Protein AF-A0A7S1ALY0-F1 (afdb_monomer_lite)

Organism: Noctiluca scintillans (NCBI:txid2966)

Sequence (1224 aa):
MQLFEEHFSACSTHVRTVNWDSRFADVSTVLRSSIPRLVEERCRGARHRTSCGLAEQVAWASVDETLFVWDYRGEDQEVLVVPADSTIICVGFCPPRHGLFDVHMLLVVCTRMTVSLVGLANSTGHGQPASLDTAVQRPSPSGMLRAWGGDQRSGGVPIRRLLLVPLEGYATRTDGAVLHAVRHTSDGRIFLCGTHLYELAYARQQRSWLQGNSRCRLVQHAGWQARLRDFIVPSASRIRLMECAPREFIFTVDEVNTIRLLRVRDTQEEGVSEVKELASLTLDALAKQAGERARVITHLFPELGPAGPCLCLATSVGERLFFVCSAGEKFGFWLQGSGDAVGSLMEESPCIYDDGVWISGGVDVSFFARVEAEGGMELHQTLKLDSPVLDIVEESELSQPGQARWFAVLVANAIHVLRLSFKTPQWPPTNDLECCAHLMIASNPSLAAWSLDDARLPTFEEQHRCLEEGRAQPQMHLGMWCQGFLRFLSIVMRQVWGAVLVERRRGLSAVLSEKCVQRVLAKLRPAVRSMQGTPAGRTPCEVAKRSAVYVRRPLDGEAQAQARHVLHTVVTMTERAQEVLSLVSILHVHKNAYRVLQTVTETALGALLTEPLRTLVSTPQSMAPVIQLCTALIVESGLTTPAAELAFEAQGRSIPPCATPVRRVLGGDICKELEVQCPGIFAQVDLDFVRGQISRREPSNGEFIHRYMRCVSSNSLEDHWNALARSIAKMAQTDPRGAADIVIEKLQHVCEVGPADEATMRHVTLLLQGLVGSIQPEPMCRPVFEHLFVKTAAMVVPGHAGRPAAHRIILEHLLSSSRHHPIFDWLLDTSTTDIVSFLEESSSPVAGEFLWKYHWRHNQPERASGILLSIAEKPSTCSLEERIRYLDLSREAAGRSSKKELVEKLTLQLDLAMRVQTPLCLELQLIASDSRLSTRWHETAESRLKEFSQLQDLHTLFQTAVHFGLFHIILVAAHLSPAHNKELASSIWVSVFFPSLCPYSSTEMVSKPAVERGLFPLLLVRRCASFLTSDSEISQEVRIEDFQCRTTKLVEELEAALPSSMWDPRWVVTLLEYCNCVWLHTFETVDTEQDRAWVALHILPRRPYRYTFLTIVKLYADMIAGLGVWAADLKSSISDTHPISEDELCNHIGTVLLFIIDRWMRTELIDADPSAWSEVARVLDHLKLLRFDDATRLLDVGGQLAQSRSQCPTVTRPVVEATVDTCY

InterPro domains:
  IPR004870 Nucleoporin, Nup155-like [PTHR10350] (30-276)
  IPR007187 Nucleoporin, Nup133/Nup155-like, C-terminal [PF03177] (825-994)
  IPR014908 Nucleoporin, Nup133/Nup155-like, N-terminal [PF08801] (25-327)
  IPR042537 Nucleoporin, Nup155-like, C-terminal, subdomain 2 [G3DSA:1.25.40.440] (824-891)

Secondary structure (DSSP, 8-state):
-HHHHHHHH---S-PEEEE--TTTEEEEEEEEEEPPHHHHHHHHT-SS-EEEEEETTEEEEEETTEEEEEESSSTT--EEEEE-SS-EEEEEEEPPPTTT-S-SEEEEEEESSEEEEEEEEEE-S-SPPPP------------------------PPP--EEEEEEEEEEEEE-TT----EEEE-TT--EEEESSSEEEEEE-SS---SSS-S-SEEEEEE--HHHHHHTTT----PPEEEEEEPSSSEEEEEETT--EEEEEEEEPSSTT-EEEEEEEEE-HHHHHHHH-S----EEEEEEEEETTEEEEEEEETTS-EEEEEEEETTEEEEEEEEEE---SPPPTT--EEEETTEEEEESSEEEEEEEE-STT-EEEEEEEE-SS-EEEEEE-TTT-BTTTEEEEEEEETTEEEEEEEEEPPPSS--SSHHHHHHHHHH---GGG-----TT-BPPPHHHHHHHHHTTPPPPS-B--HHHHHHHHHHHHHTHHHHT-BSEEESSSEEESS-HHHHHHHHHHHHHHHHHHHSPP--S---HHHHHHTTT--S---HHHHHHHHHHHHHHHHHHHHHHHHHHHHHHHHHTT-HHHHHHHS-HHHHHHHHH-BHHHHTTSSGGGHHHHHHHHHHHHHTTS---TTTTTSS--S----S------------HHHHHHHH-HHHHHT--HHHHHHHHTTT-S-HHHHHHHHHHH--TTS-HHHHHHHHHHHHHHHTT-HHHHHHHHHHHHHHHHHSSS--HHHHHHHHHHHHHHHTTS---GGGHHHHHHHHHHHTT---TTSSSS-HHHHHHHHHHHH-GGGHHHHHHHTT-SSS-HHHHHHHH--HHHHHHHHHHHHHTT-HHHHHHHHHHHHHS--S--HHHHHHHHHHHHHHHHHTT-HHHHHHHHHHHHHIIIIIHHHHHHHHHHHH-TTB-HHHHHHHHHHHHHTTS---HHHHHHHHHHTT-HHHHHHHHHH-TT-TTTTHHHHHHHHHS-SS-TTSTTTBSSPPPHHHHSSIIIII--BS-SSS--PBPPS---THHHHHHHHHHHHHHHHHS-GGG--HHHHHHHHHHHHHHHHHHS-----GGG---HHHHHTTSTTT---HHHHHHHHHHHHHTHHHHHHHHHHHS--SS---HHHHHHHHHHHHHHHHHHHHHHHTTS--HHHHHHHHHHHHHHHHTT---HHHHHHHHHHHHHHTTTS-TTTHHHHHHHHHHH-

Foldseek 3Di:
DVLLVVLLPPQFQFADEDAFDVQFKDKDFDDWFWDDPVLVVLQVVADDDKAWEDDQQKTWIFGWQKIWIFRRPFPVGDIDIDGHPGGWQDWDWWAAQPPQDPARIWIFTDDQWKTAIKGKHKDQPDDDPDDDDDDDDDDDDDDDDDDDDDDDDDPDDRRIDIDIHHDPQRMDTPVRFRWHDWEAEPNGWIWTFGLFIKTWFADRDDDDPVDPSHRIDIGTDDPPVRVVVCVPDVDSFGFPDWYYEHDFWIWTQGPQRKIWIWGWDDDPPDGHTNIHTQEIDGPVNVCVQPNDDDWDWQDWDWYAFLQGIKIWTATQQQKIWIWDQGDPPGGHTDTSHIYDRDHGADSQWEWDDDPQWIWTWAQWIWIWHFQPDPNIYTHIDTGHDPATWRYKDWNLVPDQQQAWTWMWTDGPTIITIMIMGTDQNPDDDDALSVLLSNLSNPPDLVVLLDDQQQKFADDPVQQVVCVVVVHDRDGIDLDSNLSSVSSNCSSLCRVQQQDQQWDDDVAIDGPADLSSLSSSLSSLVSSLVSLPDDNDPPDDDVVNVVVVVVPPDDGPVVRSVVSVVVSVLVSQLSLLLQLLSLVSNLCVVVVCRRQLLVQQDPVLNVCSHPPGSNQCSNDPVSVVSVLSSVLSCLLPVPDDDDVVNVCVVVPPDDDDPDDDPDDDDDDDLSLLSSCVRNVPSSLPHDVVVSLVSVVVVDVDLLPSLLSLLVNQDLPRDVSSLLVNLQSLLVVCLVPLQSSLVSLLVSLVVLLVPDADDPSNVVSNLSNLLSSLVSHQQDPVCLVSVLVNLVSQQVQDHPDDPNGRPSVLSNVVSLLVDPRNVVSVLVVLVDPSDPLQVSLVVVPDLSSLVSNLVSCVVVVNLVVSLVSLQVSLQDPDPDALVVSLVSLVSSLVSCVVVPPPVSNVVSVLLSLCSQQQLQLLLVVLVLQLPDPFFDPVSNVVSVVVNVVSSHRDDLVVSLVSCLQALLLLSNQLSQQSDPPRQAPCLLLSLLSQQFPPHHRQAQVGTPDRDDPLQRRGSNQRRRQAQARRDDDDGDDPDDDLCSSLSRVLRSVVVSLVRHDPNSCDVLRNQLSQLVSLLVNCVVVVDDPDPVSRRNNSVVPCCDPPNVDDLLRVLVSLLVCLVCLVPVVVVSVVSHDDDDDDDSLSSLQSSVVVNLVSVVVCCVPPQQPDDLVSLLSLLVSLVSSVVRPHPPLVSLLVSLVVLVVCLVRHDPVNNVSSVSSSVSSD

pLDDT: mean 71.9, std 16.44, range [21.52, 94.38]

Radius of gyration: 55.19 Å; chains: 1; bounding box: 122×69×159 Å

Structure (mmCIF, N/CA/C/O backbone):
data_AF-A0A7S1ALY0-F1
#
_entry.id   AF-A0A7S1ALY0-F1
#
loop_
_atom_site.group_PDB
_atom_site.id
_atom_site.type_symbol
_atom_site.label_atom_id
_atom_site.label_alt_id
_atom_site.label_comp_id
_atom_site.label_asym_id
_atom_site.label_entity_id
_atom_site.label_seq_id
_atom_site.pdbx_PDB_ins_code
_atom_site.Cartn_x
_atom_site.Cartn_y
_atom_site.Cartn_z
_atom_site.occupancy
_atom_site.B_iso_or_equiv
_atom_site.auth_seq_id
_atom_site.auth_comp_id
_atom_site.auth_asym_id
_atom_site.auth_atom_id
_atom_site.pdbx_PDB_model_num
ATOM 1 N N . MET A 1 1 ? 29.368 10.708 -5.602 1.00 51.59 1 MET A N 1
ATOM 2 C CA . MET A 1 1 ? 29.330 11.652 -6.741 1.00 51.59 1 MET A CA 1
ATOM 3 C C . MET A 1 1 ? 30.732 12.013 -7.214 1.00 51.59 1 MET A C 1
ATOM 5 O O . MET A 1 1 ? 31.098 11.513 -8.263 1.00 51.59 1 MET A O 1
ATOM 9 N N . GLN A 1 2 ? 31.555 12.731 -6.438 1.00 50.91 2 GLN A N 1
ATOM 10 C CA . GLN A 1 2 ? 32.949 13.045 -6.827 1.00 50.91 2 GLN A CA 1
ATOM 11 C C . GLN A 1 2 ? 33.793 11.805 -7.175 1.00 50.91 2 GLN A C 1
ATOM 13 O O . GLN A 1 2 ? 34.354 11.735 -8.259 1.00 50.91 2 GLN A O 1
ATOM 18 N N . LEU A 1 3 ? 33.769 10.763 -6.333 1.00 54.34 3 LEU A N 1
ATOM 19 C CA . LEU A 1 3 ? 34.454 9.489 -6.619 1.00 54.34 3 LEU A CA 1
ATOM 20 C C . LEU A 1 3 ? 33.968 8.800 -7.907 1.00 54.34 3 LEU A C 1
ATOM 22 O O . LEU A 1 3 ? 34.742 8.111 -8.564 1.00 54.34 3 LEU A O 1
ATOM 26 N N . PHE A 1 4 ? 32.693 8.975 -8.272 1.00 54.78 4 PHE A N 1
ATOM 27 C CA . PHE A 1 4 ? 32.173 8.485 -9.551 1.00 54.78 4 PHE A CA 1
ATOM 28 C C . PHE A 1 4 ? 32.793 9.295 -10.697 1.00 54.78 4 PHE A C 1
ATOM 30 O O . PHE A 1 4 ? 33.339 8.711 -11.622 1.00 54.78 4 PHE A O 1
ATOM 37 N N . GLU A 1 5 ? 32.783 10.625 -10.615 1.00 52.41 5 GLU A N 1
ATOM 38 C CA . GLU A 1 5 ? 33.305 11.523 -11.656 1.00 52.41 5 GLU A CA 1
ATOM 39 C C . GLU A 1 5 ? 34.819 11.377 -11.899 1.00 52.41 5 GLU A C 1
ATOM 41 O O . GLU A 1 5 ? 35.253 11.394 -13.051 1.00 52.41 5 GLU A O 1
ATOM 46 N N . GLU A 1 6 ? 35.615 11.142 -10.854 1.00 54.31 6 GLU A N 1
ATOM 47 C CA . GLU A 1 6 ? 37.055 10.858 -10.968 1.00 54.31 6 GLU A CA 1
ATOM 48 C C . GLU A 1 6 ? 37.339 9.562 -11.749 1.00 54.31 6 GLU A C 1
ATOM 50 O O . GLU A 1 6 ? 38.245 9.508 -12.578 1.00 54.31 6 GLU A O 1
ATOM 55 N N . HIS A 1 7 ? 36.524 8.520 -11.563 1.00 51.09 7 HIS A N 1
ATOM 56 C CA . HIS A 1 7 ? 36.661 7.270 -12.319 1.00 51.09 7 HIS A CA 1
ATOM 57 C C . HIS A 1 7 ? 36.133 7.382 -13.757 1.00 51.09 7 HIS A C 1
ATOM 59 O O . HIS A 1 7 ? 36.590 6.661 -14.645 1.00 51.09 7 HIS A O 1
ATOM 65 N N . PHE A 1 8 ? 35.191 8.296 -14.015 1.00 49.66 8 PHE A N 1
ATOM 66 C CA . PHE A 1 8 ? 34.727 8.605 -15.369 1.00 49.66 8 PHE A CA 1
ATOM 67 C C . PHE A 1 8 ? 35.805 9.301 -16.211 1.00 49.66 8 PHE A C 1
ATOM 69 O O . PHE A 1 8 ? 35.860 9.062 -17.417 1.00 49.66 8 PHE A O 1
ATOM 76 N N . SER A 1 9 ? 36.651 10.135 -15.599 1.00 42.72 9 SER A N 1
ATOM 77 C CA . SER A 1 9 ? 37.707 10.887 -16.289 1.00 42.72 9 SER A CA 1
ATOM 78 C C . SER A 1 9 ? 39.032 10.120 -16.422 1.00 42.72 9 SER A C 1
ATOM 80 O O . SER A 1 9 ? 39.775 10.366 -17.369 1.00 42.72 9 SER A O 1
ATOM 82 N N . ALA A 1 10 ? 39.311 9.157 -15.534 1.00 39.75 10 ALA A N 1
ATOM 83 C CA . ALA A 1 10 ? 40.593 8.444 -15.448 1.00 39.75 10 ALA A CA 1
ATOM 84 C C . ALA A 1 10 ? 40.755 7.200 -16.359 1.00 39.75 10 ALA A C 1
ATOM 86 O O . ALA A 1 10 ? 41.772 6.508 -16.277 1.00 39.75 10 ALA A O 1
ATOM 87 N N . CYS A 1 11 ? 39.796 6.878 -17.234 1.00 42.72 11 CYS A N 1
ATOM 88 C CA . CYS A 1 11 ? 39.945 5.757 -18.174 1.00 42.72 11 CYS A CA 1
ATOM 89 C C . CYS A 1 11 ? 41.017 6.072 -19.241 1.00 42.72 11 CYS A C 1
ATOM 91 O O . CYS A 1 11 ? 40.751 6.782 -20.206 1.00 42.72 11 CYS A O 1
ATOM 93 N N . SER A 1 12 ? 42.222 5.533 -19.026 1.00 40.50 12 SER A N 1
ATOM 94 C CA . SER A 1 12 ? 43.432 5.593 -19.866 1.00 40.50 12 SER A CA 1
ATOM 95 C C . SER A 1 12 ? 43.196 5.626 -21.387 1.00 40.50 12 SER A C 1
ATOM 97 O O . SER A 1 12 ? 42.410 4.855 -21.942 1.00 40.50 12 SER A O 1
ATOM 99 N N . THR A 1 13 ? 43.972 6.488 -22.050 1.00 43.97 13 THR A N 1
ATOM 100 C CA . THR A 1 13 ? 43.983 6.809 -23.486 1.00 43.97 13 THR A CA 1
ATOM 101 C C . THR A 1 13 ? 44.871 5.891 -24.342 1.00 43.97 13 THR A C 1
ATOM 103 O O . THR A 1 13 ? 44.861 6.015 -25.567 1.00 43.97 13 THR A O 1
ATOM 106 N N . HIS A 1 14 ? 45.597 4.944 -23.734 1.00 44.28 14 HIS A N 1
ATOM 107 C CA . HIS A 1 14 ? 46.457 3.984 -24.438 1.00 44.28 14 HIS A CA 1
ATOM 108 C C . HIS A 1 14 ? 46.111 2.540 -24.091 1.00 44.28 14 HIS A C 1
ATOM 110 O O . HIS A 1 14 ? 46.494 2.047 -23.034 1.00 44.28 14 HIS A O 1
ATOM 116 N N . VAL A 1 15 ? 45.430 1.872 -25.022 1.00 54.41 15 VAL A N 1
ATOM 117 C CA . VAL A 1 15 ? 45.062 0.457 -24.928 1.00 54.41 15 VAL A CA 1
ATOM 118 C C . VAL A 1 15 ? 46.266 -0.399 -25.320 1.00 54.41 15 VAL A C 1
ATOM 120 O O . VAL A 1 15 ? 46.823 -0.205 -26.397 1.00 54.41 15 VAL A O 1
ATOM 123 N N . ARG A 1 16 ? 46.679 -1.337 -24.460 1.00 53.84 16 ARG A N 1
ATOM 124 C CA . ARG A 1 16 ? 47.723 -2.317 -24.793 1.00 53.84 16 ARG A CA 1
ATOM 125 C C . ARG A 1 16 ? 47.083 -3.570 -25.377 1.00 53.84 16 ARG A C 1
ATOM 127 O O . ARG A 1 16 ? 46.242 -4.202 -24.736 1.00 53.84 16 ARG A O 1
ATOM 134 N N . THR A 1 17 ? 47.525 -3.947 -26.569 1.00 56.22 17 THR A N 1
ATOM 135 C CA . THR A 1 17 ? 47.098 -5.184 -27.229 1.00 56.22 17 THR A CA 1
ATOM 136 C C . THR A 1 17 ? 47.779 -6.392 -26.580 1.00 56.22 17 THR A C 1
ATOM 138 O O . THR A 1 17 ? 49.000 -6.407 -26.411 1.00 56.22 17 THR A O 1
ATOM 141 N N . VAL A 1 18 ? 47.004 -7.409 -26.202 1.00 63.25 18 VAL A N 1
ATOM 142 C CA . VAL A 1 18 ? 47.490 -8.644 -25.567 1.00 63.25 18 VAL A CA 1
ATOM 143 C C . VAL A 1 18 ? 46.997 -9.849 -26.371 1.00 63.25 18 VAL A C 1
ATOM 145 O O . VAL A 1 18 ? 45.895 -9.840 -26.921 1.00 63.25 18 VAL A O 1
ATOM 148 N N . ASN A 1 19 ? 47.816 -10.900 -26.451 1.00 64.19 19 ASN A N 1
ATOM 149 C CA . ASN A 1 19 ? 47.429 -12.150 -27.110 1.00 64.19 19 ASN A CA 1
ATOM 150 C C . ASN A 1 19 ? 46.155 -12.736 -26.488 1.00 64.19 19 ASN A C 1
ATOM 152 O O . ASN A 1 19 ? 45.968 -12.658 -25.272 1.00 64.19 19 ASN A O 1
ATOM 156 N N . TRP A 1 20 ? 45.314 -13.357 -27.322 1.00 70.50 20 TRP A N 1
ATOM 157 C CA . TRP A 1 20 ? 44.089 -14.009 -26.870 1.00 70.50 20 TRP A CA 1
ATOM 158 C C . TRP A 1 20 ? 44.341 -14.973 -25.720 1.00 70.50 20 TRP A C 1
ATOM 160 O O . TRP A 1 20 ? 45.192 -15.862 -25.803 1.00 70.50 20 TRP A O 1
ATOM 170 N N . ASP A 1 21 ? 43.519 -14.853 -24.688 1.00 63.09 21 ASP A N 1
ATOM 171 C CA . ASP A 1 21 ? 43.507 -15.790 -23.587 1.00 63.09 21 ASP A CA 1
ATOM 172 C C . ASP A 1 21 ? 42.103 -16.375 -23.434 1.00 63.09 21 ASP A C 1
ATOM 174 O O . ASP A 1 21 ? 41.148 -15.705 -23.029 1.00 63.09 21 ASP A O 1
ATOM 178 N N . SER A 1 22 ? 42.010 -17.671 -23.749 1.00 64.69 22 SER A N 1
ATOM 179 C CA . SER A 1 22 ? 40.783 -18.478 -23.697 1.00 64.69 22 SER A CA 1
ATOM 180 C C . SER A 1 22 ? 40.119 -18.531 -22.316 1.00 64.69 22 SER A C 1
ATOM 182 O O . SER A 1 22 ? 39.016 -19.068 -22.193 1.00 64.69 22 SER A O 1
ATOM 184 N N . ARG A 1 23 ? 40.795 -18.001 -21.288 1.00 59.84 23 ARG A N 1
ATOM 185 C CA . ARG A 1 23 ? 40.306 -17.792 -19.926 1.00 59.84 23 ARG A CA 1
ATOM 186 C C . ARG A 1 23 ? 39.310 -16.635 -19.791 1.00 59.84 23 ARG A C 1
ATOM 188 O O . ARG A 1 23 ? 38.438 -16.725 -18.934 1.00 59.84 23 ARG A O 1
ATOM 195 N N . PHE A 1 24 ? 39.419 -15.586 -20.609 1.00 62.03 24 PHE A N 1
ATOM 196 C CA . PHE A 1 24 ? 38.592 -14.372 -20.499 1.00 62.03 24 PHE A CA 1
ATOM 197 C C . PHE A 1 24 ? 37.497 -14.300 -21.564 1.00 62.03 24 PHE A C 1
ATOM 199 O O . PHE A 1 24 ? 36.382 -13.862 -21.282 1.00 62.03 24 PHE A O 1
ATOM 206 N N . ALA A 1 25 ? 37.792 -14.761 -22.778 1.00 69.94 25 ALA A N 1
ATOM 207 C CA . ALA A 1 25 ? 36.848 -14.765 -23.884 1.00 69.94 25 ALA A CA 1
ATOM 208 C C . ALA A 1 25 ? 37.020 -16.013 -24.755 1.00 69.94 25 ALA A C 1
ATOM 210 O O . ALA A 1 25 ? 38.088 -16.624 -24.815 1.00 69.94 25 ALA A O 1
ATOM 211 N N . ASP A 1 26 ? 35.941 -16.401 -25.421 1.00 78.31 26 ASP A N 1
ATOM 212 C CA . ASP A 1 26 ? 35.892 -17.517 -26.354 1.00 78.31 26 ASP A CA 1
ATOM 213 C C . ASP A 1 26 ? 35.142 -17.098 -27.617 1.00 78.31 26 ASP A C 1
ATOM 215 O O . ASP A 1 26 ? 34.077 -16.479 -27.526 1.00 78.31 26 ASP A O 1
ATOM 219 N N . VAL A 1 27 ? 35.700 -17.434 -28.778 1.00 81.75 27 VAL A N 1
ATOM 220 C CA . VAL A 1 27 ? 35.088 -17.204 -30.089 1.00 81.75 27 VAL A CA 1
ATOM 221 C C . VAL A 1 27 ? 34.848 -18.560 -30.728 1.00 81.75 27 VAL A C 1
ATOM 223 O O . VAL A 1 27 ? 35.781 -19.325 -30.964 1.00 81.75 27 VAL A O 1
ATOM 226 N N . SER A 1 28 ? 33.587 -18.854 -31.030 1.00 82.06 28 SER A N 1
ATOM 227 C CA . SER A 1 28 ? 33.182 -20.123 -31.641 1.00 82.06 28 SER A CA 1
ATOM 228 C C . SER A 1 28 ? 32.290 -19.893 -32.857 1.00 82.06 28 SER A C 1
ATOM 230 O O . SER A 1 28 ? 31.484 -18.966 -32.881 1.00 82.06 28 SER A O 1
ATOM 232 N N . THR A 1 29 ? 32.425 -20.735 -33.884 1.00 83.50 29 THR A N 1
ATOM 233 C CA . THR A 1 29 ? 31.465 -20.770 -34.999 1.00 83.50 29 THR A CA 1
ATOM 234 C C . THR A 1 29 ? 30.272 -21.617 -34.580 1.00 83.50 29 THR A C 1
ATOM 236 O O . THR A 1 29 ? 30.440 -22.797 -34.287 1.00 83.50 29 THR A O 1
ATOM 239 N N . VAL A 1 30 ? 29.079 -21.026 -34.544 1.00 84.69 30 VAL A N 1
ATOM 240 C CA . VAL A 1 30 ? 27.853 -21.708 -34.102 1.00 84.69 30 VAL A CA 1
ATOM 241 C C . VAL A 1 30 ? 27.041 -22.230 -35.280 1.00 84.69 30 VAL A C 1
ATOM 243 O O . VAL A 1 30 ? 26.501 -23.329 -35.211 1.00 84.69 30 VAL A O 1
ATOM 246 N N . LEU A 1 31 ? 26.974 -21.463 -36.369 1.00 84.94 31 LEU A N 1
ATOM 247 C CA . LEU A 1 31 ? 26.280 -21.857 -37.592 1.00 84.94 31 LEU A CA 1
ATOM 248 C C . LEU A 1 31 ? 27.190 -21.618 -38.794 1.00 84.94 31 LEU A C 1
ATOM 250 O O . LEU A 1 31 ? 27.821 -20.567 -38.903 1.00 84.94 31 LEU A O 1
ATOM 254 N N . ARG A 1 32 ? 27.218 -22.584 -39.712 1.00 88.00 32 ARG A N 1
ATOM 255 C CA . ARG A 1 32 ? 27.748 -22.410 -41.065 1.00 88.00 32 ARG A CA 1
ATOM 256 C C . ARG A 1 32 ? 26.614 -22.686 -42.040 1.00 88.00 32 ARG A C 1
ATOM 258 O O . ARG A 1 32 ? 26.130 -23.810 -42.107 1.00 88.00 32 ARG A O 1
ATOM 265 N N . SER A 1 33 ? 26.205 -21.661 -42.773 1.00 87.56 33 SER A N 1
ATOM 266 C CA . SER A 1 33 ? 25.118 -21.720 -43.748 1.00 87.56 33 SER A CA 1
ATOM 267 C C . SER A 1 33 ? 25.708 -21.610 -45.153 1.00 87.56 33 SER A C 1
ATOM 269 O O . SER A 1 33 ? 26.498 -20.705 -45.418 1.00 87.56 33 SER A O 1
ATOM 271 N N . SER A 1 34 ? 25.400 -22.550 -46.048 1.00 88.12 34 SER A N 1
ATOM 272 C CA . SER A 1 34 ? 25.853 -22.476 -47.444 1.00 88.12 34 SER A CA 1
ATOM 273 C C . SER A 1 34 ? 25.056 -21.431 -48.218 1.00 88.12 34 SER A C 1
ATOM 275 O O . SER A 1 34 ? 23.881 -21.218 -47.926 1.00 88.12 34 SER A O 1
ATOM 277 N N . ILE A 1 35 ? 25.661 -20.821 -49.237 1.00 89.38 35 ILE A N 1
ATOM 278 C CA . ILE A 1 35 ? 24.932 -19.931 -50.149 1.00 89.38 35 ILE A CA 1
ATOM 279 C C . ILE A 1 35 ? 23.932 -20.769 -50.976 1.00 89.38 35 ILE A C 1
ATOM 281 O O . ILE A 1 35 ? 24.317 -21.828 -51.483 1.00 89.38 35 ILE A O 1
ATOM 285 N N . PRO A 1 36 ? 22.667 -20.331 -51.145 1.00 90.88 36 PRO A N 1
ATOM 286 C CA . PRO A 1 36 ? 21.690 -21.055 -51.952 1.00 90.88 36 PRO A CA 1
ATOM 287 C C . PRO A 1 36 ? 22.173 -21.257 -53.394 1.00 90.88 36 PRO A C 1
ATOM 289 O O . PRO A 1 36 ? 22.611 -20.310 -54.051 1.00 90.88 36 PRO A O 1
ATOM 292 N N . ARG A 1 37 ? 22.025 -22.479 -53.926 1.00 86.88 37 ARG A N 1
ATOM 293 C CA . ARG A 1 37 ? 22.513 -22.846 -55.275 1.00 86.88 37 ARG A CA 1
ATOM 294 C C . ARG A 1 37 ? 22.005 -21.920 -56.379 1.00 86.88 37 ARG A C 1
ATOM 296 O O . ARG A 1 37 ? 22.759 -21.584 -57.284 1.00 86.88 37 ARG A O 1
ATOM 303 N N . LEU A 1 38 ? 20.751 -21.469 -56.278 1.00 88.38 38 LEU A N 1
ATOM 304 C CA . LEU A 1 38 ? 20.162 -20.523 -57.229 1.00 88.38 38 LEU A CA 1
ATOM 305 C C . LEU A 1 38 ? 20.966 -19.217 -57.308 1.00 88.38 38 LEU A C 1
ATOM 307 O O . LEU A 1 38 ? 21.204 -18.710 -58.400 1.00 88.38 38 LEU A O 1
ATOM 311 N N . VAL A 1 39 ? 21.385 -18.677 -56.163 1.00 89.50 39 VAL A N 1
ATOM 312 C CA . VAL A 1 39 ? 22.169 -17.437 -56.097 1.00 89.50 39 VAL A CA 1
ATOM 313 C C . VAL A 1 39 ? 23.571 -17.682 -56.647 1.00 89.50 39 VAL A C 1
ATOM 315 O O . VAL A 1 39 ? 24.055 -16.896 -57.456 1.00 89.50 39 VAL A O 1
ATOM 318 N N . GLU A 1 40 ? 24.194 -18.805 -56.287 1.00 88.50 40 GLU A N 1
ATOM 319 C CA . GLU A 1 40 ? 25.528 -19.174 -56.767 1.00 88.50 40 GLU A CA 1
ATOM 320 C C . GLU A 1 40 ? 25.580 -19.317 -58.301 1.00 88.50 40 GLU A C 1
ATOM 322 O O . GLU A 1 40 ? 26.459 -18.751 -58.956 1.00 88.50 40 GLU A O 1
ATOM 327 N N . GLU A 1 41 ? 24.612 -20.021 -58.895 1.00 87.88 41 GLU A N 1
ATOM 328 C CA . GLU A 1 41 ? 24.493 -20.177 -60.349 1.00 87.88 41 GLU A CA 1
ATOM 329 C C . GLU A 1 41 ? 24.282 -18.833 -61.055 1.00 87.88 41 GLU A C 1
ATOM 331 O O . GLU A 1 41 ? 24.883 -18.578 -62.102 1.00 87.88 41 GLU A O 1
ATOM 336 N N . ARG A 1 42 ? 23.469 -17.944 -60.471 1.00 88.88 42 ARG A N 1
ATOM 337 C CA . ARG A 1 42 ? 23.214 -16.608 -61.025 1.00 88.88 42 ARG A CA 1
ATOM 338 C C . ARG A 1 42 ? 24.439 -15.707 -60.937 1.00 88.88 42 ARG A C 1
ATOM 340 O O . ARG A 1 42 ? 24.760 -15.063 -61.930 1.00 88.88 42 ARG A O 1
ATOM 347 N N . CYS A 1 43 ? 25.162 -15.717 -59.820 1.00 86.94 43 CYS A N 1
ATOM 348 C CA . CYS A 1 43 ? 26.412 -14.971 -59.667 1.00 86.94 43 CYS A CA 1
ATOM 349 C C . CYS A 1 43 ? 27.469 -15.404 -60.694 1.00 86.94 43 CYS A C 1
ATOM 351 O O . CYS A 1 43 ? 28.139 -14.552 -61.272 1.00 86.94 43 CYS A O 1
ATOM 353 N N . ARG A 1 44 ? 27.586 -16.709 -60.991 1.00 86.56 44 ARG A N 1
ATOM 354 C CA . ARG A 1 44 ? 28.501 -17.211 -62.037 1.00 86.56 44 ARG A CA 1
ATOM 355 C C . ARG A 1 44 ? 28.123 -16.742 -63.447 1.00 86.56 44 ARG A C 1
ATOM 357 O O . ARG A 1 44 ? 28.996 -16.645 -64.303 1.00 86.56 44 ARG A O 1
ATOM 364 N N . GLY A 1 45 ? 26.839 -16.481 -63.695 1.00 84.62 45 GLY A N 1
ATOM 365 C CA . GLY A 1 45 ? 26.308 -16.029 -64.984 1.00 84.62 45 GLY A CA 1
ATOM 366 C C . GLY A 1 45 ? 26.190 -14.509 -65.150 1.00 84.62 45 GLY A C 1
ATOM 367 O O . GLY A 1 45 ? 25.601 -14.071 -66.140 1.00 84.62 45 GLY A O 1
ATOM 368 N N . ALA A 1 46 ? 26.694 -13.716 -64.198 1.00 85.25 46 ALA A N 1
ATOM 369 C CA . ALA A 1 46 ? 26.567 -12.260 -64.197 1.00 85.25 46 ALA A CA 1
ATOM 370 C C . ALA A 1 46 ? 27.290 -11.599 -65.382 1.00 85.25 46 ALA A C 1
ATOM 372 O O . ALA A 1 46 ? 28.386 -12.015 -65.761 1.00 85.25 46 ALA A O 1
ATOM 373 N N . ARG A 1 47 ? 26.696 -10.547 -65.959 1.00 84.31 47 ARG A N 1
ATOM 374 C CA . ARG A 1 47 ? 27.238 -9.869 -67.151 1.00 84.31 47 ARG A CA 1
ATOM 375 C C . ARG A 1 47 ? 27.880 -8.519 -66.862 1.00 84.31 47 ARG A C 1
ATOM 377 O O . ARG A 1 47 ? 28.815 -8.139 -67.564 1.00 84.31 47 ARG A O 1
ATOM 384 N N . HIS A 1 48 ? 27.365 -7.780 -65.884 1.00 83.44 48 HIS A N 1
ATOM 385 C CA . HIS A 1 48 ? 27.746 -6.390 -65.643 1.00 83.44 48 HIS A CA 1
ATOM 386 C C . HIS A 1 48 ? 28.248 -6.153 -64.226 1.00 83.44 48 HIS A C 1
ATOM 388 O O . HIS A 1 48 ? 29.338 -5.608 -64.057 1.00 83.44 48 HIS A O 1
ATOM 394 N N . ARG A 1 49 ? 27.459 -6.505 -63.208 1.00 86.69 49 ARG A N 1
ATOM 395 C CA . ARG A 1 49 ? 27.805 -6.210 -61.817 1.00 86.69 49 ARG A CA 1
ATOM 396 C C . ARG A 1 49 ? 27.208 -7.224 -60.859 1.00 86.69 49 ARG A C 1
ATOM 398 O O . ARG A 1 49 ? 26.023 -7.531 -60.921 1.00 86.69 49 ARG A O 1
ATOM 405 N N . THR A 1 50 ? 28.025 -7.652 -59.908 1.00 89.88 50 THR A N 1
ATOM 406 C CA . THR A 1 50 ? 27.589 -8.409 -58.738 1.00 89.88 50 THR A CA 1
ATOM 407 C C . THR A 1 50 ? 27.972 -7.660 -57.476 1.00 89.88 50 THR A C 1
ATOM 409 O O . THR A 1 50 ? 29.052 -7.077 -57.401 1.00 89.88 50 THR A O 1
ATOM 412 N N . SER A 1 51 ? 27.096 -7.678 -56.483 1.00 89.44 51 SER A N 1
ATOM 413 C CA . SER A 1 51 ? 27.391 -7.203 -55.131 1.00 89.44 51 SER A CA 1
ATOM 414 C C . SER A 1 51 ? 26.602 -8.039 -54.139 1.00 89.44 51 SER A C 1
ATOM 416 O O . SER A 1 51 ? 25.520 -8.515 -54.476 1.00 89.44 51 SER A O 1
ATOM 418 N N . CYS A 1 52 ? 27.123 -8.226 -52.939 1.00 91.06 52 CYS A N 1
ATOM 419 C CA . CYS A 1 52 ? 26.481 -8.989 -51.880 1.00 91.06 52 CYS A CA 1
ATOM 420 C C . CYS A 1 52 ? 26.771 -8.351 -50.530 1.00 91.06 52 CYS A C 1
ATOM 422 O O . CYS A 1 52 ? 27.708 -7.565 -50.398 1.00 91.06 52 CYS A O 1
ATOM 424 N N . GLY A 1 53 ? 25.991 -8.732 -49.531 1.00 91.31 53 GLY A N 1
ATOM 425 C CA . GLY A 1 53 ? 26.217 -8.302 -48.165 1.00 91.31 53 GLY A CA 1
ATOM 426 C C . GLY A 1 53 ? 25.253 -8.962 -47.198 1.00 91.31 53 GLY A C 1
ATOM 427 O O . GLY A 1 53 ? 24.469 -9.850 -47.554 1.00 91.31 53 GLY A O 1
ATOM 428 N N . LEU A 1 54 ? 25.324 -8.499 -45.962 1.00 91.44 54 LEU A N 1
ATOM 429 C CA . LEU A 1 54 ? 24.513 -8.958 -44.854 1.00 91.44 54 LEU A CA 1
ATOM 430 C C . LEU A 1 54 ? 23.651 -7.815 -44.313 1.00 91.44 54 LEU A C 1
ATOM 432 O O . LEU A 1 54 ? 23.981 -6.634 -44.394 1.00 91.44 54 LEU A O 1
ATOM 436 N N . ALA A 1 55 ? 22.518 -8.200 -43.755 1.00 87.12 55 ALA A N 1
ATOM 437 C CA . ALA A 1 55 ? 21.696 -7.415 -42.856 1.00 87.12 55 ALA A CA 1
ATOM 438 C C . ALA A 1 55 ? 21.296 -8.329 -41.688 1.00 87.12 55 ALA A C 1
ATOM 440 O O . ALA A 1 55 ? 21.504 -9.544 -41.744 1.00 87.12 55 ALA A O 1
ATOM 441 N N . GLU A 1 56 ? 20.727 -7.763 -40.625 1.00 79.31 56 GLU A N 1
ATOM 442 C CA . GLU A 1 56 ? 20.306 -8.550 -39.464 1.00 79.31 56 GLU A CA 1
ATOM 443 C C . GLU A 1 56 ? 19.376 -9.698 -39.907 1.00 79.31 56 GLU A C 1
ATOM 445 O O . GLU A 1 56 ? 18.321 -9.462 -40.495 1.00 79.31 56 GLU A O 1
ATOM 450 N N . GLN A 1 57 ? 19.811 -10.944 -39.678 1.00 79.06 57 GLN A N 1
ATOM 451 C CA . GLN A 1 57 ? 19.126 -12.199 -40.054 1.00 79.06 57 GLN A CA 1
ATOM 452 C C . GLN A 1 57 ? 18.922 -12.454 -41.561 1.00 79.06 57 GLN A C 1
ATOM 454 O O . GLN A 1 57 ? 18.386 -13.497 -41.935 1.00 79.06 57 GLN A O 1
ATOM 459 N N . VAL A 1 58 ? 19.363 -11.553 -42.441 1.00 88.94 58 VAL A N 1
ATOM 460 C CA . VAL A 1 58 ? 19.091 -11.612 -43.883 1.00 88.94 58 VAL A CA 1
ATOM 461 C C . VAL A 1 58 ? 20.380 -11.461 -44.684 1.00 88.94 58 VAL A C 1
ATOM 463 O O . VAL A 1 58 ? 21.185 -10.571 -44.434 1.00 88.94 58 VAL A O 1
ATOM 466 N N . ALA A 1 59 ? 20.569 -12.305 -45.693 1.00 91.62 59 ALA A N 1
ATOM 467 C CA . ALA A 1 59 ? 21.655 -12.171 -46.656 1.00 91.62 59 ALA A CA 1
ATOM 468 C C . ALA A 1 59 ? 21.102 -11.749 -48.014 1.00 91.62 59 ALA A C 1
ATOM 470 O O . ALA A 1 59 ? 19.962 -12.070 -48.368 1.00 91.62 59 ALA A O 1
ATOM 471 N N . TRP A 1 60 ? 21.907 -11.009 -48.774 1.00 93.50 60 TRP A N 1
ATOM 472 C CA . TRP A 1 60 ? 21.494 -10.518 -50.077 1.00 93.50 60 TRP A CA 1
ATOM 473 C C . TRP A 1 60 ? 22.611 -10.572 -51.112 1.00 93.50 60 TRP A C 1
ATOM 475 O O . TRP A 1 60 ? 23.797 -10.441 -50.807 1.00 93.50 60 TRP A O 1
ATOM 485 N N . ALA A 1 61 ? 22.208 -10.739 -52.369 1.00 93.75 61 ALA A N 1
ATOM 486 C CA . ALA A 1 61 ? 23.082 -10.677 -53.528 1.00 93.75 61 ALA A CA 1
ATOM 487 C C . ALA A 1 61 ? 22.353 -9.990 -54.685 1.00 93.75 61 ALA A C 1
ATOM 489 O O . ALA A 1 61 ? 21.292 -10.427 -55.118 1.00 93.75 61 ALA A O 1
ATOM 490 N N . SER A 1 62 ? 22.920 -8.908 -55.199 1.00 93.69 62 SER A N 1
ATOM 491 C CA . SER A 1 62 ? 22.508 -8.288 -56.456 1.00 93.69 62 SER A CA 1
ATOM 492 C C . SER A 1 62 ? 23.331 -8.854 -57.609 1.00 93.69 62 SER A C 1
ATOM 494 O O . SER A 1 62 ? 24.562 -8.863 -57.545 1.00 93.69 62 SER A O 1
ATOM 496 N N . VAL A 1 63 ? 22.650 -9.309 -58.656 1.00 93.56 63 VAL A N 1
ATOM 497 C CA . VAL A 1 63 ? 23.239 -9.756 -59.918 1.00 93.56 63 VAL A CA 1
ATOM 498 C C . VAL A 1 63 ? 22.567 -8.971 -61.033 1.00 93.56 63 VAL A C 1
ATOM 500 O O . VAL A 1 63 ? 21.387 -9.171 -61.322 1.00 93.56 63 VAL A O 1
ATOM 503 N N . ASP A 1 64 ? 23.320 -8.061 -61.640 1.00 92.44 64 ASP A N 1
ATOM 504 C CA . ASP A 1 64 ? 22.863 -7.149 -62.682 1.00 92.44 64 ASP A CA 1
ATOM 505 C C . ASP A 1 64 ? 21.604 -6.364 -62.258 1.00 92.44 64 ASP A C 1
ATOM 507 O O . ASP A 1 64 ? 21.699 -5.426 -61.469 1.00 92.44 64 ASP A O 1
ATOM 511 N N . GLU A 1 65 ? 20.432 -6.725 -62.774 1.00 92.81 65 GLU A N 1
ATOM 512 C CA . GLU A 1 65 ? 19.131 -6.072 -62.539 1.00 92.81 65 GLU A CA 1
ATOM 513 C C . GLU A 1 65 ? 18.230 -6.816 -61.540 1.00 92.81 65 GLU A C 1
ATOM 515 O O . GLU A 1 65 ? 17.061 -6.480 -61.377 1.00 92.81 65 GLU A O 1
ATOM 520 N N . THR A 1 66 ? 18.745 -7.853 -60.875 1.00 93.44 66 THR A N 1
ATOM 521 C CA . THR A 1 66 ? 17.969 -8.679 -59.941 1.00 93.44 66 THR A CA 1
ATOM 522 C C . THR A 1 66 ? 18.629 -8.724 -58.570 1.00 93.44 66 THR A C 1
ATOM 524 O O . THR A 1 66 ? 19.825 -8.986 -58.455 1.00 93.44 66 THR A O 1
ATOM 527 N N . LEU A 1 67 ? 17.841 -8.503 -57.518 1.00 94.19 67 LEU A N 1
ATOM 528 C CA . LEU A 1 67 ? 18.256 -8.652 -56.127 1.00 94.19 67 LEU A CA 1
ATOM 529 C C . LEU A 1 67 ? 17.670 -9.940 -55.538 1.00 94.19 67 LEU A C 1
ATOM 531 O O . LEU A 1 67 ? 16.461 -10.149 -55.557 1.00 94.19 67 LEU A O 1
ATOM 535 N N . PHE A 1 68 ? 18.536 -10.785 -54.996 1.00 93.94 68 PHE A N 1
ATOM 536 C CA . PHE A 1 68 ? 18.196 -12.000 -54.267 1.00 93.94 68 PHE A CA 1
ATOM 537 C C . PHE A 1 68 ? 18.346 -11.748 -52.770 1.00 93.94 68 PHE A C 1
ATOM 539 O O . PHE A 1 68 ? 19.347 -11.172 -52.346 1.00 93.94 68 PHE A O 1
ATOM 546 N N . VAL A 1 69 ? 17.369 -12.180 -51.976 1.00 92.50 69 VAL A N 1
ATOM 547 C CA . VAL A 1 69 ? 17.321 -11.972 -50.523 1.00 92.50 69 VAL A CA 1
ATOM 548 C C . VAL A 1 69 ? 16.871 -13.266 -49.860 1.00 92.50 69 VAL A C 1
ATOM 550 O O . VAL A 1 69 ? 15.871 -13.838 -50.281 1.00 92.50 69 VAL A O 1
ATOM 553 N N . TRP A 1 70 ? 17.577 -13.748 -48.843 1.00 91.44 70 TRP A N 1
ATOM 554 C CA . TRP A 1 70 ? 17.198 -14.979 -48.144 1.00 91.44 70 TRP A CA 1
ATOM 555 C C . TRP A 1 70 ? 17.521 -14.916 -46.653 1.00 91.44 70 TRP A C 1
ATOM 557 O O . TRP A 1 70 ? 18.408 -14.178 -46.219 1.00 91.44 70 TRP A O 1
ATOM 567 N N . ASP A 1 71 ? 16.795 -15.714 -45.874 1.00 88.81 71 ASP A N 1
ATOM 568 C CA . ASP A 1 71 ? 17.113 -15.965 -44.471 1.00 88.81 71 ASP A CA 1
ATOM 569 C C . ASP A 1 71 ? 18.240 -17.002 -44.412 1.00 88.81 71 ASP A C 1
ATOM 571 O O . ASP A 1 71 ? 18.072 -18.149 -44.833 1.00 88.81 71 ASP A O 1
ATOM 575 N N . TYR A 1 72 ? 19.410 -16.601 -43.916 1.00 87.44 72 TYR A N 1
ATOM 576 C CA . TYR A 1 72 ? 20.561 -17.497 -43.821 1.00 87.44 72 TYR A CA 1
ATOM 577 C C . TYR A 1 72 ? 20.521 -18.407 -42.577 1.00 87.44 72 TYR A C 1
ATOM 579 O O . TYR A 1 72 ? 21.388 -19.276 -42.444 1.00 87.44 72 TYR A O 1
ATOM 587 N N . ARG A 1 73 ? 19.546 -18.231 -41.673 1.00 81.25 73 ARG A N 1
ATOM 588 C CA . ARG A 1 73 ? 19.292 -19.094 -40.504 1.00 81.25 73 ARG A CA 1
ATOM 589 C C . ARG A 1 73 ? 18.182 -20.113 -40.727 1.00 81.25 73 ARG A C 1
ATOM 591 O O . ARG A 1 73 ? 18.154 -21.114 -40.015 1.00 81.25 73 ARG A O 1
ATOM 598 N N . GLY A 1 74 ? 17.266 -19.849 -41.655 1.00 75.50 74 GLY A N 1
ATOM 599 C CA . GLY A 1 74 ? 16.166 -20.754 -41.975 1.00 75.50 74 GLY A CA 1
ATOM 600 C C . GLY A 1 74 ? 16.655 -22.084 -42.557 1.00 75.50 74 GLY A C 1
ATOM 601 O O . GLY A 1 74 ? 17.582 -22.107 -43.366 1.00 75.50 74 GLY A O 1
ATOM 602 N N . GLU A 1 75 ? 16.008 -23.189 -42.175 1.00 67.19 75 GLU A N 1
ATOM 603 C CA . GLU A 1 75 ? 16.346 -24.531 -42.679 1.00 67.19 75 GLU A CA 1
ATOM 604 C C . GLU A 1 75 ? 16.073 -24.671 -44.190 1.00 67.19 75 GLU A C 1
ATOM 606 O O . GLU A 1 75 ? 16.855 -25.302 -44.898 1.00 67.19 75 GLU A O 1
ATOM 611 N N . ASP A 1 76 ? 15.019 -24.018 -44.695 1.00 66.19 76 ASP A N 1
ATOM 612 C CA . ASP A 1 76 ? 14.576 -24.124 -46.095 1.00 66.19 76 ASP A CA 1
ATOM 613 C C . ASP A 1 76 ? 15.258 -23.127 -47.059 1.00 66.19 76 ASP A C 1
ATOM 615 O O . ASP A 1 76 ? 15.056 -23.226 -48.269 1.00 66.19 76 ASP A O 1
ATOM 619 N N . GLN A 1 77 ? 16.047 -22.164 -46.548 1.00 68.56 77 GLN A N 1
ATOM 620 C CA . GLN A 1 77 ? 16.743 -21.107 -47.313 1.00 68.56 77 GLN A CA 1
ATOM 621 C C . GLN A 1 77 ? 15.947 -20.552 -48.521 1.00 68.56 77 GLN A C 1
ATOM 623 O O . GLN A 1 77 ? 16.463 -20.453 -49.639 1.00 68.56 77 GLN A O 1
ATOM 628 N N . GLU A 1 78 ? 14.672 -20.201 -48.326 1.00 81.12 78 GLU A N 1
ATOM 629 C CA . GLU A 1 78 ? 13.832 -19.666 -49.404 1.00 81.12 78 GLU A CA 1
ATOM 630 C C . GLU A 1 78 ? 14.399 -18.328 -49.915 1.00 81.12 78 GLU A C 1
ATOM 632 O O . GLU A 1 78 ? 14.603 -17.384 -49.147 1.00 81.12 78 GLU A O 1
ATOM 637 N N . VAL A 1 79 ? 14.662 -18.250 -51.225 1.00 87.44 79 VAL A N 1
ATOM 638 C CA . VAL A 1 79 ? 15.245 -17.065 -51.869 1.00 87.44 79 VAL A CA 1
ATOM 639 C C . VAL A 1 79 ? 14.142 -16.197 -52.466 1.00 87.44 79 VAL A C 1
ATOM 641 O O . VAL A 1 79 ? 13.472 -16.581 -53.425 1.00 87.44 79 VAL A O 1
ATOM 644 N N . LEU A 1 80 ? 13.997 -14.991 -51.932 1.00 90.31 80 LEU A N 1
ATOM 645 C CA . LEU A 1 80 ? 13.141 -13.936 -52.455 1.00 90.31 80 LEU A CA 1
ATOM 646 C C . LEU A 1 80 ? 13.853 -13.199 -53.592 1.00 90.31 80 LEU A C 1
ATOM 648 O O . LEU A 1 80 ? 15.037 -12.879 -53.496 1.00 90.31 80 LEU A O 1
ATOM 652 N N . VAL A 1 81 ? 13.119 -12.907 -54.666 1.00 91.62 81 VAL A N 1
ATOM 653 C CA . VAL A 1 81 ? 13.651 -12.257 -55.870 1.00 91.62 81 VAL A CA 1
ATOM 654 C C . VAL A 1 81 ? 12.961 -10.913 -56.071 1.00 91.62 81 VAL A C 1
ATOM 656 O O . VAL A 1 81 ? 11.741 -10.852 -56.213 1.00 91.62 81 VAL A O 1
ATOM 659 N N . VAL A 1 82 ? 13.745 -9.838 -56.108 1.00 90.50 82 VAL A N 1
ATOM 660 C CA . VAL A 1 82 ? 13.289 -8.463 -56.334 1.00 90.50 82 VAL A CA 1
ATOM 661 C C . VAL A 1 82 ? 13.853 -7.971 -57.674 1.00 90.50 82 VAL A C 1
ATOM 663 O O . VAL A 1 82 ? 15.063 -7.749 -57.778 1.00 90.50 82 VAL A O 1
ATOM 666 N N . PRO A 1 83 ? 13.018 -7.811 -58.714 1.00 89.75 83 PRO A N 1
ATOM 667 C CA . PRO A 1 83 ? 13.458 -7.257 -59.989 1.00 89.75 83 PRO A CA 1
ATOM 668 C C . PRO A 1 83 ? 13.627 -5.733 -59.902 1.00 89.75 83 PRO A C 1
ATOM 670 O O . PRO A 1 83 ? 12.824 -5.049 -59.266 1.00 89.75 83 PRO A O 1
ATOM 673 N N . ALA A 1 84 ? 14.646 -5.201 -60.576 1.00 89.12 84 ALA A N 1
ATOM 674 C CA . ALA A 1 84 ? 14.884 -3.771 -60.736 1.00 89.12 84 ALA A CA 1
ATOM 675 C C . ALA A 1 84 ? 14.729 -3.339 -62.205 1.00 89.12 84 ALA A C 1
ATOM 677 O O . ALA A 1 84 ? 14.693 -4.159 -63.119 1.00 89.12 84 ALA A O 1
ATOM 678 N N . ASP A 1 85 ? 14.621 -2.030 -62.438 1.00 87.88 85 ASP A N 1
ATOM 679 C CA . ASP A 1 85 ? 14.430 -1.455 -63.776 1.00 87.88 85 ASP A CA 1
ATOM 680 C C . ASP A 1 85 ? 15.705 -1.448 -64.640 1.00 87.88 85 ASP A C 1
ATOM 682 O O . ASP A 1 85 ? 15.635 -1.330 -65.862 1.00 87.88 85 ASP A O 1
ATOM 686 N N . SER A 1 86 ? 16.872 -1.526 -64.005 1.00 90.44 86 SER A N 1
ATOM 687 C CA . SER A 1 86 ? 18.197 -1.523 -64.621 1.00 90.44 86 SER A CA 1
ATOM 688 C C . SER A 1 86 ? 19.237 -2.041 -63.622 1.00 90.44 86 SER A C 1
ATOM 690 O O . SER A 1 86 ? 18.899 -2.395 -62.491 1.00 90.44 86 SER A O 1
ATOM 692 N N . THR A 1 87 ? 20.513 -2.086 -64.020 1.00 91.94 87 THR A N 1
ATOM 693 C CA . THR A 1 87 ? 21.597 -2.587 -63.164 1.00 91.94 87 THR A CA 1
ATOM 694 C C . THR A 1 87 ? 21.621 -1.896 -61.797 1.00 91.94 87 THR A C 1
ATOM 696 O O . THR A 1 87 ? 21.724 -0.666 -61.704 1.00 91.94 87 THR A O 1
ATOM 699 N N . ILE A 1 88 ? 21.569 -2.702 -60.739 1.00 94.00 88 ILE A N 1
ATOM 700 C CA . ILE A 1 88 ? 21.566 -2.260 -59.348 1.00 94.00 88 ILE A CA 1
ATOM 701 C C . ILE A 1 88 ? 22.950 -1.709 -58.994 1.00 94.00 88 ILE A C 1
ATOM 703 O O . ILE A 1 88 ? 23.984 -2.343 -59.215 1.00 94.00 88 ILE A O 1
ATOM 707 N N . ILE A 1 89 ? 22.978 -0.487 -58.461 1.00 91.94 89 ILE A N 1
ATOM 708 C CA . ILE A 1 89 ? 24.211 0.206 -58.080 1.00 91.94 89 ILE A CA 1
ATOM 709 C C . ILE A 1 89 ? 24.526 -0.007 -56.606 1.00 91.94 89 ILE A C 1
ATOM 711 O O . ILE A 1 89 ? 25.681 -0.270 -56.264 1.00 91.94 89 ILE A O 1
ATOM 715 N N . CYS A 1 90 ? 23.519 0.141 -55.751 1.00 90.81 90 CYS A N 1
ATOM 716 C CA . CYS A 1 90 ? 23.622 -0.095 -54.322 1.00 90.81 90 CYS A CA 1
ATOM 717 C C . CYS A 1 90 ? 22.265 -0.516 -53.753 1.00 90.81 90 CYS A C 1
ATOM 719 O O . CYS A 1 90 ? 21.204 -0.185 -54.291 1.00 90.81 90 CYS A O 1
ATOM 721 N N . VAL A 1 91 ? 22.330 -1.263 -52.655 1.00 93.69 91 VAL A N 1
ATOM 722 C CA . VAL A 1 91 ? 21.177 -1.727 -51.889 1.00 93.69 91 VAL A CA 1
ATOM 723 C C . VAL A 1 91 ? 21.354 -1.251 -50.454 1.00 93.69 91 VAL A C 1
ATOM 725 O O . VAL A 1 91 ? 22.468 -1.257 -49.934 1.00 93.69 91 VAL A O 1
ATOM 728 N N . GLY A 1 92 ? 20.269 -0.813 -49.825 1.00 91.50 92 GLY A N 1
ATOM 729 C CA . GLY A 1 92 ? 20.239 -0.469 -48.408 1.00 91.50 92 GLY A CA 1
ATOM 730 C C . GLY A 1 92 ? 19.127 -1.215 -47.690 1.00 91.50 92 GLY A C 1
ATOM 731 O O . GLY A 1 92 ? 18.025 -1.328 -48.218 1.00 91.50 92 GLY A O 1
ATOM 732 N N . PHE A 1 93 ? 19.402 -1.687 -46.480 1.00 92.25 93 PHE A N 1
ATOM 733 C CA . PHE A 1 93 ? 18.395 -2.222 -45.568 1.00 92.25 93 PHE A CA 1
ATOM 734 C C . PHE A 1 93 ? 18.160 -1.171 -44.494 1.00 92.25 93 PHE A C 1
ATOM 736 O O . PHE A 1 93 ? 19.111 -0.676 -43.893 1.00 92.25 93 PHE A O 1
ATOM 743 N N . CYS A 1 94 ? 16.915 -0.738 -44.323 1.00 89.56 94 CYS A N 1
ATOM 744 C CA . CYS A 1 94 ? 16.584 0.383 -43.449 1.00 89.56 94 CYS A CA 1
ATOM 745 C C . CYS A 1 94 ? 15.354 0.059 -42.595 1.00 89.56 94 CYS A C 1
ATOM 747 O O . CYS A 1 94 ? 14.385 -0.494 -43.117 1.00 89.56 94 CYS A O 1
ATOM 749 N N . PRO A 1 95 ? 15.321 0.445 -41.310 1.00 86.06 95 PRO A N 1
ATOM 750 C CA . PRO A 1 95 ? 14.088 0.407 -40.541 1.00 86.06 95 PRO A CA 1
ATOM 751 C C . PRO A 1 95 ? 13.082 1.412 -41.133 1.00 86.06 95 PRO A C 1
ATOM 753 O O . PRO A 1 95 ? 13.475 2.523 -41.518 1.00 86.06 95 PRO A O 1
ATOM 756 N N . PRO A 1 96 ? 11.785 1.070 -41.219 1.00 82.62 96 PRO A N 1
ATOM 757 C CA . PRO A 1 96 ? 10.776 2.029 -41.642 1.00 82.62 96 PRO A CA 1
ATOM 758 C C . PRO A 1 96 ? 10.627 3.146 -40.604 1.00 82.62 96 PRO A C 1
ATOM 760 O O . PRO A 1 96 ? 10.702 2.911 -39.397 1.00 82.62 96 PRO A O 1
ATOM 763 N N . ARG A 1 97 ? 10.341 4.370 -41.061 1.00 79.81 97 ARG A N 1
ATOM 764 C CA . ARG A 1 97 ? 9.872 5.443 -40.172 1.00 79.81 97 ARG A CA 1
ATOM 765 C C . ARG A 1 97 ? 8.641 4.964 -39.396 1.00 79.81 97 ARG A C 1
ATOM 767 O O . ARG A 1 97 ? 7.718 4.381 -39.975 1.00 79.81 97 ARG A O 1
ATOM 774 N N . HIS A 1 98 ? 8.616 5.251 -38.097 1.00 68.25 98 HIS A N 1
ATOM 775 C CA . HIS A 1 98 ? 7.522 4.850 -37.213 1.00 68.25 98 HIS A CA 1
ATOM 776 C C . HIS A 1 98 ? 6.150 5.274 -37.774 1.00 68.25 98 HIS A C 1
ATOM 778 O O . HIS A 1 98 ? 5.959 6.421 -38.175 1.00 68.25 98 HIS A O 1
ATOM 784 N N . GLY A 1 99 ? 5.202 4.330 -37.828 1.00 62.59 99 GLY A N 1
ATOM 785 C CA . GLY A 1 99 ? 3.809 4.571 -38.240 1.00 62.59 99 GLY A CA 1
ATOM 786 C C . GLY A 1 99 ? 3.542 4.647 -39.754 1.00 62.59 99 GLY A C 1
ATOM 787 O O . GLY A 1 99 ? 2.382 4.779 -40.159 1.00 62.59 99 GLY A O 1
ATOM 788 N N . LEU A 1 100 ? 4.570 4.547 -40.610 1.00 73.00 100 LEU A N 1
ATOM 789 C CA . LEU A 1 100 ? 4.407 4.630 -42.071 1.00 73.00 100 LEU A CA 1
ATOM 790 C C . LEU A 1 100 ? 4.058 3.289 -42.730 1.00 73.00 100 LEU A C 1
ATOM 792 O O . LEU A 1 100 ? 3.140 3.250 -43.551 1.00 73.00 100 LEU A O 1
ATOM 796 N N . PHE A 1 101 ? 4.748 2.211 -42.355 1.00 77.62 101 PHE A N 1
ATOM 797 C CA . PHE A 1 101 ? 4.596 0.877 -42.941 1.00 77.62 101 PHE A CA 1
ATOM 798 C C . PHE A 1 101 ? 4.505 -0.194 -41.848 1.00 77.62 101 PHE A C 1
ATOM 800 O O . PHE A 1 101 ? 5.132 -0.049 -40.801 1.00 77.62 101 PHE A O 1
ATOM 807 N N . ASP A 1 102 ? 3.763 -1.270 -42.112 1.00 75.19 102 ASP A N 1
ATOM 808 C CA . ASP A 1 102 ? 3.692 -2.465 -41.256 1.00 75.19 102 ASP A CA 1
ATOM 809 C C . ASP A 1 102 ? 4.628 -3.554 -41.808 1.00 75.19 102 ASP A C 1
ATOM 811 O O . ASP A 1 102 ? 4.209 -4.599 -42.300 1.00 75.19 102 ASP A O 1
ATOM 815 N N . VAL A 1 103 ? 5.920 -3.223 -41.868 1.00 82.50 103 VAL A N 1
ATOM 816 C CA . VAL A 1 103 ? 6.987 -4.080 -42.408 1.00 82.50 103 VAL A CA 1
ATOM 817 C C . VAL A 1 103 ? 8.159 -4.089 -41.433 1.00 82.50 103 VAL A C 1
ATOM 819 O O . VAL A 1 103 ? 8.376 -3.120 -40.710 1.00 82.50 103 VAL A O 1
ATOM 822 N N . HIS A 1 104 ? 8.916 -5.182 -41.403 1.00 81.12 104 HIS A N 1
ATOM 823 C CA . HIS A 1 104 ? 10.084 -5.329 -40.538 1.00 81.12 104 HIS A CA 1
ATOM 824 C C . HIS A 1 104 ? 11.245 -4.444 -41.012 1.00 81.12 104 HIS A C 1
ATOM 826 O O . HIS A 1 104 ? 11.842 -3.725 -40.213 1.00 81.12 104 HIS A O 1
ATOM 832 N N . MET A 1 105 ? 11.517 -4.440 -42.322 1.00 87.12 105 MET A N 1
ATOM 833 C CA . MET A 1 105 ? 12.547 -3.609 -42.951 1.00 87.12 105 MET A CA 1
ATOM 834 C C . MET A 1 105 ? 12.091 -3.068 -44.308 1.00 87.12 105 MET A C 1
ATOM 836 O O . MET A 1 105 ? 11.201 -3.617 -44.956 1.00 87.12 105 MET A O 1
ATOM 840 N N . LEU A 1 106 ? 12.730 -1.987 -44.748 1.00 91.31 106 LEU A N 1
ATOM 841 C CA . LEU A 1 106 ? 12.654 -1.445 -46.097 1.00 91.31 106 LEU A CA 1
ATOM 842 C C . LEU A 1 106 ? 13.940 -1.781 -46.848 1.00 91.31 106 LEU A C 1
ATOM 844 O O . LEU A 1 106 ? 15.033 -1.443 -46.392 1.00 91.31 106 LEU A O 1
ATOM 848 N N . LEU A 1 107 ? 13.800 -2.396 -48.017 1.00 93.44 107 LEU A N 1
ATOM 849 C CA . LEU A 1 107 ? 14.867 -2.519 -48.996 1.00 93.44 107 LEU A CA 1
ATOM 850 C C . LEU A 1 107 ? 14.851 -1.284 -49.895 1.00 93.44 107 LEU A C 1
ATOM 852 O O . LEU A 1 107 ? 13.854 -0.998 -50.560 1.00 93.44 107 LEU A O 1
ATOM 856 N N . VAL A 1 108 ? 15.964 -0.565 -49.923 1.00 94.25 108 VAL A N 1
ATOM 857 C CA . VAL A 1 108 ? 16.210 0.568 -50.812 1.00 94.25 108 VAL A CA 1
ATOM 858 C C . VAL A 1 108 ? 17.031 0.060 -51.986 1.00 94.25 108 VAL A C 1
ATOM 860 O O . VAL A 1 108 ? 18.207 -0.260 -51.818 1.00 94.25 108 VAL A O 1
ATOM 863 N N . VAL A 1 109 ? 16.431 -0.020 -53.170 1.00 94.38 109 VAL A N 1
ATOM 864 C CA . VAL A 1 109 ? 17.112 -0.474 -54.389 1.00 94.38 109 VAL A CA 1
ATOM 865 C C . VAL A 1 109 ? 17.407 0.737 -55.262 1.00 94.38 109 VAL A C 1
ATOM 867 O O . VAL A 1 109 ? 16.486 1.412 -55.727 1.00 94.38 109 VAL A O 1
ATOM 870 N N . CYS A 1 110 ? 18.695 1.019 -55.466 1.00 93.81 110 CYS A N 1
ATOM 871 C CA . CYS A 1 110 ? 19.152 2.149 -56.269 1.00 93.81 110 CYS A CA 1
ATOM 872 C C . CYS A 1 110 ? 19.756 1.660 -57.580 1.00 93.81 110 CYS A C 1
ATOM 874 O O . CYS A 1 110 ? 20.712 0.881 -57.583 1.00 93.81 110 CYS A O 1
ATOM 876 N N . THR A 1 111 ? 19.243 2.169 -58.691 1.00 93.00 111 THR A N 1
ATOM 877 C CA . THR A 1 111 ? 19.762 1.921 -60.036 1.00 93.00 111 THR A CA 1
ATOM 878 C C . THR A 1 111 ? 20.269 3.223 -60.655 1.00 93.00 111 THR A C 1
ATOM 880 O O . THR A 1 111 ? 20.291 4.272 -60.008 1.00 93.00 111 THR A O 1
ATOM 883 N N . ARG A 1 112 ? 20.704 3.195 -61.922 1.00 86.94 112 ARG A N 1
ATOM 884 C CA . ARG A 1 112 ? 21.068 4.439 -62.631 1.00 86.94 112 ARG A CA 1
ATOM 885 C C . ARG A 1 112 ? 19.866 5.345 -62.870 1.00 86.94 112 ARG A C 1
ATOM 887 O O . ARG A 1 112 ? 20.063 6.540 -63.066 1.00 86.94 112 ARG A O 1
ATOM 894 N N . MET A 1 113 ? 18.662 4.782 -62.871 1.00 89.88 113 MET A N 1
ATOM 895 C CA . MET A 1 113 ? 17.445 5.459 -63.307 1.00 89.88 113 MET A CA 1
ATOM 896 C C . MET A 1 113 ? 16.537 5.822 -62.133 1.00 89.88 113 MET A C 1
ATOM 898 O O . MET A 1 113 ? 15.939 6.904 -62.133 1.00 89.88 113 MET A O 1
ATOM 902 N N . THR A 1 114 ? 16.419 4.937 -61.139 1.00 92.12 114 THR A N 1
ATOM 903 C CA . THR A 1 114 ? 15.465 5.098 -60.039 1.00 92.12 114 THR A CA 1
ATOM 904 C C . THR A 1 114 ? 16.022 4.670 -58.682 1.00 92.12 114 THR A C 1
ATOM 906 O O . THR A 1 114 ? 16.959 3.882 -58.569 1.00 92.12 114 THR A O 1
ATOM 909 N N . VAL A 1 115 ? 15.423 5.225 -57.629 1.00 92.81 115 VAL A N 1
ATOM 910 C CA . VAL A 1 115 ? 15.511 4.737 -56.250 1.00 92.81 115 VAL A CA 1
ATOM 911 C C . VAL A 1 115 ? 14.123 4.247 -55.863 1.00 92.81 115 VAL A C 1
ATOM 913 O O . VAL A 1 115 ? 13.166 5.021 -55.942 1.00 92.81 115 VAL A O 1
ATOM 916 N N . SER A 1 116 ? 14.009 2.986 -55.452 1.00 92.19 116 SER A N 1
ATOM 917 C CA . SER A 1 116 ? 12.737 2.350 -55.088 1.00 92.19 116 SER A CA 1
ATOM 918 C C . SER A 1 116 ? 12.780 1.725 -53.693 1.00 92.19 116 SER A C 1
ATOM 920 O O . SER A 1 116 ? 13.838 1.288 -53.236 1.00 92.19 116 SER A O 1
ATOM 922 N N . LEU A 1 117 ? 11.630 1.713 -53.012 1.00 93.00 117 LEU A N 1
ATOM 923 C CA . LEU A 1 117 ? 11.439 1.059 -51.717 1.00 93.00 117 LEU A CA 1
ATOM 924 C C . LEU A 1 117 ? 10.614 -0.219 -51.875 1.00 93.00 117 LEU A C 1
ATOM 926 O O . LEU A 1 117 ? 9.548 -0.205 -52.489 1.00 93.00 117 LEU A O 1
ATOM 930 N N . VAL A 1 118 ? 11.067 -1.301 -51.250 1.00 92.06 118 VAL A N 1
ATOM 931 C CA . VAL A 1 118 ? 10.335 -2.569 -51.132 1.00 92.06 118 VAL A CA 1
ATOM 932 C C . VAL A 1 118 ? 10.249 -2.939 -49.655 1.00 92.06 118 VAL A C 1
ATOM 934 O O . VAL A 1 118 ? 11.219 -2.781 -48.923 1.00 92.06 118 VAL A O 1
ATOM 937 N N . GLY A 1 119 ? 9.092 -3.392 -49.185 1.00 89.75 119 GLY A N 1
ATOM 938 C CA . GLY A 1 119 ? 8.924 -3.832 -47.803 1.00 89.75 119 GLY A CA 1
ATOM 939 C C . GLY A 1 119 ? 9.326 -5.293 -47.615 1.00 89.75 119 GLY A C 1
ATOM 940 O O . GLY A 1 119 ? 9.061 -6.125 -48.479 1.00 89.75 119 GLY A O 1
ATOM 941 N N . LEU A 1 120 ? 9.919 -5.614 -46.469 1.00 88.50 120 LEU A N 1
ATOM 942 C CA . LEU A 1 120 ? 10.174 -6.979 -46.012 1.00 88.50 120 LEU A CA 1
ATOM 943 C C . LEU A 1 120 ? 9.390 -7.221 -44.723 1.00 88.50 120 LEU A C 1
ATOM 945 O O . LEU A 1 120 ? 9.568 -6.480 -43.757 1.00 88.50 120 LEU A O 1
ATOM 949 N N . ALA A 1 121 ? 8.529 -8.234 -44.690 1.00 84.38 121 ALA A N 1
ATOM 950 C CA . ALA A 1 121 ? 7.719 -8.590 -43.526 1.00 84.38 121 ALA A CA 1
ATOM 951 C C . ALA A 1 121 ? 7.989 -10.030 -43.066 1.00 84.38 121 ALA A C 1
ATOM 953 O O . ALA A 1 121 ? 8.323 -10.896 -43.873 1.00 84.38 121 ALA A O 1
ATOM 954 N N . ASN A 1 122 ? 7.794 -10.284 -41.769 1.00 77.25 122 ASN A N 1
ATOM 955 C CA . ASN A 1 122 ? 7.940 -11.610 -41.169 1.00 77.25 122 ASN A CA 1
ATOM 956 C C . ASN A 1 122 ? 6.545 -12.202 -40.938 1.00 77.25 122 ASN A C 1
ATOM 958 O O . ASN A 1 122 ? 5.763 -11.622 -40.185 1.00 77.25 122 ASN A O 1
ATOM 962 N N . SER A 1 123 ? 6.218 -13.358 -41.525 1.00 61.25 123 SER A N 1
ATOM 963 C CA . SER A 1 123 ? 4.981 -14.058 -41.161 1.00 61.25 123 SER A CA 1
ATOM 964 C C . SER A 1 123 ? 5.219 -14.907 -39.913 1.00 61.25 123 SER A C 1
ATOM 966 O O . SER A 1 123 ? 5.898 -15.935 -39.974 1.00 61.25 123 SER A O 1
ATOM 968 N N . THR A 1 124 ? 4.660 -14.504 -38.773 1.00 46.75 124 THR A N 1
ATOM 969 C CA . THR A 1 124 ? 4.488 -15.407 -37.632 1.00 46.75 124 THR A CA 1
ATOM 970 C C . THR A 1 124 ? 3.275 -16.281 -37.931 1.00 46.75 124 THR A C 1
ATOM 972 O O . THR A 1 124 ? 2.186 -15.778 -38.196 1.00 46.75 124 THR A O 1
ATOM 975 N N . GLY A 1 125 ? 3.459 -17.599 -37.985 1.00 36.09 125 GLY A N 1
ATOM 976 C CA . GLY A 1 125 ? 2.413 -18.528 -38.406 1.00 36.09 125 GLY A CA 1
ATOM 977 C C . GLY A 1 125 ? 1.272 -18.661 -37.400 1.00 36.09 125 GLY A C 1
ATOM 978 O O . GLY A 1 125 ? 1.150 -19.720 -36.807 1.00 36.09 125 GLY A O 1
ATOM 979 N N . HIS A 1 126 ? 0.436 -17.635 -37.219 1.00 30.52 126 HIS A N 1
ATOM 980 C CA . HIS A 1 126 ? -0.890 -17.678 -36.591 1.00 30.52 126 HIS A CA 1
ATOM 981 C C . HIS A 1 126 ? -1.792 -16.624 -37.252 1.00 30.52 126 HIS A C 1
ATOM 983 O O . HIS A 1 126 ? -1.781 -15.453 -36.885 1.00 30.52 126 HIS A O 1
ATOM 989 N N . GLY A 1 127 ? -2.598 -17.060 -38.222 1.00 25.73 127 GLY A N 1
ATOM 990 C CA . GLY A 1 127 ? -3.630 -16.237 -38.853 1.00 25.73 127 GLY A CA 1
ATOM 991 C C . GLY A 1 127 ? -3.640 -16.398 -40.366 1.00 25.73 127 GLY A C 1
ATOM 992 O O . GLY A 1 127 ? -2.711 -15.985 -41.050 1.00 25.73 127 GLY A O 1
ATOM 993 N N . GLN A 1 128 ? -4.698 -17.020 -40.883 1.00 24.31 128 GLN A N 1
ATOM 994 C CA . GLN A 1 128 ? -4.993 -17.065 -42.314 1.00 24.31 128 GLN A CA 1
ATOM 995 C C . GLN A 1 128 ? -5.009 -15.641 -42.907 1.00 24.31 128 GLN A C 1
ATOM 997 O O . GLN A 1 128 ? -5.555 -14.739 -42.265 1.00 24.31 128 GLN A O 1
ATOM 1002 N N . PRO A 1 129 ? -4.486 -15.422 -44.126 1.00 29.23 129 PRO A N 1
ATOM 1003 C CA . PRO A 1 129 ? -4.705 -14.169 -44.832 1.00 29.23 129 PRO A CA 1
ATOM 1004 C C . PRO A 1 129 ? -6.188 -14.066 -45.207 1.00 29.23 129 PRO A C 1
ATOM 1006 O O . PRO A 1 129 ? -6.741 -14.955 -45.858 1.00 29.23 129 PRO A O 1
ATOM 1009 N N . ALA A 1 130 ? -6.838 -12.988 -44.770 1.00 26.56 130 ALA A N 1
ATOM 1010 C CA . ALA A 1 130 ? -8.175 -12.639 -45.221 1.00 26.56 130 ALA A CA 1
ATOM 1011 C C . ALA A 1 130 ? -8.155 -12.389 -46.739 1.00 26.56 130 ALA A C 1
ATOM 1013 O O . ALA A 1 130 ? -7.310 -11.667 -47.267 1.00 26.56 130 ALA A O 1
ATOM 1014 N N . SER A 1 131 ? -9.090 -13.048 -47.409 1.00 26.00 131 SER A N 1
ATOM 1015 C CA . SER A 1 131 ? -9.319 -13.137 -48.847 1.00 26.00 131 SER A CA 1
ATOM 1016 C C . SER A 1 131 ? -9.540 -11.792 -49.549 1.00 26.00 131 SER A C 1
ATOM 1018 O O . SER A 1 131 ? -10.342 -10.977 -49.094 1.00 26.00 131 SER A O 1
ATOM 1020 N N . LEU A 1 132 ? -8.951 -11.644 -50.740 1.00 27.14 132 LEU A N 1
ATOM 1021 C CA . LEU A 1 132 ? -9.578 -10.929 -51.854 1.00 27.14 132 LEU A CA 1
ATOM 1022 C C . LEU A 1 132 ? -10.051 -11.982 -52.868 1.00 27.14 132 LEU A C 1
ATOM 1024 O O . LEU A 1 132 ? -9.255 -12.785 -53.352 1.00 27.14 132 LEU A O 1
ATOM 1028 N N . ASP A 1 133 ? -11.353 -12.000 -53.137 1.00 25.42 133 ASP A N 1
ATOM 1029 C CA . ASP A 1 133 ? -12.028 -12.961 -54.009 1.00 25.42 133 ASP A CA 1
ATOM 1030 C C . ASP A 1 133 ? -11.592 -12.869 -55.479 1.00 25.42 133 ASP A C 1
ATOM 1032 O O . ASP A 1 133 ? -11.544 -11.784 -56.059 1.00 25.42 133 ASP A O 1
ATOM 1036 N N . THR A 1 134 ? -11.455 -14.018 -56.149 1.00 26.11 134 THR A N 1
ATOM 1037 C CA . THR A 1 134 ? -12.288 -14.311 -57.332 1.00 26.11 134 THR A CA 1
ATOM 1038 C C . THR A 1 134 ? -12.375 -15.817 -57.620 1.00 26.11 134 THR A C 1
ATOM 1040 O O . THR A 1 134 ? -11.397 -16.553 -57.569 1.00 26.11 134 THR A O 1
ATOM 1043 N N . ALA A 1 135 ? -13.612 -16.240 -57.881 1.00 26.97 135 ALA A N 1
ATOM 1044 C CA . ALA A 1 135 ? -14.157 -17.576 -58.124 1.00 26.97 135 ALA A CA 1
ATOM 1045 C C . ALA A 1 135 ? -13.305 -18.592 -58.922 1.00 26.97 135 ALA A C 1
ATOM 1047 O O . ALA A 1 135 ? -12.697 -18.240 -59.924 1.00 26.97 135 ALA A O 1
ATOM 1048 N N . VAL A 1 136 ? -13.428 -19.888 -58.577 1.00 29.28 136 VAL A N 1
ATOM 1049 C CA . VAL A 1 136 ? -14.161 -20.916 -59.362 1.00 29.28 136 VAL A CA 1
ATOM 1050 C C . VAL A 1 136 ? -14.286 -22.242 -58.567 1.00 29.28 136 VAL A C 1
ATOM 1052 O O . VAL A 1 136 ? -13.315 -22.838 -58.125 1.00 29.28 136 VAL A O 1
ATOM 1055 N N . GLN A 1 137 ? -15.547 -22.652 -58.398 1.00 23.73 137 GLN A N 1
ATOM 1056 C CA . GLN A 1 137 ? -16.170 -23.967 -58.143 1.00 23.73 137 GLN A CA 1
ATOM 1057 C C . GLN A 1 137 ? -15.300 -25.248 -57.967 1.00 23.73 137 GLN A C 1
ATOM 1059 O O . GLN A 1 137 ? -14.629 -25.665 -58.905 1.00 23.73 137 GLN A O 1
ATOM 1064 N N . ARG A 1 138 ? -15.521 -26.021 -56.881 1.00 24.50 138 ARG A N 1
ATOM 1065 C CA . ARG A 1 138 ? -16.323 -27.288 -56.789 1.00 24.50 138 ARG A CA 1
ATOM 1066 C C . ARG A 1 138 ? -16.006 -28.104 -55.499 1.00 24.50 138 ARG A C 1
ATOM 1068 O O . ARG A 1 138 ? -14.967 -27.863 -54.897 1.00 24.50 138 ARG A O 1
ATOM 1075 N N . PRO A 1 139 ? -16.901 -29.014 -55.036 1.00 27.67 139 PRO A N 1
ATOM 1076 C CA . PRO A 1 139 ? -17.030 -29.368 -53.611 1.00 27.67 139 PRO A CA 1
ATOM 1077 C C . PRO A 1 139 ? -16.584 -30.793 -53.181 1.00 27.67 139 PRO A C 1
ATOM 1079 O O . PRO A 1 139 ? -16.726 -31.738 -53.951 1.00 27.67 139 PRO A O 1
ATOM 1082 N N . SER A 1 140 ? -16.226 -30.904 -51.881 1.00 22.58 140 SER A N 1
ATOM 1083 C CA . SER A 1 140 ? -16.444 -32.025 -50.915 1.00 22.58 140 SER A CA 1
ATOM 1084 C C . SER A 1 140 ? -15.677 -33.366 -51.060 1.00 22.58 140 SER A C 1
ATOM 1086 O O . SER A 1 140 ? -15.233 -33.695 -52.152 1.00 22.58 140 SER A O 1
ATOM 1088 N N . PRO A 1 141 ? -15.686 -34.269 -50.040 1.00 36.81 141 PRO A N 1
ATOM 1089 C CA . PRO A 1 141 ? -15.564 -34.117 -48.569 1.00 36.81 141 PRO A CA 1
ATOM 1090 C C . PRO A 1 141 ? -14.623 -35.191 -47.920 1.00 36.81 141 PRO A C 1
ATOM 1092 O O . PRO A 1 141 ? -14.104 -36.059 -48.615 1.00 36.81 141 PRO A O 1
ATOM 1095 N N . SER A 1 142 ? -14.529 -35.208 -46.574 1.00 26.31 142 SER A N 1
ATOM 1096 C CA . SER A 1 142 ? -13.924 -36.225 -45.654 1.00 26.31 142 SER A CA 1
ATOM 1097 C C . SER A 1 142 ? -12.559 -35.812 -45.075 1.00 26.31 142 SER A C 1
ATOM 1099 O O . SER A 1 142 ? -11.660 -35.469 -45.821 1.00 26.31 142 SER A O 1
ATOM 1101 N N . GLY A 1 143 ? -12.287 -35.824 -43.771 1.00 25.20 143 GLY A N 1
ATOM 1102 C CA . GLY A 1 143 ? -13.072 -36.221 -42.613 1.00 25.20 143 GLY A CA 1
ATOM 1103 C C . GLY A 1 143 ? -12.425 -35.680 -41.331 1.00 25.20 143 GLY A C 1
ATOM 1104 O O . GLY A 1 143 ? -11.209 -35.593 -41.196 1.00 25.20 143 GLY A O 1
ATOM 1105 N N . MET A 1 144 ? -13.291 -35.293 -40.407 1.00 24.45 144 MET A N 1
ATOM 1106 C CA . MET A 1 144 ? -13.037 -35.049 -38.992 1.00 24.45 144 MET A CA 1
ATOM 1107 C C . MET A 1 144 ? -12.350 -36.263 -38.344 1.00 24.45 144 MET A C 1
ATOM 1109 O O . MET A 1 144 ? -12.849 -37.367 -38.530 1.00 24.45 144 MET A O 1
ATOM 1113 N N . LEU A 1 145 ? -11.281 -36.073 -37.555 1.00 24.41 145 LEU A N 1
ATOM 1114 C CA . LEU A 1 145 ? -11.120 -36.693 -36.226 1.00 24.41 145 LEU A CA 1
ATOM 1115 C C . LEU A 1 145 ? -9.840 -36.225 -35.493 1.00 24.41 145 LEU A C 1
ATOM 1117 O O . LEU A 1 145 ? -8.745 -36.250 -36.040 1.00 24.41 145 LEU A O 1
ATOM 1121 N N . ARG A 1 146 ? -10.034 -35.992 -34.189 1.00 25.61 146 ARG A N 1
ATOM 1122 C CA . ARG A 1 146 ? -9.087 -36.028 -33.054 1.00 25.61 146 ARG A CA 1
ATOM 1123 C C . ARG A 1 146 ? -8.326 -34.766 -32.669 1.00 25.61 146 ARG A C 1
ATOM 1125 O O . ARG A 1 146 ? -7.235 -34.446 -33.115 1.00 25.61 146 ARG A O 1
ATOM 1132 N N . ALA A 1 147 ? -8.935 -34.178 -31.654 1.00 25.62 147 ALA A N 1
ATOM 1133 C CA . ALA A 1 147 ? -8.335 -33.477 -30.552 1.00 25.62 147 ALA A CA 1
ATOM 1134 C C . ALA A 1 147 ? -7.519 -34.445 -29.630 1.00 25.62 147 ALA A C 1
ATOM 1136 O O . ALA A 1 147 ? -7.962 -35.566 -29.383 1.00 25.62 147 ALA A O 1
ATOM 1137 N N . TRP A 1 148 ? -6.406 -33.918 -29.087 1.00 26.39 148 TRP A N 1
ATOM 1138 C CA . TRP A 1 148 ? -5.731 -34.190 -27.792 1.00 26.39 148 TRP A CA 1
ATOM 1139 C C . TRP A 1 148 ? -4.625 -35.260 -27.711 1.00 26.39 148 TRP A C 1
ATOM 1141 O O . TRP A 1 148 ? -4.874 -36.454 -27.846 1.00 26.39 148 TRP A O 1
ATOM 1151 N N . GLY A 1 149 ? -3.427 -34.797 -27.313 1.00 21.52 149 GLY A N 1
ATOM 1152 C CA . GLY A 1 149 ? -2.436 -35.579 -26.563 1.00 21.52 149 GLY A CA 1
ATOM 1153 C C . GLY A 1 149 ? -0.964 -35.237 -26.852 1.00 21.52 149 GLY A C 1
ATOM 1154 O O . GLY A 1 149 ? -0.490 -35.535 -27.939 1.00 21.52 149 GLY A O 1
ATOM 1155 N N . GLY A 1 150 ? -0.236 -34.727 -25.845 1.00 22.38 150 GLY A N 1
ATOM 1156 C CA . GLY A 1 150 ? 1.177 -35.093 -25.620 1.00 22.38 150 GLY A CA 1
ATOM 1157 C C . GLY A 1 150 ? 2.277 -34.030 -25.803 1.00 22.38 150 GLY A C 1
ATOM 1158 O O . GLY A 1 150 ? 2.506 -33.553 -26.903 1.00 22.38 150 GLY A O 1
ATOM 1159 N N . ASP A 1 151 ? 3.004 -33.788 -24.704 1.00 24.44 151 ASP A N 1
ATOM 1160 C CA . ASP A 1 151 ? 4.402 -33.334 -24.554 1.00 24.44 151 ASP A CA 1
ATOM 1161 C C . ASP A 1 151 ? 4.865 -31.925 -24.986 1.00 24.44 151 ASP A C 1
ATOM 1163 O O . ASP A 1 151 ? 5.382 -31.681 -26.074 1.00 24.44 151 ASP A O 1
ATOM 1167 N N . GLN A 1 152 ? 4.877 -31.017 -24.000 1.00 28.41 152 GLN A N 1
ATOM 1168 C CA . GLN A 1 152 ? 5.807 -29.886 -23.934 1.00 28.41 152 GLN A CA 1
ATOM 1169 C C . GLN A 1 152 ? 7.184 -30.370 -23.456 1.00 28.41 152 GLN A C 1
ATOM 1171 O O . GLN A 1 152 ? 7.433 -30.429 -22.254 1.00 28.41 152 GLN A O 1
ATOM 1176 N N . ARG A 1 153 ? 8.088 -30.686 -24.391 1.00 27.05 153 ARG A N 1
ATOM 1177 C CA . ARG A 1 153 ? 9.552 -30.716 -24.179 1.00 27.05 153 ARG A CA 1
ATOM 1178 C C . ARG A 1 153 ? 10.283 -30.763 -25.526 1.00 27.05 153 ARG A C 1
ATOM 1180 O O . ARG A 1 153 ? 10.785 -31.792 -25.956 1.00 27.05 153 ARG A O 1
ATOM 1187 N N . SER A 1 154 ? 10.316 -29.626 -26.213 1.00 26.98 154 SER A N 1
ATOM 1188 C CA . SER A 1 154 ? 11.322 -29.260 -27.226 1.00 26.98 154 SER A CA 1
ATOM 1189 C C . SER A 1 154 ? 11.039 -27.823 -27.664 1.00 26.98 154 SER A C 1
ATOM 1191 O O . SER A 1 154 ? 10.033 -27.541 -28.307 1.00 26.98 154 SER A O 1
ATOM 1193 N N . GLY A 1 155 ? 11.896 -26.885 -27.258 1.00 28.06 155 GLY A N 1
ATOM 1194 C CA . GLY A 1 155 ? 11.843 -25.501 -27.722 1.00 28.06 155 GLY A CA 1
ATOM 1195 C C . GLY A 1 155 ? 12.335 -25.411 -29.162 1.00 28.06 155 GLY A C 1
ATOM 1196 O O . GLY A 1 155 ? 13.487 -25.062 -29.390 1.00 28.06 155 GLY A O 1
ATOM 1197 N N . GLY A 1 156 ? 11.482 -25.765 -30.123 1.00 25.64 156 GLY A N 1
ATOM 1198 C CA . GLY A 1 156 ? 11.689 -25.414 -31.524 1.00 25.64 156 GLY A CA 1
ATOM 1199 C C . GLY A 1 156 ? 11.402 -23.927 -31.712 1.00 25.64 156 GLY A C 1
ATOM 1200 O O . GLY A 1 156 ? 10.311 -23.461 -31.379 1.00 25.64 156 GLY A O 1
ATOM 1201 N N . VAL A 1 157 ? 12.385 -23.172 -32.206 1.00 33.34 157 VAL A N 1
ATOM 1202 C CA . VAL A 1 157 ? 12.193 -21.780 -32.637 1.00 33.34 157 VAL A CA 1
ATOM 1203 C C . VAL A 1 157 ? 11.087 -21.775 -33.705 1.00 33.34 157 VAL A C 1
ATOM 1205 O O . VAL A 1 157 ? 11.164 -22.579 -34.634 1.00 33.34 157 VAL A O 1
ATOM 1208 N N . PRO A 1 158 ? 10.039 -20.937 -33.597 1.00 35.22 158 PRO A N 1
ATOM 1209 C CA . PRO A 1 158 ? 8.997 -20.888 -34.616 1.00 35.22 158 PRO A CA 1
ATOM 1210 C C . PRO A 1 158 ? 9.619 -20.512 -35.965 1.00 35.22 158 PRO A C 1
ATOM 1212 O O . PRO A 1 158 ? 10.314 -19.502 -36.066 1.00 35.22 158 PRO A O 1
ATOM 1215 N N . ILE A 1 159 ? 9.361 -21.328 -36.989 1.00 43.97 159 ILE A N 1
ATOM 1216 C CA . ILE A 1 159 ? 9.849 -21.121 -38.356 1.00 43.97 159 ILE A CA 1
ATOM 1217 C C . ILE A 1 159 ? 9.291 -19.781 -38.859 1.00 43.97 159 ILE A C 1
ATOM 1219 O O . ILE A 1 159 ? 8.086 -19.635 -39.080 1.00 43.97 159 ILE A O 1
ATOM 1223 N N . ARG A 1 160 ? 10.165 -18.775 -38.976 1.00 56.25 160 ARG A N 1
ATOM 1224 C CA . ARG A 1 160 ? 9.856 -17.471 -39.574 1.00 56.25 160 ARG A CA 1
ATOM 1225 C C . ARG A 1 160 ? 9.953 -17.605 -41.092 1.00 56.25 160 ARG A C 1
ATOM 1227 O O . ARG A 1 160 ? 10.902 -18.193 -41.595 1.00 56.25 160 ARG A O 1
ATOM 1234 N N . ARG A 1 161 ? 8.990 -17.037 -41.821 1.00 68.38 161 ARG A N 1
ATOM 1235 C CA . ARG A 1 161 ? 9.035 -16.947 -43.289 1.00 68.38 161 ARG A CA 1
ATOM 1236 C C . ARG A 1 161 ? 9.083 -15.479 -43.706 1.00 68.38 161 ARG A C 1
ATOM 1238 O O . ARG A 1 161 ? 8.272 -14.681 -43.227 1.00 68.38 161 ARG A O 1
ATOM 1245 N N . LEU A 1 162 ? 10.054 -15.130 -44.551 1.00 80.94 162 LEU A N 1
ATOM 1246 C CA . LEU A 1 162 ? 10.214 -13.784 -45.105 1.00 80.94 162 LEU A CA 1
ATOM 1247 C C . LEU A 1 162 ? 9.219 -13.569 -46.254 1.00 80.94 162 LEU A C 1
ATOM 1249 O O . LEU A 1 162 ? 9.057 -14.437 -47.110 1.00 80.94 162 LEU A O 1
ATOM 1253 N N . LEU A 1 163 ? 8.575 -12.402 -46.297 1.00 85.69 163 LEU A N 1
ATOM 1254 C CA . LEU A 1 163 ? 7.639 -12.011 -47.353 1.00 85.69 163 LEU A CA 1
ATOM 1255 C C . LEU A 1 163 ? 7.995 -10.631 -47.915 1.00 85.69 163 LEU A C 1
ATOM 1257 O O . LEU A 1 163 ? 8.218 -9.682 -47.162 1.00 85.69 163 LEU A O 1
ATOM 1261 N N . LEU A 1 164 ? 7.995 -10.509 -49.246 1.00 87.56 164 LEU A N 1
ATOM 1262 C CA . LEU A 1 164 ? 8.106 -9.220 -49.930 1.00 87.56 164 LEU A CA 1
ATOM 1263 C C . LEU A 1 164 ? 6.748 -8.516 -49.956 1.00 87.56 164 LEU A C 1
ATOM 1265 O O . LEU A 1 164 ? 5.746 -9.086 -50.386 1.00 87.56 164 LEU A O 1
ATOM 1269 N N . VAL A 1 165 ? 6.736 -7.250 -49.549 1.00 87.31 165 VAL A N 1
ATOM 1270 C CA . VAL A 1 165 ? 5.570 -6.366 -49.588 1.00 87.31 165 VAL A CA 1
ATOM 1271 C C . VAL A 1 165 ? 5.832 -5.268 -50.626 1.00 87.31 165 VAL A C 1
ATOM 1273 O O . VAL A 1 165 ? 6.686 -4.404 -50.398 1.00 87.31 165 VAL A O 1
ATOM 1276 N N . PRO A 1 166 ? 5.136 -5.270 -51.777 1.00 82.75 166 PRO A N 1
ATOM 1277 C CA . PRO A 1 166 ? 5.312 -4.231 -52.784 1.00 82.75 166 PRO A CA 1
ATOM 1278 C C . PRO A 1 166 ? 4.781 -2.885 -52.269 1.00 82.75 166 PRO A C 1
ATOM 1280 O O . PRO A 1 166 ? 3.655 -2.791 -51.780 1.00 82.75 166 PRO A O 1
ATOM 1283 N N . LEU A 1 167 ? 5.587 -1.826 -52.393 1.00 85.62 167 LEU A N 1
ATOM 1284 C CA . LEU A 1 167 ? 5.229 -0.470 -51.966 1.00 85.62 167 LEU A CA 1
ATOM 1285 C C . LEU A 1 167 ? 4.950 0.419 -53.183 1.00 85.62 167 LEU A C 1
ATOM 1287 O O . LEU A 1 167 ? 5.799 1.181 -53.649 1.00 85.62 167 LEU A O 1
ATOM 1291 N N . GLU A 1 168 ? 3.728 0.339 -53.706 1.00 80.38 168 GLU A N 1
ATOM 1292 C CA . GLU A 1 168 ? 3.330 1.114 -54.883 1.00 80.38 168 GLU A CA 1
ATOM 1293 C C . GLU A 1 168 ? 3.413 2.632 -54.649 1.00 80.38 168 GLU A C 1
ATOM 1295 O O . GLU A 1 168 ? 2.931 3.178 -53.646 1.00 80.38 168 GLU A O 1
ATOM 1300 N N . GLY A 1 169 ? 4.017 3.327 -55.615 1.00 78.19 169 GLY A N 1
ATOM 1301 C CA . GLY A 1 169 ? 4.242 4.771 -55.569 1.00 78.19 169 GLY A CA 1
ATOM 1302 C C . GLY A 1 169 ? 5.482 5.194 -54.778 1.00 78.19 169 GLY A C 1
ATOM 1303 O O . GLY A 1 169 ? 5.749 6.387 -54.711 1.00 78.19 169 GLY A O 1
ATOM 1304 N N . TYR A 1 170 ? 6.268 4.276 -54.210 1.00 88.25 170 TYR A N 1
ATOM 1305 C CA . TYR A 1 170 ? 7.511 4.598 -53.495 1.00 88.25 170 TYR A CA 1
ATOM 1306 C C . TYR A 1 170 ? 8.758 4.388 -54.367 1.00 88.25 170 TYR A C 1
ATOM 1308 O O . TYR A 1 170 ? 9.707 3.712 -53.972 1.00 88.25 170 TYR A O 1
ATOM 1316 N N . ALA A 1 171 ? 8.750 4.983 -55.564 1.00 87.69 171 ALA A N 1
ATOM 1317 C CA . ALA A 1 171 ? 9.913 5.062 -56.442 1.00 87.69 171 ALA A CA 1
ATOM 1318 C C . ALA A 1 171 ? 10.082 6.478 -57.014 1.00 87.69 171 ALA A C 1
ATOM 1320 O O . ALA A 1 171 ? 9.114 7.104 -57.442 1.00 87.69 171 ALA A O 1
ATOM 1321 N N . THR A 1 172 ? 11.317 6.979 -57.044 1.00 90.31 172 THR A N 1
ATOM 1322 C CA . THR A 1 172 ? 11.675 8.298 -57.592 1.00 90.31 172 THR A CA 1
ATOM 1323 C C . THR A 1 172 ? 12.837 8.176 -58.568 1.00 90.31 172 THR A C 1
ATOM 1325 O O . THR A 1 172 ? 13.636 7.248 -58.477 1.00 90.31 172 THR A O 1
ATOM 1328 N N . ARG A 1 173 ? 12.955 9.123 -59.502 1.00 89.19 173 ARG A N 1
ATOM 1329 C CA . ARG A 1 173 ? 14.107 9.199 -60.408 1.00 89.19 173 ARG A CA 1
ATOM 1330 C C . ARG A 1 173 ? 15.353 9.688 -59.669 1.00 89.19 173 ARG A C 1
ATOM 1332 O O . ARG A 1 173 ? 15.244 10.453 -58.711 1.00 89.19 173 ARG A O 1
ATOM 1339 N N . THR A 1 174 ? 16.518 9.229 -60.118 1.00 85.62 174 THR A N 1
ATOM 1340 C CA . THR A 1 174 ? 17.843 9.669 -59.639 1.00 85.62 174 THR A CA 1
ATOM 1341 C C . THR A 1 174 ? 18.343 10.934 -60.341 1.00 85.62 174 THR A C 1
ATOM 1343 O O . THR A 1 174 ? 19.357 11.489 -59.930 1.00 85.62 174 THR A O 1
ATOM 1346 N N . ASP A 1 175 ? 17.672 11.376 -61.411 1.00 82.50 175 ASP A N 1
ATOM 1347 C CA . ASP A 1 175 ? 18.025 12.546 -62.231 1.00 82.50 175 ASP A CA 1
ATOM 1348 C C . ASP A 1 175 ? 19.502 12.571 -62.678 1.00 82.50 175 ASP A C 1
ATOM 1350 O O . ASP A 1 175 ? 20.143 13.615 -62.760 1.00 82.50 175 ASP A O 1
ATOM 1354 N N . GLY A 1 176 ? 20.056 11.389 -62.971 1.00 78.75 176 GLY A N 1
ATOM 1355 C CA . GLY A 1 176 ? 21.444 11.219 -63.411 1.00 78.75 176 GLY A CA 1
ATOM 1356 C C . GLY A 1 176 ? 22.476 11.172 -62.279 1.00 78.75 176 GLY A C 1
ATOM 1357 O O . GLY A 1 176 ? 23.656 10.950 -62.553 1.00 78.75 176 GLY A O 1
ATOM 1358 N N . ALA A 1 177 ? 22.065 11.322 -61.016 1.00 84.12 177 ALA A N 1
ATOM 1359 C CA . ALA A 1 177 ? 22.950 11.140 -59.872 1.00 84.12 177 ALA A CA 1
ATOM 1360 C C . ALA A 1 177 ? 23.333 9.660 -59.705 1.00 84.12 177 ALA A C 1
ATOM 1362 O O . ALA A 1 177 ? 22.478 8.777 -59.617 1.00 84.12 177 ALA A O 1
ATOM 1363 N N . VAL A 1 178 ? 24.636 9.386 -59.614 1.00 87.38 178 VAL A N 1
ATOM 1364 C CA . VAL A 1 178 ? 25.156 8.043 -59.322 1.00 87.38 178 VAL A CA 1
ATOM 1365 C C . VAL A 1 178 ? 25.273 7.880 -57.808 1.00 87.38 178 VAL A C 1
ATOM 1367 O O . VAL A 1 178 ? 26.242 8.320 -57.186 1.00 87.38 178 VAL A O 1
ATOM 1370 N N . LEU A 1 179 ? 24.251 7.268 -57.217 1.00 90.44 179 LEU A N 1
ATOM 1371 C CA . LEU A 1 179 ? 24.166 7.003 -55.782 1.00 90.44 179 LEU A CA 1
ATOM 1372 C C . LEU A 1 179 ? 24.832 5.661 -55.476 1.00 90.44 179 LEU A C 1
ATOM 1374 O O . LEU A 1 179 ? 24.513 4.661 -56.110 1.00 90.44 179 LEU A O 1
ATOM 1378 N N . HIS A 1 180 ? 25.775 5.640 -54.537 1.00 88.81 180 HIS A N 1
ATOM 1379 C CA . HIS A 1 180 ? 26.631 4.468 -54.306 1.00 88.81 180 HIS A CA 1
ATOM 1380 C C . HIS A 1 180 ? 26.605 3.937 -52.877 1.00 88.81 180 HIS A C 1
ATOM 1382 O O . HIS A 1 180 ? 26.980 2.786 -52.678 1.00 88.81 180 HIS A O 1
ATOM 1388 N N . ALA A 1 181 ? 26.116 4.711 -51.907 1.00 89.25 181 ALA A N 1
ATOM 1389 C CA . ALA A 1 181 ? 25.834 4.198 -50.573 1.00 89.25 181 ALA A CA 1
ATOM 1390 C C . ALA A 1 181 ? 24.482 4.699 -50.064 1.00 89.25 181 ALA A C 1
ATOM 1392 O O . ALA A 1 181 ? 24.054 5.814 -50.376 1.00 89.25 181 ALA A O 1
ATOM 1393 N N . VAL A 1 182 ? 23.839 3.849 -49.268 1.00 92.50 182 VAL A N 1
ATOM 1394 C CA . VAL A 1 182 ? 22.599 4.125 -48.543 1.00 92.50 182 VAL A CA 1
ATOM 1395 C C . VAL A 1 182 ? 22.898 3.985 -47.055 1.00 92.50 182 VAL A C 1
ATOM 1397 O O . VAL A 1 182 ? 23.489 2.986 -46.638 1.00 92.50 182 VAL A O 1
ATOM 1400 N N . ARG A 1 183 ? 22.494 4.970 -46.254 1.00 91.81 183 ARG A N 1
ATOM 1401 C CA . ARG A 1 183 ? 22.515 4.912 -44.787 1.00 91.81 183 ARG A CA 1
ATOM 1402 C C . ARG A 1 183 ? 21.210 5.407 -44.217 1.00 91.81 183 ARG A C 1
ATOM 1404 O O . ARG A 1 183 ? 20.458 6.117 -44.882 1.00 91.81 183 ARG A O 1
ATOM 1411 N N . HIS A 1 184 ? 20.951 5.039 -42.975 1.00 88.81 184 HIS A N 1
ATOM 1412 C CA . HIS A 1 184 ? 19.739 5.442 -42.297 1.00 88.81 184 HIS A CA 1
ATOM 1413 C C . HIS A 1 184 ? 20.015 5.902 -40.875 1.00 88.81 184 HIS A C 1
ATOM 1415 O O . HIS A 1 184 ? 20.979 5.496 -40.232 1.00 88.81 184 HIS A O 1
ATOM 1421 N N . THR A 1 185 ? 19.119 6.733 -40.368 1.00 83.56 185 THR A N 1
ATOM 1422 C CA . THR A 1 185 ? 19.073 7.110 -38.957 1.00 83.56 185 THR A CA 1
ATOM 1423 C C . THR A 1 185 ? 18.184 6.141 -38.174 1.00 83.56 185 THR A C 1
ATOM 1425 O O . THR A 1 185 ? 17.429 5.350 -38.747 1.00 83.56 185 THR A O 1
ATOM 1428 N N . SER A 1 186 ? 18.255 6.188 -36.841 1.00 76.75 186 SER A N 1
ATOM 1429 C CA . SER A 1 186 ? 17.459 5.317 -35.961 1.00 76.75 186 SER A CA 1
ATOM 1430 C C . SER A 1 186 ? 15.948 5.575 -36.028 1.00 76.75 186 SER A C 1
ATOM 1432 O O . SER A 1 186 ? 15.169 4.715 -35.643 1.00 76.75 186 SER A O 1
ATOM 1434 N N . ASP A 1 187 ? 15.527 6.750 -36.501 1.00 72.81 187 ASP A N 1
ATOM 1435 C CA . ASP A 1 187 ? 14.123 7.121 -36.733 1.00 72.81 187 ASP A CA 1
ATOM 1436 C C . ASP A 1 187 ? 13.629 6.768 -38.152 1.00 72.81 187 ASP A C 1
ATOM 1438 O O . ASP A 1 187 ? 12.501 7.105 -38.515 1.00 72.81 187 ASP A O 1
ATOM 1442 N N . GLY A 1 188 ? 14.457 6.099 -38.964 1.00 79.38 188 GLY A N 1
ATOM 1443 C CA . GLY A 1 188 ? 14.093 5.595 -40.290 1.00 79.38 188 GLY A CA 1
ATOM 1444 C C . GLY A 1 188 ? 14.251 6.592 -41.445 1.00 79.38 188 GLY A C 1
ATOM 1445 O O . GLY A 1 188 ? 13.717 6.356 -42.531 1.00 79.38 188 GLY A O 1
ATOM 1446 N N . ARG A 1 189 ? 14.946 7.729 -41.278 1.00 85.50 189 ARG A N 1
ATOM 1447 C CA . ARG A 1 189 ? 15.307 8.574 -42.441 1.00 85.50 189 ARG A CA 1
ATOM 1448 C C . ARG A 1 189 ? 16.370 7.869 -43.265 1.00 85.50 189 ARG A C 1
ATOM 1450 O O . ARG A 1 189 ? 17.224 7.191 -42.709 1.00 85.50 189 ARG A O 1
ATOM 1457 N N . ILE A 1 190 ? 16.318 8.067 -44.576 1.00 90.94 190 ILE A N 1
ATOM 1458 C CA . ILE A 1 190 ? 17.203 7.405 -45.530 1.00 90.94 190 ILE A CA 1
ATOM 1459 C C . ILE A 1 190 ? 18.031 8.480 -46.229 1.00 90.94 190 ILE A C 1
ATOM 1461 O O . ILE A 1 190 ? 17.482 9.380 -46.868 1.00 90.94 190 ILE A O 1
ATOM 1465 N N . PHE A 1 191 ? 19.347 8.366 -46.110 1.00 91.69 191 PHE A N 1
ATOM 1466 C CA . PHE A 1 191 ? 20.328 9.220 -46.760 1.00 91.69 191 PHE A CA 1
ATOM 1467 C C . PHE A 1 191 ? 21.092 8.424 -47.813 1.00 91.69 191 PHE A C 1
ATOM 1469 O O . PHE A 1 191 ? 21.472 7.274 -47.598 1.00 91.69 191 PHE A O 1
ATOM 1476 N N . LEU A 1 192 ? 21.320 9.047 -48.962 1.00 91.75 192 LEU A N 1
ATOM 1477 C CA . LEU A 1 192 ? 22.066 8.490 -50.080 1.00 91.75 192 LEU A CA 1
ATOM 1478 C C . LEU A 1 192 ? 23.236 9.410 -50.406 1.00 91.75 192 LEU A C 1
ATOM 1480 O O . LEU A 1 192 ? 23.092 10.630 -50.357 1.00 91.75 192 LEU A O 1
ATOM 1484 N N . CYS A 1 193 ? 24.387 8.847 -50.763 1.00 89.12 193 CYS A N 1
ATOM 1485 C CA . CYS A 1 193 ? 25.531 9.647 -51.190 1.00 89.12 193 CYS A CA 1
ATOM 1486 C C . CYS A 1 193 ? 25.927 9.371 -52.644 1.00 89.12 193 CYS A C 1
ATOM 1488 O O . CYS A 1 193 ? 25.891 8.243 -53.149 1.00 89.12 193 CYS A O 1
ATOM 1490 N N . GLY A 1 194 ? 26.319 10.449 -53.315 1.00 85.94 194 GLY A N 1
ATOM 1491 C CA . GLY A 1 194 ? 26.929 10.478 -54.638 1.00 85.94 194 GLY A CA 1
ATOM 1492 C C . GLY A 1 194 ? 28.039 11.523 -54.630 1.00 85.94 194 GLY A C 1
ATOM 1493 O O . GLY A 1 194 ? 28.898 11.520 -53.752 1.00 85.94 194 GLY A O 1
ATOM 1494 N N . THR A 1 195 ? 27.982 12.466 -55.565 1.00 84.31 195 THR A N 1
ATOM 1495 C CA . THR A 1 195 ? 28.777 13.704 -55.494 1.00 84.31 195 THR A CA 1
ATOM 1496 C C . THR A 1 195 ? 28.352 14.590 -54.320 1.00 84.31 195 THR A C 1
ATOM 1498 O O . THR A 1 195 ? 29.181 15.253 -53.708 1.00 84.31 195 THR A O 1
ATOM 1501 N N . HIS A 1 196 ? 27.067 14.550 -53.964 1.00 84.38 196 HIS A N 1
ATOM 1502 C CA . HIS A 1 196 ? 26.489 15.267 -52.831 1.00 84.38 196 HIS A CA 1
ATOM 1503 C C . HIS A 1 196 ? 25.728 14.317 -51.899 1.00 84.38 196 HIS A C 1
ATOM 1505 O O . HIS A 1 196 ? 25.545 13.132 -52.196 1.00 84.38 196 HIS A O 1
ATOM 1511 N N . LEU A 1 197 ? 25.280 14.859 -50.766 1.00 88.25 197 LEU A N 1
ATOM 1512 C CA . LEU A 1 197 ? 24.372 14.189 -49.844 1.00 88.25 197 LEU A CA 1
ATOM 1513 C C . LEU A 1 197 ? 22.927 14.350 -50.334 1.00 88.25 197 LEU A C 1
ATOM 1515 O O . LEU A 1 197 ? 22.481 15.461 -50.623 1.00 88.25 197 LEU A O 1
ATOM 1519 N N . TYR A 1 198 ? 22.188 13.250 -50.384 1.00 89.50 198 TYR A N 1
ATOM 1520 C CA . TYR A 1 198 ? 20.776 13.209 -50.740 1.00 89.50 198 TYR A CA 1
ATOM 1521 C C . TYR A 1 198 ? 19.963 12.591 -49.597 1.00 89.50 198 TYR A C 1
ATOM 1523 O O . TYR A 1 198 ? 20.434 11.698 -48.901 1.00 89.50 198 TYR A O 1
ATOM 1531 N N . GLU A 1 199 ? 18.729 13.040 -49.404 1.00 90.00 199 GLU A N 1
ATOM 1532 C CA . GLU A 1 199 ? 17.741 12.441 -48.506 1.00 90.00 199 GLU A CA 1
ATOM 1533 C C . GLU A 1 199 ? 16.583 11.893 -49.342 1.00 90.00 199 GLU A C 1
ATOM 1535 O O . GLU A 1 199 ? 15.987 12.614 -50.146 1.00 90.00 199 GLU A O 1
ATOM 1540 N N . LEU A 1 200 ? 16.238 10.622 -49.145 1.00 90.56 200 LEU A N 1
ATOM 1541 C CA . LEU A 1 200 ? 15.019 10.047 -49.700 1.00 90.56 200 LEU A CA 1
ATOM 1542 C C . LEU A 1 200 ? 13.870 10.327 -48.731 1.00 90.56 200 LEU A C 1
ATOM 1544 O O . LEU A 1 200 ? 13.673 9.624 -47.739 1.00 90.56 200 LEU A O 1
ATOM 1548 N N . ALA A 1 201 ? 13.101 11.373 -49.018 1.00 86.62 201 ALA A N 1
ATOM 1549 C CA . ALA A 1 201 ? 11.940 11.744 -48.224 1.00 86.62 201 ALA A CA 1
ATOM 1550 C C . ALA A 1 201 ? 10.704 10.978 -48.717 1.00 86.62 201 ALA A C 1
ATOM 1552 O O . ALA A 1 201 ? 10.281 11.143 -49.861 1.00 86.62 201 ALA A O 1
ATOM 1553 N N . TYR A 1 202 ? 10.105 10.164 -47.845 1.00 86.88 202 TYR A N 1
ATOM 1554 C CA . TYR A 1 202 ? 8.913 9.362 -48.137 1.00 86.88 202 TYR A CA 1
ATOM 1555 C C . TYR A 1 202 ? 7.787 9.633 -47.124 1.00 86.88 202 TYR A C 1
ATOM 1557 O O . TYR A 1 202 ? 8.050 9.894 -45.946 1.00 86.88 202 TYR A O 1
ATOM 1565 N N . ALA A 1 203 ? 6.530 9.612 -47.592 1.00 78.75 203 ALA A N 1
ATOM 1566 C CA . ALA A 1 203 ? 5.338 9.927 -46.794 1.00 78.75 203 ALA A CA 1
ATOM 1567 C C . ALA A 1 203 ? 4.118 9.062 -47.177 1.00 78.75 203 ALA A C 1
ATOM 1569 O O . ALA A 1 203 ? 4.089 8.438 -48.235 1.00 78.75 203 ALA A O 1
ATOM 1570 N N . ARG A 1 204 ? 3.091 9.015 -46.313 1.00 69.81 204 ARG A N 1
ATOM 1571 C CA . ARG A 1 204 ? 1.883 8.182 -46.505 1.00 69.81 204 ARG A CA 1
ATOM 1572 C C . ARG A 1 204 ? 0.869 8.793 -47.477 1.00 69.81 204 ARG A C 1
ATOM 1574 O O . ARG A 1 204 ? 0.164 8.068 -48.173 1.00 69.81 204 ARG A O 1
ATOM 1581 N N . GLN A 1 205 ? 0.767 10.121 -47.497 1.00 61.38 205 GLN A N 1
ATOM 1582 C CA . GLN A 1 205 ? -0.213 10.858 -48.295 1.00 61.38 205 GLN A CA 1
ATOM 1583 C C . GLN A 1 205 ? 0.441 11.551 -49.491 1.00 61.38 205 GLN A C 1
ATOM 1585 O O . GLN A 1 205 ? 1.553 12.068 -49.402 1.00 61.38 205 GLN A O 1
ATOM 1590 N N . GLN A 1 206 ? -0.284 11.568 -50.608 1.00 56.12 206 GLN A N 1
ATOM 1591 C CA . GLN A 1 206 ? 0.087 12.286 -51.823 1.00 56.12 206 GLN A CA 1
ATOM 1592 C C . GLN A 1 206 ? -0.157 13.786 -51.609 1.00 56.12 206 GLN A C 1
ATOM 1594 O O . GLN A 1 206 ? -1.248 14.175 -51.198 1.00 56.12 206 GLN A O 1
ATOM 1599 N N . ARG A 1 207 ? 0.861 14.622 -51.843 1.00 51.53 207 ARG A N 1
ATOM 1600 C CA . ARG A 1 207 ? 0.842 16.044 -51.450 1.00 51.53 207 ARG A CA 1
ATOM 1601 C C . ARG A 1 207 ? 0.229 16.995 -52.476 1.00 51.53 207 ARG A C 1
ATOM 1603 O O . ARG A 1 207 ? -0.170 18.093 -52.114 1.00 51.53 207 ARG A O 1
ATOM 1610 N N . SER A 1 208 ? 0.157 16.613 -53.749 1.00 47.88 208 SER A N 1
ATOM 1611 C CA . SER A 1 208 ? -0.375 17.476 -54.808 1.00 47.88 208 SER A CA 1
ATOM 1612 C C . SER A 1 208 ? -0.707 16.661 -56.054 1.00 47.88 208 SER A C 1
ATOM 1614 O O . SER A 1 208 ? -0.031 15.680 -56.342 1.00 47.88 208 SER A O 1
ATOM 1616 N N . TRP A 1 209 ? -1.724 17.081 -56.807 1.00 53.91 209 TRP A N 1
ATOM 1617 C CA . TRP A 1 209 ? -2.060 16.505 -58.113 1.00 53.91 209 TRP A CA 1
ATOM 1618 C C . TRP A 1 209 ? -1.075 16.927 -59.225 1.00 53.91 209 TRP A C 1
ATOM 1620 O O . TRP A 1 209 ? -1.033 16.287 -60.272 1.00 53.91 209 TRP A O 1
ATOM 1630 N N . LEU A 1 210 ? -0.282 17.989 -58.997 1.00 48.03 210 LEU A N 1
ATOM 1631 C CA . LEU A 1 210 ? 0.669 18.562 -59.966 1.00 48.03 210 LEU A CA 1
ATOM 1632 C C . LEU A 1 210 ? 2.043 17.872 -59.971 1.00 48.03 210 LEU A C 1
ATOM 1634 O O . LEU A 1 210 ? 2.777 17.968 -60.951 1.00 48.03 210 LEU A O 1
ATOM 1638 N N . GLN A 1 211 ? 2.404 17.180 -58.891 1.00 50.31 211 GLN A N 1
ATOM 1639 C CA . GLN A 1 211 ? 3.548 16.270 -58.858 1.00 50.31 211 GLN A CA 1
ATOM 1640 C C . GLN A 1 211 ? 2.977 14.863 -59.032 1.00 50.31 211 GLN A C 1
ATOM 1642 O O . GLN A 1 211 ? 2.090 14.479 -58.276 1.00 50.31 211 GLN A O 1
ATOM 1647 N N . GLY A 1 212 ? 3.411 14.139 -60.071 1.00 54.28 212 GLY A N 1
ATOM 1648 C CA . GLY A 1 212 ? 2.858 12.829 -60.450 1.00 54.28 212 GLY A CA 1
ATOM 1649 C C . GLY A 1 212 ? 2.824 11.799 -59.308 1.00 54.28 212 GLY A C 1
ATOM 1650 O O . GLY A 1 212 ? 3.310 12.063 -58.217 1.00 54.28 212 GLY A O 1
ATOM 1651 N N . ASN A 1 213 ? 2.271 10.608 -59.567 1.00 56.88 213 ASN A N 1
ATOM 1652 C CA . ASN A 1 213 ? 1.911 9.544 -58.600 1.00 56.88 213 ASN A CA 1
ATOM 1653 C C . ASN A 1 213 ? 2.994 9.028 -57.602 1.00 56.88 213 ASN A C 1
ATOM 1655 O O . ASN A 1 213 ? 2.765 8.015 -56.941 1.00 56.88 213 ASN A O 1
ATOM 1659 N N . SER A 1 214 ? 4.153 9.675 -57.452 1.00 68.81 214 SER A N 1
ATOM 1660 C CA . SER A 1 214 ? 5.195 9.312 -56.489 1.00 68.81 214 SER A CA 1
ATOM 1661 C C . SER A 1 214 ? 4.916 9.840 -55.072 1.00 68.81 214 SER A C 1
ATOM 1663 O O . SER A 1 214 ? 4.650 11.021 -54.853 1.00 68.81 214 SER A O 1
ATOM 1665 N N . ARG A 1 215 ? 5.040 8.950 -54.086 1.00 79.75 215 ARG A N 1
ATOM 1666 C CA . ARG A 1 215 ? 4.940 9.170 -52.631 1.00 79.75 215 ARG A CA 1
ATOM 1667 C C . ARG A 1 215 ? 6.311 9.327 -51.958 1.00 79.75 215 ARG A C 1
ATOM 1669 O O . ARG A 1 215 ? 6.391 9.474 -50.735 1.00 79.75 215 ARG A O 1
ATOM 1676 N N . CYS A 1 216 ? 7.388 9.310 -52.743 1.00 85.12 216 CYS A N 1
ATOM 1677 C CA . CYS A 1 216 ? 8.746 9.613 -52.299 1.00 85.12 216 CYS A CA 1
ATOM 1678 C C . CYS A 1 216 ? 9.442 10.611 -53.234 1.00 85.12 216 CYS A C 1
ATOM 1680 O O . CYS A 1 216 ? 9.154 10.669 -54.430 1.00 85.12 216 CYS A O 1
ATOM 1682 N N . ARG A 1 217 ? 10.386 11.381 -52.695 1.00 85.62 217 ARG A N 1
ATOM 1683 C CA . ARG A 1 217 ? 11.232 12.305 -53.458 1.00 85.62 217 ARG A CA 1
ATOM 1684 C C . ARG A 1 217 ? 12.683 12.210 -53.017 1.00 85.62 217 ARG A C 1
ATOM 1686 O O . ARG A 1 217 ? 12.959 12.009 -51.835 1.00 85.62 217 ARG A O 1
ATOM 1693 N N . LEU A 1 218 ? 13.591 12.420 -53.961 1.00 87.69 218 LEU A N 1
ATOM 1694 C CA . LEU A 1 218 ? 15.014 12.555 -53.690 1.00 87.69 218 LEU A CA 1
ATOM 1695 C C . LEU A 1 218 ? 15.349 14.039 -53.490 1.00 87.69 218 LEU A C 1
ATOM 1697 O O . LEU A 1 218 ? 15.081 14.863 -54.360 1.00 87.69 218 LEU A O 1
ATOM 1701 N N . VAL A 1 219 ? 15.893 14.393 -52.328 1.00 86.81 219 VAL A N 1
ATOM 1702 C CA . VAL A 1 219 ? 16.196 15.779 -51.940 1.00 86.81 219 VAL A CA 1
ATOM 1703 C C . VAL A 1 219 ? 17.701 15.942 -51.816 1.00 86.81 219 VAL A C 1
ATOM 1705 O O . VAL A 1 219 ? 18.324 15.255 -51.020 1.00 86.81 219 VAL A O 1
ATOM 1708 N N . GLN A 1 220 ? 18.296 16.853 -52.583 1.00 86.12 220 GLN A N 1
ATOM 1709 C CA . GLN A 1 220 ? 19.730 17.130 -52.504 1.00 86.12 220 GLN A CA 1
ATOM 1710 C C . GLN A 1 220 ? 20.034 18.169 -51.418 1.00 86.12 220 GLN A C 1
ATOM 1712 O O . GLN A 1 220 ? 19.601 19.322 -51.510 1.00 86.12 220 GLN A O 1
ATOM 1717 N N . HIS A 1 221 ? 20.854 17.782 -50.444 1.00 80.31 221 HIS A N 1
ATOM 1718 C CA . HIS A 1 221 ? 21.350 18.647 -49.377 1.00 80.31 221 HIS A CA 1
ATOM 1719 C C . HIS A 1 221 ? 22.707 19.228 -49.772 1.00 80.31 221 HIS A C 1
ATOM 1721 O O . HIS A 1 221 ? 23.748 18.590 -49.635 1.00 80.31 221 HIS A O 1
ATOM 1727 N N . ALA A 1 222 ? 22.692 20.457 -50.289 1.00 64.88 222 ALA A N 1
ATOM 1728 C CA . ALA A 1 222 ? 23.895 21.233 -50.576 1.00 64.88 222 ALA A CA 1
ATOM 1729 C C . ALA A 1 222 ? 23.810 22.572 -49.837 1.00 64.88 222 ALA A C 1
ATOM 1731 O O . ALA A 1 222 ? 22.843 23.316 -50.009 1.00 64.88 222 ALA A O 1
ATOM 1732 N N . GLY A 1 223 ? 24.818 22.890 -49.020 1.00 59.66 223 GLY A N 1
ATOM 1733 C CA . GLY A 1 223 ? 24.906 24.198 -48.373 1.00 59.66 223 GLY A CA 1
ATOM 1734 C C . GLY A 1 223 ? 24.955 25.315 -49.419 1.00 59.66 223 GLY A C 1
ATOM 1735 O O . GLY A 1 223 ? 25.562 25.154 -50.478 1.00 59.66 223 GLY A O 1
ATOM 1736 N N . TRP A 1 224 ? 24.351 26.468 -49.128 1.00 50.09 224 TRP A N 1
ATOM 1737 C CA . TRP A 1 224 ? 24.352 27.634 -50.027 1.00 50.09 224 TRP A CA 1
ATOM 1738 C C . TRP A 1 224 ? 25.766 28.013 -50.515 1.00 50.09 224 TRP A C 1
ATOM 1740 O O . TRP A 1 224 ? 25.966 28.339 -51.682 1.00 50.09 224 TRP A O 1
ATOM 1750 N N . GLN A 1 225 ? 26.772 27.875 -49.644 1.00 51.59 225 GLN A N 1
ATOM 1751 C CA . GLN A 1 225 ? 28.183 28.108 -49.972 1.00 51.59 225 GLN A CA 1
ATOM 1752 C C . GLN A 1 225 ? 28.772 27.066 -50.942 1.00 51.59 225 GLN A C 1
ATOM 1754 O O . GLN A 1 225 ? 29.630 27.418 -51.747 1.00 51.59 225 GLN A O 1
ATOM 1759 N N . ALA A 1 226 ? 28.313 25.810 -50.897 1.00 52.78 226 ALA A N 1
ATOM 1760 C CA . ALA A 1 226 ? 28.724 24.758 -51.831 1.00 52.78 226 ALA A CA 1
ATOM 1761 C C . ALA A 1 226 ? 28.099 24.983 -53.215 1.00 52.78 226 ALA A C 1
ATOM 1763 O O . ALA A 1 226 ? 28.817 24.981 -54.207 1.00 52.78 226 ALA A O 1
ATOM 1764 N N . ARG A 1 227 ? 26.805 25.343 -53.267 1.00 56.53 227 ARG A N 1
ATOM 1765 C CA . ARG A 1 227 ? 26.132 25.729 -54.521 1.00 56.53 227 ARG A CA 1
ATOM 1766 C C . ARG A 1 227 ? 26.795 26.930 -55.202 1.00 56.53 227 ARG A C 1
ATOM 1768 O O . ARG A 1 227 ? 26.861 26.956 -56.419 1.00 56.53 227 ARG A O 1
ATOM 1775 N N . LEU A 1 228 ? 27.306 27.904 -54.444 1.00 54.03 228 LEU A N 1
ATOM 1776 C CA . LEU A 1 228 ? 28.070 29.038 -54.989 1.00 54.03 228 LEU A CA 1
ATOM 1777 C C . LEU A 1 228 ? 29.498 28.663 -55.428 1.00 54.03 228 LEU A C 1
ATOM 1779 O O . LEU A 1 228 ? 29.981 29.212 -56.415 1.00 54.03 228 LEU A O 1
ATOM 1783 N N . ARG A 1 229 ? 30.181 27.744 -54.725 1.00 51.38 229 ARG A N 1
ATOM 1784 C CA . ARG A 1 229 ? 31.524 27.264 -55.111 1.00 51.38 229 ARG A CA 1
ATOM 1785 C C . ARG A 1 229 ? 31.502 26.412 -56.374 1.00 51.38 229 ARG A C 1
ATOM 1787 O O . ARG A 1 229 ? 32.373 26.611 -57.215 1.00 51.38 229 ARG A O 1
ATOM 1794 N N . ASP A 1 230 ? 30.497 25.554 -56.536 1.00 54.59 230 ASP A N 1
ATOM 1795 C CA . ASP A 1 230 ? 30.335 24.695 -57.719 1.00 54.59 230 ASP A CA 1
ATOM 1796 C C . ASP A 1 230 ? 30.158 25.511 -59.020 1.00 54.59 230 ASP A C 1
ATOM 1798 O O . ASP A 1 230 ? 30.447 25.014 -60.106 1.00 54.59 230 ASP A O 1
ATOM 1802 N N . PHE A 1 231 ? 29.762 26.788 -58.915 1.00 54.81 231 PHE A N 1
ATOM 1803 C CA . PHE A 1 231 ? 29.704 27.741 -60.032 1.00 54.81 231 PHE A CA 1
ATOM 1804 C C . PHE A 1 231 ? 31.056 28.386 -60.396 1.00 54.81 231 PHE A C 1
ATOM 1806 O O . PHE A 1 231 ? 31.190 28.895 -61.507 1.00 54.81 231 PHE A O 1
ATOM 1813 N N . ILE A 1 232 ? 32.041 28.413 -59.487 1.00 53.31 232 ILE A N 1
ATOM 1814 C CA . ILE A 1 232 ? 33.306 29.161 -59.656 1.00 53.31 232 ILE A CA 1
ATOM 1815 C C . ILE A 1 232 ? 34.509 28.216 -59.818 1.00 53.31 232 ILE A C 1
ATOM 1817 O O . ILE A 1 232 ? 35.419 28.522 -60.584 1.00 53.31 232 ILE A O 1
ATOM 1821 N N . VAL A 1 233 ? 34.519 27.063 -59.139 1.00 47.25 233 VAL A N 1
ATOM 1822 C CA . VAL A 1 233 ? 35.559 26.030 -59.270 1.00 47.25 233 VAL A CA 1
ATOM 1823 C C . VAL A 1 233 ? 34.907 24.640 -59.142 1.00 47.25 233 VAL A C 1
ATOM 1825 O O . VAL A 1 233 ? 34.448 24.298 -58.050 1.00 47.25 233 VAL A O 1
ATOM 1828 N N . PRO A 1 234 ? 34.871 23.805 -60.201 1.00 45.50 234 PRO A N 1
ATOM 1829 C CA . PRO A 1 234 ? 34.323 22.455 -60.127 1.00 45.50 234 PRO A CA 1
ATOM 1830 C C . PRO A 1 234 ? 35.354 21.551 -59.443 1.00 45.50 234 PRO A C 1
ATOM 1832 O O . PRO A 1 234 ? 36.215 20.947 -60.075 1.00 45.50 234 PRO A O 1
ATOM 1835 N N . SER A 1 235 ? 35.343 21.524 -58.115 1.00 47.28 235 SER A N 1
ATOM 1836 C CA . SER A 1 235 ? 36.237 20.680 -57.306 1.00 47.28 235 SER A CA 1
ATOM 1837 C C . SER A 1 235 ? 35.493 20.054 -56.131 1.00 47.28 235 SER A C 1
ATOM 1839 O O . SER A 1 235 ? 36.055 19.882 -55.051 1.00 47.28 235 SER A O 1
ATOM 1841 N N . ALA A 1 236 ? 34.210 19.738 -56.322 1.00 56.06 236 ALA A N 1
ATOM 1842 C CA . ALA A 1 236 ? 33.457 18.931 -55.378 1.00 56.06 236 ALA A CA 1
ATOM 1843 C C . ALA A 1 236 ? 33.992 17.493 -55.436 1.00 56.06 236 ALA A C 1
ATOM 1845 O O . ALA A 1 236 ? 33.609 16.706 -56.301 1.00 56.06 236 ALA A O 1
ATOM 1846 N N . SER A 1 237 ? 34.919 17.175 -54.535 1.00 69.75 237 SER A N 1
ATOM 1847 C CA . SER A 1 237 ? 35.323 15.802 -54.254 1.00 69.75 237 SER A CA 1
ATOM 1848 C C . SER A 1 237 ? 34.089 14.991 -53.865 1.00 69.75 237 SER A C 1
ATOM 1850 O O . SER A 1 237 ? 33.255 15.432 -53.068 1.00 69.75 237 SER A O 1
ATOM 1852 N N . ARG A 1 238 ? 33.945 13.807 -54.459 1.00 83.50 238 ARG A N 1
ATOM 1853 C CA . ARG A 1 238 ? 32.818 12.918 -54.175 1.00 83.50 238 ARG A CA 1
ATOM 1854 C C . ARG A 1 238 ? 32.854 12.503 -52.702 1.00 83.50 238 ARG A C 1
ATOM 1856 O O . ARG A 1 238 ? 33.927 12.296 -52.134 1.00 83.50 238 ARG A O 1
ATOM 1863 N N . ILE A 1 239 ? 31.684 12.349 -52.081 1.00 87.00 239 ILE A N 1
ATOM 1864 C CA . ILE A 1 239 ? 31.592 11.750 -50.744 1.00 87.00 239 ILE A CA 1
ATOM 1865 C C . ILE A 1 239 ? 31.912 10.266 -50.899 1.00 87.00 239 ILE A C 1
ATOM 1867 O O . ILE A 1 239 ? 31.172 9.564 -51.579 1.00 87.00 239 ILE A O 1
ATOM 1871 N N . ARG A 1 240 ? 33.003 9.800 -50.290 1.00 88.00 240 ARG A N 1
ATOM 1872 C CA . ARG A 1 240 ? 33.450 8.405 -50.349 1.00 88.00 240 ARG A CA 1
ATOM 1873 C C . ARG A 1 240 ? 32.833 7.558 -49.240 1.00 88.00 240 ARG A C 1
ATOM 1875 O O . ARG A 1 240 ? 32.422 6.435 -49.500 1.00 88.00 240 ARG A O 1
ATOM 1882 N N . LEU A 1 241 ? 32.751 8.097 -48.021 1.00 88.94 241 LEU A N 1
ATOM 1883 C CA . LEU A 1 241 ? 32.158 7.416 -46.865 1.00 88.94 241 LEU A CA 1
ATOM 1884 C C . LEU A 1 241 ? 31.070 8.286 -46.241 1.00 88.94 241 LEU A C 1
ATOM 1886 O O . LEU A 1 241 ? 31.205 9.508 -46.152 1.00 88.94 241 LEU A O 1
ATOM 1890 N N . MET A 1 242 ? 30.003 7.646 -45.777 1.00 91.00 242 MET A N 1
ATOM 1891 C CA . MET A 1 242 ? 28.905 8.285 -45.065 1.00 91.00 242 MET A CA 1
ATOM 1892 C C . MET A 1 242 ? 28.414 7.331 -43.989 1.00 91.00 242 MET A C 1
ATOM 1894 O O . MET A 1 242 ? 28.128 6.182 -44.304 1.00 91.00 242 MET A O 1
ATOM 1898 N N . GLU A 1 243 ? 28.277 7.817 -42.758 1.00 89.88 243 GLU A N 1
ATOM 1899 C CA . GLU A 1 243 ? 27.688 7.057 -41.656 1.00 89.88 243 GLU A CA 1
ATOM 1900 C C . GLU A 1 243 ? 26.774 7.936 -40.801 1.00 89.88 243 GLU A C 1
ATOM 1902 O O . GLU A 1 243 ? 27.058 9.110 -40.543 1.00 89.88 243 GLU A O 1
ATOM 1907 N N . CYS A 1 244 ? 25.652 7.367 -40.363 1.00 85.94 244 CYS A N 1
ATOM 1908 C CA . CYS A 1 244 ? 24.677 8.046 -39.514 1.00 85.94 244 CYS A CA 1
ATOM 1909 C C . CYS A 1 244 ? 24.907 7.650 -38.052 1.00 85.94 244 CYS A C 1
ATOM 1911 O O . CYS A 1 244 ? 24.902 6.470 -37.719 1.00 85.94 244 CYS A O 1
ATOM 1913 N N . ALA A 1 245 ? 25.075 8.633 -37.168 1.00 78.81 245 ALA A N 1
ATOM 1914 C CA . ALA A 1 245 ? 25.152 8.384 -35.733 1.00 78.81 245 ALA A CA 1
ATOM 1915 C C . ALA A 1 245 ? 23.741 8.232 -35.131 1.00 78.81 245 ALA A C 1
ATOM 1917 O O . ALA A 1 245 ? 22.765 8.732 -35.706 1.00 78.81 245 ALA A O 1
ATOM 1918 N N . PRO A 1 246 ? 23.605 7.642 -33.930 1.00 66.00 246 PRO A N 1
ATOM 1919 C CA . PRO A 1 246 ? 22.351 7.683 -33.185 1.00 66.00 246 PRO A CA 1
ATOM 1920 C C . PRO A 1 246 ? 21.870 9.134 -33.004 1.00 66.00 246 PRO A C 1
ATOM 1922 O O . PRO A 1 246 ? 22.650 10.008 -32.620 1.00 66.00 246 PRO A O 1
ATOM 1925 N N . ARG A 1 247 ? 20.567 9.380 -33.212 1.00 68.19 247 ARG A N 1
ATOM 1926 C CA . ARG A 1 247 ? 19.903 10.705 -33.201 1.00 68.19 247 ARG A CA 1
ATOM 1927 C C . ARG A 1 247 ? 20.080 11.513 -34.497 1.00 68.19 247 ARG A C 1
ATOM 1929 O O . ARG A 1 247 ? 19.584 11.096 -35.534 1.00 68.19 247 ARG A O 1
ATOM 1936 N N . GLU A 1 248 ? 20.655 12.715 -34.419 1.00 77.69 248 GLU A N 1
ATOM 1937 C CA . GLU A 1 248 ? 20.564 13.764 -35.449 1.00 77.69 248 GLU A CA 1
ATOM 1938 C C . GLU A 1 248 ? 21.913 14.105 -36.102 1.00 77.69 248 GLU A C 1
ATOM 1940 O O . GLU A 1 248 ? 22.085 15.221 -36.582 1.00 77.69 248 GLU A O 1
ATOM 1945 N N . PHE A 1 249 ? 22.890 13.193 -36.103 1.00 85.75 249 PHE A N 1
ATOM 1946 C CA . PHE A 1 249 ? 24.230 13.471 -36.634 1.00 85.75 249 PHE A CA 1
ATOM 1947 C C . PHE A 1 249 ? 24.605 12.547 -37.793 1.00 85.75 249 PHE A C 1
ATOM 1949 O O . PHE A 1 249 ? 24.315 11.353 -37.771 1.00 85.75 249 PHE A O 1
ATOM 1956 N N . ILE A 1 250 ? 25.285 13.104 -38.795 1.00 88.88 250 ILE A N 1
ATOM 1957 C CA . ILE A 1 250 ? 25.835 12.374 -39.940 1.00 88.88 250 ILE A CA 1
ATOM 1958 C C . ILE A 1 250 ? 27.308 12.736 -40.077 1.00 88.88 250 ILE A C 1
ATOM 1960 O O . ILE A 1 250 ? 27.673 13.911 -40.020 1.00 88.88 250 ILE A O 1
ATOM 1964 N N . PHE A 1 251 ? 28.139 11.727 -40.299 1.00 90.19 251 PHE A N 1
ATOM 1965 C CA . PHE A 1 251 ? 29.542 11.888 -40.635 1.00 90.19 251 PHE A CA 1
ATOM 1966 C C . PHE A 1 251 ? 29.751 11.575 -42.110 1.00 90.19 251 PHE A C 1
ATOM 1968 O O . PHE A 1 251 ? 29.227 10.591 -42.628 1.00 90.19 251 PHE A O 1
ATOM 1975 N N . THR A 1 252 ? 30.518 12.421 -42.789 1.00 90.75 252 THR A N 1
ATOM 1976 C CA . THR A 1 252 ? 30.889 12.215 -44.194 1.00 90.75 252 THR A CA 1
ATOM 1977 C C . THR A 1 252 ? 32.389 12.372 -44.364 1.00 90.75 252 THR A C 1
ATOM 1979 O O . THR A 1 252 ? 32.999 13.193 -43.677 1.00 90.75 252 THR A O 1
ATOM 1982 N N . VAL A 1 253 ? 32.971 11.590 -45.271 1.00 89.62 253 VAL A N 1
ATOM 1983 C CA . VAL A 1 253 ? 34.361 11.731 -45.708 1.00 89.62 253 VAL A CA 1
ATOM 1984 C C . VAL A 1 253 ? 34.398 11.822 -47.220 1.00 89.62 253 VAL A C 1
ATOM 1986 O O . VAL A 1 253 ? 33.821 10.982 -47.909 1.00 89.62 253 VAL A O 1
ATOM 1989 N N . ASP A 1 254 ? 35.067 12.849 -47.729 1.00 87.12 254 ASP A N 1
ATOM 1990 C CA . ASP A 1 254 ? 35.271 13.042 -49.162 1.00 87.12 254 ASP A CA 1
ATOM 1991 C C . ASP A 1 254 ? 36.527 12.318 -49.688 1.00 87.12 254 ASP A C 1
ATOM 1993 O O . ASP A 1 254 ? 37.318 11.755 -48.929 1.00 87.12 254 ASP A O 1
ATOM 1997 N N . GLU A 1 255 ? 36.716 12.304 -51.009 1.00 84.31 255 GLU A N 1
ATOM 1998 C CA . GLU A 1 255 ? 37.901 11.715 -51.665 1.00 84.31 255 GLU A CA 1
ATOM 1999 C C . GLU A 1 255 ? 39.236 12.347 -51.221 1.00 84.31 255 GLU A C 1
ATOM 2001 O O . GLU A 1 255 ? 40.289 11.744 -51.410 1.00 84.31 255 GLU A O 1
ATOM 2006 N N . VAL A 1 256 ? 39.209 13.524 -50.583 1.00 83.06 256 VAL A N 1
ATOM 2007 C CA . VAL A 1 256 ? 40.395 14.225 -50.052 1.00 83.06 256 VAL A CA 1
ATOM 2008 C C . VAL A 1 256 ? 40.608 13.911 -48.557 1.00 83.06 256 VAL A C 1
ATOM 2010 O O . VAL A 1 256 ? 41.446 14.519 -47.897 1.00 83.06 256 VAL A O 1
ATOM 2013 N N . ASN A 1 257 ? 39.873 12.937 -48.002 1.00 81.94 257 ASN A N 1
ATOM 2014 C CA . ASN A 1 257 ? 39.896 12.538 -46.589 1.00 81.94 257 ASN A CA 1
ATOM 2015 C C . ASN A 1 257 ? 39.496 13.655 -45.607 1.00 81.94 257 ASN A C 1
ATOM 2017 O O . ASN A 1 257 ? 39.931 13.655 -44.454 1.00 81.94 257 ASN A O 1
ATOM 2021 N N . THR A 1 258 ? 38.650 14.599 -46.027 1.00 86.44 258 THR A N 1
ATOM 2022 C CA . THR A 1 258 ? 38.078 15.600 -45.117 1.00 86.44 258 THR A CA 1
ATOM 2023 C C . THR A 1 258 ? 36.842 15.035 -44.436 1.00 86.44 258 THR A C 1
ATOM 2025 O O . THR A 1 258 ? 35.865 14.690 -45.099 1.00 86.44 258 THR A O 1
ATOM 2028 N N . ILE A 1 259 ? 36.862 14.991 -43.106 1.00 88.94 259 ILE A N 1
ATOM 2029 C CA . ILE A 1 259 ? 35.744 14.533 -42.280 1.00 88.94 259 ILE A CA 1
ATOM 2030 C C . ILE A 1 259 ? 34.827 15.714 -41.990 1.00 88.94 259 ILE A C 1
ATOM 2032 O O . ILE A 1 259 ? 35.301 16.772 -41.578 1.00 88.94 259 ILE A O 1
ATOM 2036 N N . ARG A 1 260 ? 33.514 15.546 -42.154 1.00 88.50 260 ARG A N 1
ATOM 2037 C CA . ARG A 1 260 ? 32.518 16.566 -41.796 1.00 88.50 260 ARG A CA 1
ATOM 2038 C C . ARG A 1 260 ? 31.457 15.988 -40.877 1.00 88.50 260 ARG A C 1
ATOM 2040 O O . ARG A 1 260 ? 30.894 14.935 -41.173 1.00 88.50 260 ARG A O 1
ATOM 2047 N N . LEU A 1 261 ? 31.178 16.708 -39.793 1.00 89.19 261 LEU A N 1
ATOM 2048 C CA . LEU A 1 261 ? 30.072 16.460 -38.875 1.00 89.19 261 LEU A CA 1
ATOM 2049 C C . LEU A 1 261 ? 28.886 17.333 -39.282 1.00 89.19 261 LEU A C 1
ATOM 2051 O O . LEU A 1 261 ? 28.947 18.563 -39.212 1.00 89.19 261 LEU A O 1
ATOM 2055 N N . LEU A 1 262 ? 27.793 16.690 -39.666 1.00 87.75 262 LEU A N 1
ATOM 2056 C CA . LEU A 1 262 ? 26.540 17.321 -40.052 1.00 87.75 262 LEU A CA 1
ATOM 2057 C C . LEU A 1 262 ? 25.481 17.047 -38.982 1.00 87.75 262 LEU A C 1
ATOM 2059 O O . LEU A 1 262 ? 25.415 15.947 -38.436 1.00 87.75 262 LEU A O 1
ATOM 2063 N N . ARG A 1 263 ? 24.631 18.033 -38.701 1.00 85.56 263 ARG A N 1
ATOM 2064 C CA . ARG A 1 263 ? 23.444 17.900 -37.854 1.00 85.56 263 ARG A CA 1
ATOM 2065 C C . ARG A 1 263 ? 22.189 18.002 -38.698 1.00 85.56 263 ARG A C 1
ATOM 2067 O O . ARG A 1 263 ? 22.053 18.931 -39.488 1.00 85.56 263 ARG A O 1
ATOM 2074 N N . VAL A 1 264 ? 21.277 17.069 -38.488 1.00 82.44 264 VAL A N 1
ATOM 2075 C CA . VAL A 1 264 ? 20.031 16.905 -39.227 1.00 82.44 264 VAL A CA 1
ATOM 2076 C C . VAL A 1 264 ? 18.877 17.325 -38.329 1.00 82.44 264 VAL A C 1
ATOM 2078 O O . VAL A 1 264 ? 18.478 16.589 -37.433 1.00 82.44 264 VAL A O 1
ATOM 2081 N N . ARG A 1 265 ? 18.327 18.513 -38.557 1.00 76.81 265 ARG A N 1
ATOM 2082 C CA . ARG A 1 265 ? 17.166 19.005 -37.816 1.00 76.81 265 ARG A CA 1
ATOM 2083 C C . ARG A 1 265 ? 15.896 18.850 -38.618 1.00 76.81 265 ARG A C 1
ATOM 2085 O O . ARG A 1 265 ? 15.877 18.900 -39.841 1.00 76.81 265 ARG A O 1
ATOM 2092 N N . ASP A 1 266 ? 14.810 18.706 -37.889 1.00 65.94 266 ASP A N 1
ATOM 2093 C CA . ASP A 1 266 ? 13.479 18.746 -38.451 1.00 65.94 266 ASP A CA 1
ATOM 2094 C C . ASP A 1 266 ? 13.042 20.190 -38.678 1.00 65.94 266 ASP A C 1
ATOM 2096 O O . ASP A 1 266 ? 12.920 20.960 -37.725 1.00 65.94 266 ASP A O 1
ATOM 2100 N N . THR A 1 267 ? 12.755 20.548 -39.926 1.00 58.19 267 THR A N 1
ATOM 2101 C CA . THR A 1 267 ? 12.038 21.793 -40.209 1.00 58.19 267 THR A CA 1
ATOM 2102 C C . THR A 1 267 ? 10.554 21.622 -39.859 1.00 58.19 267 THR A C 1
ATOM 2104 O O . THR A 1 267 ? 10.023 20.503 -39.826 1.00 58.19 267 THR A O 1
ATOM 2107 N N . GLN A 1 268 ? 9.871 22.727 -39.538 1.00 47.69 268 GLN A N 1
ATOM 2108 C CA . GLN A 1 268 ? 8.411 22.721 -39.360 1.00 47.69 268 GLN A CA 1
ATOM 2109 C C . GLN A 1 268 ? 7.676 22.479 -40.691 1.00 47.69 268 GLN A C 1
ATOM 2111 O O . GLN A 1 268 ? 6.520 22.063 -40.689 1.00 47.69 268 GLN A O 1
ATOM 2116 N N . GLU A 1 269 ? 8.362 22.654 -41.823 1.00 42.88 269 GLU A N 1
ATOM 2117 C CA . GLU A 1 269 ? 7.835 22.404 -43.159 1.00 42.88 269 GLU A CA 1
ATOM 2118 C C . GLU A 1 269 ? 8.067 20.947 -43.595 1.00 42.88 269 GLU A C 1
ATOM 2120 O O . GLU A 1 269 ? 9.132 20.537 -44.048 1.00 42.88 269 GLU A O 1
ATOM 2125 N N . GLU A 1 270 ? 7.015 20.139 -43.477 1.00 53.75 270 GLU A N 1
ATOM 2126 C CA . GLU A 1 270 ? 6.729 19.027 -44.386 1.00 53.75 270 GLU A CA 1
ATOM 2127 C C . GLU A 1 270 ? 7.906 18.094 -44.786 1.00 53.75 270 GLU A C 1
ATOM 2129 O O . GLU A 1 270 ? 8.103 17.741 -45.956 1.00 53.75 270 GLU A O 1
ATOM 2134 N N . GLY A 1 271 ? 8.612 17.539 -43.799 1.00 54.16 271 GLY A N 1
ATOM 2135 C CA . GLY A 1 271 ? 9.374 16.286 -43.942 1.00 54.16 271 GLY A CA 1
ATOM 2136 C C . GLY A 1 271 ? 10.683 16.358 -44.736 1.00 54.16 271 GLY A C 1
ATOM 2137 O O . GLY A 1 271 ? 11.153 15.309 -45.177 1.00 54.16 271 GLY A O 1
ATOM 2138 N N . VAL A 1 272 ? 11.254 17.553 -44.923 1.00 62.75 272 VAL A N 1
ATOM 2139 C CA . VAL A 1 272 ? 12.650 17.734 -45.361 1.00 62.75 272 VAL A CA 1
ATOM 2140 C C . VAL A 1 272 ? 13.490 18.179 -44.185 1.00 62.75 272 VAL A C 1
ATOM 2142 O O . VAL A 1 272 ? 13.130 19.109 -43.460 1.00 62.75 272 VAL A O 1
ATOM 2145 N N . SER A 1 273 ? 14.611 17.498 -43.997 1.00 74.94 273 SER A N 1
ATOM 2146 C CA . SER A 1 273 ? 15.517 17.813 -42.909 1.00 74.94 273 SER A CA 1
ATOM 2147 C C . SER A 1 273 ? 16.360 19.045 -43.252 1.00 74.94 273 SER A C 1
ATOM 2149 O O . SER A 1 273 ? 16.838 19.184 -44.372 1.00 74.94 273 SER A O 1
ATOM 2151 N N . GLU A 1 274 ? 16.583 19.940 -42.297 1.00 77.62 274 GLU A N 1
ATOM 2152 C CA . GLU A 1 274 ? 17.640 20.943 -42.406 1.00 77.62 274 GLU A CA 1
ATOM 2153 C C . GLU A 1 274 ? 18.967 20.279 -42.031 1.00 77.62 274 GLU A C 1
ATOM 2155 O O . GLU A 1 274 ? 19.139 19.819 -40.901 1.00 77.62 274 GLU A O 1
ATOM 2160 N N . VAL A 1 275 ? 19.911 20.225 -42.971 1.00 80.62 275 VAL A N 1
ATOM 2161 C CA . VAL A 1 275 ? 21.250 19.678 -42.723 1.00 80.62 275 VAL A CA 1
ATOM 2162 C C . VAL A 1 275 ? 22.244 20.822 -42.552 1.00 80.62 275 VAL A C 1
ATOM 2164 O O . VAL A 1 275 ? 22.510 21.575 -43.489 1.00 80.62 275 VAL A O 1
ATOM 2167 N N . LYS A 1 276 ? 22.813 20.945 -41.351 1.00 82.00 276 LYS A N 1
ATOM 2168 C CA . LYS A 1 276 ? 23.797 21.974 -40.997 1.00 82.00 276 LYS A CA 1
ATOM 2169 C C . LYS A 1 276 ? 25.153 21.352 -40.678 1.00 82.00 276 LYS A C 1
ATOM 2171 O O . LYS A 1 276 ? 25.248 20.504 -39.797 1.00 82.00 276 LYS A O 1
ATOM 2176 N N . GLU A 1 277 ? 26.212 21.821 -41.332 1.00 84.00 277 GLU A N 1
ATOM 2177 C CA . GLU A 1 277 ? 27.587 21.464 -40.966 1.00 84.00 277 GLU A CA 1
ATOM 2178 C C . GLU A 1 277 ? 27.968 22.109 -39.624 1.00 84.00 277 GLU A C 1
ATOM 2180 O O . GLU A 1 277 ? 27.788 23.313 -39.428 1.00 84.00 277 GLU A O 1
ATOM 2185 N N . LEU A 1 278 ? 28.446 21.291 -38.684 1.00 83.88 278 LEU A N 1
ATOM 2186 C CA . LEU A 1 278 ? 28.858 21.720 -37.347 1.00 83.88 278 LEU A CA 1
ATOM 2187 C C . LEU A 1 278 ? 30.375 21.863 -37.218 1.00 83.88 278 LEU A C 1
ATOM 2189 O O . LEU A 1 278 ? 30.837 22.787 -36.555 1.00 83.88 278 LEU A O 1
ATOM 2193 N N . ALA A 1 279 ? 31.131 20.938 -37.810 1.00 85.00 279 ALA A N 1
ATOM 2194 C CA . ALA A 1 279 ? 32.588 20.913 -37.753 1.00 85.00 279 ALA A CA 1
ATOM 2195 C C . ALA A 1 279 ? 33.165 20.130 -38.940 1.00 85.00 279 ALA A C 1
ATOM 2197 O O . ALA A 1 279 ? 32.527 19.203 -39.446 1.00 85.00 279 ALA A O 1
ATOM 2198 N N . SER A 1 280 ? 34.400 20.452 -39.324 1.00 86.56 280 SER A N 1
ATOM 2199 C CA . SER A 1 280 ? 35.181 19.697 -40.305 1.00 86.56 280 SER A CA 1
ATOM 2200 C C . SER A 1 280 ? 36.626 19.490 -39.843 1.00 86.56 280 SER A C 1
ATOM 2202 O O . SER A 1 280 ? 37.178 20.305 -39.103 1.00 86.56 280 SER A O 1
ATOM 2204 N N . LEU A 1 281 ? 37.225 18.372 -40.256 1.00 86.12 281 LEU A N 1
ATOM 2205 C CA . LEU A 1 281 ? 38.612 17.999 -39.982 1.00 86.12 281 LEU A CA 1
ATOM 2206 C C . LEU A 1 281 ? 39.293 17.601 -41.295 1.00 86.12 281 LEU A C 1
ATOM 2208 O O . LEU A 1 281 ? 38.888 16.632 -41.932 1.00 86.12 281 LEU A O 1
ATOM 2212 N N . THR A 1 282 ? 40.318 18.350 -41.703 1.00 84.88 282 THR A N 1
ATOM 2213 C CA . THR A 1 282 ? 41.109 18.050 -42.907 1.00 84.88 282 THR A CA 1
ATOM 2214 C C . THR A 1 282 ? 42.239 17.067 -42.604 1.00 84.88 282 THR A C 1
ATOM 2216 O O . THR A 1 282 ? 42.651 16.918 -41.451 1.00 84.88 282 THR A O 1
ATOM 2219 N N . LEU A 1 283 ? 42.786 16.443 -43.652 1.00 77.94 283 LEU A N 1
ATOM 2220 C CA . LEU A 1 283 ? 43.955 15.562 -43.559 1.00 77.94 283 LEU A CA 1
ATOM 2221 C C . LEU A 1 283 ? 45.138 16.241 -42.838 1.00 77.94 283 LEU A C 1
ATOM 2223 O O . LEU A 1 283 ? 45.743 15.638 -41.956 1.00 77.94 283 LEU A O 1
ATOM 2227 N N . ASP A 1 284 ? 45.422 17.513 -43.138 1.00 76.75 284 ASP A N 1
ATOM 2228 C CA . ASP A 1 284 ? 46.513 18.269 -42.501 1.00 76.75 284 ASP A CA 1
ATOM 2229 C C . ASP A 1 284 ? 46.277 18.492 -40.999 1.00 76.75 284 ASP A C 1
ATOM 2231 O O . ASP A 1 284 ? 47.205 18.433 -40.190 1.00 76.75 284 ASP A O 1
ATOM 2235 N N . ALA A 1 285 ? 45.028 18.757 -40.602 1.00 79.12 285 ALA A N 1
ATOM 2236 C CA . ALA A 1 285 ? 44.663 18.908 -39.196 1.00 79.12 285 ALA A CA 1
ATOM 2237 C C . ALA A 1 285 ? 44.728 17.565 -38.448 1.00 79.12 285 ALA A C 1
ATOM 2239 O O . ALA A 1 285 ? 45.182 17.519 -37.304 1.00 79.12 285 ALA A O 1
ATOM 2240 N N . LEU A 1 286 ? 44.346 16.472 -39.114 1.00 78.69 286 LEU A N 1
ATOM 2241 C CA . LEU A 1 286 ? 44.482 15.111 -38.603 1.00 78.69 286 LEU A CA 1
ATOM 2242 C C . LEU A 1 286 ? 45.959 14.721 -38.419 1.00 78.69 286 LEU A C 1
ATOM 2244 O O . LEU A 1 286 ? 46.320 14.176 -37.377 1.00 78.69 286 LEU A O 1
ATOM 2248 N N . ALA A 1 287 ? 46.824 15.054 -39.382 1.00 75.12 287 ALA A N 1
ATOM 2249 C CA . ALA A 1 287 ? 48.265 14.807 -39.307 1.00 75.12 287 ALA A CA 1
ATOM 2250 C C . ALA A 1 287 ? 48.922 15.555 -38.134 1.00 75.12 287 ALA A C 1
ATOM 2252 O O . ALA A 1 287 ? 49.770 15.000 -37.439 1.00 75.12 287 ALA A O 1
ATOM 2253 N N . LYS A 1 288 ? 48.476 16.785 -37.838 1.00 77.44 288 LYS A N 1
ATOM 2254 C CA . LYS A 1 288 ? 48.946 17.549 -36.668 1.00 77.44 288 LYS A CA 1
ATOM 2255 C C . LYS A 1 288 ? 48.539 16.925 -35.332 1.00 77.44 288 LYS A C 1
ATOM 2257 O O . LYS A 1 288 ? 49.313 16.999 -34.384 1.00 77.44 288 LYS A O 1
ATOM 2262 N N . GLN A 1 289 ? 47.340 16.344 -35.238 1.00 74.00 289 GLN A N 1
ATOM 2263 C CA . GLN A 1 289 ? 46.852 15.737 -33.992 1.00 74.00 289 GLN A CA 1
ATOM 2264 C C . GLN A 1 289 ? 47.384 14.315 -33.765 1.00 74.00 289 GLN A C 1
ATOM 2266 O O . GLN A 1 289 ? 47.609 13.929 -32.624 1.00 74.00 289 GLN A O 1
ATOM 2271 N N . ALA A 1 290 ? 47.575 13.535 -34.832 1.00 66.56 290 ALA A N 1
ATOM 2272 C CA . ALA A 1 290 ? 47.845 12.100 -34.743 1.00 66.56 290 ALA A CA 1
ATOM 2273 C C . ALA A 1 290 ? 49.189 11.666 -35.377 1.00 66.56 290 ALA A C 1
ATOM 2275 O O . ALA A 1 290 ? 49.422 10.463 -35.523 1.00 66.56 290 ALA A O 1
ATOM 2276 N N . GLY A 1 291 ? 50.054 12.611 -35.770 1.00 67.62 291 GLY A N 1
ATOM 2277 C CA . GLY A 1 291 ? 51.380 12.383 -36.367 1.00 67.62 291 GLY A CA 1
ATOM 2278 C C . GLY A 1 291 ? 51.397 12.314 -37.905 1.00 67.62 291 GLY A C 1
ATOM 2279 O O . GLY A 1 291 ? 50.404 11.940 -38.532 1.00 67.62 291 GLY A O 1
ATOM 2280 N N . GLU A 1 292 ? 52.543 12.649 -38.518 1.00 56.62 292 GLU A N 1
ATOM 2281 C CA . GLU A 1 292 ? 52.768 12.603 -39.975 1.00 56.62 292 GLU A CA 1
ATOM 2282 C C . GLU A 1 292 ? 52.874 11.151 -40.480 1.00 56.62 292 GLU A C 1
ATOM 2284 O O . GLU A 1 292 ? 53.954 10.576 -40.609 1.00 56.62 292 GLU A O 1
ATOM 2289 N N . ARG A 1 293 ? 51.727 10.530 -40.761 1.00 61.91 293 ARG A N 1
ATOM 2290 C CA . ARG A 1 293 ? 51.627 9.278 -41.525 1.00 61.91 293 ARG A CA 1
ATOM 2291 C C . ARG A 1 293 ? 50.598 9.464 -42.634 1.00 61.91 293 ARG A C 1
ATOM 2293 O O . ARG A 1 293 ? 49.512 9.980 -42.380 1.00 61.91 293 ARG A O 1
ATOM 2300 N N . ALA A 1 294 ? 50.924 9.040 -43.857 1.00 54.56 294 ALA A N 1
ATOM 2301 C CA . ALA A 1 294 ? 49.957 9.007 -44.952 1.00 54.56 294 ALA A CA 1
ATOM 2302 C C . ALA A 1 294 ? 48.859 7.988 -44.608 1.00 54.56 294 ALA A C 1
ATOM 2304 O O . ALA A 1 294 ? 49.106 6.784 -44.578 1.00 54.56 294 ALA A O 1
ATOM 2305 N N . ARG A 1 295 ? 47.663 8.485 -44.285 1.00 71.69 295 ARG A N 1
ATOM 2306 C CA . ARG A 1 295 ? 46.514 7.687 -43.846 1.00 71.69 295 ARG A CA 1
ATOM 2307 C C . ARG A 1 295 ? 45.363 7.914 -44.811 1.00 71.69 295 ARG A C 1
ATOM 2309 O O . ARG A 1 295 ? 44.936 9.053 -44.989 1.00 71.69 295 ARG A O 1
ATOM 2316 N N . VAL A 1 296 ? 44.835 6.841 -45.394 1.00 80.12 296 VAL A N 1
ATOM 2317 C CA . VAL A 1 296 ? 43.516 6.875 -46.036 1.00 80.12 296 VAL A CA 1
ATOM 2318 C C . VAL A 1 296 ? 42.506 6.376 -45.016 1.00 80.12 296 VAL A C 1
ATOM 2320 O O . VAL A 1 296 ? 42.706 5.324 -44.415 1.00 80.12 296 VAL A O 1
ATOM 2323 N N . ILE A 1 297 ? 41.445 7.145 -44.775 1.00 86.12 297 ILE A N 1
ATOM 2324 C CA . ILE A 1 297 ? 40.374 6.740 -43.854 1.00 86.12 297 ILE A CA 1
ATOM 2325 C C . ILE A 1 297 ? 39.570 5.637 -44.541 1.00 86.12 297 ILE A C 1
ATOM 2327 O O . ILE A 1 297 ? 39.066 5.862 -45.629 1.00 86.12 297 ILE A O 1
ATOM 2331 N N . THR A 1 298 ? 39.441 4.450 -43.975 1.00 85.56 298 THR A N 1
ATOM 2332 C CA . THR A 1 298 ? 38.717 3.349 -44.633 1.00 85.56 298 THR A CA 1
ATOM 2333 C C . THR A 1 298 ? 37.291 3.220 -44.112 1.00 85.56 298 THR A C 1
ATOM 2335 O O . THR A 1 298 ? 36.371 3.067 -44.909 1.00 85.56 298 THR A O 1
ATOM 2338 N N . HIS A 1 299 ? 37.082 3.391 -42.801 1.00 86.81 299 HIS A N 1
ATOM 2339 C CA . HIS A 1 299 ? 35.769 3.228 -42.166 1.00 86.81 299 HIS A CA 1
ATOM 2340 C C . HIS A 1 299 ? 35.518 4.263 -41.066 1.00 86.81 299 HIS A C 1
ATOM 2342 O O . HIS A 1 299 ? 36.454 4.790 -40.454 1.00 86.81 299 HIS A O 1
ATOM 2348 N N . LEU A 1 300 ? 34.235 4.537 -40.820 1.00 88.88 300 LEU A N 1
ATOM 2349 C CA . LEU A 1 300 ? 33.731 5.444 -39.791 1.00 88.88 300 LEU A CA 1
ATOM 2350 C C . LEU A 1 300 ? 32.813 4.660 -38.854 1.00 88.88 300 LEU A C 1
ATOM 2352 O O . LEU A 1 300 ? 31.930 3.952 -39.321 1.00 88.88 300 LEU A O 1
ATOM 2356 N N . PHE A 1 301 ? 32.968 4.841 -37.548 1.00 86.56 301 PHE A N 1
ATOM 2357 C CA . PHE A 1 301 ? 32.092 4.240 -36.544 1.00 86.56 301 PHE A CA 1
ATOM 2358 C C . PHE A 1 301 ? 31.630 5.333 -35.585 1.00 86.56 301 PHE A C 1
ATOM 2360 O O . PHE A 1 301 ? 32.326 5.656 -34.614 1.00 86.56 301 PHE A O 1
ATOM 2367 N N . PRO A 1 302 ? 30.519 6.010 -35.912 1.00 83.81 302 PRO A N 1
ATOM 2368 C CA . PRO A 1 302 ? 30.003 7.077 -35.079 1.00 83.81 302 PRO A CA 1
ATOM 2369 C C . PRO A 1 302 ? 29.250 6.518 -33.869 1.00 83.81 302 PRO A C 1
ATOM 2371 O O . PRO A 1 302 ? 28.336 5.708 -34.000 1.00 83.81 302 PRO A O 1
ATOM 2374 N N . GLU A 1 303 ? 29.575 7.027 -32.687 1.00 73.06 303 GLU A N 1
ATOM 2375 C CA . GLU A 1 303 ? 28.944 6.658 -31.419 1.00 73.06 303 GLU A CA 1
ATOM 2376 C C . GLU A 1 303 ? 28.404 7.904 -30.706 1.00 73.06 303 GLU A C 1
ATOM 2378 O O . GLU A 1 303 ? 28.784 9.039 -31.002 1.00 73.06 303 GLU A O 1
ATOM 2383 N N . LEU A 1 304 ? 27.501 7.721 -29.742 1.00 68.81 304 LEU A N 1
ATOM 2384 C CA . LEU A 1 304 ? 27.016 8.821 -28.908 1.00 68.81 304 LEU A CA 1
ATOM 2385 C C . LEU A 1 304 ? 27.633 8.721 -27.509 1.00 68.81 304 LEU A C 1
ATOM 2387 O O . LEU A 1 304 ? 27.265 7.848 -26.725 1.00 68.81 304 LEU A O 1
ATOM 2391 N N . GLY A 1 305 ? 28.559 9.628 -27.199 1.00 58.84 305 GLY A N 1
ATOM 2392 C CA . GLY A 1 305 ? 29.190 9.737 -25.887 1.00 58.84 305 GLY A CA 1
ATOM 2393 C C . GLY A 1 305 ? 28.440 10.671 -24.922 1.00 58.84 305 GLY A C 1
ATOM 2394 O O . GLY A 1 305 ? 27.537 11.410 -25.322 1.00 58.84 305 GLY A O 1
ATOM 2395 N N . PRO A 1 306 ? 28.831 10.695 -23.634 1.00 51.38 306 PRO A N 1
ATOM 2396 C CA . PRO A 1 306 ? 28.178 11.505 -22.599 1.00 51.38 306 PRO A CA 1
ATOM 2397 C C . PRO A 1 306 ? 28.336 13.024 -22.802 1.00 51.38 306 PRO A C 1
ATOM 2399 O O . PRO A 1 306 ? 27.497 13.788 -22.334 1.00 51.38 306 PRO A O 1
ATOM 2402 N N . ALA A 1 307 ? 29.386 13.465 -23.506 1.00 52.78 307 ALA A N 1
ATOM 2403 C CA . ALA A 1 307 ? 29.660 14.876 -23.809 1.00 52.78 307 ALA A CA 1
ATOM 2404 C C . ALA A 1 307 ? 29.180 15.317 -25.212 1.00 52.78 307 ALA A C 1
ATOM 2406 O O . ALA A 1 307 ? 29.318 16.488 -25.574 1.00 52.78 307 ALA A O 1
ATOM 2407 N N . GLY A 1 308 ? 28.623 14.395 -26.009 1.00 68.00 308 GLY A N 1
ATOM 2408 C CA . GLY A 1 308 ? 28.188 14.630 -27.388 1.00 68.00 308 GLY A CA 1
ATOM 2409 C C . GLY A 1 308 ? 28.615 13.515 -28.354 1.00 68.00 308 GLY A C 1
ATOM 2410 O O . GLY A 1 308 ? 28.968 12.423 -27.911 1.00 68.00 308 GLY A O 1
ATOM 2411 N N . PRO A 1 309 ? 28.558 13.753 -29.678 1.00 75.94 309 PRO A N 1
ATOM 2412 C CA . PRO A 1 309 ? 28.927 12.747 -30.671 1.00 75.94 309 PRO A CA 1
ATOM 2413 C C . PRO A 1 309 ? 30.411 12.364 -30.566 1.00 75.94 309 PRO A C 1
ATOM 2415 O O . PRO A 1 309 ? 31.280 13.224 -30.416 1.00 75.94 309 PRO A O 1
ATOM 2418 N N . CYS A 1 310 ? 30.689 11.070 -30.668 1.00 80.69 310 CYS A N 1
ATOM 2419 C CA . CYS A 1 310 ? 32.016 10.467 -30.700 1.00 80.69 310 CYS A CA 1
ATOM 2420 C C . CYS A 1 310 ? 32.215 9.753 -32.042 1.00 80.69 310 CYS A C 1
ATOM 2422 O O . CYS A 1 310 ? 31.250 9.368 -32.701 1.00 80.69 310 CYS A O 1
ATOM 2424 N N . LEU A 1 311 ? 33.463 9.597 -32.469 1.00 83.44 311 LEU A N 1
ATOM 2425 C CA . LEU A 1 311 ? 33.791 8.965 -33.743 1.00 83.44 311 LEU A CA 1
ATOM 2426 C C . LEU A 1 311 ? 35.039 8.102 -33.595 1.00 83.44 311 LEU A C 1
ATOM 2428 O O . LEU A 1 311 ? 36.105 8.619 -33.265 1.00 83.44 311 LEU A O 1
ATOM 2432 N N . CYS A 1 312 ? 34.916 6.808 -33.876 1.00 83.12 312 CYS A N 1
ATOM 2433 C CA . CYS A 1 312 ? 36.063 5.944 -34.120 1.00 83.12 312 CYS A CA 1
ATOM 2434 C C . CYS A 1 312 ? 36.334 5.886 -35.632 1.00 83.12 312 CYS A C 1
ATOM 2436 O O . CYS A 1 312 ? 35.421 5.700 -36.437 1.00 83.12 312 CYS A O 1
ATOM 2438 N N . LEU A 1 313 ? 37.589 6.095 -36.021 1.00 84.75 313 LEU A N 1
ATOM 2439 C CA . LEU A 1 313 ? 38.051 6.063 -37.406 1.00 84.75 313 LEU A CA 1
ATOM 2440 C C . LEU A 1 313 ? 39.027 4.920 -37.608 1.00 84.75 313 LEU A C 1
ATOM 2442 O O . LEU A 1 313 ? 39.942 4.755 -36.802 1.00 84.75 313 LEU A O 1
ATOM 2446 N N . ALA A 1 314 ? 38.897 4.229 -38.734 1.00 84.62 314 ALA A N 1
ATOM 2447 C CA . ALA A 1 314 ? 39.869 3.247 -39.189 1.00 84.62 314 ALA A CA 1
ATOM 2448 C C . ALA A 1 314 ? 40.675 3.782 -40.370 1.00 84.62 314 ALA A C 1
ATOM 2450 O O . ALA A 1 314 ? 40.147 4.507 -41.218 1.00 84.62 314 ALA A O 1
ATOM 2451 N N . THR A 1 315 ? 41.953 3.421 -40.436 1.00 83.94 315 THR A N 1
ATOM 2452 C CA . THR A 1 315 ? 42.852 3.827 -41.525 1.00 83.94 315 THR A CA 1
ATOM 2453 C C . THR A 1 315 ? 43.335 2.633 -42.349 1.00 83.94 315 THR A C 1
ATOM 2455 O O . THR A 1 315 ? 43.331 1.502 -41.871 1.00 83.94 315 THR A O 1
ATOM 2458 N N . SER A 1 316 ? 43.845 2.887 -43.557 1.00 80.06 316 SER A N 1
ATOM 2459 C CA . SER A 1 316 ? 44.504 1.897 -44.430 1.00 80.06 316 SER A CA 1
ATOM 2460 C C . SER A 1 316 ? 45.652 1.130 -43.755 1.00 80.06 316 SER A C 1
ATOM 2462 O O . SER A 1 316 ? 46.014 0.031 -44.165 1.00 80.06 316 SER A O 1
ATOM 2464 N N . VAL A 1 317 ? 46.241 1.693 -42.699 1.00 73.88 317 VAL A N 1
ATOM 2465 C CA . VAL A 1 317 ? 47.347 1.084 -41.944 1.00 73.88 317 VAL A CA 1
ATOM 2466 C C . VAL A 1 317 ? 46.834 0.209 -40.787 1.00 73.88 317 VAL A C 1
ATOM 2468 O O . VAL A 1 317 ? 47.626 -0.417 -40.093 1.00 73.88 317 VAL A O 1
ATOM 2471 N N . GLY A 1 318 ? 45.516 0.150 -40.565 1.00 71.69 318 GLY A N 1
ATOM 2472 C CA . GLY A 1 318 ? 44.911 -0.582 -39.449 1.00 71.69 318 GLY A CA 1
ATOM 2473 C C . GLY A 1 318 ? 44.908 0.182 -38.123 1.00 71.69 318 GLY A C 1
ATOM 2474 O O . GLY A 1 318 ? 44.533 -0.379 -37.098 1.00 71.69 318 GLY A O 1
ATOM 2475 N N . GLU A 1 319 ? 45.315 1.457 -38.114 1.00 77.38 319 GLU A N 1
ATOM 2476 C CA . GLU A 1 319 ? 45.240 2.305 -36.917 1.00 77.38 319 GLU A CA 1
ATOM 2477 C C . GLU A 1 319 ? 43.802 2.751 -36.650 1.00 77.38 319 GLU A C 1
ATOM 2479 O O . GLU A 1 319 ? 43.066 3.087 -37.587 1.00 77.38 319 GLU A O 1
ATOM 2484 N N . ARG A 1 320 ? 43.447 2.813 -35.361 1.00 80.38 320 ARG A N 1
ATOM 2485 C CA . ARG A 1 320 ? 42.130 3.240 -34.875 1.00 80.38 320 ARG A CA 1
ATOM 2486 C C . ARG A 1 320 ? 42.260 4.526 -34.079 1.00 80.38 320 ARG A C 1
ATOM 2488 O O . ARG A 1 320 ? 42.991 4.565 -33.090 1.00 80.38 320 ARG A O 1
ATOM 2495 N N . LEU A 1 321 ? 41.564 5.574 -34.504 1.00 81.44 321 LEU A N 1
ATOM 2496 C CA . LEU A 1 321 ? 41.620 6.895 -33.877 1.00 81.44 321 LEU A CA 1
ATOM 2497 C C . LEU A 1 321 ? 40.262 7.241 -33.271 1.00 81.44 321 LEU A C 1
ATOM 2499 O O . LEU A 1 321 ? 39.245 7.158 -33.957 1.00 81.44 321 LEU A O 1
ATOM 2503 N N . PHE A 1 322 ? 40.249 7.645 -32.003 1.00 79.25 322 PHE A N 1
ATOM 2504 C CA . PHE A 1 322 ? 39.024 7.956 -31.268 1.00 79.25 322 PHE A CA 1
ATOM 2505 C C . PHE A 1 322 ? 38.889 9.461 -31.061 1.00 79.25 322 PHE A C 1
ATOM 2507 O O . PHE A 1 322 ? 39.759 10.087 -30.455 1.00 79.25 322 PHE A O 1
ATOM 2514 N N . PHE A 1 323 ? 37.786 10.038 -31.533 1.00 80.19 323 PHE A N 1
ATOM 2515 C CA . PHE A 1 323 ? 37.484 11.461 -31.429 1.00 80.19 323 PHE A CA 1
ATOM 2516 C C . PHE A 1 323 ? 36.258 11.718 -30.560 1.00 80.19 323 PHE A C 1
ATOM 2518 O O . PHE A 1 323 ? 35.216 11.081 -30.719 1.00 80.19 323 PHE A O 1
ATOM 2525 N N . VAL A 1 324 ? 36.350 12.740 -29.714 1.00 80.69 324 VAL A N 1
ATOM 2526 C CA . VAL A 1 324 ? 35.189 13.403 -29.118 1.00 80.69 324 VAL A CA 1
ATOM 2527 C C . VAL A 1 324 ? 34.894 14.636 -29.962 1.00 80.69 324 VAL A C 1
ATOM 2529 O O . VAL A 1 324 ? 35.779 15.457 -30.187 1.00 80.69 324 VAL A O 1
ATOM 2532 N N . CYS A 1 325 ? 33.663 14.766 -30.458 1.00 77.12 325 CYS A N 1
ATOM 2533 C CA . CYS A 1 325 ? 33.302 15.820 -31.413 1.00 77.12 325 CYS A CA 1
ATOM 2534 C C . CYS A 1 325 ? 32.659 17.059 -30.751 1.00 77.12 325 CYS A C 1
ATOM 2536 O O . CYS A 1 325 ? 32.249 18.002 -31.432 1.00 77.12 325 CYS A O 1
ATOM 2538 N N . SER A 1 326 ? 32.534 17.053 -29.422 1.00 70.50 326 SER A N 1
ATOM 2539 C CA . SER A 1 326 ? 31.896 18.102 -28.622 1.00 70.50 326 SER A CA 1
ATOM 2540 C C . SER A 1 326 ? 32.666 18.305 -27.318 1.00 70.50 326 SER A C 1
ATOM 2542 O O . SER A 1 326 ? 32.807 17.370 -26.531 1.00 70.50 326 SER A O 1
ATOM 2544 N N . ALA A 1 327 ? 33.165 19.522 -27.092 1.00 50.38 327 ALA A N 1
ATOM 2545 C CA . ALA A 1 327 ? 33.816 19.922 -25.846 1.00 50.38 327 ALA A CA 1
ATOM 2546 C C . ALA A 1 327 ? 33.208 21.252 -25.372 1.00 50.38 327 ALA A C 1
ATOM 2548 O O . ALA A 1 327 ? 33.504 22.316 -25.918 1.00 50.38 327 ALA A O 1
ATOM 2549 N N . GLY A 1 328 ? 32.320 21.196 -24.375 1.00 56.69 328 GLY A N 1
ATOM 2550 C CA . GLY A 1 328 ? 31.577 22.371 -23.902 1.00 56.69 328 GLY A CA 1
ATOM 2551 C C . GLY A 1 328 ? 30.534 22.860 -24.918 1.00 56.69 328 GLY A C 1
ATOM 2552 O O . GLY A 1 328 ? 29.774 22.062 -25.455 1.00 56.69 328 GLY A O 1
ATOM 2553 N N . GLU A 1 329 ? 30.483 24.169 -25.190 1.00 51.38 329 GLU A N 1
ATOM 2554 C CA . GLU A 1 329 ? 29.485 24.791 -26.087 1.00 51.38 329 GLU A CA 1
ATOM 2555 C C . GLU A 1 329 ? 29.862 24.778 -27.587 1.00 51.38 329 GLU A C 1
ATOM 2557 O O . GLU A 1 329 ? 29.104 25.281 -28.419 1.00 51.38 329 GLU A O 1
ATOM 2562 N N . LYS A 1 330 ? 31.027 24.229 -27.969 1.00 67.50 330 LYS A N 1
ATOM 2563 C CA . LYS A 1 330 ? 31.526 24.242 -29.359 1.00 67.50 330 LYS A CA 1
ATOM 2564 C C . LYS A 1 330 ? 31.772 22.832 -29.904 1.00 67.50 330 LYS A C 1
ATOM 2566 O O . LYS A 1 330 ? 32.367 21.986 -29.238 1.00 67.50 330 LYS A O 1
ATOM 2571 N N . PHE A 1 331 ? 31.359 22.615 -31.155 1.00 77.06 331 PHE A N 1
ATOM 2572 C CA . PHE A 1 331 ? 31.638 21.389 -31.906 1.00 77.06 331 PHE A CA 1
ATOM 2573 C C . PHE A 1 331 ? 33.017 21.465 -32.569 1.00 77.06 331 PHE A C 1
ATOM 2575 O O . PHE A 1 331 ? 33.371 22.477 -33.171 1.00 77.06 331 PHE A O 1
ATOM 2582 N N . GLY A 1 332 ? 33.789 20.389 -32.454 1.00 78.06 332 GLY A N 1
ATOM 2583 C CA . GLY A 1 332 ? 35.142 20.266 -32.992 1.00 78.06 332 GLY A CA 1
ATOM 2584 C C . GLY A 1 332 ? 35.684 18.861 -32.750 1.00 78.06 332 GLY A C 1
ATOM 2585 O O . GLY A 1 332 ? 35.237 18.195 -31.825 1.00 78.06 332 GLY A O 1
ATOM 2586 N N . PHE A 1 333 ? 36.614 18.399 -33.584 1.00 80.69 333 PHE A N 1
ATOM 2587 C CA . PHE A 1 333 ? 37.193 17.059 -33.467 1.00 80.69 333 PHE A CA 1
ATOM 2588 C C . PHE A 1 333 ? 38.413 17.074 -32.537 1.00 80.69 333 PHE A C 1
ATOM 2590 O O . PHE A 1 333 ? 39.436 17.687 -32.858 1.00 80.69 333 PHE A O 1
ATOM 2597 N N . TRP A 1 334 ? 38.305 16.381 -31.402 1.00 79.06 334 TRP A N 1
ATOM 2598 C CA . TRP A 1 334 ? 39.364 16.269 -30.397 1.00 79.06 334 TRP A CA 1
ATOM 2599 C C . TRP A 1 334 ? 39.800 14.810 -30.253 1.00 79.06 334 TRP A C 1
ATOM 2601 O O . TRP A 1 334 ? 39.002 13.967 -29.839 1.00 79.06 334 TRP A O 1
ATOM 2611 N N . LEU A 1 335 ? 41.051 14.508 -30.609 1.00 78.50 335 LEU A N 1
ATOM 2612 C CA . LEU A 1 335 ? 41.618 13.166 -30.469 1.00 78.50 335 LEU A CA 1
ATOM 2613 C C . LEU A 1 335 ? 41.746 12.790 -28.983 1.00 78.50 335 LEU A C 1
ATOM 2615 O O . LEU A 1 335 ? 42.440 13.466 -28.226 1.00 78.50 335 LEU A O 1
ATOM 2619 N N . GLN A 1 336 ? 41.086 11.705 -28.579 1.00 69.94 336 GLN A N 1
ATOM 2620 C CA . GLN A 1 336 ? 41.095 11.185 -27.209 1.00 69.94 336 GLN A CA 1
ATOM 2621 C C . GLN A 1 336 ? 42.134 10.071 -27.019 1.00 69.94 336 GLN A C 1
ATOM 2623 O O . GLN A 1 336 ? 42.689 9.932 -25.935 1.00 69.94 336 GLN A O 1
ATOM 2628 N N . GLY A 1 337 ? 42.413 9.281 -28.058 1.00 68.00 337 GLY A N 1
ATOM 2629 C CA . GLY A 1 337 ? 43.387 8.189 -28.005 1.00 68.00 337 GLY A CA 1
ATOM 2630 C C . GLY A 1 337 ? 43.540 7.463 -29.342 1.00 68.00 337 GLY A C 1
ATOM 2631 O O . GLY A 1 337 ? 42.749 7.670 -30.269 1.00 68.00 337 GLY A O 1
ATOM 2632 N N . SER A 1 338 ? 44.558 6.606 -29.433 1.00 68.81 338 SER A N 1
ATOM 2633 C CA . SER A 1 338 ? 44.854 5.777 -30.609 1.00 68.81 338 SER A CA 1
ATOM 2634 C C . SER A 1 338 ? 45.085 4.319 -30.209 1.00 68.81 338 SER A C 1
ATOM 2636 O O . SER A 1 338 ? 45.811 4.062 -29.248 1.00 68.81 338 SER A O 1
ATOM 2638 N N . GLY A 1 339 ? 44.504 3.376 -30.951 1.00 63.53 339 GLY A N 1
ATOM 2639 C CA . GLY A 1 339 ? 44.818 1.947 -30.846 1.00 63.53 339 GLY A CA 1
ATOM 2640 C C . GLY A 1 339 ? 45.988 1.547 -31.752 1.00 63.53 339 GLY A C 1
ATOM 2641 O O . GLY A 1 339 ? 46.192 2.170 -32.797 1.00 63.53 339 GLY A O 1
ATOM 2642 N N . ASP A 1 340 ? 46.730 0.505 -31.363 1.00 62.97 340 ASP A N 1
ATOM 2643 C CA . ASP A 1 340 ? 47.861 -0.026 -32.138 1.00 62.97 340 ASP A CA 1
ATOM 2644 C C . ASP A 1 340 ? 47.436 -0.473 -33.551 1.00 62.97 340 ASP A C 1
ATOM 2646 O O . ASP A 1 340 ? 46.313 -0.943 -33.762 1.00 62.97 340 ASP A O 1
ATOM 2650 N N . ALA A 1 341 ? 48.350 -0.334 -34.520 1.00 60.75 341 ALA A N 1
ATOM 2651 C CA . ALA A 1 341 ? 48.176 -0.816 -35.890 1.00 60.75 341 ALA A CA 1
ATOM 2652 C C . ALA A 1 341 ? 48.333 -2.338 -35.927 1.00 60.75 341 ALA A C 1
ATOM 2654 O O . ALA A 1 341 ? 49.425 -2.852 -35.674 1.00 60.75 341 ALA A O 1
ATOM 2655 N N . VAL A 1 342 ? 47.269 -3.065 -36.266 1.00 55.25 342 VAL A N 1
ATOM 2656 C CA . VAL A 1 342 ? 47.319 -4.530 -36.331 1.00 55.25 342 VAL A CA 1
ATOM 2657 C C . VAL A 1 342 ? 46.951 -4.995 -37.734 1.00 55.25 342 VAL A C 1
ATOM 2659 O O . VAL A 1 342 ? 45.813 -5.347 -38.030 1.00 55.25 342 VAL A O 1
ATOM 2662 N N . GLY A 1 343 ? 47.963 -4.964 -38.604 1.00 59.12 343 GLY A N 1
ATOM 2663 C CA . GLY A 1 343 ? 47.871 -5.370 -40.007 1.00 59.12 343 GLY A CA 1
ATOM 2664 C C . GLY A 1 343 ? 47.359 -4.269 -40.941 1.00 59.12 343 GLY A C 1
ATOM 2665 O O . GLY A 1 343 ? 46.623 -3.374 -40.540 1.00 59.12 343 GLY A O 1
ATOM 2666 N N . SER A 1 344 ? 47.761 -4.331 -42.213 1.00 58.44 344 SER A N 1
ATOM 2667 C CA . SER A 1 344 ? 47.235 -3.436 -43.248 1.00 58.44 344 SER A CA 1
ATOM 2668 C C . SER A 1 344 ? 45.784 -3.800 -43.561 1.00 58.44 344 SER A C 1
ATOM 2670 O O . SER A 1 344 ? 45.523 -4.911 -44.031 1.00 58.44 344 SER A O 1
ATOM 2672 N N . LEU A 1 345 ? 44.858 -2.867 -43.346 1.00 58.88 345 LEU A N 1
ATOM 2673 C CA . LEU A 1 345 ? 43.493 -2.991 -43.849 1.00 58.88 345 LEU A CA 1
ATOM 2674 C C . LEU A 1 345 ? 43.504 -2.656 -45.340 1.00 58.88 345 LEU A C 1
ATOM 2676 O O . LEU A 1 345 ? 43.980 -1.593 -45.743 1.00 58.88 345 LEU A O 1
ATOM 2680 N N . MET A 1 346 ? 42.993 -3.563 -46.169 1.00 61.56 346 MET A N 1
ATOM 2681 C CA . MET A 1 346 ? 42.709 -3.217 -47.562 1.00 61.56 346 MET A CA 1
ATOM 2682 C C . MET A 1 346 ? 41.568 -2.194 -47.582 1.00 61.56 346 MET A C 1
ATOM 2684 O O . MET A 1 346 ? 40.706 -2.219 -46.711 1.00 61.56 346 MET A O 1
ATOM 2688 N N . GLU A 1 347 ? 41.530 -1.291 -48.561 1.00 61.59 347 GLU A N 1
ATOM 2689 C CA . GLU A 1 347 ? 40.493 -0.242 -48.605 1.00 61.59 347 GLU A CA 1
ATOM 2690 C C . GLU A 1 347 ? 39.054 -0.788 -48.631 1.00 61.59 347 GLU A C 1
ATOM 2692 O O . GLU A 1 347 ? 38.134 -0.085 -48.225 1.00 61.59 347 GLU A O 1
ATOM 2697 N N . GLU A 1 348 ? 38.870 -2.037 -49.064 1.00 64.12 348 GLU A N 1
ATOM 2698 C CA . GLU A 1 348 ? 37.571 -2.713 -49.175 1.00 64.12 348 GLU A CA 1
ATOM 2699 C C . GLU A 1 348 ? 37.349 -3.792 -48.103 1.00 64.12 348 GLU A C 1
ATOM 2701 O O . GLU A 1 348 ? 36.369 -4.530 -48.156 1.00 64.12 348 GLU A O 1
ATOM 2706 N N . SER A 1 349 ? 38.257 -3.926 -47.132 1.00 79.81 349 SER A N 1
ATOM 2707 C CA . SER A 1 349 ? 38.146 -4.966 -46.112 1.00 79.81 349 SER A CA 1
ATOM 2708 C C . SER A 1 349 ? 37.005 -4.660 -45.134 1.00 79.81 349 SER A C 1
ATOM 2710 O O . SER A 1 349 ? 37.025 -3.586 -44.534 1.00 79.81 349 SER A O 1
ATOM 2712 N N . PRO A 1 350 ? 36.033 -5.559 -44.912 1.00 82.00 350 PRO A N 1
ATOM 2713 C CA . PRO A 1 350 ? 34.920 -5.268 -44.020 1.00 82.00 350 PRO A CA 1
ATOM 2714 C C . PRO A 1 350 ? 35.404 -5.195 -42.574 1.00 82.00 350 PRO A C 1
ATOM 2716 O O . PRO A 1 350 ? 36.163 -6.049 -42.108 1.00 82.00 350 PRO A O 1
ATOM 2719 N N . CYS A 1 351 ? 34.951 -4.189 -41.836 1.00 83.75 351 CYS A N 1
ATOM 2720 C CA . CYS A 1 351 ? 35.183 -4.114 -40.405 1.00 83.75 351 CYS A CA 1
ATOM 2721 C C . CYS A 1 351 ? 33.986 -3.514 -39.678 1.00 83.75 351 CYS A C 1
ATOM 2723 O O . CYS A 1 351 ? 33.204 -2.747 -40.240 1.00 83.75 351 CYS A O 1
ATOM 2725 N N . ILE A 1 352 ? 33.847 -3.902 -38.417 1.00 83.44 352 ILE A N 1
ATOM 2726 C CA . ILE A 1 352 ? 32.783 -3.448 -37.533 1.00 83.44 352 ILE A CA 1
ATOM 2727 C C . ILE A 1 352 ? 33.381 -3.069 -36.184 1.00 83.44 352 ILE A C 1
ATOM 2729 O O . ILE A 1 352 ? 34.288 -3.733 -35.675 1.00 83.44 352 ILE A O 1
ATOM 2733 N N . TYR A 1 353 ? 32.859 -1.989 -35.616 1.00 78.75 353 TYR A N 1
ATOM 2734 C CA . TYR A 1 353 ? 33.151 -1.552 -34.265 1.00 78.75 353 TYR A CA 1
ATOM 2735 C C . TYR A 1 353 ? 31.844 -1.225 -33.561 1.00 78.75 353 TYR A C 1
ATOM 2737 O O . TYR A 1 353 ? 31.091 -0.376 -34.036 1.00 78.75 353 TYR A O 1
ATOM 2745 N N . ASP A 1 354 ? 31.593 -1.890 -32.440 1.00 71.69 354 ASP A N 1
ATOM 2746 C CA . ASP A 1 354 ? 30.507 -1.530 -31.533 1.00 71.69 354 ASP A CA 1
ATOM 2747 C C . ASP A 1 354 ? 30.875 -1.925 -30.097 1.00 71.69 354 ASP A C 1
ATOM 2749 O O . ASP A 1 354 ? 31.412 -3.010 -29.859 1.00 71.69 354 ASP A O 1
ATOM 2753 N N . ASP A 1 355 ? 30.607 -1.045 -29.129 1.00 65.75 355 ASP A N 1
ATOM 2754 C CA . ASP A 1 355 ? 30.790 -1.255 -27.678 1.00 65.75 355 ASP A CA 1
ATOM 2755 C C . ASP A 1 355 ? 32.139 -1.912 -27.312 1.00 65.75 355 ASP A C 1
ATOM 2757 O O . ASP A 1 355 ? 32.205 -2.918 -26.601 1.00 65.75 355 ASP A O 1
ATOM 2761 N N . GLY A 1 356 ? 33.239 -1.383 -27.862 1.00 67.06 356 GLY A N 1
ATOM 2762 C CA . GLY A 1 356 ? 34.595 -1.847 -27.547 1.00 67.06 356 GLY A CA 1
ATOM 2763 C C . GLY A 1 356 ? 35.007 -3.183 -28.177 1.00 67.06 356 GLY A C 1
ATOM 2764 O O . GLY A 1 356 ? 36.096 -3.669 -27.873 1.00 67.06 356 GLY A O 1
ATOM 2765 N N . VAL A 1 357 ? 34.192 -3.767 -29.059 1.00 75.19 357 VAL A N 1
ATOM 2766 C CA . VAL A 1 357 ? 34.576 -4.924 -29.879 1.00 75.19 357 VAL A CA 1
ATOM 2767 C C . VAL A 1 357 ? 34.838 -4.450 -31.300 1.00 75.19 357 VAL A C 1
ATOM 2769 O O . VAL A 1 357 ? 33.958 -3.902 -31.955 1.00 75.19 357 VAL A O 1
ATOM 2772 N N . TRP A 1 358 ? 36.060 -4.666 -31.768 1.00 79.88 358 TRP A N 1
ATOM 2773 C CA . TRP A 1 358 ? 36.498 -4.410 -33.129 1.00 79.88 358 TRP A CA 1
ATOM 2774 C C . TRP A 1 358 ? 36.713 -5.739 -33.852 1.00 79.88 358 TRP A C 1
ATOM 2776 O O . TRP A 1 358 ? 37.412 -6.624 -33.355 1.00 79.88 358 TRP A O 1
ATOM 2786 N N . ILE A 1 359 ? 36.140 -5.879 -35.043 1.00 84.88 359 ILE A N 1
ATOM 2787 C CA . ILE A 1 359 ? 36.381 -7.029 -35.913 1.00 84.88 359 ILE A CA 1
ATOM 2788 C C . ILE A 1 359 ? 36.814 -6.504 -37.271 1.00 84.88 359 ILE A C 1
ATOM 2790 O O . ILE A 1 359 ? 36.108 -5.703 -37.878 1.00 84.88 359 ILE A O 1
ATOM 2794 N N . SER A 1 360 ? 37.957 -6.975 -37.757 1.00 84.31 360 SER A N 1
ATOM 2795 C CA . SER A 1 360 ? 38.412 -6.726 -39.123 1.00 84.31 360 SER A CA 1
ATOM 2796 C C . SER A 1 360 ? 38.464 -8.026 -39.913 1.00 84.31 360 SER A C 1
ATOM 2798 O O . SER A 1 360 ? 39.038 -9.022 -39.474 1.00 84.31 360 SER A O 1
ATOM 2800 N N . GLY A 1 361 ? 37.853 -8.015 -41.092 1.00 76.62 361 GLY A N 1
ATOM 2801 C CA . GLY A 1 361 ? 37.944 -9.084 -42.073 1.00 76.62 361 GLY A CA 1
ATOM 2802 C C . GLY A 1 361 ? 39.105 -8.848 -43.031 1.00 76.62 361 GLY A C 1
ATOM 2803 O O . GLY A 1 361 ? 39.370 -7.723 -43.422 1.00 76.62 361 GLY A O 1
ATOM 2804 N N . GLY A 1 362 ? 39.805 -9.905 -43.416 1.00 77.31 362 GLY A N 1
ATOM 2805 C CA . GLY A 1 362 ? 40.803 -9.904 -44.483 1.00 77.31 362 GLY A CA 1
ATOM 2806 C C . GLY A 1 362 ? 40.788 -11.263 -45.176 1.00 77.31 362 GLY A C 1
ATOM 2807 O O . GLY A 1 362 ? 39.727 -11.743 -45.570 1.00 77.31 362 GLY A O 1
ATOM 2808 N N . VAL A 1 363 ? 41.950 -11.916 -45.274 1.00 71.25 363 VAL A N 1
ATOM 2809 C CA . VAL A 1 363 ? 42.007 -13.369 -45.547 1.00 71.25 363 VAL A CA 1
ATOM 2810 C C . VAL A 1 363 ? 41.474 -14.151 -44.341 1.00 71.25 363 VAL A C 1
ATOM 2812 O O . VAL A 1 363 ? 40.713 -15.098 -44.501 1.00 71.25 363 VAL A O 1
ATOM 2815 N N . ASP A 1 364 ? 41.823 -13.684 -43.142 1.00 77.44 364 ASP A N 1
ATOM 2816 C CA . ASP A 1 364 ? 41.344 -14.192 -41.859 1.00 77.44 364 ASP A CA 1
ATOM 2817 C C . ASP A 1 364 ? 40.476 -13.125 -41.164 1.00 77.44 364 ASP A C 1
ATOM 2819 O O . ASP A 1 364 ? 40.577 -11.934 -41.473 1.00 77.44 364 ASP A O 1
ATOM 2823 N N . VAL A 1 365 ? 39.645 -13.528 -40.199 1.00 80.56 365 VAL A N 1
ATOM 2824 C CA . VAL A 1 365 ? 38.900 -12.591 -39.340 1.00 80.56 365 VAL A CA 1
ATOM 2825 C C . VAL A 1 365 ? 39.697 -12.337 -38.072 1.00 80.56 365 VAL A C 1
ATOM 2827 O O . VAL A 1 365 ? 40.008 -13.271 -37.338 1.00 80.56 365 VAL A O 1
ATOM 2830 N N . SER A 1 366 ? 40.001 -11.077 -37.779 1.00 79.69 366 SER A N 1
ATOM 2831 C CA . SER A 1 366 ? 40.668 -10.679 -36.542 1.00 79.69 366 SER A CA 1
ATOM 2832 C C . SER A 1 366 ? 39.687 -10.026 -35.578 1.00 79.69 366 SER A C 1
ATOM 2834 O O . SER A 1 366 ? 39.054 -9.024 -35.897 1.00 79.69 366 SER A O 1
ATOM 2836 N N . PHE A 1 367 ? 39.593 -10.596 -34.384 1.00 77.38 367 PHE A N 1
ATOM 2837 C CA . PHE A 1 367 ? 38.809 -10.123 -33.256 1.00 77.38 367 PHE A CA 1
ATOM 2838 C C . PHE A 1 367 ? 39.690 -9.342 -32.299 1.00 77.38 367 PHE A C 1
ATOM 2840 O O . PHE A 1 367 ? 40.765 -9.799 -31.910 1.00 77.38 367 PHE A O 1
ATOM 2847 N N . PHE A 1 368 ? 39.190 -8.190 -31.885 1.00 73.62 368 PHE A N 1
ATOM 2848 C CA . PHE A 1 368 ? 39.779 -7.343 -30.871 1.00 73.62 368 PHE A CA 1
ATOM 2849 C C . PHE A 1 368 ? 38.677 -6.982 -29.892 1.00 73.62 368 PHE A C 1
ATOM 2851 O O . PHE A 1 368 ? 37.783 -6.194 -30.191 1.00 73.62 368 PHE A O 1
ATOM 2858 N N . ALA A 1 369 ? 38.691 -7.625 -28.735 1.00 69.81 369 ALA A N 1
ATOM 2859 C CA . ALA A 1 369 ? 37.718 -7.362 -27.691 1.00 69.81 369 ALA A CA 1
ATOM 2860 C C . ALA A 1 369 ? 38.400 -6.562 -26.586 1.00 69.81 369 ALA A C 1
ATOM 2862 O O . ALA A 1 369 ? 39.325 -7.056 -25.933 1.00 69.81 369 ALA A O 1
ATOM 2863 N N . ARG A 1 370 ? 37.945 -5.327 -26.362 1.00 64.25 370 ARG A N 1
ATOM 2864 C CA . ARG A 1 370 ? 38.401 -4.534 -25.225 1.00 64.25 370 ARG A CA 1
ATOM 2865 C C . ARG A 1 370 ? 37.867 -5.158 -23.940 1.00 64.25 370 ARG A C 1
ATOM 2867 O O . ARG A 1 370 ? 36.661 -5.265 -23.738 1.00 64.25 370 ARG A O 1
ATOM 2874 N N . VAL A 1 371 ? 38.782 -5.544 -23.061 1.00 56.75 371 VAL A N 1
ATOM 2875 C CA . VAL A 1 371 ? 38.493 -5.929 -21.682 1.00 56.75 371 VAL A CA 1
ATOM 2876 C C . VAL A 1 371 ? 38.977 -4.780 -20.812 1.00 56.75 371 VAL A C 1
ATOM 2878 O O . VAL A 1 371 ? 40.161 -4.441 -20.800 1.00 56.75 371 VAL A O 1
ATOM 2881 N N . GLU A 1 372 ? 38.056 -4.121 -20.117 1.00 51.16 372 GLU A N 1
ATOM 2882 C CA . GLU A 1 372 ? 38.375 -2.963 -19.279 1.00 51.16 372 GLU A CA 1
ATOM 2883 C C . GLU A 1 372 ? 39.067 -3.397 -17.972 1.00 51.16 372 GLU A C 1
ATOM 2885 O O . GLU A 1 372 ? 38.497 -3.357 -16.887 1.00 51.16 372 GLU A O 1
ATOM 2890 N N . ALA A 1 373 ? 40.328 -3.817 -18.096 1.00 38.31 373 ALA A N 1
ATOM 2891 C CA . ALA A 1 373 ? 41.329 -3.860 -17.035 1.00 38.31 373 ALA A CA 1
ATOM 2892 C C . ALA A 1 373 ? 42.407 -2.782 -17.313 1.00 38.31 373 ALA A C 1
ATOM 2894 O O . ALA A 1 373 ? 42.549 -2.355 -18.458 1.00 38.31 373 ALA A O 1
ATOM 2895 N N . GLU A 1 374 ? 43.104 -2.291 -16.278 1.00 31.98 374 GLU A N 1
ATOM 2896 C CA . GLU A 1 374 ? 44.015 -1.122 -16.259 1.00 31.98 374 GLU A CA 1
ATOM 2897 C C . GLU A 1 374 ? 44.739 -0.834 -17.583 1.00 31.98 374 GLU A C 1
ATOM 2899 O O . GLU A 1 374 ? 45.370 -1.704 -18.178 1.00 31.98 374 GLU A O 1
ATOM 2904 N N . GLY A 1 375 ? 44.658 0.416 -18.046 1.00 46.19 375 GLY A N 1
ATOM 2905 C CA . GLY A 1 375 ? 45.202 0.825 -19.343 1.00 46.19 375 GLY A CA 1
ATOM 2906 C C . GLY A 1 375 ? 44.255 0.568 -20.520 1.00 46.19 375 GLY A C 1
ATOM 2907 O O . GLY A 1 375 ? 44.368 1.240 -21.534 1.00 46.19 375 GLY A O 1
ATOM 2908 N N . GLY A 1 376 ? 43.256 -0.305 -20.371 1.00 52.41 376 GLY A N 1
ATOM 2909 C CA . GLY A 1 376 ? 42.537 -0.898 -21.490 1.00 52.41 376 GLY A CA 1
ATOM 2910 C C . GLY A 1 376 ? 43.396 -2.023 -22.051 1.00 52.41 376 GLY A C 1
ATOM 2911 O O . GLY A 1 376 ? 44.373 -1.770 -22.751 1.00 52.41 376 GLY A O 1
ATOM 2912 N N . MET A 1 377 ? 43.061 -3.266 -21.719 1.00 56.97 377 MET A N 1
ATOM 2913 C CA . MET A 1 377 ? 43.636 -4.419 -22.400 1.00 56.97 377 MET A CA 1
ATOM 2914 C C . MET A 1 377 ? 42.720 -4.801 -23.550 1.00 56.97 377 MET A C 1
ATOM 2916 O O . MET A 1 377 ? 41.499 -4.826 -23.410 1.00 56.97 377 MET A O 1
ATOM 2920 N N . GLU A 1 378 ? 43.303 -5.097 -24.697 1.00 67.38 378 GLU A N 1
ATOM 2921 C CA . GLU A 1 378 ? 42.549 -5.576 -25.845 1.00 67.38 378 GLU A CA 1
ATOM 2922 C C . GLU A 1 378 ? 43.008 -6.976 -26.204 1.00 67.38 378 GLU A C 1
ATOM 2924 O O . GLU A 1 378 ? 44.168 -7.189 -26.557 1.00 67.38 378 GLU A O 1
ATOM 2929 N N . LEU A 1 379 ? 42.093 -7.934 -26.061 1.00 70.62 379 LEU A N 1
ATOM 2930 C CA . LEU A 1 379 ? 42.337 -9.322 -26.414 1.00 70.62 379 LEU A CA 1
ATOM 2931 C C . LEU A 1 379 ? 42.266 -9.458 -27.927 1.00 70.62 379 LEU A C 1
ATOM 2933 O O . LEU A 1 379 ? 41.226 -9.170 -28.521 1.00 70.62 379 LEU A O 1
ATOM 2937 N N . HIS A 1 380 ? 43.351 -9.935 -28.529 1.00 78.56 380 HIS A N 1
ATOM 2938 C CA . HIS A 1 380 ? 43.439 -10.143 -29.967 1.00 78.56 380 HIS A CA 1
ATOM 2939 C C . HIS A 1 380 ? 43.447 -11.630 -30.341 1.00 78.56 380 HIS A C 1
ATOM 2941 O O . HIS A 1 380 ? 44.345 -12.359 -29.917 1.00 78.56 380 HIS A O 1
ATOM 2947 N N . GLN A 1 381 ? 42.497 -12.060 -31.180 1.00 78.81 381 GLN A N 1
ATOM 2948 C CA . GLN A 1 381 ? 42.456 -13.398 -31.784 1.00 78.81 381 GLN A CA 1
ATOM 2949 C C . GLN A 1 381 ? 42.217 -13.324 -33.283 1.00 78.81 381 GLN A C 1
ATOM 2951 O O . GLN A 1 381 ? 41.323 -12.621 -33.736 1.00 78.81 381 GLN A O 1
ATOM 2956 N N . THR A 1 382 ? 42.935 -14.140 -34.047 1.00 79.62 382 THR A N 1
ATOM 2957 C CA . THR A 1 382 ? 42.676 -14.326 -35.477 1.00 79.62 382 THR A CA 1
ATOM 2958 C C . THR A 1 382 ? 42.054 -15.697 -35.718 1.00 79.62 382 THR A C 1
ATOM 2960 O O . THR A 1 382 ? 42.590 -16.719 -35.286 1.00 79.62 382 THR A O 1
ATOM 2963 N N . LEU A 1 383 ? 40.918 -15.720 -36.410 1.00 80.94 383 LEU A N 1
ATOM 2964 C CA . LEU A 1 383 ? 40.212 -16.919 -36.836 1.00 80.94 383 LEU A CA 1
ATOM 2965 C C . LEU A 1 383 ? 40.412 -17.106 -38.341 1.00 80.94 383 LEU A C 1
ATOM 2967 O O . LEU A 1 383 ? 40.030 -16.251 -39.141 1.00 80.94 383 LEU A O 1
ATOM 2971 N N . LYS A 1 384 ? 41.022 -18.233 -38.714 1.00 80.56 384 LYS A N 1
ATOM 2972 C CA . LYS A 1 384 ? 41.282 -18.563 -40.116 1.00 80.56 384 LYS A CA 1
ATOM 2973 C C . LYS A 1 384 ? 40.001 -18.977 -40.818 1.00 80.56 384 LYS A C 1
ATOM 2975 O O . LYS A 1 384 ? 39.273 -19.824 -40.298 1.00 80.56 384 LYS A O 1
ATOM 2980 N N . LEU A 1 385 ? 39.757 -18.409 -41.994 1.00 78.94 385 LEU A N 1
ATOM 2981 C CA . LEU A 1 385 ? 38.626 -18.765 -42.846 1.00 78.94 385 LEU A CA 1
ATOM 2982 C C . LEU A 1 385 ? 39.106 -19.321 -44.186 1.00 78.94 385 LEU A C 1
ATOM 2984 O O . LEU A 1 385 ? 40.216 -19.054 -44.636 1.00 78.94 385 LEU A O 1
ATOM 2988 N N . ASP A 1 386 ? 38.245 -20.111 -44.826 1.00 76.94 386 ASP A N 1
ATOM 2989 C CA . ASP A 1 386 ? 38.559 -20.791 -46.089 1.00 76.94 386 ASP A CA 1
ATOM 2990 C C . ASP A 1 386 ? 38.642 -19.818 -47.287 1.00 76.94 386 ASP A C 1
ATOM 2992 O O . ASP A 1 386 ? 39.128 -20.181 -48.357 1.00 76.94 386 ASP A O 1
ATOM 2996 N N . SER A 1 387 ? 38.115 -18.597 -47.147 1.00 82.19 387 SER A N 1
ATOM 2997 C CA . SER A 1 387 ? 38.039 -17.584 -48.207 1.00 82.19 387 SER A CA 1
ATOM 2998 C C . SER A 1 387 ? 37.944 -16.170 -47.611 1.00 82.19 387 SER A C 1
ATOM 3000 O O . SER A 1 387 ? 37.563 -16.047 -46.443 1.00 82.19 387 SER A O 1
ATOM 3002 N N . PRO A 1 388 ? 38.299 -15.114 -48.375 1.00 83.44 388 PRO A N 1
ATOM 3003 C CA . PRO A 1 388 ? 38.304 -13.749 -47.863 1.00 83.44 388 PRO A CA 1
ATOM 3004 C C . PRO A 1 388 ? 36.907 -13.286 -47.451 1.00 83.44 388 PRO A C 1
ATOM 3006 O O . PRO A 1 388 ? 35.894 -13.675 -48.040 1.00 83.44 388 PRO A O 1
ATOM 3009 N N . VAL A 1 389 ? 36.883 -12.428 -46.437 1.00 86.94 389 VAL A N 1
ATOM 3010 C CA . VAL A 1 389 ? 35.653 -11.889 -45.860 1.00 86.94 389 VAL A CA 1
ATOM 3011 C C . VAL A 1 389 ? 35.084 -10.806 -46.767 1.00 86.94 389 VAL A C 1
ATOM 3013 O O . VAL A 1 389 ? 35.783 -9.857 -47.112 1.00 86.94 389 VAL A O 1
ATOM 3016 N N . LEU A 1 390 ? 33.812 -10.951 -47.133 1.00 88.00 390 LEU A N 1
ATOM 3017 C CA . LEU A 1 390 ? 33.087 -10.020 -47.998 1.00 88.00 390 LEU A CA 1
ATOM 3018 C C . LEU A 1 390 ? 32.258 -9.013 -47.198 1.00 88.00 390 LEU A C 1
ATOM 3020 O O . LEU A 1 390 ? 32.150 -7.865 -47.613 1.00 88.00 390 LEU A O 1
ATOM 3024 N N . ASP A 1 391 ? 31.684 -9.426 -46.064 1.00 88.88 391 ASP A N 1
ATOM 3025 C CA . ASP A 1 391 ? 30.899 -8.540 -45.198 1.00 88.88 391 ASP A CA 1
ATOM 3026 C C . ASP A 1 391 ? 30.832 -9.060 -43.751 1.00 88.88 391 ASP A C 1
ATOM 3028 O O . ASP A 1 391 ? 30.963 -10.267 -43.513 1.00 88.88 391 ASP A O 1
ATOM 3032 N N . ILE A 1 392 ? 30.627 -8.158 -42.786 1.00 89.88 392 ILE A N 1
ATOM 3033 C CA . ILE A 1 392 ? 30.498 -8.471 -41.355 1.00 89.88 392 ILE A CA 1
ATOM 3034 C C . ILE A 1 392 ? 29.366 -7.637 -40.754 1.00 89.88 392 ILE A C 1
ATOM 3036 O O . ILE A 1 392 ? 29.387 -6.411 -40.824 1.00 89.88 392 ILE A O 1
ATOM 3040 N N . VAL A 1 393 ? 28.420 -8.298 -40.087 1.00 88.00 393 VAL A N 1
ATOM 3041 C CA . VAL A 1 393 ? 27.299 -7.647 -39.395 1.00 88.00 393 VAL A CA 1
ATOM 3042 C C . VAL A 1 393 ? 27.147 -8.207 -37.985 1.00 88.00 393 VAL A C 1
ATOM 3044 O O . VAL A 1 393 ? 27.294 -9.408 -37.759 1.00 88.00 393 VAL A O 1
ATOM 3047 N N . GLU A 1 394 ? 26.843 -7.341 -37.019 1.00 85.38 394 GLU A N 1
ATOM 3048 C CA . GLU A 1 394 ? 26.439 -7.772 -35.683 1.00 85.38 394 GLU A CA 1
ATOM 3049 C C . GLU A 1 394 ? 24.947 -8.114 -35.630 1.00 85.38 394 GLU A C 1
ATOM 3051 O O . GLU A 1 394 ? 24.083 -7.348 -36.052 1.00 85.38 394 GLU A O 1
ATOM 3056 N N . GLU A 1 395 ? 24.646 -9.253 -35.019 1.00 81.19 395 GLU A N 1
ATOM 3057 C CA . GLU A 1 395 ? 23.296 -9.753 -34.808 1.00 81.19 395 GLU A CA 1
ATOM 3058 C C . GLU A 1 395 ? 22.756 -9.255 -33.467 1.00 81.19 395 GLU A C 1
ATOM 3060 O O . GLU A 1 395 ? 22.888 -9.908 -32.424 1.00 81.19 395 GLU A O 1
ATOM 3065 N N . SER A 1 396 ? 22.160 -8.065 -33.498 1.00 68.38 396 SER A N 1
ATOM 3066 C CA . SER A 1 396 ? 21.684 -7.348 -32.312 1.00 68.38 396 SER A CA 1
ATOM 3067 C C . SER A 1 396 ? 20.559 -8.087 -31.567 1.00 68.38 396 SER A C 1
ATOM 3069 O O . SER A 1 396 ? 20.532 -8.051 -30.341 1.00 68.38 396 SER A O 1
ATOM 3071 N N . GLU A 1 397 ? 19.656 -8.788 -32.265 1.00 60.62 397 GLU A N 1
ATOM 3072 C CA . GLU A 1 397 ? 18.545 -9.561 -31.679 1.00 60.62 397 GLU A CA 1
ATOM 3073 C C . GLU A 1 397 ? 19.018 -10.789 -30.877 1.00 60.62 397 GLU A C 1
ATOM 3075 O O . GLU A 1 397 ? 18.377 -11.165 -29.895 1.00 60.62 397 GLU A O 1
ATOM 3080 N N . LEU A 1 398 ? 20.134 -11.423 -31.265 1.00 56.84 398 LEU A N 1
ATOM 3081 C CA . LEU A 1 398 ? 20.715 -12.555 -30.521 1.00 56.84 398 LEU A CA 1
ATOM 3082 C C . LEU A 1 398 ? 21.700 -12.116 -29.437 1.00 56.84 398 LEU A C 1
ATOM 3084 O O . LEU A 1 398 ? 21.957 -12.863 -28.487 1.00 56.84 398 LEU A O 1
ATOM 3088 N N . SER A 1 399 ? 22.290 -10.935 -29.602 1.00 54.09 399 SER A N 1
ATOM 3089 C CA . SER A 1 399 ? 23.306 -10.403 -28.702 1.00 54.09 399 SER A CA 1
ATOM 3090 C C . SER A 1 399 ? 22.657 -9.930 -27.405 1.00 54.09 399 SER A C 1
ATOM 3092 O O . SER A 1 399 ? 22.180 -8.803 -27.286 1.00 54.09 399 SER A O 1
ATOM 3094 N N . GLN A 1 400 ? 22.630 -10.815 -26.406 1.00 52.97 400 GLN A N 1
ATOM 3095 C CA . GLN A 1 400 ? 22.144 -10.465 -25.077 1.00 52.97 400 GLN A CA 1
ATOM 3096 C C . GLN A 1 400 ? 23.204 -9.640 -24.330 1.00 52.97 400 GLN A C 1
ATOM 3098 O O . GLN A 1 400 ? 24.359 -10.075 -24.212 1.00 52.97 400 GLN A O 1
ATOM 3103 N N . PRO A 1 401 ? 22.837 -8.469 -23.783 1.00 48.47 401 PRO A N 1
ATOM 3104 C CA . PRO A 1 401 ? 23.760 -7.632 -23.030 1.00 48.47 401 PRO A CA 1
ATOM 3105 C C . PRO A 1 401 ? 24.356 -8.384 -21.835 1.00 48.47 401 PRO A C 1
ATOM 3107 O O . PRO A 1 401 ? 23.646 -8.740 -20.900 1.00 48.47 401 PRO A O 1
ATOM 3110 N N . GLY A 1 402 ? 25.678 -8.582 -21.862 1.00 50.47 402 GLY A N 1
ATOM 3111 C CA . GLY A 1 402 ? 26.450 -9.154 -20.752 1.00 50.47 402 GLY A CA 1
ATOM 3112 C C . GLY A 1 402 ? 26.726 -10.661 -20.817 1.00 50.47 402 GLY A C 1
ATOM 3113 O O . GLY A 1 402 ? 27.354 -11.169 -19.897 1.00 50.47 402 GLY A O 1
ATOM 3114 N N . GLN A 1 403 ? 26.307 -11.378 -21.871 1.00 59.31 403 GLN A N 1
ATOM 3115 C CA . GLN A 1 403 ? 26.489 -12.839 -21.943 1.00 59.31 403 GLN A CA 1
ATOM 3116 C C . GLN A 1 403 ? 27.278 -13.307 -23.178 1.00 59.31 403 GLN A C 1
ATOM 3118 O O . GLN A 1 403 ? 28.319 -13.955 -23.047 1.00 59.31 403 GLN A O 1
ATOM 3123 N N . ALA A 1 404 ? 26.806 -12.989 -24.386 1.00 70.75 404 ALA A N 1
ATOM 3124 C CA . ALA A 1 404 ? 27.489 -13.313 -25.638 1.00 70.75 404 ALA A CA 1
ATOM 3125 C C . ALA A 1 404 ? 27.022 -12.392 -26.772 1.00 70.75 404 ALA A C 1
ATOM 3127 O O . ALA A 1 404 ? 25.839 -12.062 -26.853 1.00 70.75 404 ALA A O 1
ATOM 3128 N N . ARG A 1 405 ? 27.950 -12.018 -27.654 1.00 80.38 405 ARG A N 1
ATOM 3129 C CA . ARG A 1 405 ? 27.690 -11.251 -28.877 1.00 80.38 405 ARG A CA 1
ATOM 3130 C C . ARG A 1 405 ? 27.794 -12.155 -30.093 1.00 80.38 405 ARG A C 1
ATOM 3132 O O . ARG A 1 405 ? 28.607 -13.081 -30.112 1.00 80.38 405 ARG A O 1
ATOM 3139 N N . TRP A 1 406 ? 26.963 -11.889 -31.087 1.00 85.44 406 TRP A N 1
ATOM 3140 C CA . TRP A 1 406 ? 26.836 -12.715 -32.278 1.00 85.44 406 TRP A CA 1
ATOM 3141 C C . TRP A 1 406 ? 27.156 -11.892 -33.516 1.00 85.44 406 TRP A C 1
ATOM 3143 O O . TRP A 1 406 ? 26.630 -10.798 -33.688 1.00 85.44 406 TRP A O 1
ATOM 3153 N N . PHE A 1 407 ? 27.999 -12.435 -34.384 1.00 88.25 407 PHE A N 1
ATOM 3154 C CA . PHE A 1 407 ? 28.453 -11.772 -35.599 1.00 88.25 407 PHE A CA 1
ATOM 3155 C C . PHE A 1 407 ? 28.244 -12.697 -36.789 1.00 88.25 407 PHE A C 1
ATOM 3157 O O . PHE A 1 407 ? 28.673 -13.850 -36.762 1.00 88.25 407 PHE A O 1
ATOM 3164 N N . ALA A 1 408 ? 27.589 -12.205 -37.831 1.00 89.44 408 ALA A N 1
ATOM 3165 C CA . ALA A 1 408 ? 27.492 -12.884 -39.110 1.00 89.44 408 ALA A CA 1
ATOM 3166 C C . ALA A 1 408 ? 28.641 -12.416 -40.010 1.00 89.44 408 ALA A C 1
ATOM 3168 O O . ALA A 1 408 ? 28.853 -11.219 -40.193 1.00 89.44 408 ALA A O 1
ATOM 3169 N N . VAL A 1 409 ? 29.389 -13.371 -40.554 1.00 90.00 409 VAL A N 1
ATOM 3170 C CA . VAL A 1 409 ? 30.526 -13.148 -41.448 1.00 90.00 409 VAL A CA 1
ATOM 3171 C C . VAL A 1 409 ? 30.225 -13.817 -42.779 1.00 90.00 409 VAL A C 1
ATOM 3173 O O . VAL A 1 409 ? 30.066 -15.039 -42.845 1.00 90.00 409 VAL A O 1
ATOM 3176 N N . LEU A 1 410 ? 30.146 -13.021 -43.841 1.00 90.56 410 LEU A N 1
ATOM 3177 C CA . LEU A 1 410 ? 29.951 -13.504 -45.202 1.00 90.56 410 LEU A CA 1
ATOM 3178 C C . LEU A 1 410 ? 31.309 -13.767 -45.842 1.00 90.56 410 LEU A C 1
ATOM 3180 O O . LEU A 1 410 ? 32.158 -12.879 -45.909 1.00 90.56 410 LEU A O 1
ATOM 3184 N N . VAL A 1 411 ? 31.488 -14.977 -46.358 1.00 89.31 411 VAL A N 1
ATOM 3185 C CA . VAL A 1 411 ? 32.622 -15.347 -47.205 1.00 89.31 411 VAL A CA 1
ATOM 3186 C C . VAL A 1 411 ? 32.115 -15.855 -48.554 1.00 89.31 411 VAL A C 1
ATOM 3188 O O . VAL A 1 411 ? 30.920 -16.085 -48.735 1.00 89.31 411 VAL A O 1
ATOM 3191 N N . ALA A 1 412 ? 33.011 -16.041 -49.523 1.00 83.56 412 ALA A N 1
ATOM 3192 C CA . ALA A 1 412 ? 32.631 -16.305 -50.914 1.00 83.56 412 ALA A CA 1
ATOM 3193 C C . ALA A 1 412 ? 31.725 -17.537 -51.125 1.00 83.56 412 ALA A C 1
ATOM 3195 O O . ALA A 1 412 ? 30.983 -17.580 -52.103 1.00 83.56 412 ALA A O 1
ATOM 3196 N N . ASN A 1 413 ? 31.783 -18.539 -50.242 1.00 83.75 413 ASN A N 1
ATOM 3197 C CA . ASN A 1 413 ? 31.042 -19.799 -50.372 1.00 83.75 413 ASN A CA 1
ATOM 3198 C C . ASN A 1 413 ? 30.065 -20.101 -49.218 1.00 83.75 413 ASN A C 1
ATOM 3200 O O . ASN A 1 413 ? 29.313 -21.075 -49.299 1.00 83.75 413 ASN A O 1
ATOM 3204 N N . ALA A 1 414 ? 30.073 -19.316 -48.139 1.00 88.75 414 ALA A N 1
ATOM 3205 C CA . ALA A 1 414 ? 29.291 -19.595 -46.938 1.00 88.75 414 ALA A CA 1
ATOM 3206 C C . ALA A 1 414 ? 29.080 -18.344 -46.077 1.00 88.75 414 ALA A C 1
ATOM 3208 O O . ALA A 1 414 ? 29.770 -17.337 -46.211 1.00 88.75 414 ALA A O 1
ATOM 3209 N N . ILE A 1 415 ? 28.147 -18.446 -45.136 1.00 90.62 415 ILE A N 1
ATOM 3210 C CA . ILE A 1 415 ? 27.933 -17.479 -44.063 1.00 90.62 415 ILE A CA 1
ATOM 3211 C C . ILE A 1 415 ? 28.259 -18.171 -42.740 1.00 90.62 415 ILE A C 1
ATOM 3213 O O . ILE A 1 415 ? 27.711 -19.233 -42.432 1.00 90.62 415 ILE A O 1
ATOM 3217 N N . HIS A 1 416 ? 29.156 -17.574 -41.962 1.00 88.56 416 HIS A N 1
ATOM 3218 C CA . HIS A 1 416 ? 29.541 -18.036 -40.634 1.00 88.56 416 HIS A CA 1
ATOM 3219 C C . HIS A 1 416 ? 28.876 -17.162 -39.574 1.00 88.56 416 HIS A C 1
ATOM 3221 O O . HIS A 1 416 ? 29.082 -15.955 -39.552 1.00 88.56 416 HIS A O 1
ATOM 3227 N N . VAL A 1 417 ? 28.116 -17.765 -38.663 1.00 88.75 417 VAL A N 1
ATOM 3228 C CA . VAL A 1 417 ? 27.629 -17.076 -37.464 1.00 88.75 417 VAL A CA 1
ATOM 3229 C C . VAL A 1 417 ? 28.574 -17.401 -36.318 1.00 88.75 417 VAL A C 1
ATOM 3231 O O . VAL A 1 417 ? 28.647 -18.540 -35.846 1.00 88.75 417 VAL A O 1
ATOM 3234 N N . LEU A 1 418 ? 29.319 -16.390 -35.897 1.00 87.69 418 LEU A N 1
ATOM 3235 C CA . LEU A 1 418 ? 30.324 -16.442 -34.851 1.00 87.69 418 LEU A CA 1
ATOM 3236 C C . LEU A 1 418 ? 29.723 -15.936 -33.541 1.00 87.69 418 LEU A C 1
ATOM 3238 O O . LEU A 1 418 ? 28.979 -14.958 -33.517 1.00 87.69 418 LEU A O 1
ATOM 3242 N N . ARG A 1 419 ? 30.059 -16.600 -32.441 1.00 86.19 419 ARG A N 1
ATOM 3243 C CA . ARG A 1 419 ? 29.660 -16.226 -31.088 1.00 86.19 419 ARG A CA 1
ATOM 3244 C C . ARG A 1 419 ? 30.900 -15.863 -30.290 1.00 86.19 419 ARG A C 1
ATOM 3246 O O . ARG A 1 419 ? 31.746 -16.723 -30.052 1.00 86.19 419 ARG A O 1
ATOM 3253 N N . LEU A 1 420 ? 30.956 -14.613 -29.846 1.00 82.56 420 LEU A N 1
ATOM 3254 C CA . LEU A 1 420 ? 31.906 -14.111 -28.864 1.00 82.56 420 LEU A CA 1
ATOM 3255 C C . LEU A 1 420 ? 31.261 -14.202 -27.477 1.00 82.56 420 LEU A C 1
ATOM 3257 O O . LEU A 1 420 ? 30.297 -13.496 -27.189 1.00 82.56 420 LEU A O 1
ATOM 3261 N N . SER A 1 421 ? 31.778 -15.065 -26.611 1.00 75.88 421 SER A N 1
ATOM 3262 C CA . SER A 1 421 ? 31.330 -15.189 -25.220 1.00 75.88 421 SER A CA 1
ATOM 3263 C C . SER A 1 421 ? 32.454 -14.842 -24.259 1.00 75.88 421 SER A C 1
ATOM 3265 O O . SER A 1 421 ? 33.566 -15.339 -24.413 1.00 75.88 421 SER A O 1
ATOM 3267 N N . PHE A 1 422 ? 32.157 -14.043 -23.240 1.00 70.69 422 PHE A N 1
ATOM 3268 C CA . PHE A 1 422 ? 33.091 -13.785 -22.147 1.00 70.69 422 PHE A CA 1
ATOM 3269 C C . PHE A 1 422 ? 32.917 -14.874 -21.081 1.00 70.69 422 PHE A C 1
ATOM 3271 O O . PHE A 1 422 ? 31.790 -15.206 -20.710 1.00 70.69 422 PHE A O 1
ATOM 3278 N N . LYS A 1 423 ? 34.013 -15.486 -20.618 1.00 61.88 423 LYS A N 1
ATOM 3279 C CA . LYS A 1 423 ? 33.958 -16.561 -19.613 1.00 61.88 423 LYS A CA 1
ATOM 3280 C C . LYS A 1 423 ? 33.986 -15.972 -18.208 1.00 61.88 423 LYS A C 1
ATOM 3282 O O . LYS A 1 423 ? 34.798 -15.102 -17.912 1.00 61.88 423 LYS A O 1
ATOM 3287 N N . THR A 1 424 ? 33.124 -16.480 -17.325 1.00 56.84 424 THR A N 1
ATOM 3288 C CA . THR A 1 424 ? 33.177 -16.164 -15.891 1.00 56.84 424 THR A CA 1
ATOM 3289 C C . THR A 1 424 ? 34.488 -16.698 -15.307 1.00 56.84 424 THR A C 1
ATOM 3291 O O . THR A 1 424 ? 34.717 -17.912 -15.401 1.00 56.84 424 THR A O 1
ATOM 3294 N N . PRO A 1 425 ? 35.335 -15.858 -14.692 1.00 54.84 425 PRO A N 1
ATOM 3295 C CA . PRO A 1 425 ? 36.584 -16.334 -14.116 1.00 54.84 425 PRO A CA 1
ATOM 3296 C C . PRO A 1 425 ? 36.292 -17.246 -12.912 1.00 54.84 425 PRO A C 1
ATOM 3298 O O . PRO A 1 425 ? 35.455 -16.923 -12.070 1.00 54.84 425 PRO A O 1
ATOM 3301 N N . GLN A 1 426 ? 36.956 -18.407 -12.839 1.00 55.25 426 GLN A N 1
ATOM 3302 C CA . GLN A 1 426 ? 36.777 -19.398 -11.758 1.00 55.25 426 GLN A CA 1
ATOM 3303 C C . GLN A 1 426 ? 37.695 -19.153 -10.543 1.00 55.25 426 GLN A C 1
ATOM 3305 O O . GLN A 1 426 ? 37.690 -19.934 -9.594 1.00 55.25 426 GLN A O 1
ATOM 3310 N N . TRP A 1 427 ? 38.503 -18.093 -10.570 1.00 56.75 427 TRP A N 1
ATOM 3311 C CA . TRP A 1 427 ? 39.428 -17.701 -9.504 1.00 56.75 427 TRP A CA 1
ATOM 3312 C C . TRP A 1 427 ? 38.949 -16.417 -8.807 1.00 56.75 427 TRP A C 1
ATOM 3314 O O . TRP A 1 427 ? 38.178 -15.664 -9.395 1.00 56.75 427 TRP A O 1
ATOM 3324 N N . PRO A 1 428 ? 39.372 -16.154 -7.558 1.00 57.25 428 PRO A N 1
ATOM 3325 C CA . PRO A 1 428 ? 39.065 -14.900 -6.878 1.00 57.25 428 PRO A CA 1
ATOM 3326 C C . PRO A 1 428 ? 39.880 -13.732 -7.466 1.00 57.25 428 PRO A C 1
ATOM 3328 O O . PRO A 1 428 ? 41.039 -13.941 -7.836 1.00 57.25 428 PRO A O 1
ATOM 3331 N N . PRO A 1 429 ? 39.313 -12.514 -7.523 1.00 63.66 429 PRO A N 1
ATOM 3332 C CA . PRO A 1 429 ? 40.017 -11.339 -8.021 1.00 63.66 429 PRO A CA 1
ATOM 3333 C C . PRO A 1 429 ? 41.145 -10.915 -7.076 1.00 63.66 429 PRO A C 1
ATOM 3335 O O . PRO A 1 429 ? 41.036 -11.048 -5.857 1.00 63.66 429 PRO A O 1
ATOM 3338 N N . THR A 1 430 ? 42.218 -10.374 -7.649 1.00 60.56 430 THR A N 1
ATOM 3339 C CA . THR A 1 430 ? 43.434 -9.925 -6.949 1.00 60.56 430 THR A CA 1
ATOM 3340 C C . THR A 1 430 ? 43.612 -8.405 -6.951 1.00 60.56 430 THR A C 1
ATOM 3342 O O . THR A 1 430 ? 44.347 -7.866 -6.127 1.00 60.56 430 THR A O 1
ATOM 3345 N N . ASN A 1 431 ? 42.898 -7.703 -7.830 1.00 62.41 431 ASN A N 1
ATOM 3346 C CA . ASN A 1 431 ? 42.869 -6.248 -7.950 1.00 62.41 431 ASN A CA 1
ATOM 3347 C C . ASN A 1 431 ? 41.429 -5.756 -8.202 1.00 62.41 431 ASN A C 1
ATOM 3349 O O . ASN A 1 431 ? 40.520 -6.525 -8.519 1.00 62.41 431 ASN A O 1
ATOM 3353 N N . ASP A 1 432 ? 41.202 -4.457 -8.027 1.00 57.88 432 ASP A N 1
ATOM 3354 C CA . ASP A 1 432 ? 39.889 -3.819 -8.186 1.00 57.88 432 ASP A CA 1
ATOM 3355 C C . ASP A 1 432 ? 39.323 -3.926 -9.618 1.00 57.88 432 ASP A C 1
ATOM 3357 O O . ASP A 1 432 ? 38.111 -3.886 -9.833 1.00 57.88 432 ASP A O 1
ATOM 3361 N N . LEU A 1 433 ? 40.185 -4.129 -10.609 1.00 59.50 433 LEU A N 1
ATOM 3362 C CA . LEU A 1 433 ? 39.815 -4.333 -12.012 1.00 59.50 433 LEU A CA 1
ATOM 3363 C C . LEU A 1 433 ? 39.289 -5.728 -12.287 1.00 59.50 433 LEU A C 1
ATOM 3365 O O . LEU A 1 433 ? 38.284 -5.866 -12.980 1.00 59.50 433 LEU A O 1
ATOM 3369 N N . GLU A 1 434 ? 39.934 -6.758 -11.737 1.00 61.69 434 GLU A N 1
ATOM 3370 C CA . GLU A 1 434 ? 39.393 -8.109 -11.791 1.00 61.69 434 GLU A CA 1
ATOM 3371 C C . GLU A 1 434 ? 38.033 -8.124 -11.088 1.00 61.69 434 GLU A C 1
ATOM 3373 O O . GLU A 1 434 ? 37.085 -8.652 -11.658 1.00 61.69 434 GLU A O 1
ATOM 3378 N N . CYS A 1 435 ? 37.869 -7.438 -9.947 1.00 65.88 435 CYS A N 1
ATOM 3379 C CA . CYS A 1 435 ? 36.553 -7.264 -9.314 1.00 65.88 435 CYS A CA 1
ATOM 3380 C C . CYS A 1 435 ? 35.514 -6.648 -10.274 1.00 65.88 435 CYS A C 1
ATOM 3382 O O . CYS A 1 435 ? 34.392 -7.145 -10.365 1.00 65.88 435 CYS A O 1
ATOM 3384 N N . CYS A 1 436 ? 35.877 -5.598 -11.022 1.00 67.12 436 CYS A N 1
ATOM 3385 C CA . CYS A 1 436 ? 35.011 -4.986 -12.037 1.00 67.12 436 CYS A CA 1
ATOM 3386 C C . CYS A 1 436 ? 34.658 -5.968 -13.173 1.00 67.12 436 CYS A C 1
ATOM 3388 O O . CYS A 1 436 ? 33.487 -6.123 -13.519 1.00 67.12 436 CYS A O 1
ATOM 3390 N N . ALA A 1 437 ? 35.645 -6.688 -13.715 1.00 60.53 437 ALA A N 1
ATOM 3391 C CA . ALA A 1 437 ? 35.442 -7.680 -14.772 1.00 60.53 437 ALA A CA 1
ATOM 3392 C C . ALA A 1 437 ? 34.559 -8.849 -14.304 1.00 60.53 437 ALA A C 1
ATOM 3394 O O . ALA A 1 437 ? 33.663 -9.284 -15.027 1.00 60.53 437 ALA A O 1
ATOM 3395 N N . HIS A 1 438 ? 34.749 -9.309 -13.065 1.00 64.62 438 HIS A N 1
ATOM 3396 C CA . HIS A 1 438 ? 33.881 -10.293 -12.428 1.00 64.62 438 HIS A CA 1
ATOM 3397 C C . HIS A 1 438 ? 32.434 -9.794 -12.356 1.00 64.62 438 HIS A C 1
ATOM 3399 O O . HIS A 1 438 ? 31.534 -10.550 -12.703 1.00 64.62 438 HIS A O 1
ATOM 3405 N N . LEU A 1 439 ? 32.195 -8.531 -11.988 1.00 68.88 439 LEU A N 1
ATOM 3406 C CA . LEU A 1 439 ? 30.850 -7.940 -11.943 1.00 68.88 439 LEU A CA 1
ATOM 3407 C C . LEU A 1 439 ? 30.224 -7.739 -13.335 1.00 68.88 439 LEU A C 1
ATOM 3409 O O . LEU A 1 439 ? 29.014 -7.888 -13.482 1.00 68.88 439 LEU A O 1
ATOM 3413 N N . MET A 1 440 ? 31.029 -7.446 -14.362 1.00 63.91 440 MET A N 1
ATOM 3414 C CA . MET A 1 440 ? 30.565 -7.311 -15.752 1.00 63.91 440 MET A CA 1
ATOM 3415 C C . MET A 1 440 ? 30.122 -8.642 -16.370 1.00 63.91 440 MET A C 1
ATOM 3417 O O . MET A 1 440 ? 29.223 -8.653 -17.210 1.00 63.91 440 MET A O 1
ATOM 3421 N N . ILE A 1 441 ? 30.765 -9.747 -15.978 1.00 59.62 441 ILE A N 1
ATOM 3422 C CA . ILE A 1 441 ? 30.556 -11.081 -16.563 1.00 59.62 441 ILE A CA 1
ATOM 3423 C C . ILE A 1 441 ? 29.618 -11.942 -15.695 1.00 59.62 441 ILE A C 1
ATOM 3425 O O . ILE A 1 441 ? 28.928 -12.825 -16.207 1.00 59.62 441 ILE A O 1
ATOM 3429 N N . ALA A 1 442 ? 29.564 -11.718 -14.377 1.00 54.84 442 ALA A N 1
ATOM 3430 C CA . ALA A 1 442 ? 28.755 -12.513 -13.458 1.00 54.84 442 ALA A CA 1
ATOM 3431 C C . ALA A 1 442 ? 27.253 -12.227 -13.619 1.00 54.84 442 ALA A C 1
ATOM 3433 O O . ALA A 1 442 ? 26.647 -11.446 -12.894 1.00 54.84 442 ALA A O 1
ATOM 3434 N N . SER A 1 443 ? 26.613 -12.974 -14.517 1.00 48.81 443 SER A N 1
ATOM 3435 C CA . SER A 1 443 ? 25.160 -13.184 -14.498 1.00 48.81 443 SER A CA 1
ATOM 3436 C C . SER A 1 443 ? 24.717 -14.147 -13.376 1.00 48.81 443 SER A C 1
ATOM 3438 O O . SER A 1 443 ? 23.524 -14.406 -13.240 1.00 48.81 443 SER A O 1
ATOM 3440 N N . ASN A 1 444 ? 25.658 -14.703 -12.593 1.00 43.69 444 ASN A N 1
ATOM 3441 C CA . ASN A 1 444 ? 25.422 -15.745 -11.588 1.00 43.69 444 ASN A CA 1
ATOM 3442 C C . ASN A 1 444 ? 25.805 -15.286 -10.161 1.00 43.69 444 ASN A C 1
ATOM 3444 O O . ASN A 1 444 ? 26.956 -14.910 -9.940 1.00 43.69 444 ASN A O 1
ATOM 3448 N N . PRO A 1 445 ? 24.897 -15.391 -9.169 1.00 44.59 445 PRO A N 1
ATOM 3449 C CA . PRO A 1 445 ? 25.115 -14.943 -7.785 1.00 44.59 445 PRO A CA 1
ATOM 3450 C C . PRO A 1 445 ? 26.032 -15.859 -6.946 1.00 44.59 445 PRO A C 1
ATOM 3452 O O . PRO A 1 445 ? 26.304 -15.569 -5.784 1.00 44.59 445 PRO A O 1
ATOM 3455 N N . SER A 1 446 ? 26.516 -16.977 -7.496 1.00 45.34 446 SER A N 1
ATOM 3456 C CA . SER A 1 446 ? 27.199 -18.038 -6.738 1.00 45.34 446 SER A CA 1
ATOM 3457 C C . SER A 1 446 ? 28.676 -17.777 -6.407 1.00 45.34 446 SER A C 1
ATOM 3459 O O . SER A 1 446 ? 29.289 -18.603 -5.738 1.00 45.34 446 SER A O 1
ATOM 3461 N N . LEU A 1 447 ? 29.265 -16.665 -6.859 1.00 46.78 447 LEU A N 1
ATOM 3462 C CA . LEU A 1 447 ? 30.669 -16.306 -6.581 1.00 46.78 447 LEU A CA 1
ATOM 3463 C C . LEU A 1 447 ? 30.827 -15.185 -5.537 1.00 46.78 447 LEU A C 1
ATOM 3465 O O . LEU A 1 447 ? 31.928 -14.678 -5.334 1.00 46.78 447 LEU A O 1
ATOM 3469 N N . ALA A 1 448 ? 29.752 -14.807 -4.841 1.00 46.19 448 ALA A N 1
ATOM 3470 C CA . ALA A 1 448 ? 29.737 -13.691 -3.896 1.00 46.19 448 ALA A CA 1
ATOM 3471 C C . ALA A 1 448 ? 30.359 -14.037 -2.523 1.00 46.19 448 ALA A C 1
ATOM 3473 O O . ALA A 1 448 ? 29.700 -13.972 -1.489 1.00 46.19 448 ALA A O 1
ATOM 3474 N N . ALA A 1 449 ? 31.653 -14.358 -2.494 1.00 49.91 449 ALA A N 1
ATOM 3475 C CA . ALA A 1 449 ? 32.485 -14.231 -1.294 1.00 49.91 449 ALA A CA 1
ATOM 3476 C C . ALA A 1 449 ? 33.203 -12.869 -1.331 1.00 49.91 449 ALA A C 1
ATOM 3478 O O . ALA A 1 449 ? 34.424 -12.794 -1.460 1.00 49.91 449 ALA A O 1
ATOM 3479 N N . TRP A 1 450 ? 32.431 -11.780 -1.304 1.00 59.19 450 TRP A N 1
ATOM 3480 C CA . TRP A 1 450 ? 32.964 -10.419 -1.265 1.00 59.19 450 TRP A CA 1
ATOM 3481 C C . TRP A 1 450 ? 33.385 -10.058 0.169 1.00 59.19 450 TRP A C 1
ATOM 3483 O O . TRP A 1 450 ? 32.727 -10.453 1.133 1.00 59.19 450 TRP A O 1
ATOM 3493 N N . SER A 1 451 ? 34.502 -9.339 0.314 1.00 57.84 451 SER A N 1
ATOM 3494 C CA . SER A 1 451 ? 35.064 -8.930 1.609 1.00 57.84 451 SER A CA 1
ATOM 3495 C C . SER A 1 451 ? 35.377 -7.429 1.636 1.00 57.84 451 SER A C 1
ATOM 3497 O O . SER A 1 451 ? 35.737 -6.834 0.621 1.00 57.84 451 SER A O 1
ATOM 3499 N N . LEU A 1 452 ? 35.221 -6.832 2.822 1.00 61.41 452 LEU A N 1
ATOM 3500 C CA . LEU A 1 452 ? 35.577 -5.449 3.166 1.00 61.41 452 LEU A CA 1
ATOM 3501 C C . LEU A 1 452 ? 36.869 -5.380 4.003 1.00 61.41 452 LEU A C 1
ATOM 3503 O O . LEU A 1 452 ? 37.197 -4.323 4.542 1.00 61.41 452 LEU A O 1
ATOM 3507 N N . ASP A 1 453 ? 37.586 -6.499 4.144 1.00 58.22 453 ASP A N 1
ATOM 3508 C CA . ASP A 1 453 ? 38.748 -6.620 5.035 1.00 58.22 453 ASP A CA 1
ATOM 3509 C C . ASP A 1 453 ? 39.925 -5.719 4.611 1.00 58.22 453 ASP A C 1
ATOM 3511 O O . ASP A 1 453 ? 40.761 -5.377 5.442 1.00 58.22 453 ASP A O 1
ATOM 3515 N N . ASP A 1 454 ? 39.943 -5.263 3.354 1.00 61.69 454 ASP A N 1
ATOM 3516 C CA . ASP A 1 454 ? 40.999 -4.415 2.783 1.00 61.69 454 ASP A CA 1
ATOM 3517 C C . ASP A 1 454 ? 40.770 -2.897 2.976 1.00 61.69 454 ASP A C 1
ATOM 3519 O O . ASP A 1 454 ? 41.581 -2.085 2.520 1.00 61.69 454 ASP A O 1
ATOM 3523 N N . ALA A 1 455 ? 39.665 -2.480 3.610 1.00 64.94 455 ALA A N 1
ATOM 3524 C CA . ALA A 1 455 ? 39.377 -1.065 3.857 1.00 64.94 455 ALA A CA 1
ATOM 3525 C C . ALA A 1 455 ? 40.234 -0.504 5.010 1.00 64.94 455 ALA A C 1
ATOM 3527 O O . ALA A 1 455 ? 40.227 -1.047 6.115 1.00 64.94 455 ALA A O 1
ATOM 3528 N N . ARG A 1 456 ? 40.953 0.603 4.769 1.00 74.94 456 ARG A N 1
ATOM 3529 C CA . ARG A 1 456 ? 41.854 1.233 5.757 1.00 74.94 456 ARG A CA 1
ATOM 3530 C C . ARG A 1 456 ? 41.939 2.749 5.614 1.00 74.94 456 ARG A C 1
ATOM 3532 O O . ARG A 1 456 ? 41.717 3.297 4.533 1.00 74.94 456 ARG A O 1
ATOM 3539 N N . LEU A 1 457 ? 42.337 3.425 6.689 1.00 68.12 457 LEU A N 1
ATOM 3540 C CA . LEU A 1 457 ? 42.705 4.839 6.634 1.00 68.12 457 LEU A CA 1
ATOM 3541 C C . LEU A 1 457 ? 44.084 5.023 5.959 1.00 68.12 457 LEU A C 1
ATOM 3543 O O . LEU A 1 457 ? 44.916 4.105 5.981 1.00 68.12 457 LEU A O 1
ATOM 3547 N N . PRO A 1 458 ? 44.336 6.181 5.320 1.00 65.25 458 PRO A N 1
ATOM 3548 C CA . PRO A 1 458 ? 45.637 6.483 4.736 1.00 65.25 458 PRO A CA 1
ATOM 3549 C C . PRO A 1 458 ? 46.678 6.601 5.850 1.00 65.25 458 PRO A C 1
ATOM 3551 O O . PRO A 1 458 ? 46.424 7.199 6.895 1.00 65.25 458 PRO A O 1
ATOM 3554 N N . THR A 1 459 ? 47.859 6.035 5.634 1.00 69.44 459 THR A N 1
ATOM 3555 C CA . THR A 1 459 ? 48.958 6.134 6.600 1.00 69.44 459 THR A CA 1
ATOM 3556 C C . THR A 1 459 ? 49.532 7.550 6.629 1.00 69.44 459 THR A C 1
ATOM 3558 O O . THR A 1 459 ? 49.448 8.291 5.650 1.00 69.44 459 THR A O 1
ATOM 3561 N N . PHE A 1 460 ? 50.176 7.918 7.739 1.00 60.75 460 PHE A N 1
ATOM 3562 C CA . PHE A 1 460 ? 50.853 9.211 7.880 1.00 60.75 460 PHE A CA 1
ATOM 3563 C C . PHE A 1 460 ? 51.858 9.484 6.743 1.00 60.75 460 PHE A C 1
ATOM 3565 O O . PHE A 1 460 ? 51.930 10.597 6.234 1.00 60.75 460 PHE A O 1
ATOM 3572 N N . GLU A 1 461 ? 52.587 8.462 6.285 1.00 68.81 461 GLU A N 1
ATOM 3573 C CA . GLU A 1 461 ? 53.535 8.577 5.167 1.00 68.81 461 GLU A CA 1
ATOM 3574 C C . GLU A 1 461 ? 52.839 8.864 3.826 1.00 68.81 461 GLU A C 1
ATOM 3576 O O . GLU A 1 461 ? 53.331 9.659 3.029 1.00 68.81 461 GLU A O 1
ATOM 3581 N N . GLU A 1 462 ? 51.680 8.250 3.573 1.00 66.06 462 GLU A N 1
ATOM 3582 C CA . GLU A 1 462 ? 50.866 8.505 2.375 1.00 66.06 462 GLU A CA 1
ATOM 3583 C C . GLU A 1 462 ? 50.261 9.917 2.408 1.00 66.06 462 GLU A C 1
ATOM 3585 O O . GLU A 1 462 ? 50.252 10.617 1.394 1.00 66.06 462 GLU A O 1
ATOM 3590 N N . GLN A 1 463 ? 49.817 10.363 3.586 1.00 68.25 463 GLN A N 1
ATOM 3591 C CA . GLN A 1 463 ? 49.316 11.719 3.819 1.00 68.25 463 GLN A CA 1
ATOM 3592 C C . GLN A 1 463 ? 50.406 12.777 3.612 1.00 68.25 463 GLN A C 1
ATOM 3594 O O . GLN A 1 463 ? 50.134 13.811 2.998 1.00 68.25 463 GLN A O 1
ATOM 3599 N N . HIS A 1 464 ? 51.626 12.504 4.084 1.00 62.59 464 HIS A N 1
ATOM 3600 C CA . HIS A 1 464 ? 52.798 13.362 3.911 1.00 62.59 464 HIS A CA 1
ATOM 3601 C C . HIS A 1 464 ? 53.238 13.433 2.445 1.00 62.59 464 HIS A C 1
ATOM 3603 O O . HIS A 1 464 ? 53.463 14.519 1.920 1.00 62.59 464 HIS A O 1
ATOM 3609 N N . ARG A 1 465 ? 53.265 12.296 1.741 1.00 67.06 465 ARG A N 1
ATOM 3610 C CA . ARG A 1 465 ? 53.602 12.244 0.311 1.00 67.06 465 ARG A CA 1
ATOM 3611 C C . ARG A 1 465 ? 52.606 13.025 -0.551 1.00 67.06 465 ARG A C 1
ATOM 3613 O O . ARG A 1 465 ? 53.011 13.733 -1.464 1.00 67.06 465 ARG A O 1
ATOM 3620 N N . CYS A 1 466 ? 51.307 12.956 -0.243 1.00 64.44 466 CYS A N 1
ATOM 3621 C CA . CYS A 1 466 ? 50.294 13.753 -0.949 1.00 64.44 466 CYS A CA 1
ATOM 3622 C C . CYS A 1 466 ? 50.477 15.263 -0.719 1.00 64.44 466 CYS A C 1
ATOM 3624 O O . CYS A 1 466 ? 50.289 16.045 -1.651 1.00 64.44 466 CYS A O 1
ATOM 3626 N N . LEU A 1 467 ? 50.879 15.661 0.495 1.00 67.31 467 LEU A N 1
ATOM 3627 C CA . LEU A 1 467 ? 51.218 17.048 0.831 1.00 67.31 467 LEU A CA 1
ATOM 3628 C C . LEU A 1 467 ? 52.453 17.540 0.058 1.00 67.31 467 LEU A C 1
ATOM 3630 O O . LEU A 1 467 ? 52.445 18.668 -0.427 1.00 67.31 467 LEU A O 1
ATOM 3634 N N . GLU A 1 468 ? 53.477 16.698 -0.108 1.00 68.19 468 GLU A N 1
ATOM 3635 C CA . GLU A 1 468 ? 54.679 17.017 -0.895 1.00 68.19 468 GLU A CA 1
ATOM 3636 C C . GLU A 1 468 ? 54.405 17.084 -2.409 1.00 68.19 468 GLU A C 1
ATOM 3638 O O . GLU A 1 468 ? 54.962 17.934 -3.101 1.00 68.19 468 GLU A O 1
ATOM 3643 N N . GLU A 1 469 ? 53.519 16.228 -2.929 1.00 67.69 469 GLU A N 1
ATOM 3644 C CA . GLU A 1 469 ? 53.143 16.175 -4.352 1.00 67.69 469 GLU A CA 1
ATOM 3645 C C . GLU A 1 469 ? 52.064 17.207 -4.750 1.00 67.69 469 GLU A C 1
ATOM 3647 O O . GLU A 1 469 ? 51.687 17.279 -5.922 1.00 67.69 469 GLU A O 1
ATOM 3652 N N . GLY A 1 470 ? 51.532 17.989 -3.800 1.00 54.50 470 GLY A N 1
ATOM 3653 C CA . GLY A 1 470 ? 50.433 18.935 -4.040 1.00 54.50 470 GLY A CA 1
ATOM 3654 C C . GLY A 1 470 ? 49.113 18.263 -4.443 1.00 54.50 470 GLY A C 1
ATOM 3655 O O . GLY A 1 470 ? 48.276 18.881 -5.103 1.00 54.50 470 GLY A O 1
ATOM 3656 N N . ARG A 1 471 ? 48.928 16.985 -4.087 1.00 58.62 471 ARG A N 1
ATOM 3657 C CA . ARG A 1 471 ? 47.744 16.183 -4.426 1.00 58.62 471 ARG A CA 1
ATOM 3658 C C . ARG A 1 471 ? 46.724 16.215 -3.292 1.00 58.62 471 ARG A C 1
ATOM 3660 O O . ARG A 1 471 ? 47.082 16.246 -2.116 1.00 58.62 471 ARG A O 1
ATOM 3667 N N . ALA A 1 472 ? 45.438 16.180 -3.643 1.00 52.81 472 ALA A N 1
ATOM 3668 C CA . ALA A 1 472 ? 44.364 16.075 -2.658 1.00 52.81 472 ALA A CA 1
ATOM 3669 C C . ALA A 1 472 ? 44.536 14.789 -1.829 1.00 52.81 472 ALA A C 1
ATOM 3671 O O . ALA A 1 472 ? 44.695 13.705 -2.391 1.00 52.81 472 ALA A O 1
ATOM 3672 N N . GLN A 1 473 ? 44.527 14.907 -0.497 1.00 56.66 473 GLN A N 1
ATOM 3673 C CA . GLN A 1 473 ? 44.647 13.748 0.388 1.00 56.66 473 GLN A CA 1
ATOM 3674 C C . GLN A 1 473 ? 43.436 12.813 0.212 1.00 56.66 473 GLN A C 1
ATOM 3676 O O . GLN A 1 473 ? 42.297 13.274 0.350 1.00 56.66 473 GLN A O 1
ATOM 3681 N N . PRO A 1 474 ? 43.637 11.507 -0.050 1.00 57.09 474 PRO A N 1
ATOM 3682 C CA . PRO A 1 474 ? 42.537 10.552 -0.054 1.00 57.09 474 PRO A CA 1
ATOM 3683 C C . PRO A 1 474 ? 41.984 10.416 1.370 1.00 57.09 474 PRO A C 1
ATOM 3685 O O . PRO A 1 474 ? 42.745 10.225 2.311 1.00 57.09 474 PRO A O 1
ATOM 3688 N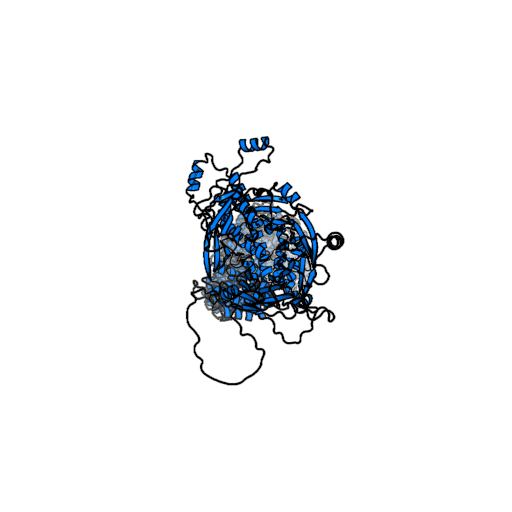 N . GLN A 1 475 ? 40.664 10.512 1.544 1.00 58.94 475 GLN A N 1
ATOM 3689 C CA . GLN A 1 475 ? 40.041 10.438 2.875 1.00 58.94 475 GLN A CA 1
ATOM 3690 C C . GLN A 1 475 ? 40.082 9.017 3.470 1.00 58.94 475 GLN A C 1
ATOM 3692 O O . GLN A 1 475 ? 40.154 8.867 4.686 1.00 58.94 475 GLN A O 1
ATOM 3697 N N . MET A 1 476 ? 40.048 7.973 2.628 1.00 69.62 476 MET A N 1
ATOM 3698 C CA . MET A 1 476 ? 40.051 6.559 3.031 1.00 69.62 476 MET A CA 1
ATOM 3699 C C . MET A 1 476 ? 40.319 5.637 1.827 1.00 69.62 476 MET A C 1
ATOM 3701 O O . MET A 1 476 ? 39.922 5.955 0.704 1.00 69.62 476 MET A O 1
ATOM 3705 N N . HIS A 1 477 ? 40.911 4.460 2.054 1.00 71.69 477 HIS A N 1
ATOM 3706 C CA . HIS A 1 477 ? 40.945 3.370 1.075 1.00 71.69 477 HIS A CA 1
ATOM 3707 C C . HIS A 1 477 ? 39.721 2.458 1.256 1.00 71.69 477 HIS A C 1
ATOM 3709 O O . HIS A 1 477 ? 39.571 1.810 2.287 1.00 71.69 477 HIS A O 1
ATOM 3715 N N . LEU A 1 478 ? 38.851 2.400 0.241 1.00 65.56 478 LEU A N 1
ATOM 3716 C CA . LEU A 1 478 ? 37.555 1.696 0.271 1.00 65.56 478 LEU A CA 1
ATOM 3717 C C . LEU A 1 478 ? 37.654 0.162 0.107 1.00 65.56 478 LEU A C 1
ATOM 3719 O O . LEU A 1 478 ? 36.638 -0.519 0.206 1.00 65.56 478 LEU A O 1
ATOM 3723 N N . GLY A 1 479 ? 38.850 -0.385 -0.136 1.00 70.88 479 GLY A N 1
ATOM 3724 C CA . GLY A 1 479 ? 39.063 -1.801 -0.457 1.00 70.88 479 GLY A CA 1
ATOM 3725 C C . GLY A 1 479 ? 38.781 -2.138 -1.930 1.00 70.88 479 GLY A C 1
ATOM 3726 O O . GLY A 1 479 ? 38.049 -1.431 -2.629 1.00 70.88 479 GLY A O 1
ATOM 3727 N N . MET A 1 480 ? 39.374 -3.231 -2.416 1.00 73.19 480 MET A N 1
ATOM 3728 C CA . MET A 1 480 ? 39.387 -3.593 -3.843 1.00 73.19 480 MET A CA 1
ATOM 3729 C C . MET A 1 480 ? 38.001 -3.908 -4.424 1.00 73.19 480 MET A C 1
ATOM 3731 O O . MET A 1 480 ? 37.704 -3.539 -5.558 1.00 73.19 480 MET A O 1
ATOM 3735 N N . TRP A 1 481 ? 37.118 -4.545 -3.650 1.00 74.25 481 TRP A N 1
ATOM 3736 C CA . TRP A 1 481 ? 35.760 -4.873 -4.096 1.00 74.25 481 TRP A CA 1
ATOM 3737 C C . TRP A 1 481 ? 34.871 -3.636 -4.225 1.00 74.25 481 TRP A C 1
ATOM 3739 O O . TRP A 1 481 ? 34.164 -3.495 -5.221 1.00 74.25 481 TRP A O 1
ATOM 3749 N N . CYS A 1 482 ? 34.930 -2.704 -3.268 1.00 72.62 482 CYS A N 1
ATOM 3750 C CA . CYS A 1 482 ? 34.166 -1.459 -3.356 1.00 72.62 482 CYS A CA 1
ATOM 3751 C C . CYS A 1 482 ? 34.669 -0.564 -4.492 1.00 72.62 482 CYS A C 1
ATOM 3753 O O . CYS A 1 482 ? 33.856 0.013 -5.210 1.00 72.62 482 CYS A O 1
ATOM 3755 N N . GLN A 1 483 ? 35.988 -0.474 -4.696 1.00 72.75 483 GLN A N 1
ATOM 3756 C CA . GLN A 1 483 ? 36.558 0.251 -5.837 1.00 72.75 483 GLN A CA 1
ATOM 3757 C C . GLN A 1 483 ? 36.191 -0.406 -7.174 1.00 72.75 483 GLN A C 1
ATOM 3759 O O . GLN A 1 483 ? 35.775 0.291 -8.101 1.00 72.75 483 GLN A O 1
ATOM 3764 N N . GLY A 1 484 ? 36.240 -1.738 -7.256 1.00 72.06 484 GLY A N 1
ATOM 3765 C CA . GLY A 1 484 ? 35.805 -2.485 -8.435 1.00 72.06 484 GLY A CA 1
ATOM 3766 C C . GLY A 1 484 ? 34.320 -2.305 -8.749 1.00 72.06 484 GLY A C 1
ATOM 3767 O O . GLY A 1 484 ? 33.960 -2.110 -9.907 1.00 72.06 484 GLY A O 1
ATOM 3768 N N . PHE A 1 485 ? 33.459 -2.274 -7.729 1.00 76.06 485 PHE A N 1
ATOM 3769 C CA . PHE A 1 485 ? 32.031 -1.991 -7.891 1.00 76.06 485 PHE A CA 1
ATOM 3770 C C . PHE A 1 485 ? 31.767 -0.552 -8.355 1.00 76.06 485 PHE A C 1
ATOM 3772 O O . PHE A 1 485 ? 30.965 -0.334 -9.259 1.00 76.06 485 PHE A O 1
ATOM 3779 N N . LEU A 1 486 ? 32.480 0.437 -7.807 1.00 74.31 486 LEU A N 1
ATOM 3780 C CA . LEU A 1 486 ? 32.388 1.827 -8.266 1.00 74.31 486 LEU A CA 1
ATOM 3781 C C . LEU A 1 486 ? 32.833 1.986 -9.728 1.00 74.31 486 LEU A C 1
ATOM 3783 O O . LEU A 1 486 ? 32.193 2.720 -10.481 1.00 74.31 486 LEU A O 1
ATOM 3787 N N . ARG A 1 487 ? 33.883 1.269 -10.145 1.00 71.44 487 ARG A N 1
ATOM 3788 C CA . ARG A 1 487 ? 34.327 1.203 -11.547 1.00 71.44 487 ARG A CA 1
ATOM 3789 C C . ARG A 1 487 ? 33.291 0.531 -12.444 1.00 71.44 487 ARG A C 1
ATOM 3791 O O . ARG A 1 487 ? 32.951 1.070 -13.489 1.00 71.44 487 ARG A O 1
ATOM 3798 N N . PHE A 1 488 ? 32.722 -0.588 -12.011 1.00 75.88 488 PHE A N 1
ATOM 3799 C CA . PHE A 1 488 ? 31.639 -1.258 -12.729 1.00 75.88 488 PHE A CA 1
ATOM 3800 C C . PHE A 1 488 ? 30.451 -0.312 -12.970 1.00 75.88 488 PHE A C 1
ATOM 3802 O O . PHE A 1 488 ? 29.986 -0.157 -14.102 1.00 75.88 488 PHE A O 1
ATOM 3809 N N . LEU A 1 489 ? 29.992 0.381 -11.924 1.00 75.44 489 LEU A N 1
ATOM 3810 C CA . LEU A 1 489 ? 28.880 1.322 -12.038 1.00 75.44 489 LEU A CA 1
ATOM 3811 C C . LEU A 1 489 ? 29.229 2.520 -12.924 1.00 75.44 489 LEU A C 1
ATOM 3813 O O . LEU A 1 489 ? 28.371 2.983 -13.676 1.00 75.44 489 LEU A O 1
ATOM 3817 N N . SER A 1 490 ? 30.473 3.006 -12.884 1.00 69.88 490 SER A N 1
ATOM 3818 C CA . SER A 1 490 ? 30.902 4.121 -13.731 1.00 69.88 490 SER A CA 1
ATOM 3819 C C . SER A 1 490 ? 30.923 3.772 -15.220 1.00 69.88 490 SER A C 1
ATOM 3821 O O . SER A 1 490 ? 30.668 4.643 -16.048 1.00 69.88 490 SER A O 1
ATOM 3823 N N . ILE A 1 491 ? 31.155 2.503 -15.561 1.00 65.69 491 ILE A N 1
ATOM 3824 C CA . ILE A 1 491 ? 31.097 1.981 -16.930 1.00 65.69 491 ILE A CA 1
ATOM 3825 C C . ILE A 1 491 ? 29.641 1.770 -17.355 1.00 65.69 491 ILE A C 1
ATOM 3827 O O . ILE A 1 491 ? 29.180 2.356 -18.336 1.00 65.69 491 ILE A O 1
ATOM 3831 N N . VAL A 1 492 ? 28.881 0.975 -16.592 1.00 72.44 492 VAL A N 1
ATOM 3832 C CA . VAL A 1 492 ? 27.519 0.556 -16.966 1.00 72.44 492 VAL A CA 1
ATOM 3833 C C . VAL A 1 492 ? 26.546 1.730 -16.989 1.00 72.44 492 VAL A C 1
ATOM 3835 O O . VAL A 1 492 ? 25.711 1.831 -17.887 1.00 72.44 492 VAL A O 1
ATOM 3838 N N . MET A 1 493 ? 26.659 2.650 -16.031 1.00 73.25 493 MET A N 1
ATOM 3839 C CA . MET A 1 493 ? 25.762 3.800 -15.952 1.00 73.25 493 MET A CA 1
ATOM 3840 C C . MET A 1 493 ? 26.218 4.979 -16.817 1.00 73.25 493 MET A C 1
ATOM 3842 O O . MET A 1 493 ? 25.490 5.967 -16.904 1.00 73.25 493 MET A O 1
ATOM 3846 N N . ARG A 1 494 ? 27.369 4.898 -17.505 1.00 71.94 494 ARG A N 1
ATOM 3847 C CA . ARG A 1 494 ? 27.970 6.025 -18.244 1.00 71.94 494 ARG A CA 1
ATOM 3848 C C . ARG A 1 494 ? 27.013 6.732 -19.196 1.00 71.94 494 ARG A C 1
ATOM 3850 O O . ARG A 1 494 ? 26.987 7.959 -19.237 1.00 71.94 494 ARG A O 1
ATOM 3857 N N . GLN A 1 495 ? 26.220 5.959 -19.932 1.00 65.94 495 GLN A N 1
ATOM 3858 C CA . GLN A 1 495 ? 25.297 6.475 -20.947 1.00 65.94 495 GLN A CA 1
ATOM 3859 C C . GLN A 1 495 ? 24.032 7.113 -20.354 1.00 65.94 495 GLN A C 1
ATOM 3861 O O . GLN A 1 495 ? 23.419 7.966 -20.991 1.00 65.94 495 GLN A O 1
ATOM 3866 N N . VAL A 1 496 ? 23.636 6.713 -19.142 1.00 78.25 496 VAL A N 1
ATOM 3867 C CA . VAL A 1 496 ? 22.360 7.111 -18.521 1.00 78.25 496 VAL A CA 1
ATOM 3868 C C . VAL A 1 496 ? 22.536 8.105 -17.373 1.00 78.25 496 VAL A C 1
ATOM 3870 O O . VAL A 1 496 ? 21.626 8.873 -17.089 1.00 78.25 496 VAL A O 1
ATOM 3873 N N . TRP A 1 497 ? 23.710 8.149 -16.738 1.00 80.50 497 TRP A N 1
ATOM 3874 C CA . TRP A 1 497 ? 23.956 8.923 -15.516 1.00 80.50 497 TRP A CA 1
ATOM 3875 C C . TRP A 1 497 ? 23.788 10.436 -15.702 1.00 80.50 497 TRP A C 1
ATOM 3877 O O . TRP A 1 497 ? 23.261 11.128 -14.830 1.00 80.50 497 TRP A O 1
ATOM 3887 N N . GLY A 1 498 ? 24.224 10.953 -16.853 1.00 75.50 498 GLY A N 1
ATOM 3888 C CA . GLY A 1 498 ? 24.076 12.360 -17.227 1.00 75.50 498 GLY A CA 1
ATOM 3889 C C . GLY A 1 498 ? 22.861 12.668 -18.098 1.00 75.50 498 GLY A C 1
ATOM 3890 O O . GLY A 1 498 ? 22.695 13.818 -18.491 1.00 75.50 498 GLY A O 1
ATOM 3891 N N . ALA A 1 499 ? 22.037 11.670 -18.422 1.00 76.25 499 ALA A N 1
ATOM 3892 C CA . ALA A 1 499 ? 20.899 11.848 -19.309 1.00 76.25 499 ALA A CA 1
ATOM 3893 C C . ALA A 1 499 ? 19.674 12.363 -18.543 1.00 76.25 499 ALA A C 1
ATOM 3895 O O . ALA A 1 499 ? 19.392 11.929 -17.426 1.00 76.25 499 ALA A O 1
ATOM 3896 N N . VAL A 1 500 ? 18.933 13.265 -19.179 1.00 83.56 500 VAL A N 1
ATOM 3897 C CA . VAL A 1 500 ? 17.578 13.655 -18.773 1.00 83.56 500 VAL A CA 1
ATOM 3898 C C . VAL A 1 500 ? 16.602 12.549 -19.198 1.00 83.56 500 VAL A C 1
ATOM 3900 O O . VAL A 1 500 ? 16.853 11.861 -20.188 1.00 83.56 500 VAL A O 1
ATOM 3903 N N . LEU A 1 501 ? 15.504 12.347 -18.461 1.00 81.38 501 LEU A N 1
ATOM 3904 C CA . LEU A 1 501 ? 14.533 11.284 -18.756 1.00 81.38 501 LEU A CA 1
ATOM 3905 C C . LEU A 1 501 ? 13.587 11.635 -19.915 1.00 81.38 501 LEU A C 1
ATOM 3907 O O . LEU A 1 501 ? 13.238 10.749 -20.699 1.00 81.38 501 LEU A O 1
ATOM 3911 N N . VAL A 1 502 ? 13.190 12.906 -20.045 1.00 79.81 502 VAL A N 1
ATOM 3912 C CA . VAL A 1 502 ? 12.174 13.381 -21.001 1.00 79.81 502 VAL A CA 1
ATOM 3913 C C . VAL A 1 502 ? 12.738 14.483 -21.902 1.00 79.81 502 VAL A C 1
ATOM 3915 O O . VAL A 1 502 ? 13.527 15.313 -21.464 1.00 79.81 502 VAL A O 1
ATOM 3918 N N . GLU A 1 503 ? 12.328 14.506 -23.171 1.00 77.31 503 GLU A N 1
ATOM 3919 C CA . GLU A 1 503 ? 12.636 15.572 -24.131 1.00 77.31 503 GLU A CA 1
ATOM 3920 C C . GLU A 1 503 ? 11.345 16.195 -24.669 1.00 77.31 503 GLU A C 1
ATOM 3922 O O . GLU A 1 503 ? 10.332 15.512 -24.844 1.00 77.31 503 GLU A O 1
ATOM 3927 N N . ARG A 1 504 ? 11.398 17.490 -24.996 1.00 67.25 504 ARG A N 1
ATOM 3928 C CA . ARG A 1 504 ? 10.306 18.223 -25.645 1.00 67.25 504 ARG A CA 1
ATOM 3929 C C . ARG A 1 504 ? 10.728 18.615 -27.064 1.00 67.25 504 ARG A C 1
ATOM 3931 O O . ARG A 1 504 ? 11.420 19.611 -27.245 1.00 67.25 504 ARG A O 1
ATOM 3938 N N . ARG A 1 505 ? 10.323 17.819 -28.065 1.00 60.09 505 ARG A N 1
ATOM 3939 C CA . ARG A 1 505 ? 10.578 18.089 -29.501 1.00 60.09 505 ARG A CA 1
ATOM 3940 C C . ARG A 1 505 ? 9.305 18.526 -30.235 1.00 60.09 505 ARG A C 1
ATOM 3942 O O . ARG A 1 505 ? 8.972 19.703 -30.241 1.00 60.09 505 ARG A O 1
ATOM 3949 N N . ARG A 1 506 ? 8.586 17.562 -30.829 1.00 44.94 506 ARG A N 1
ATOM 3950 C CA . ARG A 1 506 ? 7.253 17.709 -31.461 1.00 44.94 506 ARG A CA 1
ATOM 3951 C C . ARG A 1 506 ? 6.112 17.198 -30.558 1.00 44.94 506 ARG A C 1
ATOM 3953 O O . ARG A 1 506 ? 4.945 17.293 -30.907 1.00 44.94 506 ARG A O 1
ATOM 3960 N N . GLY A 1 507 ? 6.487 16.671 -29.393 1.00 56.16 507 GLY A N 1
ATOM 3961 C CA . GLY A 1 507 ? 5.676 16.081 -28.333 1.00 56.16 507 GLY A CA 1
ATOM 3962 C C . GLY A 1 507 ? 6.592 15.726 -27.151 1.00 56.16 507 GLY A C 1
ATOM 3963 O O . GLY A 1 507 ? 7.807 15.930 -27.245 1.00 56.16 507 GLY A O 1
ATOM 3964 N N . LEU A 1 508 ? 6.024 15.240 -26.044 1.00 64.94 508 LEU A N 1
ATOM 3965 C CA . LEU A 1 508 ? 6.784 14.745 -24.889 1.00 64.94 508 LEU A CA 1
ATOM 3966 C C . LEU A 1 508 ? 7.172 13.278 -25.125 1.00 64.94 508 LEU A C 1
ATOM 3968 O O . LEU A 1 508 ? 6.297 12.446 -25.362 1.00 64.94 508 LEU A O 1
ATOM 3972 N N . SER A 1 509 ? 8.466 12.957 -25.076 1.00 68.19 509 SER A N 1
ATOM 3973 C CA . SER A 1 509 ? 8.973 11.590 -25.282 1.00 68.19 509 SER A CA 1
ATOM 3974 C C . SER A 1 509 ? 10.144 11.269 -24.357 1.00 68.19 509 SER A C 1
ATOM 3976 O O . SER A 1 509 ? 10.898 12.166 -23.981 1.00 68.19 509 SER A O 1
ATOM 3978 N N . ALA A 1 510 ? 10.341 9.991 -24.028 1.00 74.38 510 ALA A N 1
ATOM 3979 C CA . ALA A 1 510 ? 11.513 9.548 -23.276 1.00 74.38 510 ALA A CA 1
ATOM 3980 C C . ALA A 1 510 ? 12.804 9.683 -24.116 1.00 74.38 510 ALA A C 1
ATOM 3982 O O . ALA A 1 510 ? 12.831 9.302 -25.285 1.00 74.38 510 ALA A O 1
ATOM 3983 N N . VAL A 1 511 ? 13.875 10.216 -23.519 1.00 74.06 511 VAL A N 1
ATOM 3984 C CA . VAL A 1 511 ? 15.184 10.476 -24.171 1.00 74.06 511 VAL A CA 1
ATOM 3985 C C . VAL A 1 511 ? 15.986 9.192 -24.401 1.00 74.06 511 VAL A C 1
ATOM 3987 O O . VAL A 1 511 ? 16.777 9.089 -25.347 1.00 74.06 511 VAL A O 1
ATOM 3990 N N . LEU A 1 512 ? 15.838 8.236 -23.482 1.00 76.94 512 LEU A N 1
ATOM 3991 C CA . LEU A 1 512 ? 16.562 6.970 -23.477 1.00 76.94 512 LEU A CA 1
ATOM 3992 C C . LEU A 1 512 ? 15.827 5.959 -24.357 1.00 76.94 512 LEU A C 1
ATOM 3994 O O . LEU A 1 512 ? 14.634 5.736 -24.163 1.00 76.94 512 LEU A O 1
ATOM 3998 N N . SER A 1 513 ? 16.530 5.335 -25.305 1.00 71.00 513 SER A N 1
ATOM 3999 C CA . SER A 1 513 ? 15.943 4.291 -26.150 1.00 71.00 513 SER A CA 1
ATOM 4000 C C . SER A 1 513 ? 15.716 3.000 -25.362 1.00 71.00 513 SER A C 1
ATOM 4002 O O . SER A 1 513 ? 16.490 2.673 -24.462 1.00 71.00 513 SER A O 1
ATOM 4004 N N . GLU A 1 514 ? 14.697 2.229 -25.741 1.00 72.44 514 GLU A N 1
ATOM 4005 C CA . GLU A 1 514 ? 14.391 0.929 -25.128 1.00 72.44 514 GLU A CA 1
ATOM 4006 C C . GLU A 1 514 ? 15.618 -0.001 -25.113 1.00 72.44 514 GLU A C 1
ATOM 4008 O O . GLU A 1 514 ? 15.993 -0.519 -24.062 1.00 72.44 514 GLU A O 1
ATOM 4013 N N . LYS A 1 515 ? 16.328 -0.109 -26.248 1.00 64.19 515 LYS A N 1
ATOM 4014 C CA . LYS A 1 515 ? 17.569 -0.896 -26.362 1.00 64.19 515 LYS A CA 1
ATOM 4015 C C . LYS A 1 515 ? 18.665 -0.406 -25.404 1.00 64.19 515 LYS A C 1
ATOM 4017 O O . LYS A 1 515 ? 19.409 -1.210 -24.855 1.00 64.19 515 LYS A O 1
ATOM 4022 N N . CYS A 1 516 ? 18.802 0.904 -25.186 1.00 74.19 516 CYS A N 1
ATOM 4023 C CA . CYS A 1 516 ? 19.774 1.443 -24.227 1.00 74.19 516 CYS A CA 1
ATOM 4024 C C . CYS A 1 516 ? 19.408 1.033 -22.792 1.00 74.19 516 CYS A C 1
ATOM 4026 O O . CYS A 1 516 ? 20.237 0.466 -22.082 1.00 74.19 516 CYS A O 1
ATOM 4028 N N . VAL A 1 517 ? 18.148 1.237 -22.401 1.00 78.25 517 VAL A N 1
ATOM 4029 C CA . VAL A 1 517 ? 17.639 0.931 -21.057 1.00 78.25 517 VAL A CA 1
ATOM 4030 C C . VAL A 1 517 ? 17.742 -0.563 -20.739 1.00 78.25 517 VAL A C 1
ATOM 4032 O O . VAL A 1 517 ? 18.265 -0.926 -19.685 1.00 78.25 517 VAL A O 1
ATOM 4035 N N . GLN A 1 518 ? 17.324 -1.438 -21.657 1.00 76.62 518 GLN A N 1
ATOM 4036 C CA . GLN A 1 518 ? 17.403 -2.890 -21.468 1.00 76.62 518 GLN A CA 1
ATOM 4037 C C . GLN A 1 518 ? 18.851 -3.380 -21.329 1.00 76.62 518 GLN A C 1
ATOM 4039 O O . GLN A 1 518 ? 19.130 -4.210 -20.463 1.00 76.62 518 GLN A O 1
ATOM 4044 N N . ARG A 1 519 ? 19.793 -2.826 -22.110 1.00 71.88 519 ARG A N 1
ATOM 4045 C CA . ARG A 1 519 ? 21.225 -3.159 -21.994 1.00 71.88 519 ARG A CA 1
ATOM 4046 C C . ARG A 1 519 ? 21.804 -2.793 -20.632 1.00 71.88 519 ARG A C 1
ATOM 4048 O O . ARG A 1 519 ? 22.525 -3.598 -20.045 1.00 71.88 519 ARG A O 1
ATOM 4055 N N . VAL A 1 520 ? 21.474 -1.608 -20.121 1.00 77.69 520 VAL A N 1
ATOM 4056 C CA . VAL A 1 520 ? 21.930 -1.164 -18.797 1.00 77.69 520 VAL A CA 1
ATOM 4057 C C . VAL A 1 520 ? 21.315 -2.035 -17.700 1.00 77.69 520 VAL A C 1
ATOM 4059 O O . VAL A 1 520 ? 22.042 -2.540 -16.848 1.00 77.69 520 VAL A O 1
ATOM 4062 N N . LEU A 1 521 ? 20.002 -2.282 -17.743 1.00 80.56 521 LEU A N 1
ATOM 4063 C CA . LEU A 1 521 ? 19.300 -3.092 -16.740 1.00 80.56 521 LEU A CA 1
ATOM 4064 C C . LEU A 1 521 ? 19.786 -4.545 -16.687 1.00 80.56 521 LEU A C 1
ATOM 4066 O O . LEU A 1 521 ? 19.866 -5.112 -15.598 1.00 80.56 521 LEU A O 1
ATOM 4070 N N . ALA A 1 522 ? 20.132 -5.143 -17.829 1.00 73.81 522 ALA A N 1
ATOM 4071 C CA . ALA A 1 522 ? 20.646 -6.510 -17.888 1.00 73.81 522 ALA A CA 1
ATOM 4072 C C . ALA A 1 522 ? 21.995 -6.673 -17.173 1.00 73.81 522 ALA A C 1
ATOM 4074 O O . ALA A 1 522 ? 22.206 -7.684 -16.508 1.00 73.81 522 ALA A O 1
ATOM 4075 N N . LYS A 1 523 ? 22.875 -5.666 -17.257 1.00 73.50 523 LYS A N 1
ATOM 4076 C CA . LYS A 1 523 ? 24.159 -5.644 -16.536 1.00 73.50 523 LYS A CA 1
ATOM 4077 C C . LYS A 1 523 ? 23.972 -5.245 -15.063 1.00 73.50 523 LYS A C 1
ATOM 4079 O O . LYS A 1 523 ? 24.608 -5.815 -14.184 1.00 73.50 523 LYS A O 1
ATOM 4084 N N . LEU A 1 524 ? 23.067 -4.305 -14.775 1.00 80.25 524 LEU A N 1
ATOM 4085 C CA . LEU A 1 524 ? 22.871 -3.741 -13.433 1.00 80.25 524 LEU A CA 1
ATOM 4086 C C . LEU A 1 524 ? 22.167 -4.704 -12.458 1.00 80.25 524 LEU A C 1
ATOM 4088 O O . LEU A 1 524 ? 22.612 -4.849 -11.321 1.00 80.25 524 LEU A O 1
ATOM 4092 N N . ARG A 1 525 ? 21.101 -5.393 -12.898 1.00 80.50 525 ARG A N 1
ATOM 4093 C CA . ARG A 1 525 ? 20.267 -6.257 -12.033 1.00 80.50 525 ARG A CA 1
ATOM 4094 C C . ARG A 1 525 ? 21.054 -7.399 -11.362 1.00 80.50 525 ARG A C 1
ATOM 4096 O O . ARG A 1 525 ? 20.882 -7.580 -10.155 1.00 80.50 525 ARG A O 1
ATOM 4103 N N . PRO A 1 526 ? 21.904 -8.176 -12.068 1.00 72.06 526 PRO A N 1
ATOM 4104 C CA . PRO A 1 526 ? 22.705 -9.232 -11.444 1.00 72.06 526 PRO A CA 1
ATOM 4105 C C . PRO A 1 526 ? 23.728 -8.682 -10.445 1.00 72.06 526 PRO A C 1
ATOM 4107 O O . PRO A 1 526 ? 23.862 -9.227 -9.350 1.00 72.06 526 PRO A O 1
ATOM 4110 N N . ALA A 1 527 ? 24.392 -7.572 -10.786 1.00 71.75 527 ALA A N 1
ATOM 4111 C CA . ALA A 1 527 ? 25.397 -6.947 -9.933 1.00 71.75 527 ALA A CA 1
ATOM 4112 C C . ALA A 1 527 ? 24.788 -6.420 -8.624 1.00 71.75 527 ALA A C 1
ATOM 4114 O O . ALA A 1 527 ? 25.304 -6.712 -7.550 1.00 71.75 527 ALA A O 1
ATOM 4115 N N . VAL A 1 528 ? 23.649 -5.720 -8.690 1.00 73.25 528 VAL A N 1
ATOM 4116 C CA . VAL A 1 528 ? 22.943 -5.220 -7.497 1.00 73.25 528 VAL A CA 1
ATOM 4117 C C . VAL A 1 528 ? 22.463 -6.378 -6.614 1.00 73.25 528 VAL A C 1
ATOM 4119 O O . VAL A 1 528 ? 22.710 -6.362 -5.411 1.00 73.25 528 VAL A O 1
ATOM 4122 N N . ARG A 1 529 ? 21.875 -7.436 -7.195 1.00 71.38 529 ARG A N 1
ATOM 4123 C CA . ARG A 1 529 ? 21.454 -8.637 -6.441 1.00 71.38 529 ARG A CA 1
ATOM 4124 C C . ARG A 1 529 ? 22.622 -9.348 -5.755 1.00 71.38 529 ARG A C 1
ATOM 4126 O O . ARG A 1 529 ? 22.471 -9.821 -4.633 1.00 71.38 529 ARG A O 1
ATOM 4133 N N . SER A 1 530 ? 23.787 -9.409 -6.401 1.00 64.94 530 SER A N 1
ATOM 4134 C CA . SER A 1 530 ? 24.997 -9.990 -5.806 1.00 64.94 530 SER A CA 1
ATOM 4135 C C . SER A 1 530 ? 25.485 -9.201 -4.586 1.00 64.94 530 SER A C 1
ATOM 4137 O O . SER A 1 530 ? 26.022 -9.799 -3.658 1.00 64.94 530 SER A O 1
ATOM 4139 N N . MET A 1 531 ? 25.296 -7.879 -4.574 1.00 65.25 531 MET A N 1
ATOM 4140 C CA . MET A 1 531 ? 25.689 -7.008 -3.458 1.00 65.25 531 MET A CA 1
ATOM 4141 C C . MET A 1 531 ? 24.699 -7.050 -2.282 1.00 65.25 531 MET A C 1
ATOM 4143 O O . MET A 1 531 ? 25.064 -6.692 -1.166 1.00 65.25 531 MET A O 1
ATOM 4147 N N . GLN A 1 532 ? 23.461 -7.496 -2.521 1.00 61.31 532 GLN A N 1
ATOM 4148 C CA . GLN A 1 532 ? 22.408 -7.649 -1.507 1.00 61.31 532 GLN A CA 1
ATOM 4149 C C . GLN A 1 532 ? 22.490 -8.977 -0.730 1.00 61.31 532 GLN A C 1
ATOM 4151 O O . GLN A 1 532 ? 21.910 -9.093 0.349 1.00 61.31 532 GLN A O 1
ATOM 4156 N N . GLY A 1 533 ? 23.191 -9.992 -1.256 1.00 51.16 533 GLY A N 1
ATOM 4157 C CA . GLY A 1 533 ? 23.388 -11.271 -0.569 1.00 51.16 533 GLY A CA 1
ATOM 4158 C C . GLY A 1 533 ? 24.181 -11.099 0.730 1.00 51.16 533 GLY A C 1
ATOM 4159 O O . GLY A 1 533 ? 25.169 -10.365 0.759 1.00 51.16 533 GLY A O 1
ATOM 4160 N N . THR A 1 534 ? 23.761 -11.778 1.808 1.00 41.06 534 THR A N 1
ATOM 4161 C CA . THR A 1 534 ? 24.450 -11.746 3.111 1.00 41.06 534 THR A CA 1
ATOM 4162 C C . THR A 1 534 ? 25.958 -11.951 2.930 1.00 41.06 534 THR A C 1
ATOM 4164 O O . THR A 1 534 ? 26.330 -12.946 2.298 1.00 41.06 534 THR A O 1
ATOM 4167 N N . PRO A 1 535 ? 26.829 -11.080 3.486 1.00 45.28 535 PRO A N 1
ATOM 4168 C CA . PRO A 1 535 ? 28.266 -11.329 3.482 1.00 45.28 535 PRO A CA 1
ATOM 4169 C C . PRO A 1 535 ? 28.493 -12.698 4.120 1.00 45.28 535 PRO A C 1
ATOM 4171 O O . PRO A 1 535 ? 27.918 -12.979 5.174 1.00 45.28 535 PRO A O 1
ATOM 4174 N N . ALA A 1 536 ? 29.250 -13.568 3.448 1.00 35.97 536 ALA A N 1
ATOM 4175 C CA . ALA A 1 536 ? 29.410 -14.963 3.838 1.00 35.97 536 ALA A CA 1
ATOM 4176 C C . ALA A 1 536 ? 29.631 -15.096 5.353 1.00 35.97 536 ALA A C 1
ATOM 4178 O O . ALA A 1 536 ? 30.634 -14.643 5.911 1.00 35.97 536 ALA A O 1
ATOM 4179 N N . GLY A 1 537 ? 28.673 -15.729 6.031 1.00 34.28 537 GLY A N 1
ATOM 4180 C CA . GLY A 1 537 ? 28.832 -16.118 7.419 1.00 34.28 537 GLY A CA 1
ATOM 4181 C C . GLY A 1 537 ? 30.037 -17.048 7.550 1.00 34.28 537 GLY A C 1
ATOM 4182 O O . GLY A 1 537 ? 30.019 -18.172 7.060 1.00 34.28 537 GLY A O 1
ATOM 4183 N N . ARG A 1 538 ? 31.087 -16.572 8.227 1.00 31.89 538 ARG A N 1
ATOM 4184 C CA . ARG A 1 538 ? 32.114 -17.368 8.929 1.00 31.89 538 ARG A CA 1
ATOM 4185 C C . ARG A 1 538 ? 32.827 -18.500 8.170 1.00 31.89 538 ARG A C 1
ATOM 4187 O O . ARG A 1 538 ? 33.429 -19.354 8.817 1.00 31.89 538 ARG A O 1
ATOM 4194 N N . THR A 1 539 ? 32.891 -18.492 6.844 1.00 29.83 539 THR A N 1
ATOM 4195 C CA . THR A 1 539 ? 33.886 -19.304 6.125 1.00 29.83 539 THR A CA 1
ATOM 4196 C C . THR A 1 539 ? 34.799 -18.381 5.330 1.00 29.83 539 THR A C 1
ATOM 4198 O O . THR A 1 539 ? 34.403 -17.856 4.293 1.00 29.83 539 THR A O 1
ATOM 4201 N N . PRO A 1 540 ? 36.020 -18.114 5.829 1.00 31.88 540 PRO A N 1
ATOM 4202 C CA . PRO A 1 540 ? 36.993 -17.357 5.066 1.00 31.88 540 PRO A CA 1
ATOM 4203 C C . PRO A 1 540 ? 37.301 -18.137 3.788 1.00 31.88 540 PRO A C 1
ATOM 4205 O O . PRO A 1 540 ? 37.706 -19.301 3.868 1.00 31.88 540 PRO A O 1
ATOM 4208 N N . CYS A 1 541 ? 37.166 -17.493 2.629 1.00 38.25 541 CYS A N 1
ATOM 4209 C CA . CYS A 1 541 ? 37.883 -17.924 1.434 1.00 38.25 541 CYS A CA 1
ATOM 4210 C C . CYS A 1 541 ? 39.360 -18.094 1.831 1.00 38.25 541 CYS A C 1
ATOM 4212 O O . CYS A 1 541 ? 39.901 -17.248 2.548 1.00 38.25 541 CYS A O 1
ATOM 4214 N N . GLU A 1 542 ? 40.031 -19.175 1.425 1.00 36.22 542 GLU A N 1
ATOM 4215 C CA . GLU A 1 542 ? 41.431 -19.419 1.817 1.00 36.22 542 GLU A CA 1
ATOM 4216 C C . GLU A 1 542 ? 42.375 -18.257 1.454 1.00 36.22 542 GLU A C 1
ATOM 4218 O O . GLU A 1 542 ? 43.436 -18.095 2.057 1.00 36.22 542 GLU A O 1
ATOM 4223 N N . VAL A 1 543 ? 41.958 -17.390 0.529 1.00 38.09 543 VAL A N 1
ATOM 4224 C CA . VAL A 1 543 ? 42.654 -16.153 0.160 1.00 38.09 543 VAL A CA 1
ATOM 4225 C C . VAL A 1 543 ? 42.556 -15.069 1.243 1.00 38.09 543 VAL A C 1
ATOM 4227 O O . VAL A 1 543 ? 43.569 -14.440 1.532 1.00 38.09 543 VAL A O 1
ATOM 4230 N N . ALA A 1 544 ? 41.419 -14.924 1.935 1.00 38.38 544 ALA A N 1
ATOM 4231 C CA . ALA A 1 544 ? 41.280 -14.022 3.089 1.00 38.38 544 ALA A CA 1
ATOM 4232 C C . ALA A 1 544 ? 42.144 -14.480 4.282 1.00 38.38 544 ALA A C 1
ATOM 4234 O O . ALA A 1 544 ? 42.671 -13.670 5.041 1.00 38.38 544 ALA A O 1
ATOM 4235 N N . LYS A 1 545 ? 42.383 -15.795 4.411 1.00 38.12 545 LYS A N 1
ATOM 4236 C CA . LYS A 1 545 ? 43.381 -16.330 5.356 1.00 38.12 545 LYS A CA 1
ATOM 4237 C C . LYS A 1 545 ? 44.815 -16.003 4.938 1.00 38.12 545 LYS A C 1
ATOM 4239 O O . LYS A 1 545 ? 45.663 -15.858 5.810 1.00 38.12 545 LYS A O 1
ATOM 4244 N N . ARG A 1 546 ? 45.106 -15.884 3.638 1.00 37.38 546 ARG A N 1
ATOM 4245 C CA . ARG A 1 546 ? 46.440 -15.514 3.138 1.00 37.38 546 ARG A CA 1
ATOM 4246 C C . ARG A 1 546 ? 46.704 -14.010 3.224 1.00 37.38 546 ARG A C 1
ATOM 4248 O O . ARG A 1 546 ? 47.825 -13.646 3.559 1.00 37.38 546 ARG A O 1
ATOM 4255 N N . SER A 1 547 ? 45.709 -13.145 3.014 1.00 38.47 547 SER A N 1
ATOM 4256 C CA . SER A 1 547 ? 45.860 -11.695 3.229 1.00 38.47 547 SER A CA 1
ATOM 4257 C C . SER A 1 547 ? 45.981 -11.341 4.717 1.00 38.47 547 SER A C 1
ATOM 4259 O O . SER A 1 547 ? 46.820 -10.516 5.080 1.00 38.47 547 SER A O 1
ATOM 4261 N N . ALA A 1 548 ? 45.271 -12.053 5.602 1.00 40.66 548 ALA A N 1
ATOM 4262 C CA . ALA A 1 548 ? 45.408 -11.912 7.057 1.00 40.66 548 ALA A CA 1
ATOM 4263 C C . ALA A 1 548 ? 46.824 -12.233 7.588 1.00 40.66 548 ALA A C 1
ATOM 4265 O O . ALA A 1 548 ? 47.200 -11.758 8.656 1.00 40.66 548 ALA A O 1
ATOM 4266 N N . VAL A 1 549 ? 47.637 -12.997 6.847 1.00 37.28 549 VAL A N 1
ATOM 4267 C CA . VAL A 1 549 ? 49.039 -13.293 7.209 1.00 37.28 549 VAL A CA 1
ATOM 4268 C C . VAL A 1 549 ? 49.979 -12.107 6.925 1.00 37.28 549 VAL A C 1
ATOM 4270 O O . VAL A 1 549 ? 51.033 -12.003 7.553 1.00 37.28 549 VAL A O 1
ATOM 4273 N N . TYR A 1 550 ? 49.598 -11.176 6.042 1.00 38.41 550 TYR A N 1
ATOM 4274 C CA . TYR A 1 550 ? 50.407 -9.995 5.701 1.00 38.41 550 TYR A CA 1
ATOM 4275 C C . TYR A 1 550 ? 49.937 -8.697 6.379 1.00 38.41 550 TYR A C 1
ATOM 4277 O O . TYR A 1 550 ? 50.721 -7.751 6.484 1.00 38.41 550 TYR A O 1
ATOM 4285 N N . VAL A 1 551 ? 48.710 -8.643 6.908 1.00 39.91 551 VAL A N 1
ATOM 4286 C CA . VAL A 1 551 ? 48.199 -7.478 7.650 1.00 39.91 551 VAL A CA 1
ATOM 4287 C C . VAL A 1 551 ? 48.598 -7.585 9.127 1.00 39.91 551 VAL A C 1
ATOM 4289 O O . VAL A 1 551 ? 47.942 -8.221 9.942 1.00 39.91 551 VAL A O 1
ATOM 4292 N N . ARG A 1 552 ? 49.720 -6.954 9.491 1.00 36.66 552 ARG A N 1
ATOM 4293 C CA . ARG A 1 552 ? 50.300 -6.980 10.851 1.00 36.66 552 ARG A CA 1
ATOM 4294 C C . ARG A 1 552 ? 49.605 -6.081 11.896 1.00 36.66 552 ARG A C 1
ATOM 4296 O O . ARG A 1 552 ? 50.187 -5.860 12.957 1.00 36.66 552 ARG A O 1
ATOM 4303 N N . ARG A 1 553 ? 48.401 -5.542 11.660 1.00 44.59 553 ARG A N 1
ATOM 4304 C CA . ARG A 1 553 ? 47.694 -4.695 12.647 1.00 44.59 553 ARG A CA 1
ATOM 4305 C C . ARG A 1 553 ? 46.186 -4.964 12.699 1.00 44.59 553 ARG A C 1
ATOM 4307 O O . ARG A 1 553 ? 45.616 -5.328 11.676 1.00 44.59 553 ARG A O 1
ATOM 4314 N N . PRO A 1 554 ? 45.560 -4.821 13.885 1.00 45.09 554 PRO A N 1
ATOM 4315 C CA . PRO A 1 554 ? 44.133 -5.062 14.066 1.00 45.09 554 PRO A CA 1
ATOM 4316 C C . PRO A 1 554 ? 43.313 -4.096 13.203 1.00 45.09 554 PRO A C 1
ATOM 4318 O O . PRO A 1 554 ? 43.696 -2.945 13.026 1.00 45.09 554 PRO A O 1
ATOM 4321 N N . LEU A 1 555 ? 42.209 -4.606 12.660 1.00 51.44 555 LEU A N 1
ATOM 4322 C CA . LEU A 1 555 ? 41.283 -3.911 11.766 1.00 51.44 555 LEU A CA 1
ATOM 4323 C C . LEU A 1 555 ? 40.730 -2.639 12.433 1.00 51.44 555 LEU A C 1
ATOM 4325 O O . LEU A 1 555 ? 40.111 -2.725 13.496 1.00 51.44 555 LEU A O 1
ATOM 4329 N N . ASP A 1 556 ? 40.909 -1.479 11.797 1.00 56.94 556 ASP A N 1
ATOM 4330 C CA . ASP A 1 556 ? 40.278 -0.227 12.223 1.00 56.94 556 ASP A CA 1
ATOM 4331 C C . ASP A 1 556 ? 38.762 -0.342 11.994 1.00 56.94 556 ASP A C 1
ATOM 4333 O O . ASP A 1 556 ? 38.256 -0.157 10.884 1.00 56.94 556 ASP A O 1
ATOM 4337 N N . GLY A 1 557 ? 38.014 -0.684 13.048 1.00 61.31 557 GLY A N 1
ATOM 4338 C CA . GLY A 1 557 ? 36.558 -0.864 12.979 1.00 61.31 557 GLY A CA 1
ATOM 4339 C C . GLY A 1 557 ? 35.813 0.370 12.452 1.00 61.31 557 GLY A C 1
ATOM 4340 O O . GLY A 1 557 ? 34.755 0.236 11.840 1.00 61.31 557 GLY A O 1
ATOM 4341 N N . GLU A 1 558 ? 36.396 1.557 12.624 1.00 66.31 558 GLU A N 1
ATOM 4342 C CA . GLU A 1 558 ? 35.879 2.829 12.115 1.00 66.31 558 GLU A CA 1
ATOM 4343 C C . GLU A 1 558 ? 35.976 2.930 10.582 1.00 66.31 558 GLU A C 1
ATOM 4345 O O . GLU A 1 558 ? 34.983 3.252 9.927 1.00 66.31 558 GLU A O 1
ATOM 4350 N N . ALA A 1 559 ? 37.110 2.535 9.986 1.00 64.75 559 ALA A N 1
ATOM 4351 C CA . ALA A 1 559 ? 37.290 2.509 8.530 1.00 64.75 559 ALA A CA 1
ATOM 4352 C C . ALA A 1 559 ? 36.328 1.512 7.863 1.00 64.75 559 ALA A C 1
ATOM 4354 O O . ALA A 1 559 ? 35.713 1.806 6.836 1.00 64.75 559 ALA A O 1
ATOM 4355 N N . GLN A 1 560 ? 36.127 0.346 8.484 1.00 67.19 560 GLN A N 1
ATOM 4356 C CA . GLN A 1 560 ? 35.163 -0.643 7.999 1.00 67.19 560 GLN A CA 1
ATOM 4357 C C . GLN A 1 560 ? 33.712 -0.169 8.129 1.00 67.19 560 GLN A C 1
ATOM 4359 O O . GLN A 1 560 ? 32.907 -0.404 7.227 1.00 67.19 560 GLN A O 1
ATOM 4364 N N . ALA A 1 561 ? 33.352 0.498 9.230 1.00 68.81 561 ALA A N 1
ATOM 4365 C CA . ALA A 1 561 ? 32.017 1.064 9.410 1.00 68.81 561 ALA A CA 1
ATOM 4366 C C . ALA A 1 561 ? 31.730 2.166 8.376 1.00 68.81 561 ALA A C 1
ATOM 4368 O O . ALA A 1 561 ? 30.661 2.175 7.760 1.00 68.81 561 ALA A O 1
ATOM 4369 N N . GLN A 1 562 ? 32.705 3.038 8.115 1.00 70.12 562 GLN A N 1
ATOM 4370 C CA . GLN A 1 562 ? 32.593 4.092 7.111 1.00 70.12 562 GLN A CA 1
ATOM 4371 C C . GLN A 1 562 ? 32.534 3.521 5.683 1.00 70.12 562 GLN A C 1
ATOM 4373 O O . GLN A 1 562 ? 31.707 3.961 4.883 1.00 70.12 562 GLN A O 1
ATOM 4378 N N . ALA A 1 563 ? 33.322 2.486 5.366 1.00 69.62 563 ALA A N 1
ATOM 4379 C CA . ALA A 1 563 ? 33.253 1.786 4.081 1.00 69.62 563 ALA A CA 1
ATOM 4380 C C . ALA A 1 563 ? 31.890 1.106 3.863 1.00 69.62 563 ALA A C 1
ATOM 4382 O O . ALA A 1 563 ? 31.312 1.231 2.782 1.00 69.62 563 ALA A O 1
ATOM 4383 N N . ARG A 1 564 ? 31.321 0.468 4.901 1.00 73.06 564 ARG A N 1
ATOM 4384 C CA . ARG A 1 564 ? 29.954 -0.089 4.864 1.00 73.06 564 ARG A CA 1
ATOM 4385 C C . ARG A 1 564 ? 28.909 0.989 4.597 1.00 73.06 564 ARG A C 1
ATOM 4387 O O . ARG A 1 564 ? 28.016 0.770 3.784 1.00 73.06 564 ARG A O 1
ATOM 4394 N N . HIS A 1 565 ? 29.033 2.155 5.229 1.00 77.69 565 HIS A N 1
ATOM 4395 C CA . HIS A 1 565 ? 28.117 3.275 5.013 1.00 77.69 565 HIS A CA 1
ATOM 4396 C C . HIS A 1 565 ? 28.185 3.809 3.571 1.00 77.69 565 HIS A C 1
ATOM 4398 O O . HIS A 1 565 ? 27.152 4.011 2.925 1.00 77.69 565 HIS A O 1
ATOM 4404 N N . VAL A 1 566 ? 29.395 4.017 3.037 1.00 76.12 566 VAL A N 1
ATOM 4405 C CA . VAL A 1 566 ? 29.591 4.455 1.644 1.00 76.12 566 VAL A CA 1
ATOM 4406 C C . VAL A 1 566 ? 29.017 3.424 0.676 1.00 76.12 566 VAL A C 1
ATOM 4408 O O . VAL A 1 566 ? 28.266 3.790 -0.226 1.00 76.12 566 VAL A O 1
ATOM 4411 N N . LEU A 1 567 ? 29.297 2.138 0.892 1.00 76.50 567 LEU A N 1
ATOM 4412 C CA . LEU A 1 567 ? 28.782 1.067 0.049 1.00 76.50 567 LEU A CA 1
ATOM 4413 C C . LEU A 1 567 ? 27.252 0.996 0.077 1.00 76.50 567 LEU A C 1
ATOM 4415 O O . LEU A 1 567 ? 26.630 0.949 -0.979 1.00 76.50 567 LEU A O 1
ATOM 4419 N N . HIS A 1 568 ? 26.644 1.061 1.262 1.00 80.19 568 HIS A N 1
ATOM 4420 C CA . HIS A 1 568 ? 25.190 1.093 1.422 1.00 80.19 568 HIS A CA 1
ATOM 4421 C C . HIS A 1 568 ? 24.565 2.280 0.670 1.00 80.19 568 HIS A C 1
ATOM 4423 O O . HIS A 1 568 ? 23.567 2.135 -0.034 1.00 80.19 568 HIS A O 1
ATOM 4429 N N . THR A 1 569 ? 25.191 3.457 0.740 1.00 80.94 569 THR A N 1
ATOM 4430 C CA . THR A 1 569 ? 24.740 4.647 -0.002 1.00 80.94 569 THR A CA 1
ATOM 4431 C C . THR A 1 569 ? 24.812 4.430 -1.519 1.00 80.94 569 THR A C 1
ATOM 4433 O O . THR A 1 569 ? 23.891 4.786 -2.249 1.00 80.94 569 THR A O 1
ATOM 4436 N N . VAL A 1 570 ? 25.887 3.814 -2.014 1.00 80.62 570 VAL A N 1
ATOM 4437 C CA . VAL A 1 570 ? 26.069 3.542 -3.449 1.00 80.62 570 VAL A CA 1
ATOM 4438 C C . VAL A 1 570 ? 25.081 2.487 -3.947 1.00 80.62 570 VAL A C 1
ATOM 4440 O O . VAL A 1 570 ? 24.476 2.678 -5.002 1.00 80.62 570 VAL A O 1
ATOM 4443 N N . VAL A 1 571 ? 24.872 1.405 -3.194 1.00 82.12 571 VAL A N 1
ATOM 4444 C CA . VAL A 1 571 ? 23.908 0.347 -3.537 1.00 82.12 571 VAL A CA 1
ATOM 4445 C C . VAL A 1 571 ? 22.488 0.914 -3.583 1.00 82.12 571 VAL A C 1
ATOM 4447 O O . VAL A 1 571 ? 21.824 0.776 -4.604 1.00 82.12 571 VAL A O 1
ATOM 4450 N N . THR A 1 572 ? 22.067 1.673 -2.568 1.00 82.38 572 THR A N 1
ATOM 4451 C CA . THR A 1 572 ? 20.728 2.302 -2.531 1.00 82.38 572 THR A CA 1
ATOM 4452 C C . THR A 1 572 ? 20.516 3.360 -3.620 1.00 82.38 572 THR A C 1
ATOM 4454 O O . THR A 1 572 ? 19.405 3.537 -4.122 1.00 82.38 572 THR A O 1
ATOM 4457 N N . MET A 1 573 ? 21.558 4.097 -4.027 1.00 85.75 573 MET A N 1
ATOM 4458 C CA . MET A 1 573 ? 21.493 4.955 -5.222 1.00 85.75 573 MET A CA 1
ATOM 4459 C C . MET A 1 573 ? 21.343 4.113 -6.495 1.00 85.75 573 MET A C 1
ATOM 4461 O O . MET A 1 573 ? 20.534 4.427 -7.362 1.00 85.75 573 MET A O 1
ATOM 4465 N N . THR A 1 574 ? 22.086 3.018 -6.609 1.00 83.44 574 THR A N 1
ATOM 4466 C CA . THR A 1 574 ? 22.040 2.144 -7.787 1.00 83.44 574 THR A CA 1
ATOM 4467 C C . THR A 1 574 ? 20.680 1.461 -7.941 1.00 83.44 574 THR A C 1
ATOM 4469 O O . THR A 1 574 ? 20.151 1.396 -9.048 1.00 83.44 574 THR A O 1
ATOM 4472 N N . GLU A 1 575 ? 20.076 1.019 -6.838 1.00 84.75 575 GLU A N 1
ATOM 4473 C CA . GLU A 1 575 ? 18.719 0.463 -6.791 1.00 84.75 575 GLU A CA 1
ATOM 4474 C C . GLU A 1 575 ? 17.686 1.470 -7.291 1.00 84.75 575 GLU A C 1
ATOM 4476 O O . GLU A 1 575 ? 16.925 1.172 -8.209 1.00 84.75 575 GLU A O 1
ATOM 4481 N N . ARG A 1 576 ? 17.723 2.703 -6.773 1.00 87.94 576 ARG A N 1
ATOM 4482 C CA . ARG A 1 576 ? 16.840 3.779 -7.237 1.00 87.94 576 ARG A CA 1
ATOM 4483 C C . ARG A 1 576 ? 17.006 4.039 -8.735 1.00 87.94 576 ARG A C 1
ATOM 4485 O O . ARG A 1 576 ? 16.009 4.131 -9.442 1.00 87.94 576 ARG A O 1
ATOM 4492 N N . ALA A 1 577 ? 18.234 4.085 -9.257 1.00 87.62 577 ALA A N 1
ATOM 4493 C CA . ALA A 1 577 ? 18.445 4.212 -10.702 1.00 87.62 577 ALA A CA 1
ATOM 4494 C C . ALA A 1 577 ? 17.907 3.013 -11.497 1.00 87.62 577 ALA A C 1
ATOM 4496 O O . ALA A 1 577 ? 17.328 3.201 -12.567 1.00 87.62 577 ALA A O 1
ATOM 4497 N N . GLN A 1 578 ? 18.076 1.792 -10.986 1.00 89.00 578 GLN A N 1
ATOM 4498 C CA . GLN A 1 578 ? 17.535 0.580 -11.598 1.00 89.00 578 GLN A CA 1
ATOM 4499 C C . GLN A 1 578 ? 16.003 0.627 -11.677 1.00 89.00 578 GLN A C 1
ATOM 4501 O O . GLN A 1 578 ? 15.437 0.247 -12.705 1.00 89.00 578 GLN A O 1
ATOM 4506 N N . GLU A 1 579 ? 15.329 1.102 -10.629 1.00 89.12 579 GLU A N 1
ATOM 4507 C CA . GLU A 1 579 ? 13.872 1.253 -10.613 1.00 89.12 579 GLU A CA 1
ATOM 4508 C C . GLU A 1 579 ? 13.400 2.327 -11.602 1.00 89.12 579 GLU A C 1
ATOM 4510 O O . GLU A 1 579 ? 12.468 2.074 -12.364 1.00 89.12 579 GLU A O 1
ATOM 4515 N N . VAL A 1 580 ? 14.077 3.483 -11.674 1.00 89.81 580 VAL A N 1
ATOM 4516 C CA . VAL A 1 580 ? 13.768 4.541 -12.660 1.00 89.81 580 VAL A CA 1
ATOM 4517 C C . VAL A 1 580 ? 13.898 4.007 -14.088 1.00 89.81 580 VAL A C 1
ATOM 4519 O O . VAL A 1 580 ? 13.007 4.195 -14.913 1.00 89.81 580 VAL A O 1
ATOM 4522 N N . LEU A 1 581 ? 15.001 3.318 -14.391 1.00 88.62 581 LEU A N 1
ATOM 4523 C CA . LEU A 1 581 ? 15.239 2.740 -15.714 1.00 88.62 581 LEU A CA 1
ATOM 4524 C C . LEU A 1 581 ? 14.214 1.648 -16.042 1.00 88.62 581 LEU A C 1
ATOM 4526 O O . LEU A 1 581 ? 13.743 1.570 -17.174 1.00 88.62 581 LEU A O 1
ATOM 4530 N N . SER A 1 582 ? 13.814 0.842 -15.058 1.00 85.75 582 SER A N 1
ATOM 4531 C CA . SER A 1 582 ? 12.773 -0.174 -15.245 1.00 85.75 582 SER A CA 1
ATOM 4532 C C . SER A 1 582 ? 11.404 0.462 -15.530 1.00 85.75 582 SER A C 1
ATOM 4534 O O . SER A 1 582 ? 10.706 0.006 -16.433 1.00 85.75 582 SER A O 1
ATOM 4536 N N . LEU A 1 583 ? 11.066 1.585 -14.885 1.00 86.75 583 LEU A N 1
ATOM 4537 C CA . LEU A 1 583 ? 9.844 2.345 -15.175 1.00 86.75 583 LEU A CA 1
ATOM 4538 C C . LEU A 1 583 ? 9.851 2.902 -16.607 1.00 86.75 583 LEU A C 1
ATOM 4540 O O . LEU A 1 583 ? 8.848 2.818 -17.314 1.00 86.75 583 LEU A O 1
ATOM 4544 N N . VAL A 1 584 ? 10.991 3.426 -17.068 1.00 84.50 584 VAL A N 1
ATOM 4545 C CA . VAL A 1 584 ? 11.155 3.882 -18.461 1.00 84.50 584 VAL A CA 1
ATOM 4546 C C . VAL A 1 584 ? 11.014 2.719 -19.446 1.00 84.50 584 VAL A C 1
ATOM 4548 O O . VAL A 1 584 ? 10.408 2.888 -20.502 1.00 84.50 584 VAL A O 1
ATOM 4551 N N . SER A 1 585 ? 11.511 1.526 -19.102 1.00 82.38 585 SER A N 1
ATOM 4552 C CA . SER A 1 585 ? 11.301 0.320 -19.913 1.00 82.38 585 SER A CA 1
ATOM 4553 C C . SER A 1 585 ? 9.813 -0.014 -20.048 1.00 82.38 585 SER A C 1
ATOM 4555 O O . SER A 1 585 ? 9.350 -0.268 -21.156 1.00 82.38 585 SER A O 1
ATOM 4557 N N . ILE A 1 586 ? 9.050 0.042 -18.952 1.00 79.56 586 ILE A N 1
ATOM 4558 C CA . ILE A 1 586 ? 7.596 -0.196 -18.958 1.00 79.56 586 ILE A CA 1
ATOM 4559 C C . ILE A 1 586 ? 6.882 0.860 -19.819 1.00 79.56 586 ILE A C 1
ATOM 4561 O O . ILE A 1 586 ? 6.019 0.522 -20.630 1.00 79.56 586 ILE A O 1
ATOM 4565 N N . LEU A 1 587 ? 7.276 2.134 -19.727 1.00 76.62 587 LEU A N 1
ATOM 4566 C CA . LEU A 1 587 ? 6.709 3.203 -20.562 1.00 76.62 587 LEU A CA 1
ATOM 4567 C C . LEU A 1 587 ? 6.895 2.955 -22.068 1.00 76.62 587 LEU A C 1
ATOM 4569 O O . LEU A 1 587 ? 5.990 3.273 -22.846 1.00 76.62 587 LEU A O 1
ATOM 4573 N N . HIS A 1 588 ? 8.035 2.381 -22.471 1.00 74.88 588 HIS A N 1
ATOM 4574 C CA . HIS A 1 588 ? 8.304 2.001 -23.863 1.00 74.88 588 HIS A CA 1
ATOM 4575 C C . HIS A 1 588 ? 7.468 0.801 -24.307 1.00 74.88 588 HIS A C 1
ATOM 4577 O O . HIS A 1 588 ? 6.815 0.877 -25.349 1.00 74.88 588 HIS A O 1
ATOM 4583 N N . VAL A 1 589 ? 7.414 -0.260 -23.493 1.00 69.06 589 VAL A N 1
ATOM 4584 C CA . VAL A 1 589 ? 6.649 -1.488 -23.787 1.00 69.06 589 VAL A CA 1
ATOM 4585 C C . VAL A 1 589 ? 5.167 -1.180 -24.014 1.00 69.06 589 VAL A C 1
ATOM 4587 O O . VAL A 1 589 ? 4.567 -1.661 -24.975 1.00 69.06 589 VAL A O 1
ATOM 4590 N N . HIS A 1 590 ? 4.585 -0.320 -23.175 1.00 67.31 590 HIS A N 1
ATOM 4591 C CA . HIS A 1 590 ? 3.161 0.022 -23.243 1.00 67.31 590 HIS A CA 1
ATOM 4592 C C . HIS A 1 590 ? 2.833 1.152 -24.230 1.00 67.31 590 HIS A C 1
ATOM 4594 O O . HIS A 1 590 ? 1.664 1.485 -24.392 1.00 67.31 590 HIS A O 1
ATOM 4600 N N . LYS A 1 591 ? 3.831 1.754 -24.898 1.00 64.94 591 LYS A N 1
ATOM 4601 C CA . LYS A 1 591 ? 3.672 2.873 -25.857 1.00 64.94 591 LYS A CA 1
ATOM 4602 C C . LYS A 1 591 ? 2.847 4.064 -25.328 1.00 64.94 591 LYS A C 1
ATOM 4604 O O . LYS A 1 591 ? 2.306 4.846 -26.104 1.00 64.94 591 LYS A O 1
ATOM 4609 N N . ASN A 1 592 ? 2.789 4.239 -24.007 1.00 63.62 592 ASN A N 1
ATOM 4610 C CA . ASN A 1 592 ? 1.922 5.218 -23.337 1.00 63.62 592 ASN A CA 1
ATOM 4611 C C . ASN A 1 592 ? 2.651 6.506 -22.919 1.00 63.62 592 ASN A C 1
ATOM 4613 O O . ASN A 1 592 ? 2.035 7.397 -22.334 1.00 63.62 592 ASN A O 1
ATOM 4617 N N . ALA A 1 593 ? 3.947 6.630 -23.227 1.00 61.12 593 ALA A N 1
ATOM 4618 C CA . ALA A 1 593 ? 4.807 7.708 -22.736 1.00 61.12 593 ALA A CA 1
ATOM 4619 C C . ALA A 1 593 ? 4.216 9.115 -22.946 1.00 61.12 593 ALA A C 1
ATOM 4621 O O . ALA A 1 593 ? 4.247 9.927 -22.030 1.00 61.12 593 ALA A O 1
ATOM 4622 N N . TYR A 1 594 ? 3.620 9.395 -24.106 1.00 63.44 594 TYR A N 1
ATOM 4623 C CA . TYR A 1 594 ? 3.089 10.726 -24.411 1.00 63.44 594 TYR A CA 1
ATOM 4624 C C . TYR A 1 594 ? 1.922 11.140 -23.497 1.00 63.44 594 TYR A C 1
ATOM 4626 O O . TYR A 1 594 ? 1.943 12.230 -22.928 1.00 63.44 594 TYR A O 1
ATOM 4634 N N . ARG A 1 595 ? 0.928 10.260 -23.315 1.00 62.88 595 ARG A N 1
ATOM 4635 C CA . ARG A 1 595 ? -0.262 10.523 -22.484 1.00 62.88 595 ARG A CA 1
ATOM 4636 C C . ARG A 1 595 ? 0.086 10.669 -21.020 1.00 62.88 595 ARG A C 1
ATOM 4638 O O . ARG A 1 595 ? -0.328 11.616 -20.360 1.00 62.88 595 ARG A O 1
ATOM 4645 N N . VAL A 1 596 ? 0.917 9.750 -20.544 1.00 69.25 596 VAL A N 1
ATOM 4646 C CA . VAL A 1 596 ? 1.407 9.753 -19.172 1.00 69.25 596 VAL A CA 1
ATOM 4647 C C . VAL A 1 596 ? 2.109 11.077 -18.881 1.00 69.25 596 VAL A C 1
ATOM 4649 O O . VAL A 1 596 ? 1.772 11.743 -17.908 1.00 69.25 596 VAL A O 1
ATOM 4652 N N . LEU A 1 597 ? 2.987 11.531 -19.779 1.00 71.50 597 LEU A N 1
ATOM 4653 C CA . LEU A 1 597 ? 3.721 12.787 -19.618 1.00 71.50 597 LEU A CA 1
ATOM 4654 C C . LEU A 1 597 ? 2.838 14.046 -19.664 1.00 71.50 597 LEU A C 1
ATOM 4656 O O . LEU A 1 597 ? 3.231 15.059 -19.092 1.00 71.50 597 LEU A O 1
ATOM 4660 N N . GLN A 1 598 ? 1.653 14.002 -20.282 1.00 71.38 598 GLN A N 1
ATOM 4661 C CA . GLN A 1 598 ? 0.687 15.110 -20.240 1.00 71.38 598 GLN A CA 1
ATOM 4662 C C . GLN A 1 598 ? -0.074 15.208 -18.913 1.00 71.38 598 GLN A C 1
ATOM 4664 O O . GLN A 1 598 ? -0.558 16.280 -18.562 1.00 71.38 598 GLN A O 1
ATOM 4669 N N . THR A 1 599 ? -0.197 14.100 -18.183 1.00 70.00 599 THR A N 1
ATOM 4670 C CA . THR A 1 599 ? -0.923 14.061 -16.903 1.00 70.00 599 THR A CA 1
ATOM 4671 C C . THR A 1 599 ? -0.066 14.395 -15.685 1.00 70.00 599 THR A C 1
ATO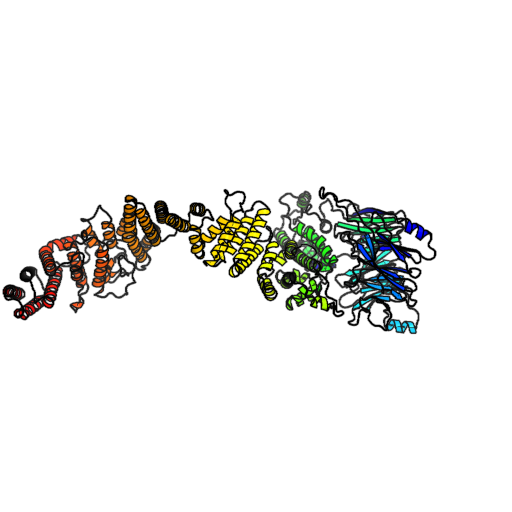M 4673 O O . THR A 1 599 ? -0.597 14.608 -14.594 1.00 70.00 599 THR A O 1
ATOM 4676 N N . VAL A 1 600 ? 1.253 14.472 -15.864 1.00 77.62 600 VAL A N 1
ATOM 4677 C CA . VAL A 1 600 ? 2.199 14.895 -14.826 1.00 77.62 600 VAL A CA 1
ATOM 4678 C C . VAL A 1 600 ? 2.068 16.405 -14.580 1.00 77.62 600 VAL A C 1
ATOM 4680 O O . VAL A 1 600 ? 1.820 17.181 -15.501 1.00 77.62 600 VAL A O 1
ATOM 4683 N N . THR A 1 601 ? 2.239 16.838 -13.328 1.00 75.56 601 THR A N 1
ATOM 4684 C CA . THR A 1 601 ? 2.190 18.265 -12.960 1.00 75.56 601 THR A CA 1
ATOM 4685 C C . THR A 1 601 ? 3.295 19.072 -13.657 1.00 75.56 601 THR A C 1
ATOM 4687 O O . THR A 1 601 ? 4.382 18.551 -13.900 1.00 75.56 601 THR A O 1
ATOM 4690 N N . GLU A 1 602 ? 3.066 20.360 -13.951 1.00 76.00 602 GLU A N 1
ATOM 4691 C CA . GLU A 1 602 ? 4.067 21.188 -14.655 1.00 76.00 602 GLU A CA 1
ATOM 4692 C C . GLU A 1 602 ? 5.404 21.292 -13.904 1.00 76.00 602 GLU A C 1
ATOM 4694 O O . GLU A 1 602 ? 6.462 21.354 -14.529 1.00 76.00 602 GLU A O 1
ATOM 4699 N N . THR A 1 603 ? 5.381 21.254 -12.570 1.00 78.81 603 THR A N 1
ATOM 4700 C CA . THR A 1 603 ? 6.589 21.296 -11.735 1.00 78.81 603 THR A CA 1
ATOM 4701 C C . THR A 1 603 ? 7.402 20.007 -11.842 1.00 78.81 603 THR A C 1
ATOM 4703 O O . THR A 1 603 ? 8.620 20.062 -12.015 1.00 78.81 603 THR A O 1
ATOM 4706 N N . ALA A 1 604 ? 6.745 18.844 -11.807 1.00 79.88 604 ALA A N 1
ATOM 4707 C CA . ALA A 1 604 ? 7.407 17.557 -12.003 1.00 79.88 604 ALA A CA 1
ATOM 4708 C C . ALA A 1 604 ? 7.872 17.364 -13.451 1.00 79.88 604 ALA A C 1
ATOM 4710 O O . ALA A 1 604 ? 8.968 16.855 -13.674 1.00 79.88 604 ALA A O 1
ATOM 4711 N N . LEU A 1 605 ? 7.095 17.826 -14.434 1.00 81.56 605 LEU A N 1
ATOM 4712 C CA . LEU A 1 605 ? 7.500 17.808 -15.837 1.00 81.56 605 LEU A CA 1
ATOM 4713 C C . LEU A 1 605 ? 8.721 18.708 -16.079 1.00 81.56 605 LEU A C 1
ATOM 4715 O O . LEU A 1 605 ? 9.634 18.307 -16.795 1.00 81.56 605 LEU A O 1
ATOM 4719 N N . GLY A 1 606 ? 8.768 19.885 -15.446 1.00 78.38 606 GLY A N 1
ATOM 4720 C CA . GLY A 1 606 ? 9.936 20.765 -15.453 1.00 78.38 606 GLY A CA 1
ATOM 4721 C C . GLY A 1 606 ? 11.186 20.055 -14.934 1.00 78.38 606 GLY A C 1
ATOM 4722 O O . GLY A 1 606 ? 12.192 20.015 -15.635 1.00 78.38 606 GLY A O 1
ATOM 4723 N N . ALA A 1 607 ? 11.090 19.397 -13.774 1.00 81.94 607 ALA A N 1
ATOM 4724 C CA . ALA A 1 607 ? 12.195 18.622 -13.209 1.00 81.94 607 ALA A CA 1
ATOM 4725 C C . ALA A 1 607 ? 12.628 17.452 -14.115 1.00 81.94 607 ALA A C 1
ATOM 4727 O O . ALA A 1 607 ? 13.820 17.238 -14.307 1.00 81.94 607 ALA A O 1
ATOM 4728 N N . LEU A 1 608 ? 11.686 16.727 -14.732 1.00 84.19 608 LEU A N 1
ATOM 4729 C CA . LEU A 1 608 ? 11.986 15.624 -15.658 1.00 84.19 608 LEU A CA 1
ATOM 4730 C C . LEU A 1 608 ? 12.630 16.076 -16.982 1.00 84.19 608 LEU A C 1
ATOM 4732 O O . LEU A 1 608 ? 13.205 15.232 -17.671 1.00 84.19 608 LEU A O 1
ATOM 4736 N N . LEU A 1 609 ? 12.514 17.361 -17.344 1.00 82.50 609 LEU A N 1
ATOM 4737 C CA . LEU A 1 609 ? 13.108 17.979 -18.538 1.00 82.50 609 LEU A CA 1
ATOM 4738 C C . LEU A 1 609 ? 14.480 18.619 -18.271 1.00 82.50 609 LEU A C 1
ATOM 4740 O O . LEU A 1 609 ? 15.253 18.799 -19.213 1.00 82.50 609 LEU A O 1
ATOM 4744 N N . THR A 1 610 ? 14.776 19.004 -17.028 1.00 80.94 610 THR A N 1
ATOM 4745 C CA . THR A 1 610 ? 16.015 19.723 -16.680 1.00 80.94 610 THR A CA 1
ATOM 4746 C C . THR A 1 610 ? 17.003 18.870 -15.899 1.00 80.94 610 THR A C 1
ATOM 4748 O O . THR A 1 610 ? 18.209 19.007 -16.100 1.00 80.94 610 THR A O 1
ATOM 4751 N N . GLU A 1 611 ? 16.520 17.989 -15.020 1.00 83.62 611 GLU A N 1
ATOM 4752 C CA . GLU A 1 611 ? 17.377 17.237 -14.109 1.00 83.62 611 GLU A CA 1
ATOM 4753 C C . GLU A 1 611 ? 17.881 15.928 -14.739 1.00 83.62 611 GLU A C 1
ATOM 4755 O O . GLU A 1 611 ? 17.088 15.120 -15.236 1.00 83.62 611 GLU A O 1
ATOM 4760 N N . PRO A 1 612 ? 19.201 15.665 -14.705 1.00 84.06 612 PRO A N 1
ATOM 4761 C CA . PRO A 1 612 ? 19.755 14.388 -15.128 1.00 84.06 612 PRO A CA 1
ATOM 4762 C C . PRO A 1 612 ? 19.449 13.283 -14.106 1.00 84.06 612 PRO A C 1
ATOM 4764 O O . PRO A 1 612 ? 19.234 13.545 -12.919 1.00 84.06 612 PRO A O 1
ATOM 4767 N N . LEU A 1 613 ? 19.528 12.021 -14.543 1.00 85.31 613 LEU A N 1
ATOM 4768 C CA . LEU A 1 613 ? 19.284 10.839 -13.704 1.00 85.31 613 LEU A CA 1
ATOM 4769 C C . LEU A 1 613 ? 20.047 10.884 -12.370 1.00 85.31 613 LEU A C 1
ATOM 4771 O O . LEU A 1 613 ? 19.488 10.553 -11.325 1.00 85.31 613 LEU A O 1
ATOM 4775 N N . ARG A 1 614 ? 21.304 11.349 -12.387 1.00 82.25 614 ARG A N 1
ATOM 4776 C CA . ARG A 1 614 ? 22.134 11.484 -11.182 1.00 82.25 614 ARG A CA 1
ATOM 4777 C C . ARG A 1 614 ? 21.528 12.376 -10.092 1.00 82.25 614 ARG A C 1
ATOM 4779 O O . ARG A 1 614 ? 21.748 12.101 -8.915 1.00 82.25 614 ARG A O 1
ATOM 4786 N N . THR A 1 615 ? 20.783 13.425 -10.455 1.00 84.75 615 THR A N 1
ATOM 4787 C CA . THR A 1 615 ? 20.154 14.322 -9.476 1.00 84.75 615 THR A CA 1
ATOM 4788 C C . THR A 1 615 ? 18.886 13.684 -8.921 1.00 84.75 615 THR A C 1
ATOM 4790 O O . THR A 1 615 ? 18.693 13.674 -7.708 1.00 84.75 615 THR A O 1
ATOM 4793 N N . LEU A 1 616 ? 18.074 13.065 -9.785 1.00 84.94 616 LEU A N 1
ATOM 4794 C CA . LEU A 1 616 ? 16.818 12.401 -9.408 1.00 84.94 616 LEU A CA 1
ATOM 4795 C C . LEU A 1 616 ? 17.044 11.250 -8.419 1.00 84.94 616 LEU A C 1
ATOM 4797 O O . LEU A 1 616 ? 16.295 11.088 -7.459 1.00 84.94 616 LEU A O 1
ATOM 4801 N N . VAL A 1 617 ? 18.126 10.499 -8.612 1.00 87.19 617 VAL A N 1
ATOM 4802 C CA . VAL A 1 617 ? 18.472 9.306 -7.829 1.00 87.19 617 VAL A CA 1
ATOM 4803 C C . VAL A 1 617 ? 19.281 9.628 -6.561 1.00 87.19 617 VAL A C 1
ATOM 4805 O O . VAL A 1 617 ? 19.495 8.758 -5.721 1.00 87.19 617 VAL A O 1
ATOM 4808 N N . SER A 1 618 ? 19.732 10.872 -6.375 1.00 83.12 618 SER A N 1
ATOM 4809 C CA . SER A 1 618 ? 20.620 11.247 -5.263 1.00 83.12 618 SER A CA 1
ATOM 4810 C C . SER A 1 618 ? 19.969 11.063 -3.886 1.00 83.12 618 SER A C 1
ATOM 4812 O O . SER A 1 618 ? 20.509 10.378 -3.013 1.00 83.12 618 SER A O 1
ATOM 4814 N N . THR A 1 619 ? 18.742 11.551 -3.709 1.00 83.44 619 THR A N 1
ATOM 4815 C CA . THR A 1 619 ? 17.992 11.546 -2.439 1.00 83.44 619 THR A CA 1
ATOM 4816 C C . THR A 1 619 ? 16.614 10.899 -2.609 1.00 83.44 619 THR A C 1
ATOM 4818 O O . THR A 1 619 ? 16.126 10.787 -3.733 1.00 83.44 619 THR A O 1
ATOM 4821 N N . PRO A 1 620 ? 15.985 10.373 -1.546 1.00 79.69 620 PRO A N 1
ATOM 4822 C CA . PRO A 1 620 ? 14.629 9.846 -1.665 1.00 79.69 620 PRO A CA 1
ATOM 4823 C C . PRO A 1 620 ? 13.634 10.960 -2.026 1.00 79.69 620 PRO A C 1
ATOM 4825 O O . PRO A 1 620 ? 12.721 10.726 -2.809 1.00 79.69 620 PRO A O 1
ATOM 4828 N N . GLN A 1 621 ? 13.849 12.199 -1.559 1.00 79.62 621 GLN A N 1
ATOM 4829 C CA . GLN A 1 621 ? 12.982 13.331 -1.902 1.00 79.62 621 GLN A CA 1
ATOM 4830 C C . GLN A 1 621 ? 13.061 13.720 -3.389 1.00 79.62 621 GLN A C 1
ATOM 4832 O O . GLN A 1 621 ? 12.048 14.097 -3.977 1.00 79.62 621 GLN A O 1
ATOM 4837 N N . SER A 1 622 ? 14.231 13.590 -4.031 1.00 83.81 622 SER A N 1
ATOM 4838 C CA . SER A 1 622 ? 14.403 13.905 -5.460 1.00 83.81 622 SER A CA 1
ATOM 4839 C C . SER A 1 622 ? 13.689 12.931 -6.410 1.00 83.81 622 SER A C 1
ATOM 4841 O O . SER A 1 622 ? 13.593 13.211 -7.603 1.00 83.81 622 SER A O 1
ATOM 4843 N N . MET A 1 623 ? 13.134 11.826 -5.895 1.00 84.62 623 MET A N 1
ATOM 4844 C CA . MET A 1 623 ? 12.350 10.852 -6.666 1.00 84.62 623 MET A CA 1
ATOM 4845 C C . MET A 1 623 ? 10.886 11.268 -6.880 1.00 84.62 623 MET A C 1
ATOM 4847 O O . MET A 1 623 ? 10.193 10.641 -7.683 1.00 84.62 623 MET A O 1
ATOM 4851 N N . ALA A 1 624 ? 10.406 12.331 -6.223 1.00 82.06 624 ALA A N 1
ATOM 4852 C CA . ALA A 1 624 ? 9.012 12.779 -6.310 1.00 82.06 624 ALA A CA 1
ATOM 4853 C C . ALA A 1 624 ? 8.477 12.960 -7.755 1.00 82.06 624 ALA A C 1
ATOM 4855 O O . ALA A 1 624 ? 7.369 12.489 -8.026 1.00 82.06 624 ALA A O 1
ATOM 4856 N N . PRO A 1 625 ? 9.227 13.541 -8.719 1.00 84.50 625 PRO A N 1
ATOM 4857 C CA . PRO A 1 625 ? 8.773 13.644 -10.111 1.00 84.50 625 PRO A CA 1
ATOM 4858 C C . PRO A 1 625 ? 8.590 12.284 -10.801 1.00 84.50 625 PRO A C 1
ATOM 4860 O O . PRO A 1 625 ? 7.695 12.118 -11.628 1.00 84.50 625 PRO A O 1
ATOM 4863 N N . VAL A 1 626 ? 9.415 11.294 -10.448 1.00 85.94 626 VAL A N 1
ATOM 4864 C CA . VAL A 1 626 ? 9.354 9.932 -11.004 1.00 85.94 626 VAL A CA 1
ATOM 4865 C C . VAL A 1 626 ? 8.193 9.148 -10.383 1.00 85.94 626 VAL A C 1
ATOM 4867 O O . VAL A 1 626 ? 7.507 8.403 -11.078 1.00 85.94 626 VAL A O 1
ATOM 4870 N N . ILE A 1 627 ? 7.920 9.356 -9.093 1.00 82.44 627 ILE A N 1
ATOM 4871 C CA . ILE A 1 627 ? 6.746 8.784 -8.421 1.00 82.44 627 ILE A CA 1
ATOM 4872 C C . ILE A 1 627 ? 5.469 9.331 -9.067 1.00 82.44 627 ILE A C 1
ATOM 4874 O O . ILE A 1 627 ? 4.593 8.550 -9.424 1.00 82.44 627 ILE A O 1
ATOM 4878 N N . GLN A 1 628 ? 5.392 10.641 -9.334 1.00 78.88 628 GLN A N 1
ATOM 4879 C CA . GLN A 1 628 ? 4.266 11.225 -10.075 1.00 78.88 628 GLN A CA 1
ATOM 4880 C C . GLN A 1 628 ? 4.130 10.666 -11.497 1.00 78.88 628 GLN A C 1
ATOM 4882 O O . GLN A 1 628 ? 3.010 10.467 -11.961 1.00 78.88 628 GLN A O 1
ATOM 4887 N N . LEU A 1 629 ? 5.243 10.374 -12.177 1.00 82.88 629 LEU A N 1
ATOM 4888 C CA . LEU A 1 629 ? 5.237 9.709 -13.482 1.00 82.88 629 LEU A CA 1
ATOM 4889 C C . LEU A 1 629 ? 4.655 8.284 -13.401 1.00 82.88 629 LEU A C 1
ATOM 4891 O O . LEU A 1 629 ? 3.879 7.888 -14.269 1.00 82.88 629 LEU A O 1
ATOM 4895 N N . CYS A 1 630 ? 4.980 7.530 -12.348 1.00 81.25 630 CYS A N 1
ATOM 4896 C CA . CYS A 1 630 ? 4.396 6.213 -12.074 1.00 81.25 630 CYS A CA 1
ATOM 4897 C C . CYS A 1 630 ? 2.889 6.313 -11.765 1.00 81.25 630 CYS A C 1
ATOM 4899 O O . CYS A 1 630 ? 2.083 5.580 -12.337 1.00 81.25 630 CYS A O 1
ATOM 4901 N N . THR A 1 631 ? 2.486 7.285 -10.941 1.00 75.00 631 THR A N 1
ATOM 4902 C CA . THR A 1 631 ? 1.078 7.593 -10.642 1.00 75.00 631 THR A CA 1
ATOM 4903 C C . THR A 1 631 ? 0.291 7.914 -11.917 1.00 75.00 631 THR A C 1
ATOM 4905 O O . THR A 1 631 ? -0.790 7.371 -12.138 1.00 75.00 631 THR A O 1
ATOM 4908 N N . ALA A 1 632 ? 0.854 8.754 -12.787 1.00 73.75 632 ALA A N 1
ATOM 4909 C CA . ALA A 1 632 ? 0.298 9.102 -14.090 1.00 73.75 632 ALA A CA 1
ATOM 4910 C C . ALA A 1 632 ? 0.148 7.877 -15.011 1.00 73.75 632 ALA A C 1
ATOM 4912 O O . ALA A 1 632 ? -0.883 7.714 -15.664 1.00 73.75 632 ALA A O 1
ATOM 4913 N N . LEU A 1 633 ? 1.136 6.974 -15.023 1.00 77.00 633 LEU A N 1
ATOM 4914 C CA . LEU A 1 633 ? 1.077 5.726 -15.789 1.00 77.00 633 LEU A CA 1
ATOM 4915 C C . LEU A 1 633 ? -0.093 4.843 -15.346 1.00 77.00 633 LEU A C 1
ATOM 4917 O O . LEU A 1 633 ? -0.813 4.314 -16.190 1.00 77.00 633 LEU A O 1
ATOM 4921 N N . ILE A 1 634 ? -0.316 4.723 -14.037 1.00 70.81 634 ILE A N 1
ATOM 4922 C CA . ILE A 1 634 ? -1.420 3.933 -13.484 1.00 70.81 634 ILE A CA 1
ATOM 4923 C C . ILE A 1 634 ? -2.771 4.557 -13.857 1.00 70.81 634 ILE A C 1
ATOM 4925 O O . ILE A 1 634 ? -3.661 3.837 -14.308 1.00 70.81 634 ILE A O 1
ATOM 4929 N N . VAL A 1 635 ? -2.913 5.883 -13.745 1.00 66.19 635 VAL A N 1
ATOM 4930 C CA . VAL A 1 635 ? -4.148 6.602 -14.114 1.00 66.19 635 VAL A CA 1
ATOM 4931 C C . VAL A 1 635 ? -4.493 6.420 -15.597 1.00 66.19 635 VAL A C 1
ATOM 4933 O O . VAL A 1 635 ? -5.647 6.161 -15.932 1.00 66.19 635 VAL A O 1
ATOM 4936 N N . GLU A 1 636 ? -3.505 6.513 -16.489 1.00 66.69 636 GLU A N 1
ATOM 4937 C CA . GLU A 1 636 ? -3.722 6.443 -17.941 1.00 66.69 636 GLU A CA 1
ATOM 4938 C C . GLU A 1 636 ? -3.828 5.009 -18.486 1.00 66.69 636 GLU A C 1
ATOM 4940 O O . GLU A 1 636 ? -4.426 4.791 -19.538 1.00 66.69 636 GLU A O 1
ATOM 4945 N N . SER A 1 637 ? -3.312 4.010 -17.762 1.00 59.94 637 SER A N 1
ATOM 4946 C CA . SER A 1 637 ? -3.323 2.597 -18.178 1.00 59.94 637 SER A CA 1
ATOM 4947 C C . SER A 1 637 ? -4.717 1.960 -18.327 1.00 59.94 637 SER A C 1
ATOM 4949 O O . SER A 1 637 ? -4.840 0.866 -18.880 1.00 59.94 637 SER A O 1
ATOM 4951 N N . GLY A 1 638 ? -5.772 2.634 -17.851 1.00 49.81 638 GLY A N 1
ATOM 4952 C CA . GLY A 1 638 ? -7.158 2.158 -17.876 1.00 49.81 638 GLY A CA 1
ATOM 4953 C C . GLY A 1 638 ? -8.089 2.856 -18.872 1.00 49.81 638 GLY A C 1
ATOM 4954 O O . GLY A 1 638 ? -9.206 2.379 -19.054 1.00 49.81 638 GLY A O 1
ATOM 4955 N N . LEU A 1 639 ? -7.662 3.945 -19.523 1.00 39.59 639 LEU A N 1
ATOM 4956 C CA . LEU A 1 639 ? -8.519 4.749 -20.400 1.00 39.59 639 LEU A CA 1
ATOM 4957 C C . LEU A 1 639 ? -8.358 4.316 -21.861 1.00 39.59 639 LEU A C 1
ATOM 4959 O O . LEU A 1 639 ? -7.254 4.320 -22.409 1.00 39.59 639 LEU A O 1
ATOM 4963 N N . THR A 1 640 ? -9.465 3.982 -22.535 1.00 34.84 640 THR A N 1
ATOM 4964 C CA . THR A 1 640 ? -9.448 3.822 -23.996 1.00 34.84 640 THR A CA 1
ATOM 4965 C C . THR A 1 640 ? -8.959 5.116 -24.622 1.00 34.84 640 THR A C 1
ATOM 4967 O O . THR A 1 640 ? -9.444 6.188 -24.270 1.00 34.84 640 THR A O 1
ATOM 4970 N N . THR A 1 641 ? -8.035 5.028 -25.570 1.00 32.28 641 THR A N 1
ATOM 4971 C CA . THR A 1 641 ? -7.682 6.127 -26.464 1.00 32.28 641 THR A CA 1
ATOM 4972 C C . THR A 1 641 ? -8.952 6.683 -27.115 1.00 32.28 641 THR A C 1
ATOM 4974 O O . THR A 1 641 ? -9.498 5.986 -27.972 1.00 32.28 641 THR A O 1
ATOM 4977 N N . PRO A 1 642 ? -9.489 7.880 -26.761 1.00 30.53 642 PRO A N 1
ATOM 4978 C CA . PRO A 1 642 ? -10.501 8.502 -27.600 1.00 30.53 642 PRO A CA 1
ATOM 4979 C C . PRO A 1 642 ? -9.963 8.559 -29.026 1.00 30.53 642 PRO A C 1
ATOM 4981 O O . PRO A 1 642 ? -8.828 8.978 -29.256 1.00 30.53 642 PRO A O 1
ATOM 4984 N N . ALA A 1 643 ? -10.778 8.139 -29.993 1.00 30.81 643 ALA A N 1
ATOM 4985 C CA . ALA A 1 643 ? -10.417 8.158 -31.410 1.00 30.81 643 ALA A CA 1
ATOM 4986 C C . ALA A 1 643 ? -9.973 9.559 -31.891 1.00 30.81 643 ALA A C 1
ATOM 4988 O O . ALA A 1 643 ? -9.262 9.669 -32.882 1.00 30.81 643 ALA A O 1
ATOM 4989 N N . ALA A 1 644 ? -10.329 10.618 -31.152 1.00 32.09 644 ALA A N 1
ATOM 4990 C CA . ALA A 1 644 ? -9.869 11.990 -31.355 1.00 32.09 644 ALA A CA 1
ATOM 4991 C C . ALA A 1 644 ? -8.372 12.219 -31.040 1.00 32.09 644 ALA A C 1
ATOM 4993 O O . ALA A 1 644 ? -7.765 13.120 -31.608 1.00 32.09 644 ALA A O 1
ATOM 4994 N N . GLU A 1 645 ? -7.741 11.401 -30.194 1.00 34.84 645 GLU A N 1
ATOM 4995 C CA . GLU A 1 645 ? -6.300 11.486 -29.899 1.00 34.84 645 GLU A CA 1
ATOM 4996 C C . GLU A 1 645 ? -5.454 10.589 -30.807 1.00 34.84 645 GLU A C 1
ATOM 4998 O O . GLU A 1 645 ? -4.322 10.943 -31.120 1.00 34.84 645 GLU A O 1
ATOM 5003 N N . LEU A 1 646 ? -6.046 9.525 -31.365 1.00 36.50 646 LEU A N 1
ATOM 5004 C CA . LEU A 1 646 ? -5.557 8.939 -32.621 1.00 36.50 646 LEU A CA 1
ATOM 5005 C C . LEU A 1 646 ? -5.688 9.944 -33.787 1.00 36.50 646 LEU A C 1
ATOM 5007 O O . LEU A 1 646 ? -5.038 9.776 -34.814 1.00 36.50 646 LEU A O 1
ATOM 5011 N N . ALA A 1 647 ? -6.491 11.009 -33.626 1.00 30.12 647 ALA A N 1
ATOM 5012 C CA . ALA A 1 647 ? -6.718 12.047 -34.628 1.00 30.12 647 ALA A CA 1
ATOM 5013 C C . ALA A 1 647 ? -5.790 13.270 -34.558 1.00 30.12 647 ALA A C 1
ATOM 5015 O O . ALA A 1 647 ? -5.744 14.009 -35.538 1.00 30.12 647 ALA A O 1
ATOM 5016 N N . PHE A 1 648 ? -4.960 13.441 -33.521 1.00 30.53 648 PHE A N 1
ATOM 5017 C CA . PHE A 1 648 ? -3.824 14.380 -33.613 1.00 30.53 648 PHE A CA 1
ATOM 5018 C C . PHE A 1 648 ? -2.677 13.822 -34.477 1.00 30.53 648 PHE A C 1
ATOM 5020 O O . PHE A 1 648 ? -1.895 14.593 -35.027 1.00 30.53 648 PHE A O 1
ATOM 5027 N N . GLU A 1 649 ? -2.654 12.502 -34.697 1.00 33.28 649 GLU A N 1
ATOM 5028 C CA . GLU A 1 649 ? -1.935 11.850 -35.803 1.00 33.28 649 GLU A CA 1
ATOM 5029 C C . GLU A 1 649 ? -2.804 11.668 -37.069 1.00 33.28 649 GLU A C 1
ATOM 5031 O O . GLU A 1 649 ? -2.279 11.363 -38.140 1.00 33.28 649 GLU A O 1
ATOM 5036 N N . ALA A 1 650 ? -4.125 11.884 -36.984 1.00 33.88 650 ALA A N 1
ATOM 5037 C CA . ALA A 1 650 ? -5.087 11.627 -38.063 1.00 33.88 650 ALA A CA 1
ATOM 5038 C C . ALA A 1 650 ? -5.966 12.828 -38.459 1.00 33.88 650 ALA A C 1
ATOM 5040 O O . ALA A 1 650 ? -7.144 12.663 -38.785 1.00 33.88 650 ALA A O 1
ATOM 5041 N N . GLN A 1 651 ? -5.400 14.033 -38.567 1.00 29.52 651 GLN A N 1
ATOM 5042 C CA . GLN A 1 651 ? -6.005 15.044 -39.439 1.00 29.52 651 GLN A CA 1
ATOM 5043 C C . GLN A 1 651 ? -5.621 14.763 -40.890 1.00 29.52 651 GLN A C 1
ATOM 5045 O O . GLN A 1 651 ? -4.664 15.295 -41.442 1.00 29.52 651 GLN A O 1
ATOM 5050 N N . GLY A 1 652 ? -6.406 13.876 -41.500 1.00 30.45 652 GLY A N 1
ATOM 5051 C CA . GLY A 1 652 ? -6.377 13.644 -42.934 1.00 30.45 652 GLY A CA 1
ATOM 5052 C C . GLY A 1 652 ? -7.028 12.341 -43.377 1.00 30.45 652 GLY A C 1
ATOM 5053 O O . GLY A 1 652 ? -6.392 11.615 -44.132 1.00 30.45 652 GLY A O 1
ATOM 5054 N N . ARG A 1 653 ? -8.246 12.013 -42.917 1.00 28.06 653 ARG A N 1
ATOM 5055 C CA . ARG A 1 653 ? -9.304 11.335 -43.710 1.00 28.06 653 ARG A CA 1
ATOM 5056 C C . ARG A 1 653 ? -10.507 10.930 -42.852 1.00 28.06 653 ARG A C 1
ATOM 5058 O O . ARG A 1 653 ? -10.358 10.376 -41.772 1.00 28.06 653 ARG A O 1
ATOM 5065 N N . SER A 1 654 ? -11.696 11.118 -43.421 1.00 28.17 654 SER A N 1
ATOM 5066 C CA . SER A 1 654 ? -12.915 10.374 -43.092 1.00 28.17 654 SER A CA 1
ATOM 5067 C C . SER A 1 654 ? -12.742 8.885 -43.430 1.00 28.17 654 SER A C 1
ATOM 5069 O O . SER A 1 654 ? -12.286 8.569 -44.532 1.00 28.17 654 SER A O 1
ATOM 5071 N N . ILE A 1 655 ? -13.147 7.977 -42.538 1.00 28.64 655 ILE A N 1
ATOM 5072 C CA . ILE A 1 655 ? -13.189 6.521 -42.769 1.00 28.64 655 ILE A CA 1
ATOM 5073 C C . ILE A 1 655 ? -14.643 6.039 -42.559 1.00 28.64 655 ILE A C 1
ATOM 5075 O O . ILE A 1 655 ? -15.295 6.521 -41.631 1.00 28.64 655 ILE A O 1
ATOM 5079 N N . PRO A 1 656 ? -15.177 5.132 -43.406 1.00 27.45 656 PRO A N 1
ATOM 5080 C CA . PRO A 1 656 ? -16.511 4.542 -43.253 1.00 27.45 656 PRO A CA 1
ATOM 5081 C C . PRO A 1 656 ? -16.600 3.598 -42.034 1.00 27.45 656 PRO A C 1
ATOM 5083 O O . PRO A 1 656 ? -15.577 3.112 -41.546 1.00 27.45 656 PRO A O 1
ATOM 5086 N N . PRO A 1 657 ? -17.811 3.307 -41.525 1.00 29.08 657 PRO A N 1
ATOM 5087 C CA . PRO A 1 657 ? -17.994 2.656 -40.237 1.00 29.08 657 PRO A CA 1
ATOM 5088 C C . PRO A 1 657 ? -17.887 1.135 -40.380 1.00 29.08 657 PRO A C 1
ATOM 5090 O O . PRO A 1 657 ? -18.898 0.463 -40.529 1.00 29.08 657 PRO A O 1
ATOM 5093 N N . CYS A 1 658 ? -16.675 0.577 -40.352 1.00 28.27 658 CYS A N 1
ATOM 5094 C CA . CYS A 1 658 ? -16.473 -0.840 -40.026 1.00 28.27 658 CYS A CA 1
ATOM 5095 C C . CYS A 1 658 ? -14.998 -1.135 -39.700 1.00 28.27 658 CYS A C 1
ATOM 5097 O O . CYS A 1 658 ? -14.272 -1.700 -40.512 1.00 28.27 658 CYS A O 1
ATOM 5099 N N . ALA A 1 659 ? -14.539 -0.755 -38.508 1.00 24.22 659 ALA A N 1
ATOM 5100 C CA . ALA A 1 659 ? -13.313 -1.298 -37.927 1.00 24.22 659 ALA A CA 1
ATOM 5101 C C . ALA A 1 659 ? -13.609 -1.669 -36.473 1.00 24.22 659 ALA A C 1
ATOM 5103 O O . ALA A 1 659 ? -13.752 -0.814 -35.602 1.00 24.22 659 ALA A O 1
ATOM 5104 N N . THR A 1 660 ? -13.781 -2.965 -36.241 1.00 24.59 660 THR A N 1
ATOM 5105 C CA . THR A 1 660 ? -13.877 -3.571 -34.913 1.00 24.59 660 THR A CA 1
ATOM 5106 C C . THR A 1 660 ? -12.651 -3.211 -34.066 1.00 24.59 660 THR A C 1
ATOM 5108 O O . THR A 1 660 ? -11.541 -3.184 -34.603 1.00 24.59 660 THR A O 1
ATOM 5111 N N . PRO A 1 661 ? -12.823 -2.960 -32.756 1.00 25.08 661 PRO A N 1
ATOM 5112 C CA . PRO A 1 661 ? -11.733 -2.569 -31.872 1.00 25.08 661 PRO A CA 1
ATOM 5113 C C . PRO A 1 661 ? -10.656 -3.654 -31.860 1.00 25.08 661 PRO A C 1
ATOM 5115 O O . PRO A 1 661 ? -10.953 -4.843 -31.720 1.00 25.08 661 PRO A O 1
ATOM 5118 N N . VAL A 1 662 ? -9.403 -3.228 -32.024 1.00 25.47 662 VAL A N 1
ATOM 5119 C CA . VAL A 1 662 ? -8.215 -4.079 -31.949 1.00 25.47 662 VAL A CA 1
ATOM 5120 C C . VAL A 1 662 ? -8.273 -4.888 -30.653 1.00 25.47 662 VAL A C 1
ATOM 5122 O O . VAL A 1 662 ? -8.276 -4.351 -29.545 1.00 25.47 662 VAL A O 1
ATOM 5125 N N . ARG A 1 663 ? -8.376 -6.206 -30.811 1.00 22.72 663 ARG A N 1
ATOM 5126 C CA . ARG A 1 663 ? -8.404 -7.179 -29.724 1.00 22.72 663 ARG A CA 1
ATOM 5127 C C . ARG A 1 663 ? -7.061 -7.114 -28.986 1.00 22.72 663 ARG A C 1
ATOM 5129 O O . ARG A 1 663 ? -6.018 -7.329 -29.594 1.00 22.72 663 ARG A O 1
ATOM 5136 N N . ARG A 1 664 ? -7.120 -6.797 -27.685 1.00 29.09 664 ARG A N 1
ATOM 5137 C CA . ARG A 1 664 ? -6.011 -6.782 -26.712 1.00 29.09 664 ARG A CA 1
ATOM 5138 C C . ARG A 1 664 ? -5.046 -7.953 -26.935 1.00 29.09 664 ARG A C 1
ATOM 5140 O O . ARG A 1 664 ? -5.463 -9.109 -26.850 1.00 29.09 664 ARG A O 1
ATOM 5147 N N . VAL A 1 665 ? -3.759 -7.662 -27.114 1.00 27.58 665 VAL A N 1
ATOM 5148 C CA . VAL A 1 665 ? -2.700 -8.647 -26.865 1.00 27.58 665 VAL A CA 1
ATOM 5149 C C . VAL A 1 665 ? -2.604 -8.826 -25.346 1.00 27.58 665 VAL A C 1
ATOM 5151 O O . VAL A 1 665 ? -2.115 -7.964 -24.633 1.00 27.58 665 VAL A O 1
ATOM 5154 N N . LEU A 1 666 ? -3.230 -9.904 -24.873 1.00 27.62 666 LEU A N 1
ATOM 5155 C CA . LEU A 1 666 ? -2.872 -10.746 -23.725 1.00 27.62 666 LEU A CA 1
ATOM 5156 C C . LEU A 1 666 ? -2.092 -10.096 -22.551 1.00 27.62 666 LEU A C 1
ATOM 5158 O O . LEU A 1 666 ? -0.870 -10.058 -22.547 1.00 27.62 666 LEU A O 1
ATOM 5162 N N . GLY A 1 667 ? -2.815 -9.766 -21.475 1.00 30.83 667 GLY A N 1
ATOM 5163 C CA . GLY A 1 667 ? -2.613 -10.460 -20.192 1.00 30.83 667 GLY A CA 1
ATOM 5164 C C . GLY A 1 667 ? -1.387 -10.146 -19.323 1.00 30.83 667 GLY A C 1
ATOM 5165 O O . GLY A 1 667 ? -0.867 -11.073 -18.710 1.00 30.83 667 GLY A O 1
ATOM 5166 N N . GLY A 1 668 ? -0.967 -8.888 -19.191 1.00 42.75 668 GLY A N 1
ATOM 5167 C CA . GLY A 1 668 ? -0.104 -8.453 -18.084 1.00 42.75 668 GLY A CA 1
ATOM 5168 C C . GLY A 1 668 ? -0.733 -7.266 -17.363 1.00 42.75 668 GLY A C 1
ATOM 5169 O O . GLY A 1 668 ? -0.892 -6.208 -17.964 1.00 42.75 668 GLY A O 1
ATOM 5170 N N . ASP A 1 669 ? -1.134 -7.425 -16.099 1.00 60.09 669 ASP A N 1
ATOM 5171 C CA . ASP A 1 669 ? -1.561 -6.283 -15.282 1.00 60.09 669 ASP A CA 1
ATOM 5172 C C . ASP A 1 669 ? -0.354 -5.341 -15.118 1.00 60.09 669 ASP A C 1
ATOM 5174 O O . ASP A 1 669 ? 0.632 -5.718 -14.485 1.00 60.09 669 ASP A O 1
ATOM 5178 N N . ILE A 1 670 ? -0.412 -4.119 -15.662 1.00 68.50 670 ILE A N 1
ATOM 5179 C CA . ILE A 1 670 ? 0.677 -3.120 -15.575 1.00 68.50 670 ILE A CA 1
ATOM 5180 C C . ILE A 1 670 ? 1.134 -2.916 -14.126 1.00 68.50 670 ILE A C 1
ATOM 5182 O O . ILE A 1 670 ? 2.321 -2.772 -13.863 1.00 68.50 670 ILE A O 1
ATOM 5186 N N . CYS A 1 671 ? 0.214 -2.974 -13.162 1.00 63.38 671 CYS A N 1
ATOM 5187 C CA . CYS A 1 671 ? 0.556 -2.881 -11.746 1.00 63.38 671 CYS A CA 1
ATOM 5188 C C . CYS A 1 671 ? 1.359 -4.090 -11.231 1.00 63.38 671 CYS A C 1
ATOM 5190 O O . CYS A 1 671 ? 2.238 -3.886 -10.406 1.00 63.38 671 CYS A O 1
ATOM 5192 N N . LYS A 1 672 ? 1.131 -5.318 -11.729 1.00 64.69 672 LYS A N 1
ATOM 5193 C CA . LYS A 1 672 ? 1.998 -6.473 -11.412 1.00 64.69 672 LYS A CA 1
ATOM 5194 C C . LYS A 1 672 ? 3.389 -6.293 -12.003 1.00 64.69 672 LYS A C 1
ATOM 5196 O O . LYS A 1 672 ? 4.385 -6.638 -11.378 1.00 64.69 672 LYS A O 1
ATOM 5201 N N . GLU A 1 673 ? 3.464 -5.750 -13.215 1.00 71.06 673 GLU A N 1
ATOM 5202 C CA . GLU A 1 673 ? 4.744 -5.464 -13.857 1.00 71.06 673 GLU A CA 1
ATOM 5203 C C . GLU A 1 673 ? 5.518 -4.370 -13.100 1.00 71.06 673 GLU A C 1
ATOM 5205 O O . GLU A 1 673 ? 6.716 -4.519 -12.866 1.00 71.06 673 GLU A O 1
ATOM 5210 N N . LEU A 1 674 ? 4.827 -3.324 -12.635 1.00 75.50 674 LEU A N 1
ATOM 5211 C CA . LEU A 1 674 ? 5.390 -2.273 -11.784 1.00 75.50 674 LEU A CA 1
ATOM 5212 C C . LEU A 1 674 ? 5.820 -2.799 -10.410 1.00 75.50 674 LEU A C 1
ATOM 5214 O O . LEU A 1 674 ? 6.895 -2.434 -9.946 1.00 75.50 674 LEU A O 1
ATOM 5218 N N . GLU A 1 675 ? 5.037 -3.678 -9.784 1.00 70.62 675 GLU A N 1
ATOM 5219 C CA . GLU A 1 675 ? 5.388 -4.298 -8.502 1.00 70.62 675 GLU A CA 1
ATOM 5220 C C . GLU A 1 675 ? 6.665 -5.144 -8.612 1.00 70.62 675 GLU A C 1
ATOM 5222 O O . GLU A 1 675 ? 7.551 -5.055 -7.765 1.00 70.62 675 GLU A O 1
ATOM 5227 N N . VAL A 1 676 ? 6.797 -5.933 -9.682 1.00 72.56 676 VAL A N 1
ATOM 5228 C CA . VAL A 1 676 ? 7.964 -6.802 -9.890 1.00 72.56 676 VAL A CA 1
ATOM 5229 C C . VAL A 1 676 ? 9.209 -6.007 -10.293 1.00 72.56 676 VAL A C 1
ATOM 5231 O O . VAL A 1 676 ? 10.320 -6.362 -9.894 1.00 72.56 676 VAL A O 1
ATOM 5234 N N . GLN A 1 677 ? 9.060 -4.965 -11.116 1.00 76.19 677 GLN A N 1
ATOM 5235 C CA . GLN A 1 677 ? 10.205 -4.267 -11.710 1.00 76.19 677 GLN A CA 1
ATOM 5236 C C . GLN A 1 677 ? 10.611 -2.971 -10.987 1.00 76.19 677 GLN A C 1
ATOM 5238 O O . GLN A 1 677 ? 11.774 -2.574 -11.094 1.00 76.19 677 GLN A O 1
ATOM 5243 N N . CYS A 1 678 ? 9.695 -2.320 -10.264 1.00 82.00 678 CYS A N 1
ATOM 5244 C CA . CYS A 1 678 ? 9.887 -1.013 -9.620 1.00 82.00 678 CYS A CA 1
ATOM 5245 C C . CYS A 1 678 ? 9.228 -0.937 -8.218 1.00 82.00 678 CYS A C 1
ATOM 5247 O O . CYS A 1 678 ? 8.428 -0.026 -7.9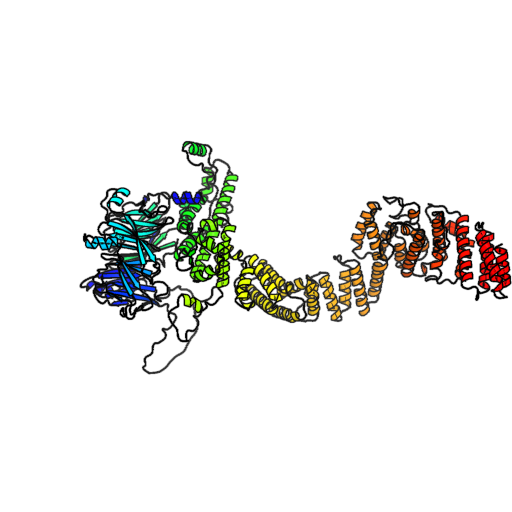79 1.00 82.00 678 CYS A O 1
ATOM 5249 N N . PRO A 1 679 ? 9.530 -1.857 -7.281 1.00 74.81 679 PRO A N 1
ATOM 5250 C CA . PRO A 1 679 ? 8.802 -1.965 -6.014 1.00 74.81 679 PRO A CA 1
ATOM 5251 C C . PRO A 1 679 ? 8.919 -0.716 -5.125 1.00 74.81 679 PRO A C 1
ATOM 5253 O O . PRO A 1 679 ? 7.917 -0.299 -4.545 1.00 74.81 679 PRO A O 1
ATOM 5256 N N . GLY A 1 680 ? 10.094 -0.079 -5.036 1.00 72.88 680 GLY A N 1
ATOM 5257 C CA . GLY A 1 680 ? 10.306 1.110 -4.203 1.00 72.88 680 GLY A CA 1
ATOM 5258 C C . GLY A 1 680 ? 9.576 2.359 -4.707 1.00 72.88 680 GLY A C 1
ATOM 5259 O O . GLY A 1 680 ? 9.027 3.118 -3.905 1.00 72.88 680 GLY A O 1
ATOM 5260 N N . ILE A 1 681 ? 9.522 2.564 -6.027 1.00 78.38 681 ILE A N 1
ATOM 5261 C CA . ILE A 1 681 ? 8.713 3.623 -6.656 1.00 78.38 681 ILE A CA 1
ATOM 5262 C C . ILE A 1 681 ? 7.217 3.323 -6.498 1.00 78.38 681 ILE A C 1
ATOM 5264 O O . ILE A 1 681 ? 6.452 4.227 -6.162 1.00 78.38 681 ILE A O 1
ATOM 5268 N N . PHE A 1 682 ? 6.790 2.077 -6.733 1.00 74.88 682 PHE A N 1
ATOM 5269 C CA . PHE A 1 682 ? 5.378 1.687 -6.673 1.00 74.88 682 PHE A CA 1
ATOM 5270 C C . PHE A 1 682 ? 4.798 1.801 -5.253 1.00 74.88 682 PHE A C 1
ATOM 5272 O O . PHE A 1 682 ? 3.693 2.312 -5.091 1.00 74.88 682 PHE A O 1
ATOM 5279 N N . ALA A 1 683 ? 5.574 1.449 -4.220 1.00 66.56 683 ALA A N 1
ATOM 5280 C CA . ALA A 1 683 ? 5.168 1.578 -2.816 1.00 66.56 683 ALA A CA 1
ATOM 5281 C C . ALA A 1 683 ? 4.877 3.029 -2.379 1.00 66.56 683 ALA A C 1
ATOM 5283 O O . ALA A 1 683 ? 4.137 3.252 -1.425 1.00 66.56 683 ALA A O 1
ATOM 5284 N N . GLN A 1 684 ? 5.447 4.022 -3.070 1.00 71.88 684 GLN A N 1
ATOM 5285 C CA . GLN A 1 684 ? 5.286 5.446 -2.753 1.00 71.88 684 GLN A CA 1
ATOM 5286 C C . GLN A 1 684 ? 4.162 6.129 -3.552 1.00 71.88 684 GLN A C 1
ATOM 5288 O O . GLN A 1 684 ? 3.970 7.341 -3.432 1.00 71.88 684 GLN A O 1
ATOM 5293 N N . VAL A 1 685 ? 3.419 5.387 -4.380 1.00 70.88 685 VAL A N 1
ATOM 5294 C CA . VAL A 1 685 ? 2.306 5.931 -5.169 1.00 70.88 685 VAL A CA 1
ATOM 5295 C C . VAL A 1 685 ? 1.120 6.276 -4.262 1.00 70.88 685 VAL A C 1
ATOM 5297 O O . VAL A 1 685 ? 0.587 5.426 -3.550 1.00 70.88 685 VAL A O 1
ATOM 5300 N N . ASP A 1 686 ? 0.650 7.524 -4.337 1.00 63.41 686 ASP A N 1
ATOM 5301 C CA . ASP A 1 686 ? -0.555 7.976 -3.634 1.00 63.41 686 ASP A CA 1
ATOM 5302 C C . ASP A 1 686 ? -1.828 7.458 -4.329 1.00 63.41 686 ASP A C 1
ATOM 5304 O O . ASP A 1 686 ? -2.345 8.035 -5.292 1.00 63.41 686 ASP A O 1
ATOM 5308 N N . LEU A 1 687 ? -2.343 6.343 -3.815 1.00 57.06 687 LEU A N 1
ATOM 5309 C CA . LEU A 1 687 ? -3.545 5.681 -4.320 1.00 57.06 687 LEU A CA 1
ATOM 5310 C C . LEU A 1 687 ? -4.830 6.494 -4.084 1.00 57.06 687 LEU A C 1
ATOM 5312 O O . LEU A 1 687 ? -5.793 6.345 -4.843 1.00 57.06 687 LEU A O 1
ATOM 5316 N N . ASP A 1 688 ? -4.866 7.374 -3.079 1.00 52.12 688 ASP A N 1
ATOM 5317 C CA . ASP A 1 688 ? -6.023 8.236 -2.830 1.00 52.12 688 ASP A CA 1
ATOM 5318 C C . ASP A 1 688 ? -6.135 9.327 -3.905 1.00 52.12 688 ASP A C 1
ATOM 5320 O O . ASP A 1 688 ? -7.247 9.623 -4.366 1.00 52.12 688 ASP A O 1
ATOM 5324 N N . PHE A 1 689 ? -4.997 9.855 -4.371 1.00 59.94 689 PHE A N 1
ATOM 5325 C CA . PHE A 1 689 ? -4.928 10.764 -5.516 1.00 59.94 689 PHE A CA 1
ATOM 5326 C C . PHE A 1 689 ? -5.337 10.079 -6.830 1.00 59.94 689 PHE A C 1
ATOM 5328 O O . PHE A 1 689 ? -6.175 10.617 -7.563 1.00 59.94 689 PHE A O 1
ATOM 5335 N N . VAL A 1 690 ? -4.819 8.871 -7.105 1.00 56.78 690 VAL A N 1
ATOM 5336 C CA . VAL A 1 690 ? -5.201 8.061 -8.285 1.00 56.78 690 VAL A CA 1
ATOM 5337 C C . VAL A 1 690 ? -6.715 7.847 -8.321 1.00 56.78 690 VAL A C 1
ATOM 5339 O O . VAL A 1 690 ? -7.362 8.112 -9.337 1.00 56.78 690 VAL A O 1
ATOM 5342 N N . ARG A 1 691 ? -7.312 7.458 -7.186 1.00 52.00 691 ARG A N 1
ATOM 5343 C CA . ARG A 1 691 ? -8.764 7.270 -7.057 1.00 52.00 691 ARG A CA 1
ATOM 5344 C C . ARG A 1 691 ? -9.537 8.558 -7.342 1.00 52.00 691 ARG A C 1
ATOM 5346 O O . ARG A 1 691 ? -10.562 8.508 -8.019 1.00 52.00 691 ARG A O 1
ATOM 5353 N N . GLY A 1 692 ? -9.067 9.705 -6.847 1.00 54.94 692 GLY A N 1
ATOM 5354 C CA . GLY A 1 692 ? -9.700 11.007 -7.080 1.00 54.94 692 GLY A CA 1
ATOM 5355 C C . GLY A 1 692 ? -9.714 11.431 -8.554 1.00 54.94 692 GLY A C 1
ATOM 5356 O O . GLY A 1 692 ? -10.694 12.018 -9.011 1.00 54.94 692 GLY A O 1
ATOM 5357 N N . GLN A 1 693 ? -8.662 11.103 -9.308 1.00 57.16 693 GLN A N 1
ATOM 5358 C CA . GLN A 1 693 ? -8.569 11.396 -10.744 1.00 57.16 693 GLN A CA 1
ATOM 5359 C C . GLN A 1 693 ? -9.420 10.443 -11.595 1.00 57.16 693 GLN A C 1
ATOM 5361 O O . GLN A 1 693 ? -10.096 10.891 -12.520 1.00 57.16 693 GLN A O 1
ATOM 5366 N N . ILE A 1 694 ? -9.452 9.150 -11.253 1.00 50.72 694 ILE A N 1
ATOM 5367 C CA . ILE A 1 694 ? -10.242 8.141 -11.979 1.00 50.72 694 ILE A CA 1
ATOM 5368 C C . ILE A 1 694 ? -11.743 8.298 -11.696 1.00 50.72 694 ILE A C 1
ATOM 5370 O O . ILE A 1 694 ? -12.531 8.248 -12.632 1.00 50.72 694 ILE A O 1
ATOM 5374 N N . SER A 1 695 ? -12.149 8.613 -10.458 1.00 48.50 695 SER A N 1
ATOM 5375 C CA . SER A 1 695 ? -13.569 8.851 -10.107 1.00 48.50 695 SER A CA 1
ATOM 5376 C C . SER A 1 695 ? -14.188 10.039 -10.858 1.00 48.50 695 SER A C 1
ATOM 5378 O O . SER A 1 695 ? -15.404 10.132 -10.990 1.00 48.50 695 SER A O 1
ATOM 5380 N N . ARG A 1 696 ? -13.362 10.977 -11.347 1.00 52.12 696 ARG A N 1
ATOM 5381 C CA . ARG A 1 696 ? -13.807 12.083 -12.212 1.00 52.12 696 ARG A CA 1
ATOM 5382 C C . ARG A 1 696 ? -13.994 11.660 -13.674 1.00 52.12 696 ARG A C 1
ATOM 5384 O O . ARG A 1 696 ? -14.616 12.406 -14.424 1.00 52.12 696 ARG A O 1
ATOM 5391 N N . ARG A 1 697 ? -13.432 10.517 -14.086 1.00 50.38 697 ARG A N 1
ATOM 5392 C CA . ARG A 1 697 ? -13.382 10.037 -15.478 1.00 50.38 697 ARG A CA 1
ATOM 5393 C C . ARG A 1 697 ? -14.221 8.772 -15.728 1.00 50.38 697 ARG A C 1
ATOM 5395 O O . ARG A 1 697 ? -14.746 8.641 -16.827 1.00 50.38 697 ARG A O 1
ATOM 5402 N N . GLU A 1 698 ? -14.414 7.898 -14.735 1.00 43.22 698 GLU A N 1
ATOM 5403 C CA . GLU A 1 698 ? -15.286 6.710 -14.793 1.00 43.22 698 GLU A CA 1
ATOM 5404 C C . GLU A 1 698 ? -16.211 6.623 -13.555 1.00 43.22 698 GLU A C 1
ATOM 5406 O O . GLU A 1 698 ? -15.745 6.833 -12.434 1.00 43.22 698 GLU A O 1
ATOM 5411 N N . PRO A 1 699 ? -17.512 6.298 -13.711 1.00 43.28 699 PRO A N 1
ATOM 5412 C CA . PRO A 1 699 ? -18.481 6.325 -12.610 1.00 43.28 699 PRO A CA 1
ATOM 5413 C C . PRO A 1 699 ? -18.565 5.041 -11.755 1.00 43.28 699 PRO A C 1
ATOM 5415 O O . PRO A 1 699 ? -19.272 5.045 -10.748 1.00 43.28 699 PRO A O 1
ATOM 5418 N N . SER A 1 700 ? -17.888 3.936 -12.102 1.00 54.00 700 SER A N 1
ATOM 5419 C CA . SER A 1 700 ? -18.013 2.657 -11.373 1.00 54.00 700 SER A CA 1
ATOM 5420 C C . SER A 1 700 ? -16.801 2.345 -10.487 1.00 54.00 700 SER A C 1
ATOM 5422 O O . SER A 1 700 ? -15.846 1.701 -10.922 1.00 54.00 700 SER A O 1
ATOM 5424 N N . ASN A 1 701 ? -16.880 2.722 -9.205 1.00 55.09 701 ASN A N 1
ATOM 5425 C CA . ASN A 1 701 ? -15.859 2.456 -8.174 1.00 55.09 701 ASN A CA 1
ATOM 5426 C C . ASN A 1 701 ? -15.423 0.971 -8.064 1.00 55.09 701 ASN A C 1
ATOM 5428 O O . ASN A 1 701 ? -14.315 0.697 -7.603 1.00 55.09 701 ASN A O 1
ATOM 5432 N N . GLY A 1 702 ? -16.264 0.016 -8.486 1.00 55.69 702 GLY A N 1
ATOM 5433 C CA . GLY A 1 702 ? -16.024 -1.433 -8.396 1.00 55.69 702 GLY A CA 1
ATOM 5434 C C . GLY A 1 702 ? -14.918 -1.979 -9.305 1.00 55.69 702 GLY A C 1
ATOM 5435 O O . GLY A 1 702 ? -14.119 -2.810 -8.876 1.00 55.69 702 GLY A O 1
ATOM 5436 N N . GLU A 1 703 ? -14.824 -1.503 -10.549 1.00 58.62 703 GLU A N 1
ATOM 5437 C CA . GLU A 1 703 ? -13.944 -2.123 -11.551 1.00 58.62 703 GLU A CA 1
ATOM 5438 C C . GLU A 1 703 ? -12.458 -1.825 -11.291 1.00 58.62 703 GLU A C 1
ATOM 5440 O O . GLU A 1 703 ? -11.597 -2.681 -11.502 1.00 58.62 703 GLU A O 1
ATOM 5445 N N . PHE A 1 704 ? -12.153 -0.643 -10.747 1.00 58.53 704 PHE A N 1
ATOM 5446 C CA . PHE A 1 704 ? -10.799 -0.260 -10.350 1.00 58.53 704 PHE A CA 1
ATOM 5447 C C . PHE A 1 704 ? -10.284 -1.082 -9.161 1.00 58.53 704 PHE A C 1
ATOM 5449 O O . PHE A 1 704 ? -9.182 -1.624 -9.237 1.00 58.53 704 PHE A O 1
ATOM 5456 N N . ILE A 1 705 ? -11.075 -1.223 -8.084 1.00 60.88 705 ILE A N 1
ATOM 5457 C CA . ILE A 1 705 ? -10.666 -2.028 -6.918 1.00 60.88 705 ILE A CA 1
ATOM 5458 C C . ILE A 1 705 ? -10.502 -3.491 -7.320 1.00 60.88 705 ILE A C 1
ATOM 5460 O O . ILE A 1 705 ? -9.540 -4.124 -6.905 1.00 60.88 705 ILE A O 1
ATOM 5464 N N . HIS A 1 706 ? -11.368 -4.010 -8.188 1.00 60.59 706 HIS A N 1
ATOM 5465 C CA . HIS A 1 706 ? -11.240 -5.365 -8.713 1.00 60.59 706 HIS A CA 1
ATOM 5466 C C . HIS A 1 706 ? -9.966 -5.554 -9.572 1.00 60.59 706 HIS A C 1
ATOM 5468 O O . HIS A 1 706 ? -9.287 -6.575 -9.446 1.00 60.59 706 HIS A O 1
ATOM 5474 N N . ARG A 1 707 ? -9.559 -4.560 -10.383 1.00 59.19 707 ARG A N 1
ATOM 5475 C CA . ARG A 1 707 ? -8.259 -4.580 -11.093 1.00 59.19 707 ARG A CA 1
ATOM 5476 C C . ARG A 1 707 ? -7.077 -4.503 -10.117 1.00 59.19 707 ARG A C 1
ATOM 5478 O O . ARG A 1 707 ? -6.166 -5.313 -10.220 1.00 59.19 707 ARG A O 1
ATOM 5485 N N . TYR A 1 708 ? -7.109 -3.600 -9.136 1.00 60.47 708 TYR A N 1
ATOM 5486 C CA . TYR A 1 708 ? -6.053 -3.453 -8.124 1.00 60.47 708 TYR A CA 1
ATOM 5487 C C . TYR A 1 708 ? -5.930 -4.690 -7.207 1.00 60.47 708 TYR A C 1
ATOM 5489 O O . TYR A 1 708 ? -4.825 -5.137 -6.904 1.00 60.47 708 TYR A O 1
ATOM 5497 N N . MET A 1 709 ? -7.051 -5.320 -6.839 1.00 60.56 709 MET A N 1
ATOM 5498 C CA . MET A 1 709 ? -7.111 -6.573 -6.076 1.00 60.56 709 MET A CA 1
ATOM 5499 C C . MET A 1 709 ? -6.376 -7.714 -6.787 1.00 60.56 709 MET A C 1
ATOM 5501 O O . MET A 1 709 ? -5.714 -8.524 -6.131 1.00 60.56 709 MET A O 1
ATOM 5505 N N . ARG A 1 710 ? -6.469 -7.800 -8.120 1.00 57.59 710 ARG A N 1
ATOM 5506 C CA . ARG A 1 710 ? -5.737 -8.813 -8.896 1.00 57.59 710 ARG A CA 1
ATOM 5507 C C . ARG A 1 710 ? -4.229 -8.607 -8.852 1.00 57.59 710 ARG A C 1
ATOM 5509 O O . ARG A 1 710 ? -3.512 -9.581 -9.061 1.00 57.59 710 ARG A O 1
ATOM 5516 N N . CYS A 1 711 ? -3.769 -7.393 -8.555 1.00 54.56 711 CYS A N 1
ATOM 5517 C CA . CYS A 1 711 ? -2.360 -7.016 -8.535 1.00 54.56 711 CYS A CA 1
ATOM 5518 C C . CYS A 1 711 ? -1.678 -7.327 -7.204 1.00 54.56 711 CYS A C 1
ATOM 5520 O O . CYS A 1 711 ? -0.565 -7.823 -7.238 1.00 54.56 711 CYS A O 1
ATOM 5522 N N . VAL A 1 712 ? -2.351 -7.129 -6.063 1.00 57.16 712 VAL A N 1
ATOM 5523 C CA . VAL A 1 712 ? -1.782 -7.434 -4.734 1.00 57.16 712 VAL A CA 1
ATOM 5524 C C . VAL A 1 712 ? -1.587 -8.947 -4.587 1.00 57.16 712 VAL A C 1
ATOM 5526 O O . VAL A 1 712 ? -2.534 -9.669 -4.298 1.00 57.16 712 VAL A O 1
ATOM 5529 N N . SER A 1 713 ? -0.395 -9.474 -4.837 1.00 57.56 713 SER A N 1
ATOM 5530 C CA . SER A 1 713 ? -0.084 -10.898 -4.665 1.00 57.56 713 SER A CA 1
ATOM 5531 C C . SER A 1 713 ? 0.036 -11.284 -3.181 1.00 57.56 713 SER A C 1
ATOM 5533 O O . SER A 1 713 ? 0.157 -10.420 -2.316 1.00 57.56 713 SER A O 1
ATOM 5535 N N . SER A 1 714 ? 0.048 -12.587 -2.862 1.00 56.97 714 SER A N 1
ATOM 5536 C CA . SER A 1 714 ? 0.320 -13.083 -1.495 1.00 56.97 714 SER A CA 1
ATOM 5537 C C . SER A 1 714 ? 1.629 -12.542 -0.903 1.00 56.97 714 SER A C 1
ATOM 5539 O O . SER A 1 714 ? 1.750 -12.464 0.316 1.00 56.97 714 SER A O 1
ATOM 5541 N N . ASN A 1 715 ? 2.571 -12.145 -1.767 1.00 54.78 715 ASN A N 1
ATOM 5542 C CA . ASN A 1 715 ? 3.926 -11.726 -1.417 1.00 54.78 715 ASN A CA 1
ATOM 5543 C C . ASN A 1 715 ? 4.119 -10.198 -1.472 1.00 54.78 715 ASN A C 1
ATOM 5545 O O . ASN A 1 715 ? 5.239 -9.726 -1.288 1.00 54.78 715 ASN A O 1
ATOM 5549 N N . SER A 1 716 ? 3.062 -9.426 -1.750 1.00 57.69 716 SER A N 1
ATOM 5550 C CA . SER A 1 716 ? 3.120 -7.961 -1.734 1.00 57.69 716 SER A CA 1
ATOM 5551 C C . SER A 1 716 ? 3.449 -7.437 -0.333 1.00 57.69 716 SER A C 1
ATOM 5553 O O . SER A 1 716 ? 3.019 -8.018 0.664 1.00 57.69 716 SER A O 1
ATOM 5555 N N . LEU A 1 717 ? 4.180 -6.317 -0.255 1.00 57.53 717 LEU A N 1
ATOM 5556 C CA . LEU A 1 717 ? 4.530 -5.663 1.017 1.00 57.53 717 LEU A CA 1
ATOM 5557 C C . LEU A 1 717 ? 3.274 -5.337 1.847 1.00 57.53 717 LEU A C 1
ATOM 5559 O O . LEU A 1 717 ? 2.228 -5.009 1.280 1.00 57.53 717 LEU A O 1
ATOM 5563 N N . GLU A 1 718 ? 3.394 -5.353 3.180 1.00 64.44 718 GLU A N 1
ATOM 5564 C CA . GLU A 1 718 ? 2.282 -5.108 4.120 1.00 64.44 718 GLU A CA 1
ATOM 5565 C C . GLU A 1 718 ? 1.534 -3.791 3.833 1.00 64.44 718 GLU A C 1
ATOM 5567 O O . GLU A 1 718 ? 0.308 -3.729 3.939 1.00 64.44 718 GLU A O 1
ATOM 5572 N N . ASP A 1 719 ? 2.235 -2.754 3.367 1.00 59.00 719 ASP A N 1
ATOM 5573 C CA . ASP A 1 719 ? 1.639 -1.464 2.994 1.00 59.00 719 ASP A CA 1
ATOM 5574 C C . ASP A 1 719 ? 0.594 -1.568 1.873 1.00 59.00 719 ASP A C 1
ATOM 5576 O O . ASP A 1 719 ? -0.414 -0.854 1.897 1.00 59.00 719 ASP A O 1
ATOM 5580 N N . HIS A 1 720 ? 0.774 -2.495 0.927 1.00 59.84 720 HIS A N 1
ATOM 5581 C CA . HIS A 1 720 ? -0.177 -2.723 -0.164 1.00 59.84 720 HIS A CA 1
ATOM 5582 C C . HIS A 1 720 ? -1.442 -3.424 0.334 1.00 59.84 720 HIS A C 1
ATOM 5584 O O . HIS A 1 720 ? -2.545 -3.065 -0.089 1.00 59.84 720 HIS A O 1
ATOM 5590 N N . TRP A 1 721 ? -1.305 -4.367 1.272 1.00 70.31 721 TRP A N 1
ATOM 5591 C CA . TRP A 1 721 ? -2.436 -5.004 1.953 1.00 70.31 721 TRP A CA 1
ATOM 5592 C C . TRP A 1 721 ? -3.205 -4.003 2.813 1.00 70.31 721 TRP A C 1
ATOM 5594 O O . TRP A 1 721 ? -4.434 -3.964 2.761 1.00 70.31 721 TRP A O 1
ATOM 5604 N N . ASN A 1 722 ? -2.493 -3.120 3.515 1.00 71.19 722 ASN A N 1
ATOM 5605 C CA . ASN A 1 722 ? -3.088 -2.034 4.290 1.00 71.19 722 ASN A CA 1
ATOM 5606 C C . ASN A 1 722 ? -3.843 -1.039 3.392 1.00 71.19 722 ASN A C 1
ATOM 5608 O O . ASN A 1 722 ? -4.954 -0.619 3.717 1.00 71.19 722 ASN A O 1
ATOM 5612 N N . ALA A 1 723 ? -3.279 -0.675 2.238 1.00 63.50 723 ALA A N 1
ATOM 5613 C CA . ALA A 1 723 ? -3.940 0.200 1.272 1.00 63.50 723 ALA A CA 1
ATOM 5614 C C . ALA A 1 723 ? -5.171 -0.454 0.620 1.00 63.50 723 ALA A C 1
ATOM 5616 O O . ALA A 1 723 ? -6.200 0.208 0.443 1.00 63.50 723 ALA A O 1
ATOM 5617 N N . LEU A 1 724 ? -5.095 -1.752 0.307 1.00 71.75 724 LEU A N 1
ATOM 5618 C CA . LEU A 1 724 ? -6.226 -2.535 -0.191 1.00 71.75 724 LEU A CA 1
ATOM 5619 C C . LEU A 1 724 ? -7.348 -2.595 0.856 1.00 71.75 724 LEU A C 1
ATOM 5621 O O . LEU A 1 724 ? -8.493 -2.280 0.532 1.00 71.75 724 LEU A O 1
ATOM 5625 N N . ALA A 1 725 ? -7.018 -2.897 2.116 1.00 74.38 725 ALA A N 1
ATOM 5626 C CA . ALA A 1 725 ? -7.970 -2.932 3.225 1.00 74.38 725 ALA A CA 1
ATOM 5627 C C . ALA A 1 725 ? -8.664 -1.575 3.432 1.00 74.38 725 ALA A C 1
ATOM 5629 O O . ALA A 1 725 ? -9.889 -1.523 3.519 1.00 74.38 725 ALA A O 1
ATOM 5630 N N . ARG A 1 726 ? -7.915 -0.459 3.417 1.00 74.88 726 ARG A N 1
ATOM 5631 C CA . ARG A 1 726 ? -8.483 0.905 3.488 1.00 74.88 726 ARG A CA 1
ATOM 5632 C C . ARG A 1 726 ? -9.412 1.224 2.313 1.00 74.88 726 ARG A C 1
ATOM 5634 O O . ARG A 1 726 ? -10.425 1.901 2.482 1.00 74.88 726 ARG A O 1
ATOM 5641 N N . SER A 1 727 ? -9.079 0.742 1.119 1.00 67.00 727 SER A N 1
ATOM 5642 C CA . SER A 1 727 ? -9.884 0.973 -0.085 1.00 67.00 727 SER A CA 1
ATOM 5643 C C . SER A 1 727 ? -11.193 0.182 -0.054 1.00 67.00 727 SER A C 1
ATOM 5645 O O . SER A 1 727 ? -12.247 0.732 -0.372 1.00 67.00 727 SER A O 1
ATOM 5647 N N . ILE A 1 728 ? -11.141 -1.074 0.397 1.00 74.56 728 ILE A N 1
ATOM 5648 C CA . ILE A 1 728 ? -12.318 -1.928 0.609 1.00 74.56 728 ILE A CA 1
ATOM 5649 C C . ILE A 1 728 ? -13.202 -1.355 1.720 1.00 74.56 728 ILE A C 1
ATOM 5651 O O . ILE A 1 728 ? -14.408 -1.239 1.531 1.00 74.56 728 ILE A O 1
ATOM 5655 N N . ALA A 1 729 ? -12.606 -0.912 2.828 1.00 78.69 729 ALA A N 1
ATOM 5656 C CA . ALA A 1 729 ? -13.294 -0.223 3.917 1.00 78.69 729 ALA A CA 1
ATOM 5657 C C . ALA A 1 729 ? -14.108 0.983 3.416 1.00 78.69 729 ALA A C 1
ATOM 5659 O O . ALA A 1 729 ? -15.286 1.137 3.733 1.00 78.69 729 ALA A O 1
ATOM 5660 N N . LYS A 1 730 ? -13.508 1.819 2.562 1.00 73.81 730 LYS A N 1
ATOM 5661 C CA . LYS A 1 730 ? -14.199 2.974 1.977 1.00 73.81 730 LYS A CA 1
ATOM 5662 C C . LYS A 1 730 ? -15.290 2.575 0.981 1.00 73.81 730 LYS A C 1
ATOM 5664 O O . LYS A 1 730 ? -16.338 3.212 0.951 1.00 73.81 730 LYS A O 1
ATOM 5669 N N . MET A 1 731 ? -15.068 1.528 0.184 1.00 75.38 731 MET A N 1
ATOM 5670 C CA . MET A 1 731 ? -16.084 0.997 -0.730 1.00 75.38 731 MET A CA 1
ATOM 5671 C C . MET A 1 731 ? -17.287 0.435 0.025 1.00 75.38 731 MET A C 1
ATOM 5673 O O . MET A 1 731 ? -18.418 0.694 -0.381 1.00 75.38 731 MET A O 1
ATOM 5677 N N . ALA A 1 732 ? -17.057 -0.261 1.140 1.00 77.88 732 ALA A N 1
ATOM 5678 C CA . ALA A 1 732 ? -18.101 -0.873 1.955 1.00 77.88 732 ALA A CA 1
ATOM 5679 C C . ALA A 1 732 ? -19.117 0.144 2.506 1.00 77.88 732 ALA A C 1
ATOM 5681 O O . ALA A 1 732 ? -20.266 -0.213 2.745 1.00 77.88 732 ALA A O 1
ATOM 5682 N N . GLN A 1 733 ? -18.725 1.417 2.641 1.00 78.81 733 GLN A N 1
ATOM 5683 C CA . GLN A 1 733 ? -19.630 2.508 3.024 1.00 78.81 733 GLN A CA 1
ATOM 5684 C C . GLN A 1 733 ? -20.638 2.869 1.920 1.00 78.81 733 GLN A C 1
ATOM 5686 O O . GLN A 1 733 ? -21.691 3.423 2.215 1.00 78.81 733 GLN A O 1
ATOM 5691 N N . THR A 1 734 ? -20.316 2.586 0.654 1.00 76.62 734 THR A N 1
ATOM 5692 C CA . THR A 1 734 ? -21.148 2.924 -0.516 1.00 76.62 734 THR A CA 1
ATOM 5693 C C . THR A 1 734 ? -21.808 1.709 -1.169 1.00 76.62 734 THR A C 1
ATOM 5695 O O . THR A 1 734 ? -22.949 1.802 -1.607 1.00 76.62 734 THR A O 1
ATOM 5698 N N . ASP A 1 735 ? -21.105 0.576 -1.227 1.00 76.88 735 ASP A N 1
ATOM 5699 C CA . ASP A 1 735 ? -21.569 -0.697 -1.781 1.00 76.88 735 ASP A CA 1
ATOM 5700 C C . ASP A 1 735 ? -20.989 -1.860 -0.946 1.00 76.88 735 ASP A C 1
ATOM 5702 O O . ASP A 1 735 ? -19.923 -2.402 -1.264 1.00 76.88 735 ASP A O 1
ATOM 5706 N N . PRO A 1 736 ? -21.655 -2.239 0.162 1.00 78.62 736 PRO A N 1
ATOM 5707 C CA . PRO A 1 736 ? -21.167 -3.287 1.056 1.00 78.62 736 PRO A CA 1
ATOM 5708 C C . PRO A 1 736 ? -21.188 -4.675 0.405 1.00 78.62 736 PRO A C 1
ATOM 5710 O O . PRO A 1 736 ? -20.379 -5.531 0.762 1.00 78.62 736 PRO A O 1
ATOM 5713 N N . ARG A 1 737 ? -22.079 -4.910 -0.568 1.00 80.12 737 ARG A N 1
ATOM 5714 C CA . ARG A 1 737 ? -22.199 -6.206 -1.245 1.00 80.12 737 ARG A CA 1
ATOM 5715 C C . ARG A 1 737 ? -21.074 -6.406 -2.257 1.00 80.12 737 ARG A C 1
ATOM 5717 O O . ARG A 1 737 ? -20.424 -7.446 -2.216 1.00 80.12 737 ARG A O 1
ATOM 5724 N N . GLY A 1 738 ? -20.785 -5.397 -3.082 1.00 76.06 738 GLY A N 1
ATOM 5725 C CA . GLY A 1 738 ? -19.645 -5.433 -4.000 1.00 76.06 738 GLY A CA 1
ATOM 5726 C C . GLY A 1 738 ? -18.303 -5.543 -3.270 1.00 76.06 738 GLY A C 1
ATOM 5727 O O . GLY A 1 738 ? -17.445 -6.328 -3.669 1.00 76.06 738 GLY A O 1
ATOM 5728 N N . ALA A 1 739 ? -18.141 -4.839 -2.143 1.00 80.75 739 ALA A N 1
ATOM 5729 C CA . ALA A 1 739 ? -16.952 -4.967 -1.298 1.00 80.75 739 ALA A CA 1
ATOM 5730 C C . ALA A 1 739 ? -16.783 -6.391 -0.730 1.00 80.75 739 ALA A C 1
ATOM 5732 O O . ALA A 1 739 ? -15.667 -6.916 -0.705 1.00 80.75 739 ALA A O 1
ATOM 5733 N N . ALA A 1 740 ? -17.881 -7.033 -0.311 1.00 81.31 740 ALA A N 1
ATOM 5734 C CA . ALA A 1 740 ? -17.863 -8.413 0.170 1.00 81.31 740 ALA A CA 1
ATOM 5735 C C . ALA A 1 740 ? -17.493 -9.413 -0.938 1.00 81.31 740 ALA A C 1
ATOM 5737 O O . ALA A 1 740 ? -16.665 -10.289 -0.695 1.00 81.31 740 ALA A O 1
ATOM 5738 N N . ASP A 1 741 ? -18.035 -9.263 -2.151 1.00 80.25 741 ASP A N 1
ATOM 5739 C CA . ASP A 1 741 ? -17.710 -10.132 -3.294 1.00 80.25 741 ASP A CA 1
ATOM 5740 C C . ASP A 1 741 ? -16.216 -10.069 -3.662 1.00 80.25 741 ASP A C 1
ATOM 5742 O O . ASP A 1 741 ? -15.586 -11.108 -3.867 1.00 80.25 741 ASP A O 1
ATOM 5746 N N . ILE A 1 742 ? -15.623 -8.870 -3.647 1.00 74.06 742 ILE A N 1
ATOM 5747 C CA . ILE A 1 742 ? -14.185 -8.650 -3.887 1.00 74.06 742 ILE A CA 1
ATOM 5748 C C . ILE A 1 742 ? -13.337 -9.343 -2.809 1.00 74.06 742 ILE A C 1
ATOM 5750 O O . ILE A 1 742 ? -12.370 -10.039 -3.121 1.00 74.06 742 ILE A O 1
ATOM 5754 N N . VAL A 1 743 ? -13.695 -9.195 -1.529 1.00 80.94 743 VAL A N 1
ATOM 5755 C CA . VAL A 1 743 ? -12.979 -9.879 -0.439 1.00 80.94 743 VAL A CA 1
ATOM 5756 C C . VAL A 1 743 ? -13.095 -11.397 -0.583 1.00 80.94 743 VAL A C 1
ATOM 5758 O O . VAL A 1 743 ? -12.090 -12.088 -0.447 1.00 80.94 743 VAL A O 1
ATOM 5761 N N . ILE A 1 744 ? -14.275 -11.925 -0.917 1.00 78.75 744 ILE A N 1
ATOM 5762 C CA . ILE A 1 744 ? -14.491 -13.365 -1.124 1.00 78.75 744 ILE A CA 1
ATOM 5763 C C . ILE A 1 744 ? -13.629 -13.897 -2.279 1.00 78.75 744 ILE A C 1
ATOM 5765 O O . ILE A 1 744 ? -12.947 -14.905 -2.095 1.00 78.75 744 ILE A O 1
ATOM 5769 N N . GLU A 1 745 ? -13.601 -13.222 -3.435 1.00 75.94 745 GLU A N 1
ATOM 5770 C CA . GLU A 1 745 ? -12.754 -13.609 -4.578 1.00 75.94 745 GLU A CA 1
ATOM 5771 C C . GLU A 1 745 ? -11.269 -13.613 -4.184 1.00 75.94 745 GLU A C 1
ATOM 5773 O O . GLU A 1 745 ? -10.524 -14.541 -4.516 1.00 75.94 745 GLU A O 1
ATOM 5778 N N . LYS A 1 746 ? -10.833 -12.623 -3.391 1.00 75.00 746 LYS A N 1
ATOM 5779 C CA . LYS A 1 746 ? -9.450 -12.556 -2.913 1.00 75.00 746 LYS A CA 1
ATOM 5780 C C . LYS A 1 746 ? -9.103 -13.687 -1.954 1.00 75.00 746 LYS A C 1
ATOM 5782 O O . LYS A 1 746 ? -8.035 -14.286 -2.080 1.00 75.00 746 LYS A O 1
ATOM 5787 N N . LEU A 1 747 ? -9.995 -13.990 -1.016 1.00 75.62 747 LEU A N 1
ATOM 5788 C CA . LEU A 1 747 ? -9.824 -15.096 -0.079 1.00 75.62 747 LEU A CA 1
ATOM 5789 C C . LEU A 1 747 ? -9.766 -16.437 -0.819 1.00 75.62 747 LEU A C 1
ATOM 5791 O O . LEU A 1 747 ? -8.968 -17.292 -0.440 1.00 75.62 747 LEU A O 1
ATOM 5795 N N . GLN A 1 748 ? -10.568 -16.621 -1.875 1.00 74.25 748 GLN A N 1
ATOM 5796 C CA . GLN A 1 748 ? -10.583 -17.852 -2.674 1.00 74.25 748 GLN A CA 1
ATOM 5797 C C . GLN A 1 748 ? -9.241 -18.052 -3.374 1.00 74.25 748 GLN A C 1
ATOM 5799 O O . GLN A 1 748 ? -8.610 -19.091 -3.197 1.00 74.25 748 GLN A O 1
ATOM 5804 N N . HIS A 1 749 ? -8.739 -17.013 -4.042 1.00 70.56 749 HIS A N 1
ATOM 5805 C CA . HIS A 1 749 ? -7.431 -17.051 -4.693 1.00 70.56 749 HIS A CA 1
ATOM 5806 C C . HIS A 1 749 ? -6.279 -17.287 -3.699 1.00 70.56 749 HIS A C 1
ATOM 5808 O O . HIS A 1 749 ? -5.289 -17.932 -4.033 1.00 70.56 749 HIS A O 1
ATOM 5814 N N . VAL A 1 750 ? -6.362 -16.755 -2.476 1.00 68.00 750 VAL A N 1
ATOM 5815 C CA . VAL A 1 750 ? -5.346 -16.999 -1.436 1.00 68.00 750 VAL A CA 1
ATOM 5816 C C . VAL A 1 750 ? -5.397 -18.449 -0.936 1.00 68.00 750 VAL A C 1
ATOM 5818 O O . VAL A 1 750 ? -4.347 -19.047 -0.722 1.00 68.00 750 VAL A O 1
ATOM 5821 N N . CYS A 1 751 ? -6.591 -19.037 -0.808 1.00 63.88 751 CYS A N 1
ATOM 5822 C CA . CYS A 1 751 ? -6.766 -20.427 -0.374 1.00 63.88 751 CYS A CA 1
ATOM 5823 C C . CYS A 1 751 ? -6.376 -21.463 -1.447 1.00 63.88 751 CYS A C 1
ATOM 5825 O O . CYS A 1 751 ? -6.019 -22.584 -1.098 1.00 63.88 751 CYS A O 1
ATOM 5827 N N . GLU A 1 752 ? -6.426 -21.110 -2.736 1.00 64.62 752 GLU A N 1
ATOM 5828 C CA . GLU A 1 752 ? -6.043 -21.996 -3.850 1.00 64.62 752 GLU A CA 1
ATOM 5829 C C . GLU A 1 752 ? -4.519 -22.186 -4.000 1.00 64.62 752 GLU A C 1
ATOM 5831 O O . GLU A 1 752 ? -4.081 -23.196 -4.550 1.00 64.62 752 GLU A O 1
ATOM 5836 N N . VAL A 1 753 ? -3.698 -21.240 -3.523 1.00 57.91 753 VAL A N 1
ATOM 5837 C CA . VAL A 1 753 ? -2.254 -21.173 -3.838 1.00 57.91 753 VAL A CA 1
ATOM 5838 C C . VAL A 1 753 ? -1.352 -21.950 -2.856 1.00 57.91 753 VAL A C 1
ATOM 5840 O O . VAL A 1 753 ? -0.216 -22.260 -3.212 1.00 57.91 753 VAL A O 1
ATOM 5843 N N . GLY A 1 754 ? -1.816 -22.353 -1.667 1.00 50.88 754 GLY A N 1
ATOM 5844 C CA . GLY A 1 754 ? -1.020 -23.195 -0.752 1.00 50.88 754 GLY A CA 1
ATOM 5845 C C . GLY A 1 754 ? -1.384 -23.070 0.734 1.00 50.88 754 GLY A C 1
ATOM 5846 O O . GLY A 1 754 ? -2.270 -22.288 1.075 1.00 50.88 754 GLY A O 1
ATOM 5847 N N . PRO A 1 755 ? -0.742 -23.856 1.632 1.00 48.78 755 PRO A N 1
ATOM 5848 C CA . PRO A 1 755 ? -1.081 -23.880 3.054 1.00 48.78 755 PRO A CA 1
ATOM 5849 C C . PRO A 1 755 ? -0.777 -22.521 3.693 1.00 48.78 755 PRO A C 1
ATOM 5851 O O . PRO A 1 755 ? 0.241 -21.902 3.400 1.00 48.78 755 PRO A O 1
ATOM 5854 N N . ALA A 1 756 ? -1.691 -22.050 4.537 1.00 52.72 756 ALA A N 1
ATOM 5855 C CA . ALA A 1 756 ? -1.650 -20.707 5.092 1.00 52.72 756 ALA A CA 1
ATOM 5856 C C . ALA A 1 756 ? -0.461 -20.526 6.051 1.00 52.72 756 ALA A C 1
ATOM 5858 O O . ALA A 1 756 ? -0.493 -21.002 7.186 1.00 52.72 756 ALA A O 1
ATOM 5859 N N . ASP A 1 757 ? 0.562 -19.797 5.606 1.00 62.47 757 ASP A N 1
ATOM 5860 C CA . ASP A 1 757 ? 1.573 -19.229 6.493 1.00 62.47 757 ASP A CA 1
ATOM 5861 C C . ASP A 1 757 ? 0.918 -18.205 7.443 1.00 62.47 757 ASP A C 1
ATOM 5863 O O . ASP A 1 757 ? -0.110 -17.591 7.131 1.00 62.47 757 ASP A O 1
ATOM 5867 N N . GLU A 1 758 ? 1.524 -17.970 8.611 1.00 66.75 758 GLU A N 1
ATOM 5868 C CA . GLU A 1 758 ? 1.013 -17.019 9.614 1.00 66.75 758 GLU A CA 1
ATOM 5869 C C . GLU A 1 758 ? 0.809 -15.606 9.024 1.00 66.75 758 GLU A C 1
ATOM 5871 O O . GLU A 1 758 ? -0.163 -14.919 9.344 1.00 66.75 758 GLU A O 1
ATOM 5876 N N . ALA A 1 759 ? 1.675 -15.197 8.090 1.00 65.62 759 ALA A N 1
ATOM 5877 C CA . ALA A 1 759 ? 1.569 -13.931 7.365 1.00 65.62 759 ALA A CA 1
ATOM 5878 C C . ALA A 1 759 ? 0.309 -13.857 6.483 1.00 65.62 759 ALA A C 1
ATOM 5880 O O . ALA A 1 759 ? -0.385 -12.840 6.458 1.00 65.62 759 ALA A O 1
ATOM 5881 N N . THR A 1 760 ? -0.048 -14.952 5.810 1.00 68.12 760 THR A N 1
ATOM 5882 C CA . THR A 1 760 ? -1.259 -15.039 4.987 1.00 68.12 760 THR A CA 1
ATOM 5883 C C . THR A 1 760 ? -2.511 -14.888 5.845 1.00 68.12 760 THR A C 1
ATOM 5885 O O . THR A 1 760 ? -3.418 -14.137 5.486 1.00 68.12 760 THR A O 1
ATOM 5888 N N . MET A 1 761 ? -2.538 -15.522 7.021 1.00 72.62 761 MET A N 1
ATOM 5889 C CA . MET A 1 761 ? -3.647 -15.376 7.968 1.00 72.62 761 MET A CA 1
ATOM 5890 C C . MET A 1 761 ? -3.759 -13.955 8.529 1.00 72.62 761 MET A C 1
ATOM 5892 O O . MET A 1 761 ? -4.876 -13.464 8.711 1.00 72.62 761 MET A O 1
ATOM 5896 N N . ARG A 1 762 ? -2.640 -13.247 8.736 1.00 74.44 762 ARG A N 1
ATOM 5897 C CA . ARG A 1 762 ? -2.653 -11.821 9.113 1.00 74.44 762 ARG A CA 1
ATOM 5898 C C . ARG A 1 762 ? -3.262 -10.945 8.014 1.00 74.44 762 ARG A C 1
ATOM 5900 O O . ARG A 1 762 ? -4.105 -10.106 8.319 1.00 74.44 762 ARG A O 1
ATOM 5907 N N . HIS A 1 763 ? -2.928 -11.177 6.744 1.00 78.44 763 HIS A N 1
ATOM 5908 C CA . HIS A 1 763 ? -3.525 -10.446 5.616 1.00 78.44 763 HIS A CA 1
ATOM 5909 C C . HIS A 1 763 ? -5.028 -10.724 5.456 1.00 78.44 763 HIS A C 1
ATOM 5911 O O . HIS A 1 763 ? -5.816 -9.796 5.267 1.00 78.44 763 HIS A O 1
ATOM 5917 N N . VAL A 1 764 ? -5.444 -11.989 5.593 1.00 76.25 764 VAL A N 1
ATOM 5918 C CA . VAL A 1 764 ? -6.863 -12.391 5.619 1.00 76.25 764 VAL A CA 1
ATOM 5919 C C . VAL A 1 764 ? -7.605 -11.678 6.751 1.00 76.25 764 VAL A C 1
ATOM 5921 O O . VAL A 1 764 ? -8.694 -11.142 6.541 1.00 76.25 764 VAL A O 1
ATOM 5924 N N . THR A 1 765 ? -6.987 -11.620 7.932 1.00 79.62 765 THR A N 1
ATOM 5925 C CA . THR A 1 765 ? -7.534 -10.930 9.103 1.00 79.62 765 THR A CA 1
ATOM 5926 C C . THR A 1 765 ? -7.697 -9.435 8.840 1.00 79.62 765 THR A C 1
ATOM 5928 O O . THR A 1 765 ? -8.780 -8.903 9.067 1.00 79.62 765 THR A O 1
ATOM 5931 N N . LEU A 1 766 ? -6.684 -8.767 8.277 1.00 82.00 766 LEU A N 1
ATOM 5932 C CA . LEU A 1 766 ? -6.736 -7.340 7.935 1.00 82.00 766 LEU A CA 1
ATOM 5933 C C . LEU A 1 766 ? -7.859 -7.003 6.946 1.00 82.00 766 LEU A C 1
ATOM 5935 O O . LEU A 1 766 ? -8.577 -6.022 7.142 1.00 82.00 766 LEU A O 1
ATOM 5939 N N . LEU A 1 767 ? -8.042 -7.814 5.898 1.00 82.56 767 LEU A N 1
ATOM 5940 C CA . LEU A 1 767 ? -9.098 -7.589 4.908 1.00 82.56 767 LEU A CA 1
ATOM 5941 C C . LEU A 1 767 ? -10.498 -7.784 5.495 1.00 82.56 767 LEU A C 1
ATOM 5943 O O . LEU A 1 767 ? -11.376 -6.947 5.280 1.00 82.56 767 LEU A O 1
ATOM 5947 N N . LEU A 1 768 ? -10.705 -8.871 6.244 1.00 83.06 768 LEU A N 1
ATOM 5948 C CA . LEU A 1 768 ? -11.994 -9.171 6.867 1.00 83.06 768 LEU A CA 1
ATOM 5949 C C . LEU A 1 768 ? -12.348 -8.143 7.946 1.00 83.06 768 LEU A C 1
ATOM 5951 O O . LEU A 1 768 ? -13.474 -7.650 7.962 1.00 83.06 768 LEU A O 1
ATOM 5955 N N . GLN A 1 769 ? -11.396 -7.759 8.798 1.00 83.75 769 GLN A N 1
ATOM 5956 C CA . GLN A 1 769 ? -11.608 -6.716 9.805 1.00 83.75 769 GLN A CA 1
ATOM 5957 C C . GLN A 1 769 ? -11.863 -5.347 9.161 1.00 83.75 769 GLN A C 1
ATOM 5959 O O . GLN A 1 769 ? -12.761 -4.630 9.594 1.00 83.75 769 GLN A O 1
ATOM 5964 N N . GLY A 1 770 ? -11.133 -4.996 8.095 1.00 79.56 770 GLY A N 1
ATOM 5965 C CA . GLY A 1 770 ? -11.343 -3.746 7.358 1.00 79.56 770 GLY A CA 1
ATOM 5966 C C . GLY A 1 770 ? -12.724 -3.656 6.700 1.00 79.56 770 GLY A C 1
ATOM 5967 O O . GLY A 1 770 ? -13.362 -2.602 6.753 1.00 79.56 770 GLY A O 1
ATOM 5968 N N . LEU A 1 771 ? -13.211 -4.764 6.127 1.00 84.75 771 LEU A N 1
ATOM 5969 C CA . LEU A 1 771 ? -14.559 -4.858 5.564 1.00 84.75 771 LEU A CA 1
ATOM 5970 C C . LEU A 1 771 ? -15.620 -4.737 6.663 1.00 84.75 771 LEU A C 1
ATOM 5972 O O . LEU A 1 771 ? -16.451 -3.833 6.610 1.00 84.75 771 LEU A O 1
ATOM 5976 N N . VAL A 1 772 ? -15.580 -5.627 7.661 1.00 83.25 772 VAL A N 1
ATOM 5977 C CA . VAL A 1 772 ? -16.610 -5.711 8.709 1.00 83.25 772 VAL A CA 1
ATOM 5978 C C . VAL A 1 772 ? -16.666 -4.422 9.524 1.00 83.25 772 VAL A C 1
ATOM 5980 O O . VAL A 1 772 ? -17.753 -3.902 9.739 1.00 83.25 772 VAL A O 1
ATOM 5983 N N . GLY A 1 773 ? -15.517 -3.855 9.901 1.00 81.25 773 GLY A N 1
ATOM 5984 C CA . GLY A 1 773 ? -15.449 -2.628 10.696 1.00 81.25 773 GLY A CA 1
ATOM 5985 C C . GLY A 1 773 ? -15.976 -1.372 9.992 1.00 81.25 773 GLY A C 1
ATOM 5986 O O . GLY A 1 773 ? -16.217 -0.362 10.654 1.00 81.25 773 GLY A O 1
ATOM 5987 N N . SER A 1 774 ? -16.164 -1.420 8.669 1.00 81.25 774 SER A N 1
ATOM 5988 C CA . SER A 1 774 ? -16.629 -0.282 7.863 1.00 81.25 774 SER A CA 1
ATOM 5989 C C . SER A 1 774 ? -18.108 -0.352 7.485 1.00 81.25 774 SER A C 1
ATOM 5991 O O . SER A 1 774 ? -18.659 0.642 7.006 1.00 81.25 774 SER A O 1
ATOM 5993 N N . ILE A 1 775 ? -18.755 -1.502 7.693 1.00 81.31 775 ILE A N 1
ATOM 5994 C CA . ILE A 1 775 ? -20.183 -1.689 7.436 1.00 81.31 775 ILE A CA 1
ATOM 5995 C C . ILE A 1 775 ? -20.967 -1.067 8.593 1.00 81.31 775 ILE A C 1
ATOM 5997 O O . ILE A 1 775 ? -20.765 -1.415 9.754 1.00 81.31 775 ILE A O 1
ATOM 6001 N N . GLN A 1 776 ? -21.888 -0.149 8.295 1.00 78.06 776 GLN A N 1
ATOM 6002 C CA . GLN A 1 776 ? -22.758 0.394 9.338 1.00 78.06 776 GLN A CA 1
ATOM 6003 C C . GLN A 1 776 ? -23.755 -0.675 9.823 1.00 78.06 776 GLN A C 1
ATOM 6005 O O . GLN A 1 776 ? -24.287 -1.424 8.998 1.00 78.06 776 GLN A O 1
ATOM 6010 N N . PRO A 1 777 ? -24.033 -0.763 11.139 1.00 68.00 777 PRO A N 1
ATOM 6011 C CA . PRO A 1 777 ? -24.896 -1.785 11.727 1.00 68.00 777 PRO A CA 1
ATOM 6012 C C . PRO A 1 777 ? -26.389 -1.479 11.507 1.00 68.00 777 PRO A C 1
ATOM 6014 O O . PRO A 1 777 ? -27.163 -1.344 12.451 1.00 68.00 777 PRO A O 1
ATOM 6017 N N . GLU A 1 778 ? -26.804 -1.364 10.247 1.00 74.75 778 GLU A N 1
ATOM 6018 C CA . GLU A 1 778 ? -28.205 -1.217 9.854 1.00 74.75 778 GLU A CA 1
ATOM 6019 C C . GLU A 1 778 ? -28.844 -2.581 9.534 1.00 74.75 778 GLU A C 1
ATOM 6021 O O . GLU A 1 778 ? -28.164 -3.499 9.062 1.00 74.75 778 GLU A O 1
ATOM 6026 N N . PRO A 1 779 ? -30.169 -2.747 9.722 1.00 67.31 779 PRO A N 1
ATOM 6027 C CA . PRO A 1 779 ? -30.863 -3.996 9.391 1.00 67.31 779 PRO A CA 1
ATOM 6028 C C . PRO A 1 779 ? -30.723 -4.393 7.911 1.00 67.31 779 PRO A C 1
ATOM 6030 O O . PRO A 1 779 ? -30.776 -5.581 7.595 1.00 67.31 779 PRO A O 1
ATOM 6033 N N . MET A 1 780 ? -30.477 -3.427 7.018 1.00 69.06 780 MET A N 1
ATOM 6034 C CA . MET A 1 780 ? -30.239 -3.648 5.585 1.00 69.06 780 MET A CA 1
ATOM 6035 C C . MET A 1 780 ? -28.917 -4.373 5.284 1.00 69.06 780 MET A C 1
ATOM 6037 O O . MET A 1 780 ? -28.753 -4.911 4.192 1.00 69.06 780 MET A O 1
ATOM 6041 N N . CYS A 1 781 ? -27.990 -4.436 6.244 1.00 73.25 781 CYS A N 1
ATOM 6042 C CA . CYS A 1 781 ? -26.686 -5.080 6.084 1.00 73.25 781 CYS A CA 1
ATOM 6043 C C . CYS A 1 781 ? -26.703 -6.583 6.421 1.00 73.25 781 CYS A C 1
ATOM 6045 O O . CYS A 1 781 ? -25.762 -7.293 6.067 1.00 73.25 781 CYS A O 1
ATOM 6047 N N . ARG A 1 782 ? -27.769 -7.104 7.053 1.00 82.00 782 ARG A N 1
ATOM 6048 C CA . ARG A 1 782 ? -27.907 -8.536 7.409 1.00 82.00 782 ARG A CA 1
ATOM 6049 C C . ARG A 1 782 ? -27.708 -9.493 6.217 1.00 82.00 782 ARG A C 1
ATOM 6051 O O . ARG A 1 782 ? -26.928 -10.432 6.363 1.00 82.00 782 ARG A O 1
ATOM 6058 N N . PRO A 1 783 ? -28.275 -9.237 5.017 1.00 80.50 783 PRO A N 1
ATOM 6059 C CA . PRO A 1 783 ? -28.073 -10.103 3.850 1.00 80.50 783 PRO A CA 1
ATOM 6060 C C . PRO A 1 783 ? -26.619 -10.143 3.359 1.00 80.50 783 PRO A C 1
ATOM 6062 O O . PRO A 1 783 ? -26.201 -11.121 2.743 1.00 80.50 783 PRO A O 1
ATOM 6065 N N . VAL A 1 784 ? -25.833 -9.089 3.617 1.00 82.88 784 VAL A N 1
ATOM 6066 C CA . VAL A 1 784 ? -24.405 -9.047 3.260 1.00 82.88 784 VAL A CA 1
ATOM 6067 C C . VAL A 1 784 ? -23.620 -10.013 4.145 1.00 82.88 784 VAL A C 1
ATOM 6069 O O . VAL A 1 784 ? -22.800 -10.772 3.634 1.00 82.88 784 VAL A O 1
ATOM 6072 N N . PHE A 1 785 ? -23.914 -10.042 5.449 1.00 81.62 785 PHE A N 1
ATOM 6073 C CA . PHE A 1 785 ? -23.316 -11.005 6.377 1.00 81.62 785 PHE A CA 1
ATOM 6074 C C . PHE A 1 785 ? -23.764 -12.442 6.084 1.00 81.62 785 PHE A C 1
ATOM 6076 O O . PHE A 1 785 ? -22.917 -13.330 6.073 1.00 81.62 785 PHE A O 1
ATOM 6083 N N . GLU A 1 786 ? -25.043 -12.684 5.765 1.00 82.38 786 GLU A N 1
ATOM 6084 C CA . GLU A 1 786 ? -25.506 -14.010 5.313 1.00 82.38 786 GLU A CA 1
ATOM 6085 C C . GLU A 1 786 ? -24.733 -14.483 4.078 1.00 82.38 786 GLU A C 1
ATOM 6087 O O . GLU A 1 786 ? -24.205 -15.595 4.056 1.00 82.38 786 GLU A O 1
ATOM 6092 N N . HIS A 1 787 ? -24.611 -13.621 3.065 1.00 82.75 787 HIS A N 1
ATOM 6093 C CA . HIS A 1 787 ? -23.863 -13.919 1.845 1.00 82.75 787 HIS A CA 1
ATOM 6094 C C . HIS A 1 787 ? -22.385 -14.215 2.135 1.00 82.75 787 HIS A C 1
ATOM 6096 O O . HIS A 1 787 ? -21.840 -15.192 1.616 1.00 82.75 787 HIS A O 1
ATOM 6102 N N . LEU A 1 788 ? -21.760 -13.427 3.017 1.00 82.62 788 LEU A N 1
ATOM 6103 C CA . LEU A 1 788 ? -20.383 -13.617 3.470 1.00 82.62 788 LEU A CA 1
ATOM 6104 C C . LEU A 1 788 ? -20.205 -14.979 4.161 1.00 82.62 788 LEU A C 1
ATOM 6106 O O . LEU A 1 788 ? -19.305 -15.732 3.790 1.00 82.62 788 LEU A O 1
ATOM 6110 N N . PHE A 1 789 ? -21.068 -15.336 5.118 1.00 81.56 789 PHE A N 1
ATOM 6111 C CA . PHE A 1 789 ? -20.985 -16.607 5.846 1.00 81.56 789 PHE A CA 1
ATOM 6112 C C . PHE A 1 789 ? -21.235 -17.816 4.936 1.00 81.56 789 PHE A C 1
ATOM 6114 O O . PHE A 1 789 ? -20.477 -18.784 5.003 1.00 81.56 789 PHE A O 1
ATOM 6121 N N . VAL A 1 790 ? -22.220 -17.746 4.033 1.00 81.69 790 VAL A N 1
ATOM 6122 C CA . VAL A 1 790 ? -22.529 -18.825 3.077 1.00 81.69 790 VAL A CA 1
ATOM 6123 C C . VAL A 1 790 ? -21.366 -19.069 2.115 1.00 81.69 790 VAL A C 1
ATOM 6125 O O . VAL A 1 790 ? -20.969 -20.214 1.899 1.00 81.69 790 VAL A O 1
ATOM 6128 N N . LYS A 1 791 ? -20.785 -18.010 1.540 1.00 78.75 791 LYS A N 1
ATOM 6129 C CA . LYS A 1 791 ? -19.690 -18.137 0.564 1.00 78.75 791 LYS A CA 1
ATOM 6130 C C . LYS A 1 791 ? -18.364 -18.553 1.194 1.00 78.75 791 LYS A C 1
ATOM 6132 O O . LYS A 1 791 ? -17.579 -19.237 0.542 1.00 78.75 791 LYS A O 1
ATOM 6137 N N . THR A 1 792 ? -18.128 -18.182 2.451 1.00 74.56 792 THR A N 1
ATOM 6138 C CA . THR A 1 792 ? -16.909 -18.551 3.186 1.00 74.56 792 THR A CA 1
ATOM 6139 C C . THR A 1 792 ? -17.005 -19.913 3.882 1.00 74.56 792 THR A C 1
ATOM 6141 O O . THR A 1 792 ? -15.983 -20.439 4.311 1.00 74.56 792 THR A O 1
ATOM 6144 N N . ALA A 1 793 ? -18.189 -20.539 3.938 1.00 69.50 793 ALA A N 1
ATOM 6145 C CA . ALA A 1 793 ? -18.393 -21.838 4.590 1.00 69.50 793 ALA A CA 1
ATOM 6146 C C . ALA A 1 793 ? -17.579 -22.993 3.970 1.00 69.50 793 ALA A C 1
ATOM 6148 O O . ALA A 1 793 ? -17.228 -23.939 4.669 1.00 69.50 793 ALA A O 1
ATOM 6149 N N . ALA A 1 794 ? -17.246 -22.920 2.676 1.00 62.56 794 ALA A N 1
ATOM 6150 C CA . ALA A 1 794 ? -16.435 -23.930 1.986 1.00 62.56 794 ALA A CA 1
ATOM 6151 C C . ALA A 1 794 ? -14.913 -23.755 2.194 1.00 62.56 794 ALA A C 1
ATOM 6153 O O . ALA A 1 794 ? -14.127 -24.588 1.747 1.00 62.56 794 ALA A O 1
ATOM 6154 N N . MET A 1 795 ? -14.484 -22.671 2.850 1.00 61.59 795 MET A N 1
ATOM 6155 C CA . MET A 1 795 ? -13.076 -22.278 2.966 1.00 61.59 795 MET A CA 1
ATOM 6156 C C . MET A 1 795 ? -12.470 -22.849 4.251 1.00 61.59 795 MET A C 1
ATOM 6158 O O . MET A 1 795 ? -12.362 -22.168 5.273 1.00 61.59 795 MET A O 1
ATOM 6162 N N . VAL A 1 796 ? -12.107 -24.132 4.214 1.00 56.12 796 VAL A N 1
ATOM 6163 C CA . VAL A 1 796 ? -11.465 -24.827 5.339 1.00 56.12 796 VAL A CA 1
ATOM 6164 C C . VAL A 1 796 ? -9.946 -24.753 5.177 1.00 56.12 796 VAL A C 1
ATOM 6166 O O . VAL A 1 796 ? -9.388 -25.315 4.237 1.00 56.12 796 VAL A O 1
ATOM 6169 N N . VAL A 1 797 ? -9.271 -24.061 6.097 1.00 50.88 797 VAL A N 1
ATOM 6170 C CA . VAL A 1 797 ? -7.800 -24.012 6.155 1.00 50.88 797 VAL A CA 1
ATOM 6171 C C . VAL A 1 797 ? -7.287 -25.305 6.817 1.00 50.88 797 VAL A C 1
ATOM 6173 O O . VAL A 1 797 ? -7.815 -25.683 7.868 1.00 50.88 797 VAL A O 1
ATOM 6176 N N . PRO A 1 798 ? -6.277 -26.006 6.262 1.00 41.69 798 PRO A N 1
ATOM 6177 C CA . PRO A 1 798 ? -5.757 -27.235 6.862 1.00 41.69 798 PRO A CA 1
ATOM 6178 C C . PRO A 1 798 ? -5.073 -26.936 8.205 1.00 41.69 798 PRO A C 1
ATOM 6180 O O . PRO A 1 798 ? -4.121 -26.164 8.246 1.00 41.69 798 PRO A O 1
ATOM 6183 N N . GLY A 1 799 ? -5.531 -27.555 9.301 1.00 47.78 799 GLY A N 1
ATOM 6184 C CA . GLY A 1 799 ? -4.862 -27.487 10.613 1.00 47.78 799 GLY A CA 1
ATOM 6185 C C . GLY A 1 799 ? -5.741 -27.075 11.798 1.00 47.78 799 GLY A C 1
ATOM 6186 O O . GLY A 1 799 ? -5.314 -27.220 12.942 1.00 47.78 799 GLY A O 1
ATOM 6187 N N . HIS A 1 800 ? -6.971 -26.610 11.571 1.00 44.81 800 HIS A N 1
ATOM 6188 C CA . HIS A 1 800 ? -7.958 -26.357 12.630 1.00 44.81 800 HIS A CA 1
ATOM 6189 C C . HIS A 1 800 ? -9.203 -27.218 12.401 1.00 44.81 800 HIS A C 1
ATOM 6191 O O . HIS A 1 800 ? -9.591 -27.460 11.261 1.00 44.81 800 HIS A O 1
ATOM 6197 N N . ALA A 1 801 ? -9.780 -27.745 13.483 1.00 45.41 801 ALA A N 1
ATOM 6198 C CA . ALA A 1 801 ? -10.828 -28.764 13.474 1.00 45.41 801 ALA A CA 1
ATOM 6199 C C . ALA A 1 801 ? -12.054 -28.361 12.628 1.00 45.41 801 ALA A C 1
ATOM 6201 O O . ALA A 1 801 ? -12.963 -27.713 13.128 1.00 45.41 801 ALA A O 1
ATOM 6202 N N . GLY A 1 802 ? -12.068 -28.732 11.343 1.00 51.94 802 GLY A N 1
ATOM 6203 C CA . GLY A 1 802 ? -13.243 -28.759 10.462 1.00 51.94 802 GLY A CA 1
ATOM 6204 C C . GLY A 1 802 ? -14.034 -27.456 10.263 1.00 51.94 802 GLY A C 1
ATOM 6205 O O . GLY A 1 802 ? -15.092 -27.514 9.642 1.00 51.94 802 GLY A O 1
ATOM 6206 N N . ARG A 1 803 ? -13.575 -26.304 10.771 1.00 58.88 803 ARG A N 1
ATOM 6207 C CA . ARG A 1 803 ? -14.323 -25.034 10.762 1.00 58.88 803 ARG A CA 1
ATOM 6208 C C . ARG A 1 803 ? -13.684 -23.989 9.837 1.00 58.88 803 ARG A C 1
ATOM 6210 O O . ARG A 1 803 ? -12.454 -23.910 9.783 1.00 58.88 803 ARG A O 1
ATOM 6217 N N . PRO A 1 804 ? -14.479 -23.148 9.146 1.00 65.31 804 PRO A N 1
ATOM 6218 C CA . PRO A 1 804 ? -13.942 -22.077 8.311 1.00 65.31 804 PRO A CA 1
ATOM 6219 C C . PRO A 1 804 ? -13.232 -21.020 9.167 1.00 65.31 804 PRO A C 1
ATOM 6221 O O . PRO A 1 804 ? -13.859 -20.354 9.991 1.00 65.31 804 PRO A O 1
ATOM 6224 N N . ALA A 1 805 ? -11.926 -20.825 8.967 1.00 66.69 805 ALA A N 1
ATOM 6225 C CA . ALA A 1 805 ? -11.132 -19.860 9.741 1.00 66.69 805 ALA A CA 1
ATOM 6226 C C . ALA A 1 805 ? -11.655 -18.414 9.604 1.00 66.69 805 ALA A C 1
ATOM 6228 O O . ALA A 1 805 ? -11.589 -17.629 10.550 1.00 66.69 805 ALA A O 1
ATOM 6229 N N . ALA A 1 806 ? -12.254 -18.089 8.453 1.00 71.12 806 ALA A N 1
ATOM 6230 C CA . ALA A 1 806 ? -12.901 -16.804 8.207 1.00 71.12 806 ALA A CA 1
ATOM 6231 C C . ALA A 1 806 ? -14.051 -16.526 9.191 1.00 71.12 806 ALA A C 1
ATOM 6233 O O . ALA A 1 806 ? -14.173 -15.403 9.676 1.00 71.12 806 ALA A O 1
ATOM 6234 N N . HIS A 1 807 ? -14.863 -17.537 9.537 1.00 80.38 807 HIS A N 1
ATOM 6235 C CA . HIS A 1 807 ? -15.998 -17.367 10.456 1.00 80.38 807 HIS A CA 1
ATOM 6236 C C . HIS A 1 807 ? -15.524 -16.967 11.851 1.00 80.38 807 HIS A C 1
ATOM 6238 O O . HIS A 1 807 ? -16.106 -16.065 12.445 1.00 80.38 807 HIS A O 1
ATOM 6244 N N . ARG A 1 808 ? -14.429 -17.563 12.340 1.00 77.75 808 ARG A N 1
ATOM 6245 C CA . ARG A 1 808 ? -13.831 -17.204 13.634 1.00 77.75 808 ARG A CA 1
ATOM 6246 C C . ARG A 1 808 ? -13.381 -15.741 13.659 1.00 77.75 808 ARG A C 1
ATOM 6248 O O . ARG A 1 808 ? -13.745 -15.025 14.581 1.00 77.75 808 ARG A O 1
ATOM 6255 N N . ILE A 1 809 ? -12.662 -15.291 12.627 1.00 78.38 809 ILE A N 1
ATOM 6256 C CA . ILE A 1 809 ? -12.158 -13.908 12.523 1.00 78.38 809 ILE A CA 1
ATOM 6257 C C . ILE A 1 809 ? -13.312 -12.898 12.499 1.00 78.38 809 ILE A C 1
ATOM 6259 O O . ILE A 1 809 ? -13.266 -11.877 13.185 1.00 78.38 809 ILE A O 1
ATOM 6263 N N . ILE A 1 810 ? -14.357 -13.182 11.715 1.00 82.88 810 ILE A N 1
ATOM 6264 C CA . ILE A 1 810 ? -15.535 -12.314 11.620 1.00 82.88 810 ILE A CA 1
ATOM 6265 C C . ILE A 1 810 ? -16.244 -12.250 12.977 1.00 82.88 810 ILE A C 1
ATOM 6267 O O . ILE A 1 810 ? -16.514 -11.157 13.467 1.00 82.88 810 ILE A O 1
ATOM 6271 N N . LEU A 1 811 ? -16.515 -13.398 13.605 1.00 84.25 811 LEU A N 1
ATOM 6272 C CA . LEU A 1 811 ? -17.205 -13.456 14.895 1.00 84.25 811 LEU A CA 1
ATOM 6273 C C . LEU A 1 811 ? -16.391 -12.794 16.021 1.00 84.25 811 LEU A C 1
ATOM 6275 O O . LEU A 1 811 ? -16.970 -12.107 16.857 1.00 84.25 811 LEU A O 1
ATOM 6279 N N . GLU A 1 812 ? -15.063 -12.921 16.017 1.00 83.44 812 GLU A N 1
ATOM 6280 C CA . GLU A 1 812 ? -14.167 -12.250 16.969 1.00 83.44 812 GLU A CA 1
ATOM 6281 C C . GLU A 1 812 ? -14.178 -10.722 16.791 1.00 83.44 812 GLU A C 1
ATOM 6283 O O . GLU A 1 812 ? -14.215 -9.969 17.770 1.00 83.44 812 GLU A O 1
ATOM 6288 N N . HIS A 1 813 ? -14.236 -10.236 15.546 1.00 82.88 813 HIS A N 1
ATOM 6289 C CA . HIS A 1 813 ? -14.362 -8.803 15.279 1.00 82.88 813 HIS A CA 1
ATOM 6290 C C . HIS A 1 813 ? -15.746 -8.256 15.674 1.00 82.88 813 HIS A C 1
ATOM 6292 O O . HIS A 1 813 ? -15.851 -7.167 16.238 1.00 82.88 813 HIS A O 1
ATOM 6298 N N . LEU A 1 814 ? -16.814 -9.024 15.434 1.00 83.25 814 LEU A N 1
ATOM 6299 C CA . LEU A 1 814 ? -18.170 -8.657 15.854 1.00 83.25 814 LEU A CA 1
ATOM 6300 C C . LEU A 1 814 ? -18.319 -8.645 17.387 1.00 83.25 814 LEU A C 1
ATOM 6302 O O . LEU A 1 814 ? -18.995 -7.763 17.909 1.00 83.25 814 LEU A O 1
ATOM 6306 N N . LEU A 1 815 ? -17.669 -9.572 18.106 1.00 83.69 815 LEU A N 1
ATOM 6307 C CA . LEU A 1 815 ? -17.653 -9.603 19.577 1.00 83.69 815 LEU A CA 1
ATOM 6308 C C . LEU A 1 815 ? -16.822 -8.479 20.209 1.00 83.69 815 LEU A C 1
ATOM 6310 O O . LEU A 1 815 ? -17.159 -8.004 21.290 1.00 83.69 815 LEU A O 1
ATOM 6314 N N . SER A 1 816 ? -15.715 -8.078 19.581 1.00 83.31 816 SER A N 1
ATOM 6315 C CA . SER A 1 816 ? -14.837 -7.020 20.111 1.00 83.31 816 SER A CA 1
ATOM 6316 C C . SER A 1 816 ? -15.375 -5.608 19.866 1.00 83.31 816 SER A C 1
ATOM 6318 O O . SER A 1 816 ? -14.965 -4.664 20.544 1.00 83.31 816 SER A O 1
ATOM 6320 N N . SER A 1 817 ? -16.303 -5.441 18.922 1.00 81.56 817 SER A N 1
ATOM 6321 C CA . SER A 1 817 ? -16.851 -4.143 18.542 1.00 81.56 817 SER A CA 1
ATOM 6322 C C . SER A 1 817 ? -18.292 -3.958 19.023 1.00 81.56 817 SER A C 1
ATOM 6324 O O . SER A 1 817 ? -19.237 -4.473 18.425 1.00 81.56 817 SER A O 1
ATOM 6326 N N . SER A 1 818 ? -18.483 -3.109 20.039 1.00 79.56 818 SER A N 1
ATOM 6327 C CA . SER A 1 818 ? -19.805 -2.812 20.623 1.00 79.56 818 SER A CA 1
ATOM 6328 C C . SER A 1 818 ? -20.846 -2.313 19.616 1.00 79.56 818 SER A C 1
ATOM 6330 O O . SER A 1 818 ? -22.039 -2.564 19.769 1.00 79.56 818 SER A O 1
ATOM 6332 N N . ARG A 1 819 ? -20.400 -1.651 18.541 1.00 79.94 819 ARG A N 1
ATOM 6333 C CA . ARG A 1 819 ? -21.261 -1.153 17.454 1.00 79.94 819 ARG A CA 1
ATOM 6334 C C . ARG A 1 819 ? -21.949 -2.279 16.682 1.00 79.94 819 ARG A C 1
ATOM 6336 O O . ARG A 1 819 ? -23.036 -2.074 16.156 1.00 79.94 819 ARG A O 1
ATOM 6343 N N . HIS A 1 820 ? -21.335 -3.458 16.625 1.00 80.00 820 HIS A N 1
ATOM 6344 C CA . HIS A 1 820 ? -21.815 -4.595 15.842 1.00 80.00 820 HIS A CA 1
ATOM 6345 C C . HIS A 1 820 ? -22.602 -5.618 16.677 1.00 80.00 820 HIS A C 1
ATOM 6347 O O . HIS A 1 820 ? -23.128 -6.587 16.128 1.00 80.00 820 HIS A O 1
ATOM 6353 N N . HIS A 1 821 ? -22.771 -5.372 17.980 1.00 84.56 821 HIS A N 1
ATOM 6354 C CA . HIS A 1 821 ? -23.597 -6.192 18.869 1.00 84.56 821 HIS A CA 1
ATOM 6355 C C . HIS A 1 821 ? -25.034 -6.437 18.358 1.00 84.56 821 HIS A C 1
ATOM 6357 O O . HIS A 1 821 ? -25.499 -7.561 18.514 1.00 84.56 821 HIS A O 1
ATOM 6363 N N . PRO A 1 822 ? -25.740 -5.490 17.695 1.00 82.94 822 PRO A N 1
ATOM 6364 C CA . PRO A 1 822 ? -27.071 -5.761 17.131 1.00 82.94 822 PRO A CA 1
ATOM 6365 C C . PRO A 1 822 ? -27.071 -6.791 15.992 1.00 82.94 822 PRO A C 1
ATOM 6367 O O . PRO A 1 822 ? -28.051 -7.510 15.802 1.00 82.94 822 PRO A O 1
ATOM 6370 N N . ILE A 1 823 ? -25.982 -6.867 15.220 1.00 80.62 823 ILE A N 1
ATOM 6371 C CA . ILE A 1 823 ? -25.811 -7.883 14.172 1.00 80.62 823 ILE A CA 1
ATOM 6372 C C . ILE A 1 823 ? -25.523 -9.235 14.826 1.00 80.62 823 ILE A C 1
ATOM 6374 O O . ILE A 1 823 ? -26.094 -10.241 14.418 1.00 80.62 823 ILE A O 1
ATOM 6378 N N . PHE A 1 824 ? -24.691 -9.251 15.870 1.00 81.12 824 PHE A N 1
ATOM 6379 C CA . PHE A 1 824 ? -24.418 -10.459 16.647 1.00 81.12 824 PHE A CA 1
ATOM 6380 C C . PHE A 1 824 ? -25.683 -10.997 17.338 1.00 81.12 824 PHE A C 1
ATOM 6382 O O . PHE A 1 824 ? -25.932 -12.196 17.327 1.00 81.12 824 PHE A O 1
ATOM 6389 N N . ASP A 1 825 ? -26.524 -10.109 17.868 1.00 81.50 825 ASP A N 1
ATOM 6390 C CA . ASP A 1 825 ? -27.798 -10.449 18.507 1.00 81.50 825 ASP A CA 1
ATOM 6391 C C . ASP A 1 825 ? -28.833 -11.013 17.521 1.00 81.50 825 ASP A C 1
ATOM 6393 O O . ASP A 1 825 ? -29.627 -11.877 17.884 1.00 81.50 825 ASP A O 1
ATOM 6397 N N . TRP A 1 826 ? -28.801 -10.564 16.262 1.00 84.12 826 TRP A N 1
ATOM 6398 C CA . TRP A 1 826 ? -29.567 -11.178 15.174 1.00 84.12 826 TRP A CA 1
ATOM 6399 C C . TRP A 1 826 ? -29.000 -12.549 14.780 1.00 84.12 826 TRP A C 1
ATOM 6401 O O . TRP A 1 826 ? -29.770 -13.479 14.552 1.00 84.12 826 TRP A O 1
ATOM 6411 N N . LEU A 1 827 ? -27.668 -12.696 14.751 1.00 81.44 827 LEU A N 1
ATOM 6412 C CA . LEU A 1 827 ? -27.014 -13.960 14.407 1.00 81.44 827 LEU A CA 1
ATOM 6413 C C . LEU A 1 827 ? -27.426 -15.106 15.344 1.00 81.44 827 LEU A C 1
ATOM 6415 O O . LEU A 1 827 ? -27.510 -16.245 14.888 1.00 81.44 827 LEU A O 1
ATOM 6419 N N . LEU A 1 828 ? -27.741 -14.805 16.612 1.00 81.50 828 LEU A N 1
ATOM 6420 C CA . LEU A 1 828 ? -28.242 -15.783 17.587 1.00 81.50 828 LEU A CA 1
ATOM 6421 C C . LEU A 1 828 ? -29.521 -16.504 17.132 1.00 81.50 828 LEU A C 1
ATOM 6423 O O . LEU A 1 828 ? -29.745 -17.637 17.551 1.00 81.50 828 LEU A O 1
ATOM 6427 N N . ASP A 1 829 ? -30.337 -15.874 16.282 1.00 76.94 829 ASP A N 1
ATOM 6428 C CA . ASP A 1 829 ? -31.602 -16.437 15.799 1.00 76.94 829 ASP A CA 1
ATOM 6429 C C . ASP A 1 829 ? -31.433 -17.228 14.479 1.00 76.94 829 ASP A C 1
ATOM 6431 O O . ASP A 1 829 ? -32.346 -17.940 14.052 1.00 76.94 829 ASP A O 1
ATOM 6435 N N . THR A 1 830 ? -30.274 -17.127 13.817 1.00 75.12 830 THR A N 1
ATOM 6436 C CA . THR A 1 830 ? -29.975 -17.781 12.527 1.00 75.12 830 THR A CA 1
ATOM 6437 C C . THR A 1 830 ? -29.160 -19.065 12.674 1.00 75.12 830 THR A C 1
ATOM 6439 O O . THR A 1 830 ? -28.222 -19.148 13.456 1.00 75.12 830 THR A O 1
ATOM 6442 N N . SER A 1 831 ? -29.453 -20.067 11.838 1.00 66.38 831 SER A N 1
ATOM 6443 C CA . SER A 1 831 ? -28.769 -21.372 11.837 1.00 66.38 831 SER A CA 1
ATOM 6444 C C . SER A 1 831 ? -27.533 -21.448 10.927 1.00 66.38 831 SER A C 1
ATOM 6446 O O . SER A 1 831 ? -27.051 -22.542 10.640 1.00 66.38 831 SER A O 1
ATOM 6448 N N . THR A 1 832 ? -27.058 -20.324 10.383 1.00 62.78 832 THR A N 1
ATOM 6449 C CA . THR A 1 832 ? -26.022 -20.298 9.333 1.00 62.78 832 THR A CA 1
ATOM 6450 C C . THR A 1 832 ? -24.608 -20.570 9.851 1.00 62.78 832 THR A C 1
ATOM 6452 O O . THR A 1 832 ? -23.731 -20.906 9.058 1.00 62.78 832 THR A O 1
ATOM 6455 N N . THR A 1 833 ? -24.371 -20.421 11.156 1.00 67.69 833 THR A N 1
ATOM 6456 C CA . THR A 1 833 ? -23.047 -20.523 11.787 1.00 67.69 833 THR A CA 1
ATOM 6457 C C . THR A 1 833 ? -23.121 -21.224 13.149 1.00 67.69 833 THR A C 1
ATOM 6459 O O . THR A 1 833 ? -24.094 -21.084 13.887 1.00 67.69 833 THR A O 1
ATOM 6462 N N . ASP A 1 834 ? -22.078 -21.982 13.503 1.00 71.62 834 ASP A N 1
ATOM 6463 C CA . ASP A 1 834 ? -21.937 -22.641 14.813 1.00 71.62 834 ASP A CA 1
ATOM 6464 C C . ASP A 1 834 ? -21.442 -21.625 15.865 1.00 71.62 834 ASP A C 1
ATOM 6466 O O . ASP A 1 834 ? -20.273 -21.597 16.247 1.00 71.62 834 ASP A O 1
ATOM 6470 N N . ILE A 1 835 ? -22.331 -20.711 16.268 1.00 79.19 835 ILE A N 1
ATOM 6471 C CA . ILE A 1 835 ? -22.017 -19.591 17.175 1.00 79.19 835 ILE A CA 1
ATOM 6472 C C . ILE A 1 835 ? -21.790 -20.082 18.610 1.00 79.19 835 ILE A C 1
ATOM 6474 O O . ILE A 1 835 ? -20.955 -19.533 19.325 1.00 79.19 835 ILE A O 1
ATOM 6478 N N . VAL A 1 836 ? -22.518 -21.120 19.032 1.00 79.00 836 VAL A N 1
ATOM 6479 C CA . VAL A 1 836 ? -22.504 -21.620 20.417 1.00 79.00 836 VAL A CA 1
ATOM 6480 C C . VAL A 1 836 ? -21.117 -22.117 20.797 1.00 79.00 836 VAL A C 1
ATOM 6482 O O . VAL A 1 836 ? -20.563 -21.687 21.803 1.00 79.00 836 VAL A O 1
ATOM 6485 N N . SER A 1 837 ? -20.518 -22.953 19.952 1.00 78.69 837 SER A N 1
ATOM 6486 C CA . SER A 1 837 ? -19.177 -23.476 20.207 1.00 78.69 837 SER A CA 1
ATOM 6487 C C . SER A 1 837 ? -18.100 -22.389 20.208 1.00 78.69 837 SER A C 1
ATOM 6489 O O . SER A 1 837 ? -17.187 -22.425 21.030 1.00 78.69 837 SER A O 1
ATOM 6491 N N . PHE A 1 838 ? -18.223 -21.380 19.341 1.00 81.00 838 PHE A N 1
ATOM 6492 C CA . PHE A 1 838 ? -17.320 -20.232 19.341 1.00 81.00 838 PHE A CA 1
ATOM 6493 C C . PHE A 1 838 ? -17.440 -19.408 20.634 1.00 81.00 838 PHE A C 1
ATOM 6495 O O . PHE A 1 838 ? -16.425 -19.008 21.209 1.00 81.00 838 PHE A O 1
ATOM 6502 N N . LEU A 1 839 ? -18.663 -19.171 21.116 1.00 81.06 839 LEU A N 1
ATOM 6503 C CA . LEU A 1 839 ? -18.907 -18.447 22.366 1.00 81.06 839 LEU A CA 1
ATOM 6504 C C . LEU A 1 839 ? -18.391 -19.214 23.593 1.00 81.06 839 LEU A C 1
ATOM 6506 O O . LEU A 1 839 ? -17.825 -18.594 24.493 1.00 81.06 839 LEU A O 1
ATOM 6510 N N . GLU A 1 840 ? -18.535 -20.542 23.613 1.00 81.00 840 GLU A N 1
ATOM 6511 C CA . GLU A 1 840 ? -17.994 -21.408 24.670 1.00 81.00 840 GLU A CA 1
ATOM 6512 C C . GLU A 1 840 ? -16.455 -21.392 24.701 1.00 81.00 840 GLU A C 1
ATOM 6514 O O . GLU A 1 840 ? -15.862 -21.318 25.778 1.00 81.00 840 GLU A O 1
ATOM 6519 N N . GLU A 1 841 ? -15.795 -21.385 23.537 1.00 78.75 841 GLU A N 1
ATOM 6520 C CA . GLU A 1 841 ? -14.331 -21.278 23.433 1.00 78.75 841 GLU A CA 1
ATOM 6521 C C . GLU A 1 841 ? -13.802 -19.901 23.869 1.00 78.75 841 GLU A C 1
ATOM 6523 O O . GLU A 1 841 ? -12.740 -19.801 24.488 1.00 78.75 841 GLU A O 1
ATOM 6528 N N . SER A 1 842 ? -14.529 -18.826 23.554 1.00 71.50 842 SER A N 1
ATOM 6529 C CA . SER A 1 842 ? -14.010 -17.453 23.635 1.00 71.50 842 SER A CA 1
ATOM 6530 C C . SER A 1 842 ? -13.850 -16.908 25.058 1.00 71.50 842 SER A C 1
ATOM 6532 O O . SER A 1 842 ? -13.202 -15.879 25.222 1.00 71.50 842 SER A O 1
ATOM 6534 N N . SER A 1 843 ? -14.406 -17.569 26.086 1.00 67.94 843 SER A N 1
ATOM 6535 C CA . SER A 1 843 ? -14.269 -17.281 27.536 1.00 67.94 843 SER A CA 1
ATOM 6536 C C . SER A 1 843 ? -14.462 -15.820 28.011 1.00 67.94 843 SER A C 1
ATOM 6538 O O . SER A 1 843 ? -14.337 -15.550 29.208 1.00 67.94 843 SER A O 1
ATOM 6540 N N . SER A 1 844 ? -14.784 -14.876 27.122 1.00 75.56 844 SER A N 1
ATOM 6541 C CA . SER A 1 844 ? -14.880 -13.443 27.398 1.00 75.56 844 SER A CA 1
ATOM 6542 C C . SER A 1 844 ? -16.216 -13.094 28.071 1.00 75.56 844 SER A C 1
ATOM 6544 O O . SER A 1 844 ? -17.217 -13.783 27.852 1.00 75.56 844 SER A O 1
ATOM 6546 N N . PRO A 1 845 ? -16.283 -12.026 28.891 1.00 74.12 845 PRO A N 1
ATOM 6547 C CA . PRO A 1 845 ? -17.528 -11.637 29.561 1.00 74.12 845 PRO A CA 1
ATOM 6548 C C . PRO A 1 845 ? -18.628 -11.255 28.558 1.00 74.12 845 PRO A C 1
ATOM 6550 O O . PRO A 1 845 ? -19.788 -11.597 28.766 1.00 74.12 845 PRO A O 1
ATOM 6553 N N . VAL A 1 846 ? -18.253 -10.629 27.436 1.00 78.88 846 VAL A N 1
ATOM 6554 C CA . VAL A 1 846 ? -19.165 -10.275 26.335 1.00 78.88 846 VAL A CA 1
ATOM 6555 C C . VAL A 1 846 ? -19.697 -11.531 25.638 1.00 78.88 846 VAL A C 1
ATOM 6557 O O . VAL A 1 846 ? -20.892 -11.622 25.366 1.00 78.88 846 VAL A O 1
ATOM 6560 N N . ALA A 1 847 ? -18.850 -12.545 25.415 1.00 80.56 847 ALA A N 1
ATOM 6561 C CA . ALA A 1 847 ? -19.299 -13.832 24.884 1.00 80.56 847 ALA A CA 1
ATOM 6562 C C . ALA A 1 847 ? -20.293 -14.514 25.837 1.00 80.56 847 ALA A C 1
ATOM 6564 O O . ALA A 1 847 ? -21.330 -15.008 25.397 1.00 80.56 847 ALA A O 1
ATOM 6565 N N . GLY A 1 848 ? -20.025 -14.466 27.146 1.00 79.75 848 GLY A N 1
ATOM 6566 C CA . GLY A 1 848 ? -20.962 -14.920 28.171 1.00 79.75 848 GLY A CA 1
ATOM 6567 C C . GLY A 1 848 ? -22.306 -14.182 28.121 1.00 79.75 848 GLY A C 1
ATOM 6568 O O . GLY A 1 848 ? -23.353 -14.812 28.284 1.00 79.75 848 GLY A O 1
ATOM 6569 N N . GLU A 1 849 ? -22.295 -12.874 27.839 1.00 83.44 849 GLU A N 1
ATOM 6570 C CA . GLU A 1 849 ? -23.500 -12.049 27.704 1.00 83.44 849 GLU A CA 1
ATOM 6571 C C . GLU A 1 849 ? -24.399 -12.498 26.537 1.00 83.44 849 GLU A C 1
ATOM 6573 O O . GLU A 1 849 ? -25.621 -12.559 26.670 1.00 83.44 849 GLU A O 1
ATOM 6578 N N . PHE A 1 850 ? -23.814 -12.853 25.393 1.00 85.69 850 PHE A N 1
ATOM 6579 C CA . PHE A 1 850 ? -24.574 -13.390 24.260 1.00 85.69 850 PHE A CA 1
ATOM 6580 C C . PHE A 1 850 ? -24.977 -14.854 24.462 1.00 85.69 850 PHE A C 1
ATOM 6582 O O . PHE A 1 850 ? -26.065 -15.252 24.044 1.00 85.69 850 PHE A O 1
ATOM 6589 N N . LEU A 1 851 ? -24.153 -15.646 25.152 1.00 86.25 851 LEU A N 1
ATOM 6590 C CA . LEU A 1 851 ? -24.425 -17.058 25.411 1.00 86.25 851 LEU A CA 1
ATOM 6591 C C . LEU A 1 851 ? -25.654 -17.246 26.316 1.00 86.25 851 LEU A C 1
ATOM 6593 O O . LEU A 1 851 ? -26.514 -18.077 26.018 1.00 86.25 851 LEU A O 1
ATOM 6597 N N . TRP A 1 852 ? -25.807 -16.452 27.387 1.00 86.75 852 TRP A N 1
ATOM 6598 C CA . TRP A 1 852 ? -27.019 -16.547 28.211 1.00 86.75 852 TRP A CA 1
ATOM 6599 C C . TRP A 1 852 ? -28.262 -16.069 27.448 1.00 86.75 852 TRP A C 1
ATOM 6601 O O . TRP A 1 852 ? -29.307 -16.707 27.575 1.00 86.75 852 TRP A O 1
ATOM 6611 N N . LYS A 1 853 ? -28.158 -15.016 26.614 1.00 87.25 853 LYS A N 1
ATOM 6612 C CA . LYS A 1 853 ? -29.261 -14.536 25.754 1.00 87.25 853 LYS A CA 1
ATOM 6613 C C . LYS A 1 853 ? -29.704 -15.613 24.766 1.00 87.25 853 LYS A C 1
ATOM 6615 O O . LYS A 1 853 ? -30.903 -15.837 24.615 1.00 87.25 853 LYS A O 1
ATOM 6620 N N . TYR A 1 854 ? -28.754 -16.324 24.159 1.00 86.06 854 TYR A N 1
ATOM 6621 C CA . TYR A 1 854 ? -29.022 -17.476 23.300 1.00 86.06 854 TYR A CA 1
ATOM 6622 C C . TYR A 1 854 ? -29.805 -18.561 24.050 1.00 86.06 854 TYR A C 1
ATOM 6624 O O . TYR A 1 854 ? -30.913 -18.925 23.652 1.00 86.06 854 TYR A O 1
ATOM 6632 N N . HIS A 1 855 ? -29.289 -19.034 25.190 1.00 85.81 855 HIS A N 1
ATOM 6633 C CA . HIS A 1 855 ? -29.976 -20.059 25.981 1.00 85.81 855 HIS A CA 1
ATOM 6634 C C . HIS A 1 855 ? -31.347 -19.594 26.487 1.00 85.81 855 HIS A C 1
ATOM 6636 O O . HIS A 1 855 ? -32.278 -20.395 26.552 1.00 85.81 855 HIS A O 1
ATOM 6642 N N . TRP A 1 856 ? -31.502 -18.307 26.797 1.00 83.94 856 TRP A N 1
ATOM 6643 C CA . TRP A 1 856 ? -32.778 -17.711 27.184 1.00 83.94 856 TRP A CA 1
ATOM 6644 C C . TRP A 1 856 ? -33.813 -17.773 26.057 1.00 83.94 856 TRP A C 1
ATOM 6646 O O . TRP A 1 856 ? -34.936 -18.227 26.281 1.00 83.94 856 TRP A O 1
ATOM 6656 N N . ARG A 1 857 ? -33.430 -17.381 24.834 1.00 84.94 857 ARG A N 1
ATOM 6657 C CA . ARG A 1 857 ? -34.292 -17.433 23.639 1.00 84.94 857 ARG A CA 1
ATOM 6658 C C . ARG A 1 857 ? -34.654 -18.863 23.240 1.00 84.94 857 ARG A C 1
ATOM 6660 O O . ARG A 1 857 ? -35.791 -19.117 22.854 1.00 84.94 857 ARG A O 1
ATOM 6667 N N . HIS A 1 858 ? -33.731 -19.809 23.413 1.00 83.00 858 HIS A N 1
ATOM 6668 C CA . HIS A 1 858 ? -33.943 -21.236 23.136 1.00 83.00 858 HIS A CA 1
ATOM 6669 C C . HIS A 1 858 ? -34.566 -22.027 24.303 1.00 83.00 858 HIS A C 1
ATOM 6671 O O . HIS A 1 858 ? -34.515 -23.258 24.311 1.00 83.00 858 HIS A O 1
ATOM 6677 N N . ASN A 1 859 ? -35.186 -21.344 25.272 1.00 82.75 859 ASN A N 1
ATOM 6678 C CA . ASN A 1 859 ? -35.924 -21.944 26.389 1.00 82.75 859 ASN A CA 1
ATOM 6679 C C . ASN A 1 859 ? -35.080 -22.876 27.290 1.00 82.75 859 ASN A C 1
ATOM 6681 O O . ASN A 1 859 ? -35.547 -23.914 27.757 1.00 82.75 859 ASN A O 1
ATOM 6685 N N . GLN A 1 860 ? -33.823 -22.502 27.551 1.00 87.44 860 GLN A N 1
ATOM 6686 C CA . GLN A 1 860 ? -32.885 -23.196 28.445 1.00 87.44 860 GLN A CA 1
ATOM 6687 C C . GLN A 1 860 ? -32.473 -22.294 29.634 1.00 87.44 860 GLN A C 1
ATOM 6689 O O . GLN A 1 860 ? -31.300 -21.922 29.756 1.00 87.44 860 GLN A O 1
ATOM 6694 N N . PRO A 1 861 ? -33.405 -21.940 30.544 1.00 84.81 861 PRO A N 1
ATOM 6695 C CA . PRO A 1 861 ? -33.146 -20.991 31.634 1.00 84.81 861 PRO A CA 1
ATOM 6696 C C . PRO A 1 861 ? -32.101 -21.486 32.645 1.00 84.81 861 PRO A C 1
ATOM 6698 O O . PRO A 1 861 ? -31.405 -20.678 33.252 1.00 84.81 861 PRO A O 1
ATOM 6701 N N . GLU A 1 862 ? -31.928 -22.803 32.791 1.00 83.94 862 GLU A N 1
ATOM 6702 C CA . GLU A 1 862 ? -30.916 -23.375 33.689 1.00 83.94 862 GLU A CA 1
ATOM 6703 C C . GLU A 1 862 ? -29.483 -23.057 33.255 1.00 83.94 862 GLU A C 1
ATOM 6705 O O . GLU A 1 862 ? -28.658 -22.658 34.075 1.00 83.94 862 GLU A O 1
ATOM 6710 N N . ARG A 1 863 ? -29.187 -23.207 31.958 1.00 83.88 863 ARG A N 1
ATOM 6711 C CA . ARG A 1 863 ? -27.862 -22.891 31.410 1.00 83.88 863 ARG A CA 1
ATOM 6712 C C . ARG A 1 863 ? -27.606 -21.391 31.454 1.00 83.88 863 ARG A C 1
ATOM 6714 O O . ARG A 1 863 ? -26.516 -20.981 31.838 1.00 83.88 863 ARG A O 1
ATOM 6721 N N . ALA A 1 864 ? -28.627 -20.584 31.155 1.00 86.12 864 ALA A N 1
ATOM 6722 C CA . ALA A 1 864 ? -28.549 -19.130 31.273 1.00 86.12 864 ALA A CA 1
ATOM 6723 C C . ALA A 1 864 ? -28.227 -18.686 32.713 1.00 86.12 864 ALA A C 1
ATOM 6725 O O . ALA A 1 864 ? -27.307 -17.896 32.905 1.00 86.12 864 ALA A O 1
ATOM 6726 N N . SER A 1 865 ? -28.909 -19.247 33.722 1.00 86.62 865 SER A N 1
ATOM 6727 C CA . SER A 1 865 ? -28.629 -18.978 35.143 1.00 86.62 865 SER A CA 1
ATOM 6728 C C . SER A 1 865 ? -27.193 -19.353 35.530 1.00 86.62 865 SER A C 1
ATOM 6730 O O . SER A 1 865 ? -26.493 -18.549 36.148 1.00 86.62 865 SER A O 1
ATOM 6732 N N . GLY A 1 866 ? -26.715 -20.530 35.104 1.00 85.25 866 GLY A N 1
ATOM 6733 C CA . GLY A 1 866 ? -25.342 -20.976 35.361 1.00 85.25 866 GLY A CA 1
ATOM 6734 C C . GLY A 1 866 ? -24.277 -20.076 34.724 1.00 85.25 866 GLY A C 1
ATOM 6735 O O . GLY A 1 866 ? -23.283 -19.745 35.369 1.00 85.25 866 GLY A O 1
ATOM 6736 N N . ILE A 1 867 ? -24.495 -19.623 33.485 1.00 86.19 867 ILE A N 1
ATOM 6737 C CA . ILE A 1 867 ? -23.581 -18.703 32.793 1.00 86.19 867 ILE A CA 1
ATOM 6738 C C . ILE A 1 867 ? -23.573 -17.335 33.479 1.00 86.19 867 ILE A C 1
ATOM 6740 O O . ILE A 1 867 ? -22.495 -16.820 33.767 1.00 86.19 867 ILE A O 1
ATOM 6744 N N . LEU A 1 868 ? -24.745 -16.776 33.800 1.00 87.19 868 LEU A N 1
ATOM 6745 C CA . LEU A 1 868 ? -24.873 -15.495 34.505 1.00 87.19 868 LEU A CA 1
ATOM 6746 C C . LEU A 1 868 ? -24.184 -15.522 35.876 1.00 87.19 868 LEU A C 1
ATOM 6748 O O . LEU A 1 868 ? -23.470 -14.581 36.217 1.00 87.19 868 LEU A O 1
ATOM 6752 N N . LEU A 1 869 ? -24.322 -16.625 36.620 1.00 85.25 869 LEU A N 1
ATOM 6753 C CA . LEU A 1 869 ? -23.606 -16.828 37.880 1.00 85.25 869 LEU A CA 1
ATOM 6754 C C . LEU A 1 869 ? -22.088 -16.875 37.653 1.00 85.25 869 LEU A C 1
ATOM 6756 O O . LEU A 1 869 ? -21.341 -16.186 38.340 1.00 85.25 869 LEU A O 1
ATOM 6760 N N . SER A 1 870 ? -21.632 -17.606 36.632 1.00 85.00 870 SER A N 1
ATOM 6761 C CA . SER A 1 870 ? -20.203 -17.679 36.306 1.00 85.00 870 SER A CA 1
ATOM 6762 C C . SER A 1 870 ? -19.608 -16.319 35.915 1.00 85.00 870 SER A C 1
ATOM 6764 O O . SER A 1 870 ? -18.445 -16.055 36.208 1.00 85.00 870 SER A O 1
ATOM 6766 N N . ILE A 1 871 ? -20.389 -15.441 35.275 1.00 83.44 871 ILE A N 1
ATOM 6767 C CA . ILE A 1 871 ? -19.968 -14.074 34.936 1.00 83.44 871 ILE A CA 1
ATOM 6768 C C . ILE A 1 871 ? -19.883 -13.222 36.207 1.00 83.44 871 ILE A C 1
ATOM 6770 O O . ILE A 1 871 ? -18.921 -12.476 36.374 1.00 83.44 871 ILE A O 1
ATOM 6774 N N . ALA A 1 872 ? -20.854 -13.361 37.114 1.00 81.62 872 ALA A N 1
ATOM 6775 C CA . ALA A 1 872 ? -20.890 -12.625 38.374 1.00 81.62 872 ALA A CA 1
ATOM 6776 C C . ALA A 1 872 ? -19.785 -13.043 39.366 1.00 81.62 872 ALA A C 1
ATOM 6778 O O . ALA A 1 872 ? -19.343 -12.204 40.149 1.00 81.62 872 ALA A O 1
ATOM 6779 N N . GLU A 1 873 ? -19.316 -14.296 39.329 1.00 81.25 873 GLU A N 1
ATOM 6780 C CA . GLU A 1 873 ? -18.260 -14.821 40.214 1.00 81.25 873 GLU A CA 1
ATOM 6781 C C . GLU A 1 873 ? -16.835 -14.605 39.668 1.00 81.25 873 GLU A C 1
ATOM 6783 O O . GLU A 1 873 ? -15.895 -14.426 40.441 1.00 81.25 873 GLU A O 1
ATOM 6788 N N . LYS A 1 874 ? -16.638 -14.591 38.342 1.00 79.00 874 LYS A N 1
ATOM 6789 C CA . LYS A 1 874 ? -15.297 -14.455 37.743 1.00 79.00 874 LYS A CA 1
ATOM 6790 C C . LYS A 1 874 ? -14.649 -13.095 38.060 1.00 79.00 874 LYS A C 1
ATOM 6792 O O . LYS A 1 874 ? -15.332 -12.068 38.040 1.00 79.00 874 LYS A O 1
ATOM 6797 N N . PRO A 1 875 ? -13.321 -13.030 38.270 1.00 68.06 875 PRO A N 1
ATOM 6798 C CA . PRO A 1 875 ? -12.584 -11.781 38.462 1.00 68.06 875 PRO A CA 1
ATOM 6799 C C . PRO A 1 875 ? -12.351 -11.062 37.116 1.00 68.06 875 PRO A C 1
ATOM 6801 O O . PRO A 1 875 ? -11.230 -10.963 36.630 1.00 68.06 875 PRO A O 1
ATOM 6804 N N . SER A 1 876 ? -13.423 -10.625 36.453 1.00 61.75 876 SER A N 1
ATOM 6805 C CA . SER A 1 876 ? -13.394 -9.796 35.239 1.00 61.75 876 SER A CA 1
ATOM 6806 C C . SER A 1 876 ? -13.443 -8.297 35.575 1.00 61.75 876 SER A C 1
ATOM 6808 O O . SER A 1 876 ? -13.746 -7.917 36.705 1.00 61.75 876 SER A O 1
ATOM 6810 N N . THR A 1 877 ? -13.216 -7.436 34.575 1.00 62.56 877 THR A N 1
ATOM 6811 C CA . THR A 1 877 ? -13.309 -5.959 34.644 1.00 62.56 877 THR A CA 1
ATOM 6812 C C . THR A 1 877 ? -14.721 -5.412 34.923 1.00 62.56 877 THR A C 1
ATOM 6814 O O . THR A 1 877 ? -14.961 -4.227 34.710 1.00 62.56 877 THR A O 1
ATOM 6817 N N . CYS A 1 878 ? -15.673 -6.253 35.332 1.00 70.69 878 CYS A N 1
ATOM 6818 C CA . CYS A 1 878 ? -17.050 -5.849 35.603 1.00 70.69 878 CYS A CA 1
ATOM 6819 C C . CYS A 1 878 ? -17.144 -5.073 36.918 1.00 70.69 878 CYS A C 1
ATOM 6821 O O . CYS A 1 878 ? -16.544 -5.472 37.922 1.00 70.69 878 CYS A O 1
ATOM 6823 N N . SER A 1 879 ? -17.932 -3.996 36.919 1.00 82.31 879 SER A N 1
ATOM 6824 C CA . SER A 1 879 ? -18.211 -3.230 38.136 1.00 82.31 879 SER A CA 1
ATOM 6825 C C . SER A 1 879 ? -19.086 -4.034 39.104 1.00 82.31 879 SER A C 1
ATOM 6827 O O . SER A 1 879 ? -19.771 -4.986 38.716 1.00 82.31 879 SER A O 1
ATOM 6829 N N . LEU A 1 880 ? -19.095 -3.644 40.381 1.00 83.88 880 LEU A N 1
ATOM 6830 C CA . LEU A 1 880 ? -19.985 -4.246 41.377 1.00 83.88 880 LEU A CA 1
ATOM 6831 C C . LEU A 1 880 ? -21.466 -4.131 40.958 1.00 83.88 880 LEU A C 1
ATOM 6833 O O . LEU A 1 880 ? -22.221 -5.088 41.105 1.00 83.88 880 LEU A O 1
ATOM 6837 N N . GLU A 1 881 ? -21.865 -3.004 40.363 1.00 84.38 881 GLU A N 1
ATOM 6838 C CA . GLU A 1 881 ? -23.226 -2.777 39.854 1.00 84.38 881 GLU A CA 1
ATOM 6839 C C . GLU A 1 881 ? -23.605 -3.760 38.738 1.00 84.38 881 GLU A C 1
ATOM 6841 O O . GLU A 1 881 ? -24.695 -4.336 38.742 1.00 84.38 881 GLU A O 1
ATOM 6846 N N . GLU A 1 882 ? -22.689 -4.014 37.798 1.00 83.62 882 GLU A N 1
ATOM 6847 C CA . GLU A 1 882 ? -22.901 -4.997 36.735 1.00 83.62 882 GLU A CA 1
ATOM 6848 C C . GLU A 1 882 ? -23.027 -6.416 37.296 1.00 83.62 882 GLU A C 1
ATOM 6850 O O . GLU A 1 882 ? -23.869 -7.187 36.832 1.00 83.62 882 GLU A O 1
ATOM 6855 N N . ARG A 1 883 ? -22.238 -6.762 38.323 1.00 87.06 883 ARG A N 1
ATOM 6856 C CA . ARG A 1 883 ? -22.335 -8.058 39.015 1.00 87.06 883 ARG A CA 1
ATOM 6857 C C . ARG A 1 883 ? -23.685 -8.226 39.704 1.00 87.06 883 ARG A C 1
ATOM 6859 O O . ARG A 1 883 ? -24.301 -9.276 39.545 1.00 87.06 883 ARG A O 1
ATOM 6866 N N . ILE A 1 884 ? -24.169 -7.198 40.404 1.00 88.06 884 ILE A N 1
ATOM 6867 C CA . ILE A 1 884 ? -25.503 -7.185 41.026 1.00 88.06 884 ILE A CA 1
ATOM 6868 C C . ILE A 1 884 ? -26.582 -7.414 39.962 1.00 88.06 884 ILE A C 1
ATOM 6870 O O . ILE A 1 884 ? -27.446 -8.273 40.135 1.00 88.06 884 ILE A O 1
ATOM 6874 N N . ARG A 1 885 ? -26.485 -6.732 38.814 1.00 87.81 885 ARG A N 1
ATOM 6875 C CA . ARG A 1 885 ? -27.401 -6.934 37.683 1.00 87.81 885 ARG A CA 1
ATOM 6876 C C . ARG A 1 885 ? -27.372 -8.376 37.159 1.00 87.81 885 ARG A C 1
ATOM 6878 O O . ARG A 1 885 ? -28.426 -8.950 36.900 1.00 87.81 885 ARG A O 1
ATOM 6885 N N . TYR A 1 886 ? -26.191 -8.977 36.995 1.00 87.50 886 TYR A N 1
ATOM 6886 C CA . TYR A 1 886 ? -26.075 -10.368 36.535 1.00 87.50 886 TYR A CA 1
ATOM 6887 C C . TYR A 1 886 ? -26.597 -11.381 37.560 1.00 87.50 886 TYR A C 1
ATOM 6889 O O . TYR A 1 886 ? -27.217 -12.369 37.163 1.00 87.50 886 TYR A O 1
ATOM 6897 N N . LEU A 1 887 ? -26.396 -11.138 38.859 1.00 87.69 887 LEU A N 1
ATOM 6898 C CA . LEU A 1 887 ? -26.978 -11.957 39.925 1.00 87.69 887 LEU A CA 1
ATOM 6899 C C . LEU A 1 887 ? -28.507 -11.901 39.906 1.00 87.69 887 LEU A C 1
ATOM 6901 O O . LEU A 1 887 ? -29.151 -12.942 40.032 1.00 87.69 887 LEU A O 1
ATOM 6905 N N . ASP A 1 888 ? -29.086 -10.717 39.705 1.00 88.69 888 ASP A N 1
ATOM 6906 C CA . ASP A 1 888 ? -30.537 -10.554 39.640 1.00 88.69 888 ASP A CA 1
ATOM 6907 C C . ASP A 1 888 ? -31.139 -11.283 38.428 1.00 88.69 888 ASP A C 1
ATOM 6909 O O . ASP A 1 888 ? -32.053 -12.097 38.571 1.00 88.69 888 ASP A O 1
ATOM 6913 N N . LEU A 1 889 ? -30.533 -11.123 37.246 1.00 88.56 889 LEU A N 1
ATOM 6914 C CA . LEU A 1 889 ? -30.912 -11.881 36.047 1.00 88.56 889 LEU A CA 1
ATOM 6915 C C . LEU A 1 889 ? -30.747 -13.398 36.246 1.00 88.56 889 LEU A C 1
ATOM 6917 O O . LEU A 1 889 ? -31.576 -14.187 35.783 1.00 88.56 889 LEU A O 1
ATOM 6921 N N . SER A 1 890 ? -29.699 -13.833 36.956 1.00 87.69 890 SER A N 1
ATOM 6922 C CA . SER A 1 890 ? -29.500 -15.250 37.284 1.00 87.69 890 SER A CA 1
ATOM 6923 C C . SER A 1 890 ? -30.588 -15.775 38.222 1.00 87.69 890 SER A C 1
ATOM 6925 O O . SER A 1 890 ? -31.073 -16.894 38.032 1.00 87.69 890 SER A O 1
ATOM 6927 N N . ARG A 1 891 ? -31.025 -14.966 39.195 1.00 89.44 891 ARG A N 1
ATOM 6928 C CA . ARG A 1 891 ? -32.131 -15.281 40.108 1.00 89.44 891 ARG A CA 1
ATOM 6929 C C . ARG A 1 891 ? -33.449 -15.420 39.352 1.00 89.44 891 ARG A C 1
ATOM 6931 O O . ARG A 1 891 ? -34.170 -16.393 39.574 1.00 89.44 891 ARG A O 1
ATOM 6938 N N . GLU A 1 892 ? -33.752 -14.502 38.435 1.00 86.88 892 GLU A N 1
ATOM 6939 C CA . GLU A 1 892 ? -34.940 -14.593 37.575 1.00 86.88 892 GLU A CA 1
ATOM 6940 C C . GLU A 1 892 ? -34.925 -15.871 36.722 1.00 86.88 892 GLU A C 1
ATOM 6942 O O . GLU A 1 892 ? -35.938 -16.570 36.601 1.00 86.88 892 GLU A O 1
ATOM 6947 N N . ALA A 1 893 ? -33.758 -16.224 36.177 1.00 85.00 893 ALA A N 1
ATOM 6948 C CA . ALA A 1 893 ? -33.550 -17.449 35.415 1.00 85.00 893 ALA A CA 1
ATOM 6949 C C . ALA A 1 893 ? -33.719 -18.725 36.258 1.00 85.00 893 ALA A C 1
ATOM 6951 O O . ALA A 1 893 ? -34.385 -19.680 35.839 1.00 85.00 893 ALA A O 1
ATOM 6952 N N . ALA A 1 894 ? -33.173 -18.732 37.473 1.00 85.06 894 ALA A N 1
ATOM 6953 C CA . ALA A 1 894 ? -33.329 -19.817 38.437 1.00 85.06 894 ALA A CA 1
ATOM 6954 C C . ALA A 1 894 ? -34.797 -19.982 38.878 1.00 85.06 894 ALA A C 1
ATOM 6956 O O . ALA A 1 894 ? -35.295 -21.105 38.983 1.00 85.06 894 ALA A O 1
ATOM 6957 N N . GLY A 1 895 ? -35.528 -18.874 39.042 1.00 83.44 895 GLY A N 1
ATOM 6958 C CA . GLY A 1 895 ? -36.955 -18.875 39.371 1.00 83.44 895 GLY A CA 1
ATOM 6959 C C . GLY A 1 895 ? -37.811 -19.569 38.309 1.00 83.44 895 GLY A C 1
ATOM 6960 O O . GLY A 1 895 ? -38.697 -20.354 38.643 1.00 83.44 895 GLY A O 1
ATOM 6961 N N . ARG A 1 896 ? -37.496 -19.368 37.022 1.00 81.94 896 ARG A N 1
ATOM 6962 C CA . ARG A 1 896 ? -38.179 -20.048 35.903 1.00 81.94 896 ARG A CA 1
ATOM 6963 C C . ARG A 1 896 ? -37.854 -21.542 35.796 1.00 81.94 896 ARG A C 1
ATOM 6965 O O . ARG A 1 896 ? -38.630 -22.281 35.201 1.00 81.94 896 ARG A O 1
ATOM 6972 N N . SER A 1 897 ? -36.739 -21.994 36.374 1.00 73.19 897 SER A N 1
ATOM 6973 C CA . SER A 1 897 ? -36.297 -23.400 36.360 1.00 73.19 897 SER A CA 1
ATOM 6974 C C . SER A 1 897 ? -36.645 -24.189 37.633 1.00 73.19 897 SER A C 1
ATOM 6976 O O . SER A 1 897 ? -36.220 -25.329 37.789 1.00 73.19 897 SER A O 1
ATOM 6978 N N . SER A 1 898 ? -37.468 -23.631 38.533 1.00 71.25 898 SER A N 1
ATOM 6979 C CA . SER A 1 898 ? -37.990 -24.297 39.746 1.00 71.25 898 SER A CA 1
ATOM 6980 C C . SER A 1 898 ? -36.942 -24.772 40.778 1.00 71.25 898 SER A C 1
ATOM 6982 O O . SER A 1 898 ? -37.274 -25.565 41.661 1.00 71.25 898 SER A O 1
ATOM 6984 N N . LYS A 1 899 ? -35.696 -24.270 40.746 1.00 76.25 899 LYS A N 1
ATOM 6985 C CA . LYS A 1 899 ? -34.650 -24.589 41.745 1.00 76.25 899 LYS A CA 1
ATOM 6986 C C . LYS A 1 899 ? -34.706 -23.636 42.945 1.00 76.25 899 LYS A C 1
ATOM 6988 O O . LYS A 1 899 ? -33.960 -22.661 43.002 1.00 76.25 899 LYS A O 1
ATOM 6993 N N . LYS A 1 900 ? -35.580 -23.926 43.917 1.00 80.81 900 LYS A N 1
ATOM 6994 C CA . LYS A 1 900 ? -35.801 -23.074 45.107 1.00 80.81 900 LYS A CA 1
ATOM 6995 C C . LYS A 1 900 ? -34.520 -22.772 45.899 1.00 80.81 900 LYS A C 1
ATOM 6997 O O . LYS A 1 900 ? -34.286 -21.620 46.235 1.00 80.81 900 LYS A O 1
ATOM 7002 N N . GLU A 1 901 ? -33.655 -23.767 46.094 1.00 82.44 901 GLU A N 1
ATOM 7003 C CA . GLU A 1 901 ? -32.397 -23.613 46.847 1.00 82.44 901 GLU A CA 1
ATOM 7004 C C . GLU A 1 901 ? -31.422 -22.611 46.200 1.00 82.44 901 GLU A C 1
ATOM 7006 O O . GLU A 1 901 ? -30.793 -21.808 46.888 1.00 82.44 901 GLU A O 1
ATOM 7011 N N . LEU A 1 902 ? -31.308 -22.618 44.864 1.00 81.81 902 LEU A N 1
ATOM 7012 C CA . LEU A 1 902 ? -30.466 -21.654 44.148 1.00 81.81 902 LEU A CA 1
ATOM 7013 C C . LEU A 1 902 ? -31.047 -20.244 44.219 1.00 81.81 902 LEU A C 1
ATOM 7015 O O . LEU A 1 902 ? -30.291 -19.290 44.375 1.00 81.81 902 LEU A O 1
ATOM 7019 N N . VAL A 1 903 ? -32.373 -20.107 44.133 1.00 85.25 903 VAL A N 1
ATOM 7020 C CA . VAL A 1 903 ? -33.045 -18.807 44.266 1.00 85.25 903 VAL A CA 1
ATOM 7021 C C . VAL A 1 903 ? -32.796 -18.217 45.652 1.00 85.25 903 VAL A C 1
ATOM 7023 O O . VAL A 1 903 ? -32.406 -17.059 45.730 1.00 85.25 903 VAL A O 1
ATOM 7026 N N . GLU A 1 904 ? -32.936 -19.010 46.719 1.00 84.94 904 GLU A N 1
ATOM 7027 C CA . GLU A 1 904 ? -32.682 -18.573 48.101 1.00 84.94 904 GLU A CA 1
ATOM 7028 C C . GLU A 1 904 ? -31.223 -18.132 48.312 1.00 84.94 904 GLU A C 1
ATOM 7030 O O . GLU A 1 904 ? -30.955 -17.064 48.874 1.00 84.94 904 GLU A O 1
ATOM 7035 N N . LYS A 1 905 ? -30.264 -18.906 47.788 1.00 84.62 905 LYS A N 1
ATOM 7036 C CA . LYS A 1 905 ? -28.840 -18.549 47.834 1.00 84.62 905 LYS A CA 1
ATOM 7037 C C . LYS A 1 905 ? -28.555 -17.238 47.091 1.00 84.62 905 LYS A C 1
ATOM 7039 O O . LYS A 1 905 ? -27.854 -16.378 47.621 1.00 84.62 905 LYS A O 1
ATOM 7044 N N . LEU A 1 906 ? -29.104 -17.078 45.885 1.00 86.50 906 LEU A N 1
ATOM 7045 C CA . LEU A 1 906 ? -28.923 -15.877 45.067 1.00 86.50 906 LEU A CA 1
ATOM 7046 C C . LEU A 1 906 ? -29.594 -14.652 45.693 1.00 86.50 906 LEU A C 1
ATOM 7048 O O . LEU A 1 906 ? -29.014 -13.574 45.653 1.00 86.50 906 LEU A O 1
ATOM 7052 N N . THR A 1 907 ? -30.773 -14.801 46.309 1.00 87.56 907 THR A N 1
ATOM 7053 C CA . THR A 1 907 ? -31.426 -13.696 47.028 1.00 87.56 907 THR A CA 1
ATOM 7054 C C . THR A 1 907 ? -30.574 -13.194 48.180 1.00 87.56 907 THR A C 1
ATOM 7056 O O . THR A 1 907 ? -30.388 -11.990 48.307 1.00 87.56 907 THR A O 1
ATOM 7059 N N . LEU A 1 908 ? -29.980 -14.103 48.958 1.00 85.75 908 LEU A N 1
ATOM 7060 C CA . LEU A 1 908 ? -29.110 -13.722 50.065 1.00 85.75 908 LEU A CA 1
ATOM 7061 C C . LEU A 1 908 ? -27.833 -13.029 49.567 1.00 85.75 908 LEU A C 1
ATOM 7063 O O . LEU A 1 908 ? -27.435 -12.012 50.123 1.00 85.75 908 LEU A O 1
ATOM 7067 N N . GLN A 1 909 ? -27.212 -13.530 48.494 1.00 86.75 909 GLN A N 1
ATOM 7068 C CA . GLN A 1 909 ? -26.049 -12.872 47.882 1.00 86.75 909 GLN A CA 1
ATOM 7069 C C . GLN A 1 909 ? -26.386 -11.485 47.316 1.00 86.75 909 GLN A C 1
ATOM 7071 O O . GLN A 1 909 ? -25.595 -10.556 47.470 1.00 86.75 909 GLN A O 1
ATOM 7076 N N . LEU A 1 910 ? -27.558 -11.331 46.697 1.00 89.25 910 LEU A N 1
ATOM 7077 C CA . LEU A 1 910 ? -28.031 -10.053 46.172 1.00 89.25 910 LEU A CA 1
ATOM 7078 C C . LEU A 1 910 ? -28.299 -9.052 47.306 1.00 89.25 910 LEU A C 1
ATOM 7080 O O . LEU A 1 910 ? -27.876 -7.902 47.215 1.00 89.25 910 LEU A O 1
ATOM 7084 N N . ASP A 1 911 ? -28.934 -9.496 48.393 1.00 86.50 911 ASP A N 1
ATOM 7085 C CA . ASP A 1 911 ? -29.183 -8.666 49.573 1.00 86.50 911 ASP A CA 1
ATOM 7086 C C . ASP A 1 911 ? -27.876 -8.211 50.232 1.00 86.50 911 ASP A C 1
ATOM 7088 O O . ASP A 1 911 ? -27.746 -7.037 50.575 1.00 86.50 911 ASP A O 1
ATOM 7092 N N . LEU A 1 912 ? -26.880 -9.096 50.356 1.00 88.69 912 LEU A N 1
ATOM 7093 C CA . LEU A 1 912 ? -25.550 -8.739 50.862 1.00 88.69 912 LEU A CA 1
ATOM 7094 C C . LEU A 1 912 ? -24.860 -7.704 49.966 1.00 88.69 912 LEU A C 1
ATOM 7096 O O . LEU A 1 912 ? -24.336 -6.705 50.465 1.00 88.69 912 LEU A O 1
ATOM 7100 N N . ALA A 1 913 ? -24.892 -7.912 48.648 1.00 88.94 913 ALA A N 1
ATOM 7101 C CA . ALA A 1 913 ? -24.258 -7.013 47.695 1.00 88.94 913 ALA A CA 1
ATOM 7102 C C . ALA A 1 913 ? -24.917 -5.622 47.704 1.00 88.94 913 ALA A C 1
ATOM 7104 O O . ALA A 1 913 ? -24.230 -4.613 47.848 1.00 88.94 913 ALA A O 1
ATOM 7105 N N . MET A 1 914 ? -26.249 -5.559 47.616 1.00 87.88 914 MET A N 1
ATOM 7106 C CA . MET A 1 914 ? -26.983 -4.293 47.520 1.00 87.88 914 MET A CA 1
ATOM 7107 C C . MET A 1 914 ? -27.072 -3.542 48.849 1.00 87.88 914 MET A C 1
ATOM 7109 O O . MET A 1 914 ? -26.930 -2.324 48.863 1.00 87.88 914 MET A O 1
ATOM 7113 N N . ARG A 1 915 ? -27.340 -4.239 49.961 1.00 86.81 915 ARG A N 1
ATOM 7114 C CA . ARG A 1 915 ? -27.670 -3.593 51.245 1.00 86.81 915 ARG A CA 1
ATOM 7115 C C . ARG A 1 915 ? -26.461 -3.387 52.151 1.00 86.81 915 ARG A C 1
ATOM 7117 O O . ARG A 1 915 ? -26.552 -2.588 53.075 1.00 86.81 915 ARG A O 1
ATOM 7124 N N . VAL A 1 916 ? -25.353 -4.095 51.919 1.00 88.94 916 VAL A N 1
ATOM 7125 C CA . VAL A 1 916 ? -24.147 -4.006 52.763 1.00 88.94 916 VAL A CA 1
ATOM 7126 C C . VAL A 1 916 ? -22.927 -3.604 51.944 1.00 88.94 916 VAL A C 1
ATOM 7128 O O . VAL A 1 916 ? -22.297 -2.597 52.258 1.00 88.94 916 VAL A O 1
ATOM 7131 N N . GLN A 1 917 ? -22.596 -4.350 50.887 1.00 91.44 917 GLN A N 1
ATOM 7132 C CA . GLN A 1 917 ? -21.362 -4.117 50.132 1.00 91.44 917 GLN A CA 1
ATOM 7133 C C . GLN A 1 917 ? -21.375 -2.783 49.375 1.00 91.44 917 GLN A C 1
ATOM 7135 O O . GLN A 1 917 ? -20.392 -2.049 49.456 1.00 91.44 917 GLN A O 1
ATOM 7140 N N . THR A 1 918 ? -22.467 -2.436 48.684 1.00 90.44 918 THR A N 1
ATOM 7141 C CA . THR A 1 918 ? -22.584 -1.156 47.964 1.00 90.44 918 THR A CA 1
ATOM 7142 C C . THR A 1 918 ? -22.466 0.057 48.902 1.00 90.44 918 THR A C 1
ATOM 7144 O O . THR A 1 918 ? -21.572 0.872 48.663 1.00 90.44 918 THR A O 1
ATOM 7147 N N . PRO A 1 919 ? -23.247 0.174 50.000 1.00 89.31 919 PRO A N 1
ATOM 7148 C CA . PRO A 1 919 ? -23.071 1.256 50.974 1.00 89.31 919 PRO A CA 1
ATOM 7149 C C . PRO A 1 919 ? -21.656 1.325 51.558 1.00 89.31 919 PRO A C 1
ATOM 7151 O O . PRO A 1 919 ? -21.087 2.404 51.693 1.00 89.31 919 PRO A O 1
ATOM 7154 N N . LEU A 1 920 ? -21.045 0.173 51.849 1.00 91.62 920 LEU A N 1
ATOM 7155 C CA . LEU A 1 920 ? -19.689 0.122 52.392 1.00 91.62 920 LEU A CA 1
ATOM 7156 C C . LEU A 1 920 ? -18.646 0.614 51.385 1.00 91.62 920 LEU A C 1
ATOM 7158 O O . LEU A 1 920 ? -17.723 1.330 51.763 1.00 91.62 920 LEU A O 1
ATOM 7162 N N . CYS A 1 921 ? -18.800 0.286 50.100 1.00 90.56 921 CYS A N 1
ATOM 7163 C CA . CYS A 1 921 ? -17.938 0.821 49.047 1.00 90.56 921 CYS A CA 1
ATOM 7164 C C . CYS A 1 921 ? -18.069 2.344 48.926 1.00 90.56 921 CYS A C 1
ATOM 7166 O O . CYS A 1 921 ? -17.051 3.015 48.762 1.00 90.56 921 CYS A O 1
ATOM 7168 N N . LEU A 1 922 ? -19.284 2.893 49.047 1.00 88.44 922 LEU A N 1
ATOM 7169 C CA . LEU A 1 922 ? -19.503 4.344 49.043 1.00 88.44 922 LEU A CA 1
ATOM 7170 C C . LEU A 1 922 ? -18.764 5.022 50.208 1.00 88.44 922 LEU A C 1
ATOM 7172 O O . LEU A 1 922 ? -18.053 6.001 49.992 1.00 88.44 922 LEU A O 1
ATOM 7176 N N . GLU A 1 923 ? -18.846 4.471 51.423 1.00 88.62 923 GLU A N 1
ATOM 7177 C CA . GLU A 1 923 ? -18.106 5.000 52.581 1.00 88.62 923 GLU A CA 1
ATOM 7178 C C . GLU A 1 923 ? -16.591 4.944 52.390 1.00 88.62 923 GLU A C 1
ATOM 7180 O O . GLU A 1 923 ? -15.884 5.914 52.661 1.00 88.62 923 GLU A O 1
ATOM 7185 N N . LEU A 1 924 ? -16.070 3.825 51.888 1.00 90.38 924 LEU A N 1
ATOM 7186 C CA . LEU A 1 924 ? -14.636 3.685 51.650 1.00 90.38 924 LEU A CA 1
ATOM 7187 C C . LEU A 1 924 ? -14.137 4.654 50.568 1.00 90.38 924 LEU A C 1
ATOM 7189 O O . LEU A 1 924 ? -13.032 5.176 50.695 1.00 90.38 924 LEU A O 1
ATOM 7193 N N . GLN A 1 925 ? -14.938 4.940 49.535 1.00 89.06 925 GLN A N 1
ATOM 7194 C CA . GLN A 1 925 ? -14.618 5.960 48.525 1.00 89.06 925 GLN A CA 1
ATOM 7195 C C . GLN A 1 925 ? -14.588 7.369 49.128 1.00 89.06 925 GLN A C 1
ATOM 7197 O O . GLN A 1 925 ? -13.687 8.155 48.826 1.00 89.06 925 GLN A O 1
ATOM 7202 N N . LEU A 1 926 ? -15.530 7.689 50.020 1.00 86.62 926 LEU A N 1
ATOM 7203 C CA . LEU A 1 926 ? -15.530 8.957 50.752 1.00 86.62 926 LEU A CA 1
ATOM 7204 C C . LEU A 1 926 ? -14.293 9.084 51.651 1.00 86.62 926 LEU A C 1
ATOM 7206 O O . LEU A 1 926 ? -13.652 10.130 51.669 1.00 86.62 926 LEU A O 1
ATOM 7210 N N . ILE A 1 927 ? -13.909 8.016 52.351 1.00 87.81 927 ILE A N 1
ATOM 7211 C CA . ILE A 1 927 ? -12.706 7.987 53.198 1.00 87.81 927 ILE A CA 1
ATOM 7212 C C . ILE A 1 927 ? -11.428 8.119 52.358 1.00 87.81 927 ILE A C 1
ATOM 7214 O O . ILE A 1 927 ? -10.519 8.844 52.751 1.00 87.81 927 ILE A O 1
ATOM 7218 N N . ALA A 1 928 ? -11.358 7.464 51.197 1.00 87.00 928 ALA A N 1
ATOM 7219 C CA . ALA A 1 928 ? -10.211 7.542 50.291 1.00 87.00 928 ALA A CA 1
ATOM 7220 C C . ALA A 1 928 ? -10.073 8.907 49.585 1.00 87.00 928 ALA A C 1
ATOM 7222 O O . ALA A 1 928 ? -9.001 9.227 49.083 1.00 87.00 928 ALA A O 1
ATOM 7223 N N . SER A 1 929 ? -11.138 9.712 49.530 1.00 85.12 929 SER A N 1
ATOM 7224 C CA . SER A 1 929 ? -11.129 11.037 48.890 1.00 85.12 929 SER A CA 1
ATOM 7225 C C . SER A 1 929 ? -11.026 12.210 49.877 1.00 85.12 929 SER A C 1
ATOM 7227 O O . SER A 1 929 ? -10.741 13.337 49.463 1.00 85.12 929 SER A O 1
ATOM 7229 N N . ASP A 1 930 ? -11.226 11.984 51.181 1.00 84.31 930 ASP A N 1
ATOM 7230 C CA . ASP A 1 930 ? -11.237 13.048 52.191 1.00 84.31 930 ASP A CA 1
ATOM 7231 C C . ASP A 1 930 ? -9.830 13.395 52.698 1.00 84.31 930 ASP A C 1
ATOM 7233 O O . ASP A 1 930 ? -9.314 12.820 53.658 1.00 84.31 930 ASP A O 1
ATOM 7237 N N . SER A 1 931 ? -9.261 14.459 52.128 1.00 81.69 931 SER A N 1
ATOM 7238 C CA . SER A 1 931 ? -7.929 14.980 52.460 1.00 81.69 931 SER A CA 1
ATOM 7239 C C . SER A 1 931 ? -7.704 15.350 53.937 1.00 81.69 931 SER A C 1
ATOM 7241 O O . SER A 1 931 ? -6.581 15.681 54.315 1.00 81.69 931 SER A O 1
ATOM 7243 N N . ARG A 1 932 ? -8.748 15.380 54.778 1.00 82.62 932 ARG A N 1
ATOM 7244 C CA . ARG A 1 932 ? -8.641 15.687 56.217 1.00 82.62 932 ARG A CA 1
ATOM 7245 C C . ARG A 1 932 ? -8.224 14.483 57.061 1.00 82.62 932 ARG A C 1
ATOM 7247 O O . ARG A 1 932 ? -7.868 14.664 58.228 1.00 82.62 932 ARG A O 1
ATOM 7254 N N . LEU A 1 933 ? -8.301 13.274 56.511 1.00 84.62 933 LEU A N 1
ATOM 7255 C CA . LEU A 1 933 ? -7.984 12.033 57.213 1.00 84.62 933 LEU A CA 1
ATOM 7256 C C . LEU A 1 933 ? -6.485 11.714 57.145 1.00 84.62 933 LEU A C 1
ATOM 7258 O O . LEU A 1 933 ? -5.768 12.154 56.248 1.00 84.62 933 LEU A O 1
ATOM 7262 N N . SER A 1 934 ? -5.988 10.939 58.109 1.00 81.62 934 SER A N 1
ATOM 7263 C CA . SER A 1 934 ? -4.598 10.470 58.094 1.00 81.62 934 SER A CA 1
ATOM 7264 C C . SER A 1 934 ? -4.329 9.501 56.933 1.00 81.62 934 SER A C 1
ATOM 7266 O O . SER A 1 934 ? -5.225 8.810 56.439 1.00 81.62 934 SER A O 1
ATOM 7268 N N . THR A 1 935 ? -3.072 9.427 56.488 1.00 82.00 935 THR A N 1
ATOM 7269 C CA . THR A 1 935 ? -2.654 8.592 55.343 1.00 82.00 935 THR A CA 1
ATOM 7270 C C . THR A 1 935 ? -2.953 7.106 55.548 1.00 82.00 935 THR A C 1
ATOM 7272 O O . THR A 1 935 ? -3.337 6.424 54.604 1.00 82.00 935 THR A O 1
ATOM 7275 N N . ARG A 1 936 ? -2.894 6.618 56.795 1.00 87.75 936 ARG A N 1
ATOM 7276 C CA . ARG A 1 936 ? -3.211 5.223 57.145 1.00 87.75 936 ARG A CA 1
ATOM 7277 C C . ARG A 1 936 ? -4.622 4.797 56.707 1.00 87.75 936 ARG A C 1
ATOM 7279 O O . ARG A 1 936 ? -4.817 3.661 56.284 1.00 87.75 936 ARG A O 1
ATOM 7286 N N . TRP A 1 937 ? -5.607 5.694 56.818 1.00 88.31 937 TRP A N 1
ATOM 7287 C CA . TRP A 1 937 ? -7.002 5.392 56.492 1.00 88.31 937 TRP A CA 1
ATOM 7288 C C . TRP A 1 937 ? -7.240 5.427 54.986 1.00 88.31 937 TRP A C 1
ATOM 7290 O O . TRP A 1 937 ? -7.959 4.571 54.482 1.00 88.31 937 TRP A O 1
ATOM 7300 N N . HIS A 1 938 ? -6.575 6.344 54.280 1.00 87.38 938 HIS A N 1
ATOM 7301 C CA . HIS A 1 938 ? -6.581 6.405 52.819 1.00 87.38 938 HIS A CA 1
ATOM 7302 C C . HIS A 1 938 ? -6.035 5.111 52.207 1.00 87.38 938 HIS A C 1
ATOM 7304 O O . HIS A 1 938 ? -6.730 4.451 51.439 1.00 87.38 938 HIS A O 1
ATOM 7310 N N . GLU A 1 939 ? -4.830 4.699 52.611 1.00 86.94 939 GLU A N 1
ATOM 7311 C CA . GLU A 1 939 ? -4.180 3.492 52.083 1.00 86.94 939 GLU A CA 1
ATOM 7312 C C . GLU A 1 939 ? -5.004 2.229 52.376 1.00 86.94 939 GLU A C 1
ATOM 7314 O O . GLU A 1 939 ? -5.197 1.380 51.502 1.00 86.94 939 GLU A O 1
ATOM 7319 N N . THR A 1 940 ? -5.552 2.125 53.592 1.00 89.19 940 THR A N 1
ATOM 7320 C CA . THR A 1 940 ? -6.389 0.983 53.983 1.00 89.19 940 THR A CA 1
ATOM 7321 C C . THR A 1 940 ? -7.712 0.961 53.208 1.00 89.19 940 THR A C 1
ATOM 7323 O O . THR A 1 940 ? -8.144 -0.107 52.771 1.00 89.19 940 THR A O 1
ATOM 7326 N N . ALA A 1 941 ? -8.349 2.118 52.991 1.00 89.38 941 ALA A N 1
ATOM 7327 C CA . ALA A 1 941 ? -9.594 2.219 52.231 1.00 89.38 941 ALA A CA 1
ATOM 7328 C C . ALA A 1 941 ? -9.386 1.894 50.745 1.00 89.38 941 ALA A C 1
ATOM 7330 O O . ALA A 1 941 ? -10.129 1.085 50.191 1.00 89.38 941 ALA A O 1
ATOM 7331 N N . GLU A 1 942 ? -8.338 2.430 50.111 1.00 88.56 942 GLU A N 1
ATOM 7332 C CA . GLU A 1 942 ? -7.994 2.110 48.720 1.00 88.56 942 GLU A CA 1
ATOM 7333 C C . GLU A 1 942 ? -7.673 0.624 48.524 1.00 88.56 942 GLU A C 1
ATOM 7335 O O . GLU A 1 942 ? -8.064 0.029 47.515 1.00 88.56 942 GLU A O 1
ATOM 7340 N N . SER A 1 943 ? -6.981 0.006 49.488 1.00 90.12 943 SER A N 1
ATOM 7341 C CA . SER A 1 943 ? -6.701 -1.431 49.460 1.00 90.12 943 SER A CA 1
ATOM 7342 C C . SER A 1 943 ? -7.993 -2.250 49.487 1.00 90.12 943 SER A C 1
ATOM 7344 O O . SER A 1 943 ? -8.176 -3.137 48.653 1.00 90.12 943 SER A O 1
ATOM 7346 N N . ARG A 1 944 ? -8.922 -1.930 50.398 1.00 90.19 944 ARG A N 1
ATOM 7347 C CA . ARG A 1 944 ? -10.208 -2.638 50.512 1.00 90.19 944 ARG A CA 1
ATOM 7348 C C . ARG A 1 944 ? -11.135 -2.390 49.323 1.00 90.19 944 ARG A C 1
ATOM 7350 O O . ARG A 1 944 ? -11.794 -3.322 48.878 1.00 90.19 944 ARG A O 1
ATOM 7357 N N . LEU A 1 945 ? -11.139 -1.190 48.742 1.00 88.44 945 LEU A N 1
ATOM 7358 C CA . LEU A 1 945 ? -11.915 -0.889 47.531 1.00 88.44 945 LEU A CA 1
ATOM 7359 C C . LEU A 1 945 ? -11.495 -1.744 46.330 1.00 88.44 945 LEU A C 1
ATOM 7361 O O . LEU A 1 945 ? -12.348 -2.162 45.547 1.00 88.44 945 LEU A O 1
ATOM 7365 N N . LYS A 1 946 ? -10.197 -2.045 46.194 1.00 85.94 946 LYS A N 1
ATOM 7366 C CA . LYS A 1 946 ? -9.705 -2.955 45.147 1.00 85.94 946 LYS A CA 1
ATOM 7367 C C . LYS A 1 946 ? -10.226 -4.378 45.356 1.00 85.94 946 LYS A C 1
ATOM 7369 O O . LYS A 1 946 ? -10.665 -5.008 44.394 1.00 85.94 946 LYS A O 1
ATOM 7374 N N . GLU A 1 947 ? -10.233 -4.865 46.597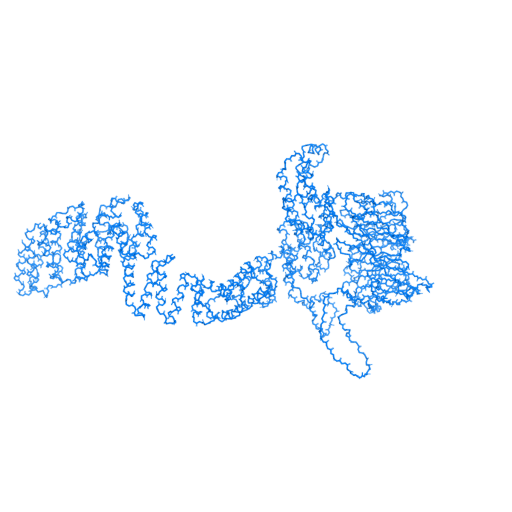 1.00 85.06 947 GLU A N 1
ATOM 7375 C CA . GLU A 1 947 ? -10.774 -6.185 46.958 1.00 85.06 947 GLU A CA 1
ATOM 7376 C C . GLU A 1 947 ? -12.299 -6.264 46.744 1.00 85.06 947 GLU A C 1
ATOM 7378 O O . GLU A 1 947 ? -12.810 -7.248 46.208 1.00 85.06 947 GLU A O 1
ATOM 7383 N N . PHE A 1 948 ? -13.033 -5.199 47.080 1.00 87.50 948 PHE A N 1
ATOM 7384 C CA . PHE A 1 948 ? -14.500 -5.137 46.995 1.00 87.50 948 PHE A CA 1
ATOM 7385 C C . PHE A 1 948 ? -15.049 -4.963 45.573 1.00 87.50 948 PHE A C 1
ATOM 7387 O O . PHE A 1 948 ? -16.265 -4.939 45.380 1.00 87.50 948 PHE A O 1
ATOM 7394 N N . SER A 1 949 ? -14.175 -4.919 44.564 1.00 82.62 949 SER A N 1
ATOM 7395 C CA . SER A 1 949 ? -14.570 -5.105 43.161 1.00 82.62 949 SER A CA 1
ATOM 7396 C C . SER A 1 949 ? -15.222 -6.474 42.905 1.00 82.62 949 SER A C 1
ATOM 7398 O O . SER A 1 949 ? -15.984 -6.635 41.949 1.00 82.62 949 SER A O 1
ATOM 7400 N N . GLN A 1 950 ? -14.947 -7.458 43.767 1.00 84.12 950 GLN A N 1
ATOM 7401 C CA . GLN A 1 950 ? -15.570 -8.781 43.767 1.00 84.12 950 GLN A CA 1
ATOM 7402 C C . GLN A 1 950 ? -16.602 -8.910 44.886 1.00 84.12 950 GLN A C 1
ATOM 7404 O O . GLN A 1 950 ? -16.506 -8.233 45.906 1.00 84.12 950 GLN A O 1
ATOM 7409 N N . LEU A 1 951 ? -17.571 -9.810 44.704 1.00 85.94 951 LEU A N 1
ATOM 7410 C CA . LEU A 1 951 ? -18.562 -10.144 45.728 1.00 85.94 951 LEU A CA 1
ATOM 7411 C C . LEU A 1 951 ? -17.866 -10.740 46.951 1.00 85.94 951 LEU A C 1
ATOM 7413 O O . LEU A 1 951 ? -17.140 -11.726 46.832 1.00 85.94 951 LEU A O 1
ATOM 7417 N N . GLN A 1 952 ? -18.106 -10.136 48.108 1.00 88.75 952 GLN A N 1
ATOM 7418 C CA . GLN A 1 952 ? -17.508 -10.557 49.369 1.00 88.75 952 GLN A CA 1
ATOM 7419 C C . GLN A 1 952 ? -18.513 -11.307 50.240 1.00 88.75 952 GLN A C 1
ATOM 7421 O O . GLN A 1 952 ? -19.730 -11.192 50.076 1.00 88.75 952 GLN A O 1
ATOM 7426 N N . ASP A 1 953 ? -17.998 -12.098 51.177 1.00 87.81 953 ASP A N 1
ATOM 7427 C CA . ASP A 1 953 ? -18.837 -12.767 52.162 1.00 87.81 953 ASP A CA 1
ATOM 7428 C C . ASP A 1 953 ? -19.268 -11.805 53.286 1.00 87.81 953 ASP A C 1
ATOM 7430 O O . ASP A 1 953 ? -18.682 -10.748 53.524 1.00 87.81 953 ASP A O 1
ATOM 7434 N N . LEU A 1 954 ? -20.320 -12.176 54.018 1.00 86.75 954 LEU A N 1
ATOM 7435 C CA . LEU A 1 954 ? -20.828 -11.352 55.119 1.00 86.75 954 LEU A CA 1
ATOM 7436 C C . LEU A 1 954 ? -19.761 -11.106 56.203 1.00 86.75 954 LEU A C 1
ATOM 7438 O O . LEU A 1 954 ? -19.753 -10.045 56.821 1.00 86.75 954 LEU A O 1
ATOM 7442 N N . HIS A 1 955 ? -18.863 -12.067 56.439 1.00 87.94 955 HIS A N 1
ATOM 7443 C CA . HIS A 1 955 ? -17.844 -11.969 57.481 1.00 87.94 955 HIS A CA 1
ATOM 7444 C C . HIS A 1 955 ? -16.804 -10.885 57.180 1.00 87.94 955 HIS A C 1
ATOM 7446 O O . HIS A 1 955 ? -16.535 -10.048 58.042 1.00 87.94 955 HIS A O 1
ATOM 7452 N N . THR A 1 956 ? -16.259 -10.858 55.962 1.00 89.56 956 THR A N 1
ATOM 7453 C CA . THR A 1 956 ? -15.279 -9.847 55.536 1.00 89.56 956 THR A CA 1
ATOM 7454 C C . THR A 1 956 ? -15.896 -8.455 55.455 1.00 89.56 956 THR A C 1
ATOM 7456 O O . THR A 1 956 ? -15.274 -7.486 55.905 1.00 89.56 956 THR A O 1
ATOM 7459 N N . LEU A 1 957 ? -17.137 -8.343 54.966 1.00 90.38 957 LEU A N 1
ATOM 7460 C CA . LEU A 1 957 ? -17.883 -7.082 54.954 1.00 90.38 957 LEU A CA 1
ATOM 7461 C C . LEU A 1 957 ? -18.100 -6.558 56.378 1.00 90.38 957 LEU A C 1
ATOM 7463 O O . LEU A 1 957 ? -17.817 -5.394 56.658 1.00 90.38 957 LEU A O 1
ATOM 7467 N N . PHE A 1 958 ? -18.532 -7.427 57.296 1.00 87.62 958 PHE A N 1
ATOM 7468 C CA . PHE A 1 958 ? -18.749 -7.073 58.697 1.00 87.62 958 PHE A CA 1
ATOM 7469 C C . PHE A 1 958 ? -17.451 -6.632 59.384 1.00 87.62 958 PHE A C 1
ATOM 7471 O O . PHE A 1 958 ? -17.415 -5.578 60.014 1.00 87.62 958 PHE A O 1
ATOM 7478 N N . GLN A 1 959 ? -16.361 -7.390 59.226 1.00 89.12 959 GLN A N 1
ATOM 7479 C CA . GLN A 1 959 ? -15.055 -7.037 59.793 1.00 89.12 959 GLN A CA 1
ATOM 7480 C C . GLN A 1 959 ? -14.531 -5.704 59.262 1.00 89.12 959 GLN A C 1
ATOM 7482 O O . GLN A 1 959 ? -13.976 -4.913 60.022 1.00 89.12 959 GLN A O 1
ATOM 7487 N N . THR A 1 960 ? -14.724 -5.441 57.970 1.00 90.50 960 THR A N 1
ATOM 7488 C CA . THR A 1 960 ? -14.301 -4.178 57.361 1.00 90.50 960 THR A CA 1
ATOM 7489 C C . THR A 1 960 ? -15.134 -3.019 57.899 1.00 90.50 960 THR A C 1
ATOM 7491 O O . THR A 1 960 ? -14.570 -2.010 58.310 1.00 90.50 960 THR A O 1
ATOM 7494 N N . ALA A 1 961 ? -16.456 -3.173 58.004 1.00 89.81 961 ALA A N 1
ATOM 7495 C CA . ALA A 1 961 ? -17.316 -2.154 58.601 1.00 89.81 961 ALA A CA 1
ATOM 7496 C C . ALA A 1 961 ? -16.937 -1.856 60.066 1.00 89.81 961 ALA A C 1
ATOM 7498 O O . ALA A 1 961 ? -16.884 -0.690 60.454 1.00 89.81 961 ALA A O 1
ATOM 7499 N N . VAL A 1 962 ? -16.599 -2.883 60.859 1.00 88.62 962 VAL A N 1
ATOM 7500 C CA . VAL A 1 962 ? -16.086 -2.732 62.237 1.00 88.62 962 VAL A CA 1
ATOM 7501 C C . VAL A 1 962 ? -14.743 -2.001 62.256 1.00 88.62 962 VAL A C 1
ATOM 7503 O O . VAL A 1 962 ? -14.552 -1.106 63.074 1.00 88.62 962 VAL A O 1
ATOM 7506 N N . HIS A 1 963 ? -13.827 -2.337 61.345 1.00 88.88 963 HIS A N 1
ATOM 7507 C CA . HIS A 1 963 ? -12.503 -1.719 61.270 1.00 88.88 963 HIS A CA 1
ATOM 7508 C C . HIS A 1 963 ? -12.566 -0.203 61.032 1.00 88.88 963 HIS A C 1
ATOM 7510 O O . HIS A 1 963 ? -11.773 0.538 61.607 1.00 88.88 963 HIS A O 1
ATOM 7516 N N . PHE A 1 964 ? -13.524 0.257 60.223 1.00 89.25 964 PHE A N 1
ATOM 7517 C CA . PHE A 1 964 ? -13.752 1.679 59.948 1.00 89.25 964 PHE A CA 1
ATOM 7518 C C . PHE A 1 964 ? -14.789 2.335 60.878 1.00 89.25 964 PHE A C 1
ATOM 7520 O O . PHE A 1 964 ? -15.076 3.519 60.718 1.00 89.25 964 PHE A O 1
ATOM 7527 N N . GLY A 1 965 ? -15.370 1.607 61.839 1.00 87.12 965 GLY A N 1
ATOM 7528 C CA . GLY A 1 965 ? -16.370 2.171 62.752 1.00 87.12 965 GLY A CA 1
ATOM 7529 C C . GLY A 1 965 ? -17.691 2.567 62.097 1.00 87.12 965 GLY A C 1
ATOM 7530 O O . GLY A 1 965 ? -18.359 3.495 62.552 1.00 87.12 965 GLY A O 1
ATOM 7531 N N . LEU A 1 966 ? -18.073 1.913 61.001 1.00 90.94 966 LEU A N 1
ATOM 7532 C CA . LEU A 1 966 ? -19.256 2.260 60.212 1.00 90.94 966 LEU A CA 1
ATOM 7533 C C . LEU A 1 966 ? -20.500 1.548 60.762 1.00 90.94 966 LEU A C 1
ATOM 7535 O O . LEU A 1 966 ? -21.106 0.700 60.109 1.00 90.94 966 LEU A O 1
ATOM 7539 N N . PHE A 1 967 ? -20.888 1.892 61.993 1.00 88.56 967 PHE A N 1
ATOM 7540 C CA . PHE A 1 967 ? -21.928 1.174 62.743 1.00 88.56 967 PHE A CA 1
ATOM 7541 C C . PHE A 1 967 ? -23.323 1.207 62.101 1.00 88.56 967 PHE A C 1
ATOM 7543 O O . PHE A 1 967 ? -24.095 0.266 62.271 1.00 88.56 967 PHE A O 1
ATOM 7550 N N . HIS A 1 968 ? -23.625 2.219 61.284 1.00 88.06 968 HIS A N 1
ATOM 7551 C CA . HIS A 1 968 ? -24.865 2.280 60.503 1.00 88.06 968 HIS A CA 1
ATOM 7552 C C . HIS A 1 968 ? -24.955 1.147 59.459 1.00 88.06 968 HIS A C 1
ATOM 7554 O O . HIS A 1 968 ? -26.031 0.591 59.257 1.00 88.06 968 HIS A O 1
ATOM 7560 N N . ILE A 1 969 ? -23.831 0.726 58.866 1.00 89.69 969 ILE A N 1
ATOM 7561 C CA . ILE A 1 969 ? -23.759 -0.434 57.957 1.00 89.69 969 ILE A CA 1
ATOM 7562 C C . ILE A 1 969 ? -23.745 -1.742 58.752 1.00 89.69 969 ILE A C 1
ATOM 7564 O O . ILE A 1 969 ? -24.356 -2.726 58.338 1.00 89.69 969 ILE A O 1
ATOM 7568 N N . ILE A 1 970 ? -23.100 -1.755 59.924 1.00 88.88 970 ILE A N 1
ATOM 7569 C CA . ILE A 1 970 ? -23.088 -2.917 60.828 1.00 88.88 970 ILE A CA 1
ATOM 7570 C C . ILE A 1 970 ? -24.512 -3.286 61.259 1.00 88.88 970 ILE A C 1
ATOM 7572 O O . ILE A 1 970 ? -24.832 -4.472 61.285 1.00 88.88 970 ILE A O 1
ATOM 7576 N N . LEU A 1 971 ? -25.387 -2.307 61.528 1.00 86.81 971 LEU A N 1
ATOM 7577 C CA . LEU A 1 971 ? -26.807 -2.561 61.814 1.00 86.81 971 LEU A CA 1
ATOM 7578 C C . LEU A 1 971 ? -27.498 -3.307 60.664 1.00 86.81 971 LEU A C 1
ATOM 7580 O O . LEU A 1 971 ? -28.212 -4.284 60.900 1.00 86.81 971 LEU A O 1
ATOM 7584 N N . VAL A 1 972 ? -27.262 -2.878 59.421 1.00 87.31 972 VAL A N 1
ATOM 7585 C CA . VAL A 1 972 ? -27.853 -3.505 58.227 1.00 87.31 972 VAL A CA 1
ATOM 7586 C C . VAL A 1 972 ? -27.278 -4.908 57.999 1.00 87.31 972 VAL A C 1
ATOM 7588 O O . VAL A 1 972 ? -28.023 -5.845 57.711 1.00 87.31 972 VAL A O 1
ATOM 7591 N N . ALA A 1 973 ? -25.971 -5.091 58.201 1.00 86.00 973 ALA A N 1
ATOM 7592 C CA . ALA A 1 973 ? -25.306 -6.388 58.097 1.00 86.00 973 ALA A CA 1
ATOM 7593 C C . ALA A 1 973 ? -25.755 -7.376 59.190 1.00 86.00 973 ALA A C 1
ATOM 7595 O O . ALA A 1 973 ? -25.937 -8.563 58.916 1.00 86.00 973 ALA A O 1
ATOM 7596 N N . ALA A 1 974 ? -25.976 -6.894 60.418 1.00 82.25 974 ALA A N 1
ATOM 7597 C CA . ALA A 1 974 ? -26.443 -7.704 61.540 1.00 82.25 974 ALA A CA 1
ATOM 7598 C C . ALA A 1 974 ? -27.836 -8.291 61.278 1.00 82.25 974 ALA A C 1
ATOM 7600 O O . ALA A 1 974 ? -28.060 -9.461 61.578 1.00 82.25 974 ALA A O 1
ATOM 7601 N N . HIS A 1 975 ? -28.730 -7.534 60.633 1.00 79.38 975 HIS A N 1
ATOM 7602 C CA . HIS A 1 975 ? -30.047 -8.030 60.231 1.00 79.38 975 HIS A CA 1
ATOM 7603 C C . HIS A 1 975 ? -29.966 -9.233 59.276 1.00 79.38 975 HIS A C 1
ATOM 7605 O O . HIS A 1 975 ? -30.723 -10.194 59.436 1.00 79.38 975 HIS A O 1
ATOM 7611 N N . LEU A 1 976 ? -29.043 -9.198 58.309 1.00 77.81 976 LEU A N 1
ATOM 7612 C CA . LEU A 1 976 ? -28.835 -10.281 57.340 1.00 77.81 976 LEU A CA 1
ATOM 7613 C C . LEU A 1 976 ? -28.144 -11.512 57.962 1.00 77.81 976 LEU A C 1
ATOM 7615 O O . LEU A 1 976 ? -28.075 -12.565 57.329 1.00 77.81 976 LEU A O 1
ATOM 7619 N N . SER A 1 977 ? -27.663 -11.406 59.207 1.00 76.56 977 SER A N 1
ATOM 7620 C CA . SER A 1 977 ? -27.103 -12.517 59.976 1.00 76.56 977 SER A CA 1
ATOM 7621 C C . SER A 1 977 ? -28.159 -13.142 60.901 1.00 76.56 977 SER A C 1
ATOM 7623 O O . SER A 1 977 ? -28.677 -12.469 61.791 1.00 76.56 977 SER A O 1
ATOM 7625 N N . PRO A 1 978 ? -28.451 -14.451 60.804 1.00 60.75 978 PRO A N 1
ATOM 7626 C CA . PRO A 1 978 ? -29.398 -15.106 61.710 1.00 60.75 978 PRO A CA 1
ATOM 7627 C C . PRO A 1 978 ? -28.888 -15.249 63.160 1.00 60.75 978 PRO A C 1
ATOM 7629 O O . PRO A 1 978 ? -29.674 -15.594 64.039 1.00 60.75 978 PRO A O 1
ATOM 7632 N N . ALA A 1 979 ? -27.603 -14.988 63.437 1.00 59.94 979 ALA A N 1
ATOM 7633 C CA . ALA A 1 979 ? -26.951 -15.365 64.696 1.00 59.94 979 ALA A CA 1
ATOM 7634 C C . ALA A 1 979 ? -26.914 -14.284 65.804 1.00 59.94 979 ALA A C 1
ATOM 7636 O O . ALA A 1 979 ? -26.659 -14.637 66.950 1.00 59.94 979 ALA A O 1
ATOM 7637 N N . HIS A 1 980 ? -27.169 -12.997 65.520 1.00 57.59 980 HIS A N 1
ATOM 7638 C CA . HIS A 1 980 ? -26.790 -11.894 66.439 1.00 57.59 980 HIS A CA 1
ATOM 7639 C C . HIS A 1 980 ? -27.925 -10.930 66.847 1.00 57.59 980 HIS A C 1
ATOM 7641 O O . HIS A 1 980 ? -27.686 -9.839 67.360 1.00 57.59 980 HIS A O 1
ATOM 7647 N N . ASN A 1 981 ? -29.183 -11.299 66.620 1.00 57.66 981 ASN A N 1
ATOM 7648 C CA . ASN A 1 981 ? -30.201 -10.315 66.240 1.00 57.66 981 ASN A CA 1
ATOM 7649 C C . ASN A 1 981 ? -30.902 -9.485 67.343 1.00 57.66 981 ASN A C 1
ATOM 7651 O O . ASN A 1 981 ? -31.879 -8.817 67.015 1.00 57.66 981 ASN A O 1
ATOM 7655 N N . LYS A 1 982 ? -30.470 -9.473 68.618 1.00 58.53 982 LYS A N 1
ATOM 7656 C CA . LYS A 1 982 ? -31.112 -8.595 69.635 1.00 58.53 982 LYS A CA 1
ATOM 7657 C C . LYS A 1 982 ? -30.183 -7.992 70.689 1.00 58.53 982 LYS A C 1
ATOM 7659 O O . LYS A 1 982 ? -30.292 -6.802 70.953 1.00 58.53 982 LYS A O 1
ATOM 7664 N N . GLU A 1 983 ? -29.268 -8.767 71.266 1.00 61.19 983 GLU A N 1
ATOM 7665 C CA . GLU A 1 983 ? -28.448 -8.299 72.403 1.00 61.19 983 GLU A CA 1
ATOM 7666 C C . GLU A 1 983 ? -27.376 -7.272 72.008 1.00 61.19 983 GLU A C 1
ATOM 7668 O O . GLU A 1 983 ? -27.016 -6.418 72.808 1.00 61.19 983 GLU A O 1
ATOM 7673 N N . LEU A 1 984 ? -26.900 -7.315 70.759 1.00 68.62 984 LEU A N 1
ATOM 7674 C CA . LEU A 1 984 ? -25.895 -6.379 70.242 1.00 68.62 984 LEU A CA 1
ATOM 7675 C C . LEU A 1 984 ? -26.511 -5.140 69.574 1.00 68.62 984 LEU A C 1
ATOM 7677 O O . LEU A 1 984 ? -25.799 -4.187 69.286 1.00 68.62 984 LEU A O 1
ATOM 7681 N N . ALA A 1 985 ? -27.821 -5.122 69.307 1.00 74.62 985 ALA A N 1
ATOM 7682 C CA . ALA A 1 985 ? -28.446 -4.016 68.581 1.00 74.62 985 ALA A CA 1
ATOM 7683 C C . ALA A 1 985 ? -28.349 -2.694 69.361 1.00 74.62 985 ALA A C 1
ATOM 7685 O O . ALA A 1 985 ? -28.037 -1.661 68.775 1.00 74.62 985 ALA A O 1
ATOM 7686 N N . SER A 1 986 ? -28.555 -2.734 70.681 1.00 76.94 986 SER A N 1
ATOM 7687 C CA . SER A 1 986 ? -28.458 -1.563 71.562 1.00 76.94 986 SER A CA 1
ATOM 7688 C C . SER A 1 986 ? -27.042 -0.981 71.598 1.00 76.94 986 SER A C 1
ATOM 7690 O O . SER A 1 986 ? -26.876 0.226 71.442 1.00 76.94 986 SER A O 1
ATOM 7692 N N . SER A 1 987 ? -26.011 -1.824 71.718 1.00 82.19 987 SER A N 1
ATOM 7693 C CA . SER A 1 987 ? -24.613 -1.371 71.729 1.00 82.19 987 SER A CA 1
ATOM 7694 C C . SER A 1 987 ? -24.161 -0.828 70.371 1.00 82.19 987 SER A C 1
ATOM 7696 O O . SER A 1 987 ? -23.418 0.156 70.313 1.00 82.19 987 SER A O 1
ATOM 7698 N N . ILE A 1 988 ? -24.652 -1.408 69.270 1.00 85.31 988 ILE A N 1
ATOM 7699 C CA . ILE A 1 988 ? -24.387 -0.893 67.924 1.00 85.31 988 ILE A CA 1
ATOM 7700 C C . ILE A 1 988 ? -25.066 0.473 67.736 1.00 85.31 988 ILE A C 1
ATOM 7702 O O . ILE A 1 988 ? -24.410 1.383 67.239 1.00 85.31 988 ILE A O 1
ATOM 7706 N N . TRP A 1 989 ? -26.321 0.657 68.172 1.00 86.12 989 TRP A N 1
ATOM 7707 C CA . TRP A 1 989 ? -27.019 1.952 68.111 1.00 86.12 989 TRP A CA 1
ATOM 7708 C C . TRP A 1 989 ? -26.266 3.058 68.856 1.00 86.12 989 TRP A C 1
ATOM 7710 O O . TRP A 1 989 ? -26.075 4.136 68.296 1.00 86.12 989 TRP A O 1
ATOM 7720 N N . VAL A 1 990 ? -25.769 2.786 70.068 1.00 87.19 990 VAL A N 1
ATOM 7721 C CA . VAL A 1 990 ? -24.915 3.736 70.810 1.00 87.19 990 VAL A CA 1
ATOM 7722 C C . VAL A 1 990 ? -23.660 4.078 70.002 1.00 87.19 990 VAL A C 1
ATOM 7724 O O . VAL A 1 990 ? -23.308 5.248 69.856 1.00 87.19 990 VAL A O 1
ATOM 7727 N N . SER A 1 991 ? -23.038 3.069 69.391 1.00 87.00 991 SER A N 1
ATOM 7728 C CA . SER A 1 991 ? -21.814 3.228 68.599 1.00 87.00 991 SER A CA 1
ATOM 7729 C C . SER A 1 991 ? -22.020 3.982 67.273 1.00 87.00 991 SER A C 1
ATOM 7731 O O . SER A 1 991 ? -21.053 4.487 66.710 1.00 87.00 991 SER A O 1
ATOM 7733 N N . VAL A 1 992 ? -23.256 4.115 66.769 1.00 88.25 992 VAL A N 1
ATOM 7734 C CA . VAL A 1 992 ? -23.566 4.964 65.597 1.00 88.25 992 VAL A CA 1
ATOM 7735 C C . VAL A 1 992 ? -23.303 6.442 65.896 1.00 88.25 992 VAL A C 1
ATOM 7737 O O . VAL A 1 992 ? -22.772 7.154 65.042 1.00 88.25 992 VAL A O 1
ATOM 7740 N N . PHE A 1 993 ? -23.652 6.894 67.102 1.00 86.62 993 PHE A N 1
ATOM 7741 C CA . PHE A 1 993 ? -23.454 8.278 67.540 1.00 86.62 993 PHE A CA 1
ATOM 7742 C C . PHE A 1 993 ? -22.095 8.465 68.219 1.00 86.62 993 PHE A C 1
ATOM 7744 O O . PHE A 1 993 ? -21.425 9.469 67.978 1.00 86.62 993 PHE A O 1
ATOM 7751 N N . PHE A 1 994 ? -21.664 7.470 69.000 1.00 85.50 994 PHE A N 1
ATOM 7752 C CA . PHE A 1 994 ? -20.426 7.484 69.780 1.00 85.50 994 PHE A CA 1
ATOM 7753 C C . PHE A 1 994 ? -19.517 6.301 69.413 1.00 85.50 994 PHE A C 1
ATOM 7755 O O . PHE A 1 994 ? -19.361 5.362 70.196 1.00 85.50 994 PHE A O 1
ATOM 7762 N N . PRO A 1 995 ? -18.917 6.298 68.212 1.00 84.44 995 PRO A N 1
ATOM 7763 C CA . PRO A 1 995 ? -18.045 5.209 67.803 1.00 84.44 995 PRO A CA 1
ATOM 7764 C C . PRO A 1 995 ? -16.735 5.231 68.601 1.00 84.44 995 PRO A C 1
ATOM 7766 O O . PRO A 1 995 ? -16.048 6.251 68.652 1.00 84.44 995 PRO A O 1
ATOM 7769 N N . SER A 1 996 ? -16.342 4.084 69.160 1.00 76.12 996 SER A N 1
ATOM 7770 C CA . SER A 1 996 ? -15.056 3.928 69.862 1.00 76.12 996 SER A CA 1
ATOM 7771 C C . SER A 1 996 ? -13.845 4.046 68.930 1.00 76.12 996 SER A C 1
ATOM 7773 O O . SER A 1 996 ? -12.761 4.446 69.352 1.00 76.12 996 SER A O 1
ATOM 7775 N N . LEU A 1 997 ? -14.028 3.704 67.654 1.00 77.12 997 LEU A N 1
ATOM 7776 C CA . LEU A 1 997 ? -13.002 3.725 66.621 1.00 77.12 997 LEU A CA 1
ATOM 7777 C C . LEU A 1 997 ? -13.655 4.239 65.336 1.00 77.12 997 LEU A C 1
ATOM 7779 O O . LEU A 1 997 ? -14.565 3.597 64.833 1.00 77.12 997 LEU A O 1
ATOM 7783 N N . CYS A 1 998 ? -13.262 5.417 64.847 1.00 82.12 998 CYS A N 1
ATOM 7784 C CA . CYS A 1 998 ? -13.847 6.045 63.658 1.00 82.12 998 CYS A CA 1
ATOM 7785 C C . CYS A 1 998 ? -12.816 6.965 62.981 1.00 82.12 998 CYS A C 1
ATOM 7787 O O . CYS A 1 998 ? -12.187 7.758 63.683 1.00 82.12 998 CYS A O 1
ATOM 7789 N N . PRO A 1 999 ? -12.652 6.925 61.643 1.00 83.38 999 PRO A N 1
ATOM 7790 C CA . PRO A 1 999 ? -11.741 7.813 60.916 1.00 83.38 999 PRO A CA 1
ATOM 7791 C C . PRO A 1 999 ? -12.025 9.300 61.146 1.00 83.38 999 PRO A C 1
ATOM 7793 O O . PRO A 1 999 ? -11.109 10.115 61.153 1.00 83.38 999 PRO A O 1
ATOM 7796 N N . TYR A 1 1000 ? -13.295 9.645 61.356 1.00 82.81 1000 TYR A N 1
ATOM 7797 C CA . TYR A 1 1000 ? -13.760 11.019 61.521 1.00 82.81 1000 TYR A CA 1
ATOM 7798 C C . TYR A 1 1000 ? -13.630 11.555 62.955 1.00 82.81 1000 TYR A C 1
ATOM 7800 O O . TYR A 1 1000 ? -14.093 12.662 63.235 1.00 82.81 1000 TYR A O 1
ATOM 7808 N N . SER A 1 1001 ? -13.050 10.790 63.884 1.00 80.06 1001 SER A N 1
ATOM 7809 C CA . SER A 1 1001 ? -12.836 11.263 65.251 1.00 80.06 1001 SER A CA 1
ATOM 7810 C C . SER A 1 1001 ? -11.770 12.365 65.297 1.00 80.06 1001 SER A C 1
ATOM 7812 O O . SER A 1 1001 ? -10.826 12.407 64.504 1.00 80.06 1001 SER A O 1
ATOM 7814 N N . SER A 1 1002 ? -11.890 13.271 66.267 1.00 72.44 1002 SER A N 1
ATOM 7815 C CA . SER A 1 1002 ? -10.988 14.423 66.414 1.00 72.44 1002 SER A CA 1
ATOM 7816 C C . SER A 1 1002 ? -9.518 14.048 66.659 1.00 72.44 1002 SER A C 1
ATOM 7818 O O . SER A 1 1002 ? -8.632 14.873 66.426 1.00 72.44 1002 SER A O 1
ATOM 7820 N N . THR A 1 1003 ? -9.248 12.821 67.117 1.00 73.88 1003 THR A N 1
ATOM 7821 C CA . THR A 1 1003 ? -7.903 12.285 67.367 1.00 73.88 1003 THR A CA 1
ATOM 7822 C C . THR A 1 1003 ? -7.215 11.754 66.110 1.00 73.88 1003 THR A C 1
ATOM 7824 O O . THR A 1 1003 ? -5.988 11.771 66.055 1.00 73.88 1003 THR A O 1
ATOM 7827 N N . GLU A 1 1004 ? -7.975 11.320 65.102 1.00 76.06 1004 GLU A N 1
ATOM 7828 C CA . GLU A 1 1004 ? -7.453 10.622 63.916 1.00 76.06 1004 GLU A CA 1
ATOM 7829 C C . GLU A 1 1004 ? -7.378 11.514 62.664 1.00 76.06 1004 GLU A C 1
ATOM 7831 O O . GLU A 1 1004 ? -6.756 11.140 61.658 1.00 76.06 1004 GLU A O 1
ATOM 7836 N N . MET A 1 1005 ? -7.999 12.697 62.729 1.00 76.69 1005 MET A N 1
ATOM 7837 C CA . MET A 1 1005 ? -7.994 13.714 61.678 1.00 76.69 1005 MET A CA 1
ATOM 7838 C C . MET A 1 1005 ? -6.733 14.585 61.709 1.00 76.69 1005 MET A C 1
ATOM 7840 O O . MET A 1 1005 ? -6.279 15.031 62.762 1.00 76.69 1005 MET A O 1
ATOM 7844 N N . VAL A 1 1006 ? -6.214 14.912 60.523 1.00 78.06 1006 VAL A N 1
ATOM 7845 C CA . VAL A 1 1006 ? -5.061 15.811 60.339 1.00 78.06 1006 VAL A CA 1
ATOM 7846 C C . VAL A 1 1006 ? -5.453 17.264 60.627 1.00 78.06 1006 VAL A C 1
ATOM 7848 O O . VAL A 1 1006 ? -4.708 17.999 61.273 1.00 78.06 1006 VAL A O 1
ATOM 7851 N N . SER A 1 1007 ? -6.645 17.679 60.187 1.00 73.31 1007 SER A N 1
ATOM 7852 C CA . SER A 1 1007 ? -7.234 18.981 60.513 1.00 73.31 1007 SER A CA 1
ATOM 7853 C C . SER A 1 1007 ? -8.299 18.805 61.594 1.00 73.31 1007 SER A C 1
ATOM 7855 O O . SER A 1 1007 ? -9.362 18.243 61.314 1.00 73.31 1007 SER A O 1
ATOM 7857 N N . LYS A 1 1008 ? -8.036 19.287 62.813 1.00 66.81 1008 LYS A N 1
ATOM 7858 C CA . LYS A 1 1008 ? -9.000 19.178 63.915 1.00 66.81 1008 LYS A CA 1
ATOM 7859 C C . LYS A 1 1008 ? -10.280 19.962 63.583 1.00 66.81 1008 LYS A C 1
ATOM 7861 O O . LYS A 1 1008 ? -10.180 21.161 63.313 1.00 66.81 1008 LYS A O 1
ATOM 7866 N N . PRO A 1 1009 ? -11.461 19.319 63.576 1.00 66.44 1009 PRO A N 1
ATOM 7867 C CA . PRO A 1 1009 ? -12.724 20.027 63.415 1.00 66.44 1009 PRO A CA 1
ATOM 7868 C C . PRO A 1 1009 ? -12.997 20.921 64.638 1.00 66.44 1009 PRO A C 1
ATOM 7870 O O . PRO A 1 1009 ? -12.434 20.699 65.712 1.00 66.44 1009 PRO A O 1
ATOM 7873 N N . ALA A 1 1010 ? -13.859 21.933 64.482 1.00 64.88 1010 ALA A N 1
ATOM 7874 C CA . ALA A 1 1010 ? -14.384 22.693 65.621 1.00 64.88 1010 ALA A CA 1
ATOM 7875 C C . ALA A 1 1010 ? -15.017 21.734 66.649 1.00 64.88 1010 ALA A C 1
ATOM 7877 O O . ALA A 1 1010 ? -15.552 20.697 66.253 1.00 64.88 1010 ALA A O 1
ATOM 7878 N N . VAL A 1 1011 ? -14.955 22.069 67.944 1.00 63.72 1011 VAL A N 1
ATOM 7879 C CA . VAL A 1 1011 ? -15.412 21.199 69.053 1.00 63.72 1011 VAL A CA 1
ATOM 7880 C C . VAL A 1 1011 ? -16.840 20.696 68.815 1.00 63.72 1011 VAL A C 1
ATOM 7882 O O . VAL A 1 1011 ? -17.083 19.494 68.866 1.00 63.72 1011 VAL A O 1
ATOM 7885 N N . GLU A 1 1012 ? -17.730 21.597 68.402 1.00 62.47 1012 GLU A N 1
ATOM 7886 C CA . GLU A 1 1012 ? -19.123 21.328 68.021 1.00 62.47 1012 GLU A CA 1
ATOM 7887 C C . GLU A 1 1012 ? -19.267 20.283 66.898 1.00 62.47 1012 GLU A C 1
ATOM 7889 O O . GLU A 1 1012 ? -20.148 19.429 66.926 1.00 62.47 1012 GLU A O 1
ATOM 7894 N N . ARG A 1 1013 ? -18.364 20.291 65.908 1.00 61.62 1013 ARG A N 1
ATOM 7895 C CA . ARG A 1 1013 ? -18.374 19.327 64.794 1.00 61.62 1013 ARG A CA 1
ATOM 7896 C C . ARG A 1 1013 ? -17.827 17.960 65.194 1.00 61.62 1013 ARG A C 1
ATOM 7898 O O . ARG A 1 1013 ? -18.109 16.982 64.513 1.00 61.62 1013 ARG A O 1
ATOM 7905 N N . GLY A 1 1014 ? -17.028 17.885 66.257 1.00 68.88 1014 GLY A N 1
ATOM 7906 C CA . GLY A 1 1014 ? -16.376 16.655 66.710 1.00 68.88 1014 GLY A CA 1
ATOM 7907 C C . GLY A 1 1014 ? -17.252 15.736 67.567 1.00 68.88 1014 GLY A C 1
ATOM 7908 O O . GLY A 1 1014 ? -16.847 14.599 67.795 1.00 68.88 1014 GLY A O 1
ATOM 7909 N N . LEU A 1 1015 ? -18.420 16.204 68.027 1.00 74.56 1015 LEU A N 1
ATOM 7910 C CA . LEU A 1 1015 ? -19.309 15.475 68.947 1.00 74.56 1015 LEU A CA 1
ATOM 7911 C C . LEU A 1 1015 ? -19.894 14.199 68.338 1.00 74.56 1015 LEU A C 1
ATOM 7913 O O . LEU A 1 1015 ? -19.873 13.147 68.971 1.00 74.56 1015 LEU A O 1
ATOM 7917 N N . PHE A 1 1016 ? -20.379 14.290 67.096 1.00 84.62 1016 PHE A N 1
ATOM 7918 C CA . PHE A 1 1016 ? -20.945 13.165 66.348 1.00 84.62 1016 PHE A CA 1
ATOM 7919 C C . PHE A 1 1016 ? -20.181 12.981 65.031 1.00 84.62 1016 PHE A C 1
ATOM 7921 O O . PHE A 1 1016 ? -20.612 13.492 63.990 1.00 84.62 1016 PHE A O 1
ATOM 7928 N N . PRO A 1 1017 ? -19.047 12.254 65.041 1.00 82.38 1017 PRO A N 1
ATOM 7929 C CA . PRO A 1 1017 ? -18.149 12.139 63.890 1.00 82.38 1017 PRO A CA 1
ATOM 7930 C C . PRO A 1 1017 ? -18.848 11.728 62.586 1.00 82.38 1017 PRO A C 1
ATOM 7932 O O . PRO A 1 1017 ? -18.658 12.349 61.540 1.00 82.38 1017 PRO A O 1
ATOM 7935 N N . LEU A 1 1018 ? -19.723 10.721 62.645 1.00 84.75 1018 LEU A N 1
ATOM 7936 C CA . LEU A 1 1018 ? -20.443 10.223 61.471 1.00 84.75 1018 LEU A CA 1
ATOM 7937 C C . LEU A 1 1018 ? -21.479 11.229 60.931 1.00 84.75 1018 LEU A C 1
ATOM 7939 O O . LEU A 1 1018 ? -21.710 11.294 59.723 1.00 84.75 1018 LEU A O 1
ATOM 7943 N N . LEU A 1 1019 ? -22.119 12.004 61.808 1.00 83.88 1019 LEU A N 1
ATOM 7944 C CA . LEU A 1 1019 ? -23.210 12.910 61.438 1.00 83.88 1019 LEU A CA 1
ATOM 7945 C C . LEU A 1 1019 ? -22.706 14.280 60.980 1.00 83.88 1019 LEU A C 1
ATOM 7947 O O . LEU A 1 1019 ? -23.277 14.843 60.053 1.00 83.88 1019 LEU A O 1
ATOM 7951 N N . LEU A 1 1020 ? -21.655 14.805 61.614 1.00 81.19 1020 LEU A N 1
ATOM 7952 C CA . LEU A 1 1020 ? -21.275 16.218 61.503 1.00 81.19 1020 LEU A CA 1
ATOM 7953 C C . LEU A 1 1020 ? -19.914 16.452 60.838 1.00 81.19 1020 LEU A C 1
ATOM 7955 O O . LEU A 1 1020 ? -19.650 17.544 60.335 1.00 81.19 1020 LEU A O 1
ATOM 7959 N N . VAL A 1 1021 ? -19.037 15.443 60.804 1.00 79.88 1021 VAL A N 1
ATOM 7960 C CA . VAL A 1 1021 ? -17.724 15.550 60.143 1.00 79.88 1021 VAL A CA 1
ATOM 7961 C C . VAL A 1 1021 ? -17.768 14.990 58.720 1.00 79.88 1021 VAL A C 1
ATOM 7963 O O . VAL A 1 1021 ? -17.121 15.549 57.826 1.00 79.88 1021 VAL A O 1
ATOM 7966 N N . ARG A 1 1022 ? -18.529 13.912 58.490 1.00 80.88 1022 ARG A N 1
ATOM 7967 C CA . ARG A 1 1022 ? -18.702 13.253 57.183 1.00 80.88 1022 ARG A CA 1
ATOM 7968 C C . ARG A 1 1022 ? -19.461 14.150 56.189 1.00 80.88 1022 ARG A C 1
ATOM 7970 O O . ARG A 1 1022 ? -20.584 14.561 56.459 1.00 80.88 1022 ARG A O 1
ATOM 7977 N N . ARG A 1 1023 ? -18.885 14.391 55.002 1.00 75.56 1023 ARG A N 1
ATOM 7978 C CA . ARG A 1 1023 ? -19.352 15.388 54.003 1.00 75.56 1023 ARG A CA 1
ATOM 7979 C C . ARG A 1 1023 ? -20.514 14.967 53.086 1.00 75.56 1023 ARG A C 1
ATOM 7981 O O . ARG A 1 1023 ? -20.955 15.780 52.280 1.00 75.56 1023 ARG A O 1
ATOM 7988 N N . CYS A 1 1024 ? -21.008 13.737 53.188 1.00 79.19 1024 CYS A N 1
ATOM 7989 C CA . CYS A 1 1024 ? -22.088 13.223 52.336 1.00 79.19 1024 CYS A CA 1
ATOM 7990 C C . CYS A 1 1024 ? -23.438 13.248 53.073 1.00 79.19 1024 CYS A C 1
ATOM 7992 O O . CYS A 1 1024 ? -23.469 12.983 54.276 1.00 79.19 1024 CYS A O 1
ATOM 7994 N N . ALA A 1 1025 ? -24.525 13.612 52.381 1.00 76.31 1025 ALA A N 1
ATOM 7995 C CA . ALA A 1 1025 ? -25.856 13.792 52.974 1.00 76.31 1025 ALA A CA 1
ATOM 7996 C C . ALA A 1 1025 ? -26.588 12.480 53.282 1.00 76.31 1025 ALA A C 1
ATOM 7998 O O . ALA A 1 1025 ? -27.233 12.369 54.324 1.00 76.31 1025 ALA A O 1
ATOM 7999 N N . SER A 1 1026 ? -26.462 11.494 52.402 1.00 83.19 1026 SER A N 1
ATOM 8000 C CA . SER A 1 1026 ? -26.992 10.141 52.565 1.00 83.19 1026 SER A CA 1
ATOM 8001 C C . SER A 1 1026 ? -25.974 9.227 53.242 1.00 83.19 1026 SER A C 1
ATOM 8003 O O . SER A 1 1026 ? -24.767 9.462 53.164 1.00 83.19 1026 SER A O 1
ATOM 8005 N N . PHE A 1 1027 ? -26.435 8.167 53.900 1.00 85.44 1027 PHE A N 1
ATOM 8006 C CA . PHE A 1 1027 ? -25.595 7.226 54.652 1.00 85.44 1027 PHE A CA 1
ATOM 8007 C C . PHE A 1 1027 ? -25.562 5.830 54.022 1.00 85.44 1027 PHE A C 1
ATOM 8009 O O . PHE A 1 1027 ? -24.556 5.139 54.113 1.00 85.44 1027 PHE A O 1
ATOM 8016 N N . LEU A 1 1028 ? -26.643 5.410 53.364 1.00 85.19 1028 LEU A N 1
ATOM 8017 C CA . LEU A 1 1028 ? -26.745 4.121 52.671 1.00 85.19 1028 LEU A CA 1
ATOM 8018 C C . LEU A 1 1028 ? -26.833 4.259 51.145 1.00 85.19 1028 LEU A C 1
ATOM 8020 O O . LEU A 1 1028 ? -26.681 3.274 50.427 1.00 85.19 1028 LEU A O 1
ATOM 8024 N N . THR A 1 1029 ? -27.094 5.464 50.640 1.00 79.81 1029 THR A N 1
ATOM 8025 C CA . THR A 1 1029 ? -27.258 5.754 49.205 1.00 79.81 1029 THR A CA 1
ATOM 8026 C C . THR A 1 1029 ? -26.246 6.800 48.734 1.00 79.81 1029 THR A C 1
ATOM 8028 O O . THR A 1 1029 ? -25.544 7.394 49.551 1.00 79.81 1029 THR A O 1
ATOM 8031 N N . SER A 1 1030 ? -26.122 7.016 47.424 1.00 66.38 1030 SER A N 1
ATOM 8032 C CA . SER A 1 1030 ? -25.209 8.008 46.841 1.00 66.38 1030 SER A CA 1
ATOM 8033 C C . SER A 1 1030 ? -25.943 9.322 46.525 1.00 66.38 1030 SER A C 1
ATOM 8035 O O . SER A 1 1030 ? -26.646 9.375 45.520 1.00 66.38 1030 SER A O 1
ATOM 8037 N N . ASP A 1 1031 ? -25.758 10.372 47.331 1.00 63.59 1031 ASP A N 1
ATOM 8038 C CA . ASP A 1 1031 ? -26.300 11.720 47.084 1.00 63.59 1031 ASP A CA 1
ATOM 8039 C C . ASP A 1 1031 ? -25.250 12.828 47.331 1.00 63.59 1031 ASP A C 1
ATOM 8041 O O . ASP A 1 1031 ? -24.157 12.586 47.845 1.00 63.59 1031 ASP A O 1
ATOM 8045 N N . SER A 1 1032 ? -25.587 14.055 46.917 1.00 60.34 1032 SER A N 1
ATOM 8046 C CA . SER A 1 1032 ? -24.719 15.240 46.824 1.00 60.34 1032 SER A CA 1
ATOM 8047 C C . SER A 1 1032 ? -23.943 15.627 48.096 1.00 60.34 1032 SER A C 1
ATOM 8049 O O . SER A 1 1032 ? -24.414 15.457 49.223 1.00 60.34 1032 SER A O 1
ATOM 8051 N N . GLU A 1 1033 ? -22.778 16.248 47.883 1.00 60.38 1033 GLU A N 1
ATOM 8052 C CA . GLU A 1 1033 ? -21.916 16.840 48.915 1.00 60.38 1033 GLU A CA 1
ATOM 8053 C C . GLU A 1 1033 ? -22.615 17.965 49.701 1.00 60.38 1033 GLU A C 1
ATOM 8055 O O . GLU A 1 1033 ? -23.390 18.747 49.148 1.00 60.38 1033 GLU A O 1
ATOM 8060 N N . ILE A 1 1034 ? -22.316 18.068 50.999 1.00 61.28 1034 ILE A N 1
ATOM 8061 C CA . ILE A 1 1034 ? -22.888 19.088 51.892 1.00 61.28 1034 ILE A CA 1
ATOM 8062 C C . ILE A 1 1034 ? -22.009 20.344 51.957 1.00 61.28 1034 ILE A C 1
ATOM 8064 O O . ILE A 1 1034 ? -20.781 20.281 51.864 1.00 61.28 1034 ILE A O 1
ATOM 8068 N N . SER A 1 1035 ? -22.664 21.492 52.163 1.00 53.69 1035 SER A N 1
ATOM 8069 C CA . SER A 1 1035 ? -22.052 22.808 52.379 1.00 53.69 1035 SER A CA 1
ATOM 8070 C C . SER A 1 1035 ? -21.104 22.853 53.594 1.00 53.69 1035 SER A C 1
ATOM 8072 O O . SER A 1 1035 ? -21.218 22.074 54.535 1.00 53.69 1035 SER A O 1
ATOM 8074 N N . GLN A 1 1036 ? -20.139 23.778 53.582 1.00 56.19 1036 GLN A N 1
ATOM 8075 C CA . GLN A 1 1036 ? -19.037 23.828 54.557 1.00 56.19 1036 GLN A CA 1
ATOM 8076 C C . GLN A 1 1036 ? -19.390 24.479 55.907 1.00 56.19 1036 GLN A C 1
ATOM 8078 O O . GLN A 1 1036 ? -18.606 24.346 56.854 1.00 56.19 1036 GLN A O 1
ATOM 8083 N N . GLU A 1 1037 ? -20.517 25.183 56.013 1.00 55.41 1037 GLU A N 1
ATOM 8084 C CA . GLU A 1 1037 ? -20.984 25.864 57.231 1.00 55.41 1037 GLU A CA 1
ATOM 8085 C C . GLU A 1 1037 ? -21.873 24.935 58.061 1.00 55.41 1037 GLU A C 1
ATOM 8087 O O . GLU A 1 1037 ? -22.719 24.259 57.489 1.00 55.41 1037 GLU A O 1
ATOM 8092 N N . VAL A 1 1038 ? -21.674 24.909 59.387 1.00 57.94 1038 VAL A N 1
ATOM 8093 C CA . VAL A 1 1038 ? -22.507 24.096 60.287 1.00 57.94 1038 VAL A CA 1
ATOM 8094 C C . VAL A 1 1038 ? -23.542 24.992 60.935 1.00 57.94 1038 VAL A C 1
ATOM 8096 O O . VAL A 1 1038 ? -23.183 25.998 61.545 1.00 57.94 1038 VAL A O 1
ATOM 8099 N N . ARG A 1 1039 ? -24.811 24.637 60.762 1.00 66.25 1039 ARG A N 1
ATOM 8100 C CA . ARG A 1 1039 ? -25.971 25.295 61.361 1.00 66.25 1039 ARG A CA 1
ATOM 8101 C C . ARG A 1 1039 ? -26.517 24.434 62.495 1.00 66.25 1039 ARG A C 1
ATOM 8103 O O . ARG A 1 1039 ? -26.365 23.216 62.491 1.00 66.25 1039 ARG A O 1
ATOM 8110 N N . ILE A 1 1040 ? -27.207 25.064 63.444 1.00 64.00 1040 ILE A N 1
ATOM 8111 C CA . ILE A 1 1040 ? -27.868 24.380 64.572 1.00 64.00 1040 ILE A CA 1
ATOM 8112 C C . ILE A 1 1040 ? -28.847 23.299 64.066 1.00 64.00 1040 ILE A C 1
ATOM 8114 O O . ILE A 1 1040 ? -28.950 22.221 64.652 1.00 64.00 1040 ILE A O 1
ATOM 8118 N N . GLU A 1 1041 ? -29.489 23.554 62.921 1.00 69.25 1041 GLU A N 1
ATOM 8119 C CA . GLU A 1 1041 ? -30.421 22.652 62.229 1.00 69.25 1041 GLU A CA 1
ATOM 8120 C C . GLU A 1 1041 ? -29.760 21.386 61.640 1.00 69.25 1041 GLU A C 1
ATOM 8122 O O . GLU A 1 1041 ? -30.451 20.406 61.342 1.00 69.25 1041 GLU A O 1
ATOM 8127 N N . ASP A 1 1042 ? -28.430 21.360 61.475 1.00 75.38 1042 ASP A N 1
ATOM 8128 C CA . ASP A 1 1042 ? -27.745 20.271 60.770 1.00 75.38 1042 ASP A CA 1
ATOM 8129 C C . ASP A 1 1042 ? -27.839 18.949 61.527 1.00 75.38 1042 ASP A C 1
ATOM 8131 O O . ASP A 1 1042 ? -28.061 17.910 60.905 1.00 75.38 1042 ASP A O 1
ATOM 8135 N N . PHE A 1 1043 ? -27.742 18.962 62.862 1.00 81.44 1043 PHE A N 1
ATOM 8136 C CA . PHE A 1 1043 ? -27.921 17.749 63.664 1.00 81.44 1043 PHE A CA 1
ATOM 8137 C C . PHE A 1 1043 ? -29.319 17.148 63.461 1.00 81.44 1043 PHE A C 1
ATOM 8139 O O . PHE A 1 1043 ? -29.445 15.935 63.268 1.00 81.44 1043 PHE A O 1
ATOM 8146 N N . GLN A 1 1044 ? -30.363 17.983 63.420 1.00 81.81 1044 GLN A N 1
ATOM 8147 C CA . GLN A 1 1044 ? -31.735 17.534 63.175 1.00 81.81 1044 GLN A CA 1
ATOM 8148 C C . GLN A 1 1044 ? -31.878 16.917 61.785 1.00 81.81 1044 GLN A C 1
ATOM 8150 O O . GLN A 1 1044 ? -32.357 15.790 61.648 1.00 81.81 1044 GLN A O 1
ATOM 8155 N N . CYS A 1 1045 ? -31.444 17.645 60.755 1.00 81.75 1045 CYS A N 1
ATOM 8156 C CA . CYS A 1 1045 ? -31.564 17.243 59.357 1.00 81.75 1045 CYS A CA 1
ATOM 8157 C C . CYS A 1 1045 ? -30.785 15.946 59.080 1.00 81.75 1045 CYS A C 1
ATOM 8159 O O . CYS A 1 1045 ? -31.301 14.999 58.487 1.00 81.75 1045 CYS A O 1
ATOM 8161 N N . ARG A 1 1046 ? -29.557 15.848 59.597 1.00 84.94 1046 ARG A N 1
ATOM 8162 C CA . ARG A 1 1046 ? -28.685 14.678 59.430 1.00 84.94 1046 ARG A CA 1
ATOM 8163 C C . ARG A 1 1046 ? -29.198 13.450 60.165 1.00 84.94 1046 ARG A C 1
ATOM 8165 O O . ARG A 1 1046 ? -29.170 12.355 59.608 1.00 84.94 1046 ARG A O 1
ATOM 8172 N N . THR A 1 1047 ? -29.665 13.616 61.400 1.00 87.44 1047 THR A N 1
ATOM 8173 C CA . THR A 1 1047 ? -30.148 12.487 62.203 1.00 87.44 1047 THR A CA 1
ATOM 8174 C C . THR A 1 1047 ? -31.489 11.974 61.685 1.00 87.44 1047 THR A C 1
ATOM 8176 O O . THR A 1 1047 ? -31.683 10.765 61.596 1.00 87.44 1047 THR A O 1
ATOM 8179 N N . THR A 1 1048 ? -32.395 12.868 61.271 1.00 84.94 1048 THR A N 1
ATOM 8180 C CA . THR A 1 1048 ? -33.660 12.467 60.627 1.00 84.94 1048 THR A CA 1
ATOM 8181 C C . THR A 1 1048 ? -33.408 11.716 59.323 1.00 84.94 1048 THR A C 1
ATOM 8183 O O . THR A 1 1048 ? -33.967 10.638 59.144 1.00 84.94 1048 THR A O 1
ATOM 8186 N N . LYS A 1 1049 ? -32.494 12.198 58.471 1.00 86.31 1049 LYS A N 1
ATOM 8187 C CA . LYS A 1 1049 ? -32.106 11.506 57.234 1.00 86.31 1049 LYS A CA 1
ATOM 8188 C C . LYS A 1 1049 ? -31.497 10.121 57.489 1.00 86.31 1049 LYS A C 1
ATOM 8190 O O . LYS A 1 1049 ? -31.875 9.164 56.817 1.00 86.31 1049 LYS A O 1
ATOM 8195 N N . LEU A 1 1050 ? -30.599 9.992 58.472 1.00 88.50 1050 LEU A N 1
ATOM 8196 C CA . LEU A 1 1050 ? -30.027 8.698 58.870 1.00 88.50 1050 LEU A CA 1
ATOM 8197 C C . LEU A 1 1050 ? -31.117 7.715 59.311 1.00 88.50 1050 LEU A C 1
ATOM 8199 O O . LEU A 1 1050 ? -31.115 6.554 58.904 1.00 88.50 1050 LEU A O 1
ATOM 8203 N N . VAL A 1 1051 ? -32.048 8.178 60.144 1.00 87.50 1051 VAL A N 1
ATOM 8204 C CA . VAL A 1 1051 ? -33.143 7.349 60.651 1.00 87.50 1051 VAL A CA 1
ATOM 8205 C C . VAL A 1 1051 ? -34.088 6.925 59.530 1.00 87.50 1051 VAL A C 1
ATOM 8207 O O . VAL A 1 1051 ? -34.446 5.754 59.485 1.00 87.50 1051 VAL A O 1
ATOM 8210 N N . GLU A 1 1052 ? -34.444 7.820 58.608 1.00 87.00 1052 GLU A N 1
ATOM 8211 C CA . GLU A 1 1052 ? -35.293 7.496 57.452 1.00 87.00 1052 GLU A CA 1
ATOM 8212 C C . GLU A 1 1052 ? -34.660 6.415 56.554 1.00 87.00 1052 GLU A C 1
ATOM 8214 O O . GLU A 1 1052 ? -35.340 5.485 56.117 1.00 87.00 1052 GLU A O 1
ATOM 8219 N N . GLU A 1 1053 ? -33.348 6.488 56.306 1.00 88.06 1053 GLU A N 1
ATOM 8220 C CA . GLU A 1 1053 ? -32.638 5.473 55.516 1.00 88.06 1053 GLU A CA 1
ATOM 8221 C C . GLU A 1 1053 ? -32.525 4.131 56.252 1.00 88.06 1053 GLU A C 1
ATOM 8223 O O . GLU A 1 1053 ? -32.742 3.071 55.658 1.00 88.06 1053 GLU A O 1
ATOM 8228 N N . LEU A 1 1054 ? -32.237 4.156 57.557 1.00 88.31 1054 LEU A N 1
ATOM 8229 C CA . LEU A 1 1054 ? -32.198 2.947 58.379 1.00 88.31 1054 LEU A CA 1
ATOM 8230 C C . LEU A 1 1054 ? -33.588 2.322 58.542 1.00 88.31 1054 LEU A C 1
ATOM 8232 O O . LEU A 1 1054 ? -33.693 1.101 58.628 1.00 88.31 1054 LEU A O 1
ATOM 8236 N N . GLU A 1 1055 ? -34.657 3.119 58.581 1.00 86.00 1055 GLU A N 1
ATOM 8237 C CA . GLU A 1 1055 ? -36.038 2.635 58.682 1.00 86.00 1055 GLU A CA 1
ATOM 8238 C C . GLU A 1 1055 ? -36.397 1.790 57.458 1.00 86.00 1055 GLU A C 1
ATOM 8240 O O . GLU A 1 1055 ? -36.978 0.712 57.591 1.00 86.00 1055 GLU A O 1
ATOM 8245 N N . ALA A 1 1056 ? -35.997 2.242 56.267 1.00 83.81 1056 ALA A N 1
ATOM 8246 C CA . ALA A 1 1056 ? -36.167 1.482 55.035 1.00 83.81 1056 ALA A CA 1
ATOM 8247 C C . ALA A 1 1056 ? -35.314 0.197 55.010 1.00 83.81 1056 ALA A C 1
ATOM 8249 O O . ALA A 1 1056 ? -35.694 -0.787 54.372 1.00 83.81 1056 ALA A O 1
ATOM 8250 N N . ALA A 1 1057 ? -34.171 0.195 55.703 1.00 83.00 1057 ALA A N 1
ATOM 8251 C CA . ALA A 1 1057 ? -33.181 -0.877 55.660 1.00 83.00 1057 ALA A CA 1
ATOM 8252 C C . ALA A 1 1057 ? -33.244 -1.877 56.828 1.00 83.00 1057 ALA A C 1
ATOM 8254 O O . ALA A 1 1057 ? -32.572 -2.905 56.751 1.00 83.00 1057 ALA A O 1
ATOM 8255 N N . LEU A 1 1058 ? -34.009 -1.638 57.895 1.00 84.06 1058 LEU A N 1
ATOM 8256 C CA . LEU A 1 1058 ? -34.030 -2.489 59.093 1.00 84.06 1058 LEU A CA 1
ATOM 8257 C C . LEU A 1 1058 ? -35.439 -3.015 59.414 1.00 84.06 1058 LEU A C 1
ATOM 8259 O O . LEU A 1 1058 ? -36.426 -2.301 59.246 1.00 84.06 1058 LEU A O 1
ATOM 8263 N N . PRO A 1 1059 ? -35.568 -4.247 59.941 1.00 80.94 1059 PRO A N 1
ATOM 8264 C CA . PRO A 1 1059 ? -36.848 -4.759 60.420 1.00 80.94 1059 PRO A CA 1
ATOM 8265 C C . PRO A 1 1059 ? -37.275 -4.049 61.711 1.00 80.94 1059 PRO A C 1
ATOM 8267 O O . PRO A 1 1059 ? -36.436 -3.634 62.512 1.00 80.94 1059 PRO A O 1
ATOM 8270 N N . SER A 1 1060 ? -38.581 -4.023 61.996 1.00 78.31 1060 SER A N 1
ATOM 8271 C CA . SER A 1 1060 ? -39.140 -3.420 63.221 1.00 78.31 1060 SER A CA 1
ATOM 8272 C C . SER A 1 1060 ? -38.574 -3.998 64.529 1.00 78.31 1060 SER A C 1
ATOM 8274 O O . SER A 1 1060 ? -38.691 -3.362 65.567 1.00 78.31 1060 SER A O 1
ATOM 8276 N N . SER A 1 1061 ? -37.940 -5.177 64.505 1.00 77.00 1061 SER A N 1
ATOM 8277 C CA . SER A 1 1061 ? -37.310 -5.788 65.684 1.00 77.00 1061 SER A CA 1
ATOM 8278 C C . SER A 1 1061 ? -36.039 -5.083 66.167 1.00 77.00 1061 SER A C 1
ATOM 8280 O O . SER A 1 1061 ? -35.645 -5.310 67.304 1.00 77.00 1061 SER A O 1
ATOM 8282 N N . MET A 1 1062 ? -35.393 -4.276 65.316 1.00 79.12 1062 MET A N 1
ATOM 8283 C CA . MET A 1 1062 ? -34.163 -3.532 65.640 1.00 79.12 1062 MET A CA 1
ATOM 8284 C C . MET A 1 1062 ? -34.441 -2.124 66.192 1.00 79.12 1062 MET A C 1
ATOM 8286 O O . MET A 1 1062 ? -33.514 -1.423 66.593 1.00 79.12 1062 MET A O 1
ATOM 8290 N N . TRP A 1 1063 ? -35.711 -1.715 66.203 1.00 83.31 1063 TRP A N 1
ATOM 8291 C CA . TRP A 1 1063 ? -36.186 -0.401 66.628 1.00 83.31 1063 TRP A CA 1
ATOM 8292 C C . TRP A 1 1063 ? -36.854 -0.516 67.993 1.00 83.31 1063 TRP A C 1
ATOM 8294 O O . TRP A 1 1063 ? -38.076 -0.439 68.103 1.00 83.31 1063 TRP A O 1
ATOM 8304 N N . ASP A 1 1064 ? -36.066 -0.777 69.037 1.00 84.31 1064 ASP A N 1
ATOM 8305 C CA . ASP A 1 1064 ? -36.602 -0.725 70.396 1.00 84.31 1064 ASP A CA 1
ATOM 8306 C C . ASP A 1 1064 ? -36.839 0.748 70.781 1.00 84.31 1064 ASP A C 1
ATOM 8308 O O . ASP A 1 1064 ? -35.872 1.513 70.896 1.00 84.31 1064 ASP A O 1
ATOM 8312 N N . PRO A 1 1065 ? -38.101 1.163 70.999 1.00 81.19 1065 PRO A N 1
ATOM 8313 C CA . PRO A 1 1065 ? -38.445 2.546 71.317 1.00 81.19 1065 PRO A CA 1
ATOM 8314 C C . PRO A 1 1065 ? -37.753 3.029 72.591 1.00 81.19 1065 PRO A C 1
ATOM 8316 O O . PRO A 1 1065 ? -37.424 4.205 72.688 1.00 81.19 1065 PRO A O 1
ATOM 8319 N N . ARG A 1 1066 ? -37.510 2.147 73.568 1.00 81.38 1066 ARG A N 1
ATOM 8320 C CA . ARG A 1 1066 ? -36.926 2.539 74.855 1.00 81.38 1066 ARG A CA 1
ATOM 8321 C C . ARG A 1 1066 ? -35.459 2.908 74.724 1.00 81.38 1066 ARG A C 1
ATOM 8323 O O . ARG A 1 1066 ? -35.019 3.824 75.402 1.00 81.38 1066 ARG A O 1
ATOM 8330 N N . TRP A 1 1067 ? -34.720 2.237 73.845 1.00 81.88 1067 TRP A N 1
ATOM 8331 C CA . TRP A 1 1067 ? -33.289 2.481 73.649 1.00 81.88 1067 TRP A CA 1
ATOM 8332 C C . TRP A 1 1067 ? -33.011 3.558 72.603 1.00 81.88 1067 TRP A C 1
ATOM 8334 O O . TRP A 1 1067 ? -32.184 4.434 72.827 1.00 81.88 1067 TRP A O 1
ATOM 8344 N N . VAL A 1 1068 ? -33.711 3.531 71.467 1.00 86.31 1068 VAL A N 1
ATOM 8345 C CA . VAL A 1 1068 ? -33.445 4.485 70.380 1.00 86.31 1068 VAL A CA 1
ATOM 8346 C C . VAL A 1 1068 ? -33.889 5.898 70.773 1.00 86.31 1068 VAL A C 1
ATOM 8348 O O . VAL A 1 1068 ? -33.181 6.859 70.493 1.00 86.31 1068 VAL A O 1
ATOM 8351 N N . VAL A 1 1069 ? -35.028 6.044 71.461 1.00 87.19 1069 VAL A N 1
ATOM 8352 C CA . VAL A 1 1069 ? -35.543 7.364 71.871 1.00 87.19 1069 VAL A CA 1
ATOM 8353 C C . VAL A 1 1069 ? -34.717 7.959 73.010 1.00 87.19 1069 VAL A C 1
ATOM 8355 O O . VAL A 1 1069 ? -34.372 9.134 72.942 1.00 87.19 1069 VAL A O 1
ATOM 8358 N N . THR A 1 1070 ? -34.340 7.161 74.016 1.00 87.44 1070 THR A N 1
ATOM 8359 C CA . THR A 1 1070 ? -33.457 7.627 75.105 1.00 87.44 1070 THR A CA 1
ATOM 8360 C C . THR A 1 1070 ? -32.095 8.065 74.577 1.00 87.44 1070 THR A C 1
ATOM 8362 O O . THR A 1 1070 ? -31.606 9.119 74.976 1.00 87.44 1070 THR A O 1
ATOM 8365 N N . LEU A 1 1071 ? -31.519 7.324 73.624 1.00 88.12 1071 LEU A N 1
ATOM 8366 C CA . LEU A 1 1071 ? -30.275 7.703 72.957 1.00 88.12 1071 LEU A CA 1
ATOM 8367 C C . LEU A 1 1071 ? -30.417 9.013 72.169 1.00 88.12 1071 LEU A C 1
ATOM 8369 O O . LEU A 1 1071 ? -29.577 9.896 72.313 1.00 88.12 1071 LEU A O 1
ATOM 8373 N N . LEU A 1 1072 ? -31.472 9.166 71.362 1.00 88.75 1072 LEU A N 1
ATOM 8374 C CA . LEU A 1 1072 ? -31.699 10.387 70.578 1.00 88.75 1072 LEU A CA 1
ATOM 8375 C C . LEU A 1 1072 ? -31.894 11.618 71.468 1.00 88.75 1072 LEU A C 1
ATOM 8377 O O . LEU A 1 1072 ? -31.344 12.674 71.161 1.00 88.75 1072 LEU A O 1
ATOM 8381 N N . GLU A 1 1073 ? -32.643 11.492 72.567 1.00 87.56 1073 GLU A N 1
ATOM 8382 C CA . GLU A 1 1073 ? -32.835 12.596 73.512 1.00 87.56 1073 GLU A CA 1
ATOM 8383 C C . GLU A 1 1073 ? -31.560 12.922 74.286 1.00 87.56 1073 GLU A C 1
ATOM 8385 O O . GLU A 1 1073 ? -31.247 14.095 74.480 1.00 87.56 1073 GLU A O 1
ATOM 8390 N N . TYR A 1 1074 ? -30.774 11.907 74.651 1.00 87.19 1074 TYR A N 1
ATOM 8391 C CA . TYR A 1 1074 ? -29.448 12.112 75.223 1.00 87.19 1074 TYR A CA 1
ATOM 8392 C C . TYR A 1 1074 ? -28.535 12.869 74.247 1.00 87.19 1074 TYR A C 1
ATOM 8394 O O . TYR A 1 1074 ? -27.950 13.884 74.615 1.00 87.19 1074 TYR A O 1
ATOM 8402 N N . CYS A 1 1075 ? -28.458 12.446 72.979 1.00 86.88 1075 CYS A N 1
ATOM 8403 C CA . CYS A 1 1075 ? -27.665 13.123 71.949 1.00 86.88 1075 CYS A CA 1
ATOM 8404 C C . CYS A 1 1075 ? -28.137 14.561 71.684 1.00 86.88 1075 CYS A C 1
ATOM 8406 O O . CYS A 1 1075 ? -27.307 15.447 71.495 1.00 86.88 1075 CYS A O 1
ATOM 8408 N N . ASN A 1 1076 ? -29.447 14.812 71.697 1.00 85.62 1076 ASN A N 1
ATOM 8409 C CA . ASN A 1 1076 ? -30.001 16.156 71.544 1.00 85.62 1076 ASN A CA 1
ATOM 8410 C C . ASN A 1 1076 ? -29.642 17.057 72.739 1.00 85.62 1076 ASN A C 1
ATOM 8412 O O . ASN A 1 1076 ? -29.277 18.213 72.554 1.00 85.62 1076 ASN A O 1
ATOM 8416 N N . CYS A 1 1077 ? -29.657 16.510 73.957 1.00 83.94 1077 CYS A N 1
ATOM 8417 C CA . CYS A 1 1077 ? -29.196 17.211 75.153 1.00 83.94 1077 CYS A CA 1
ATOM 8418 C C . CYS A 1 1077 ? -27.695 17.553 75.071 1.00 83.94 1077 CYS A C 1
ATOM 8420 O O . CYS A 1 1077 ? -27.312 18.678 75.384 1.00 83.94 1077 CYS A O 1
ATOM 8422 N N . VAL A 1 1078 ? -26.852 16.625 74.584 1.00 83.94 1078 VAL A N 1
ATOM 8423 C CA . VAL A 1 1078 ? -25.417 16.880 74.314 1.00 83.94 1078 VAL A CA 1
ATOM 8424 C C . VAL A 1 1078 ? -25.251 18.012 73.308 1.00 83.94 1078 VAL A C 1
ATOM 8426 O O . VAL A 1 1078 ? -24.482 18.938 73.551 1.00 83.94 1078 VAL A O 1
ATOM 8429 N N . TRP A 1 1079 ? -25.992 17.963 72.200 1.00 82.44 1079 TRP A N 1
ATOM 8430 C CA . TRP A 1 1079 ? -25.947 18.982 71.155 1.00 82.44 1079 TRP A CA 1
ATOM 8431 C C . TRP A 1 1079 ? -26.303 20.372 71.695 1.00 82.44 1079 TRP A C 1
ATOM 8433 O O . TRP A 1 1079 ? -25.532 21.316 71.533 1.00 82.44 1079 TRP A O 1
ATOM 8443 N N . LEU A 1 1080 ? -27.428 20.487 72.404 1.00 78.44 1080 LEU A N 1
ATOM 8444 C CA . LEU A 1 1080 ? -27.908 21.755 72.955 1.00 78.44 1080 LEU A CA 1
ATOM 8445 C C . LEU A 1 1080 ? -26.983 22.318 74.037 1.00 78.44 1080 LEU A C 1
ATOM 8447 O O . LEU A 1 1080 ? -26.766 23.524 74.062 1.00 78.44 1080 LEU A O 1
ATOM 8451 N N . HIS A 1 1081 ? -26.397 21.474 74.891 1.00 77.94 1081 HIS A N 1
ATOM 8452 C CA . HIS A 1 1081 ? -25.435 21.945 75.891 1.00 77.94 1081 HIS A CA 1
ATOM 8453 C C . HIS A 1 1081 ? -24.199 22.569 75.220 1.00 77.94 1081 HIS A C 1
ATOM 8455 O O . HIS A 1 1081 ? -23.660 23.561 75.710 1.00 77.94 1081 HIS A O 1
ATOM 8461 N N . THR A 1 1082 ? -23.749 22.030 74.086 1.00 75.00 1082 THR A N 1
ATOM 8462 C CA . THR A 1 1082 ? -22.567 22.568 73.396 1.00 75.00 1082 THR A CA 1
ATOM 8463 C C . THR A 1 1082 ? -22.800 23.880 72.637 1.00 75.00 1082 THR A C 1
ATOM 8465 O O . THR A 1 1082 ? -21.836 24.606 72.415 1.00 75.00 1082 THR A O 1
ATOM 8468 N N . PHE A 1 1083 ? -24.047 24.218 72.291 1.00 68.94 1083 PHE A N 1
ATOM 8469 C CA . PHE A 1 1083 ? -24.429 25.473 71.631 1.00 68.94 1083 PHE A CA 1
ATOM 8470 C C . PHE A 1 1083 ? -25.226 26.355 72.611 1.00 68.94 1083 PHE A C 1
ATOM 8472 O O . PHE A 1 1083 ? -26.453 26.337 72.614 1.00 68.94 1083 PHE A O 1
ATOM 8479 N N . GLU A 1 1084 ? -24.532 27.132 73.452 1.00 57.28 1084 GLU A N 1
ATOM 8480 C CA . GLU A 1 1084 ?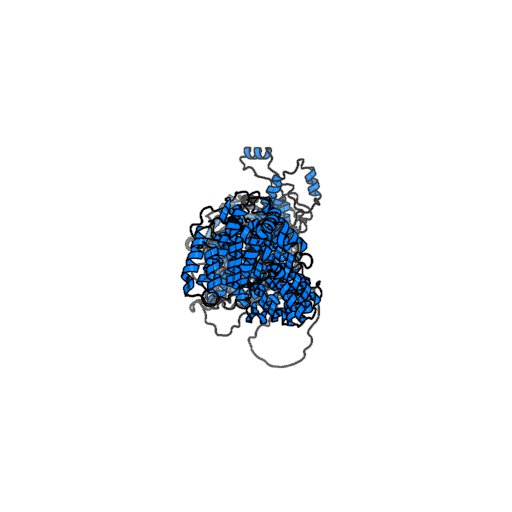 -25.092 27.886 74.598 1.00 57.28 1084 GLU A CA 1
ATOM 8481 C C . GLU A 1 1084 ? -26.214 28.914 74.274 1.00 57.28 1084 GLU A C 1
ATOM 8483 O O . GLU A 1 1084 ? -26.818 29.456 75.199 1.00 57.28 1084 GLU A O 1
ATOM 8488 N N . THR A 1 1085 ? -26.552 29.188 73.005 1.00 54.69 1085 THR A N 1
ATOM 8489 C CA . THR A 1 1085 ? -27.606 30.153 72.620 1.00 54.69 1085 THR A CA 1
ATOM 8490 C C . THR A 1 1085 ? -28.512 29.616 71.507 1.00 54.69 1085 THR A C 1
ATOM 8492 O O . THR A 1 1085 ? -28.181 29.708 70.324 1.00 54.69 1085 THR A O 1
ATOM 8495 N N . VAL A 1 1086 ? -29.684 29.092 71.877 1.00 55.16 1086 VAL A N 1
ATOM 8496 C CA . VAL A 1 1086 ? -30.794 28.827 70.946 1.00 55.16 1086 VAL A CA 1
ATOM 8497 C C . VAL A 1 1086 ? -31.938 29.778 71.296 1.00 55.16 1086 VAL A C 1
ATOM 8499 O O . VAL A 1 1086 ? -32.693 29.524 72.236 1.00 55.16 1086 VAL A O 1
ATOM 8502 N N . ASP A 1 1087 ? -32.032 30.890 70.561 1.00 50.44 1087 ASP A N 1
ATOM 8503 C CA . ASP A 1 1087 ? -32.947 32.003 70.859 1.00 50.44 1087 ASP A CA 1
ATOM 8504 C C . ASP A 1 1087 ? -34.417 31.719 70.482 1.00 50.44 1087 ASP A C 1
ATOM 8506 O O . ASP A 1 1087 ? -35.310 32.416 70.968 1.00 50.44 1087 ASP A O 1
ATOM 8510 N N . THR A 1 1088 ? -34.714 30.703 69.654 1.00 57.59 1088 THR A N 1
ATOM 8511 C CA . THR A 1 1088 ? -36.100 30.382 69.257 1.00 57.59 1088 THR A CA 1
ATOM 8512 C C . THR A 1 1088 ? -36.467 28.899 69.386 1.00 57.59 1088 THR A C 1
ATOM 8514 O O . THR A 1 1088 ? -35.653 27.997 69.205 1.00 57.59 1088 THR A O 1
ATOM 8517 N N . GLU A 1 1089 ? -37.738 28.619 69.704 1.00 56.12 1089 GLU A N 1
ATOM 8518 C CA . GLU A 1 1089 ? -38.273 27.251 69.842 1.00 56.12 1089 GLU A CA 1
ATOM 8519 C C . GLU A 1 1089 ? -38.308 26.471 68.520 1.00 56.12 1089 GLU A C 1
ATOM 8521 O O . GLU A 1 1089 ? -38.357 25.243 68.536 1.00 56.12 1089 GLU A O 1
ATOM 8526 N N . GLN A 1 1090 ? -38.257 27.174 67.384 1.00 53.88 1090 GLN A N 1
ATOM 8527 C CA . GLN A 1 1090 ? -38.216 26.581 66.044 1.00 53.88 1090 GLN A CA 1
ATOM 8528 C C . GLN A 1 1090 ? -36.840 25.991 65.701 1.00 53.88 1090 GLN A C 1
ATOM 8530 O O . GLN A 1 1090 ? -36.771 25.106 64.853 1.00 53.88 1090 GLN A O 1
ATOM 8535 N N . ASP A 1 1091 ? -35.788 26.401 66.416 1.00 52.72 1091 ASP A N 1
ATOM 8536 C CA . ASP A 1 1091 ? -34.404 25.968 66.193 1.00 52.72 1091 ASP A CA 1
ATOM 8537 C C . ASP A 1 1091 ? -34.013 24.728 67.031 1.00 52.72 1091 ASP A C 1
ATOM 8539 O O . ASP A 1 1091 ? -32.876 24.253 66.965 1.00 52.72 1091 ASP A O 1
ATOM 8543 N N . ARG A 1 1092 ? -34.931 24.179 67.849 1.00 65.62 1092 ARG A N 1
ATOM 8544 C CA . ARG A 1 1092 ? -34.665 22.999 68.696 1.00 65.62 1092 ARG A CA 1
ATOM 8545 C C . ARG A 1 1092 ? -34.957 21.687 67.957 1.00 65.62 1092 ARG A C 1
ATOM 8547 O O . ARG A 1 1092 ? -36.085 21.375 67.580 1.00 65.62 1092 ARG A O 1
ATOM 8554 N N . ALA A 1 1093 ? -33.918 20.869 67.826 1.00 58.84 1093 ALA A N 1
ATOM 8555 C CA . ALA A 1 1093 ? -33.877 19.645 67.034 1.00 58.84 1093 ALA A CA 1
ATOM 8556 C C . ALA A 1 1093 ? -34.548 18.417 67.694 1.00 58.84 1093 ALA A C 1
ATOM 8558 O O . ALA A 1 1093 ? -33.876 17.427 67.980 1.00 58.84 1093 ALA A O 1
ATOM 8559 N N . TRP A 1 1094 ? -35.864 18.411 67.948 1.00 75.56 1094 TRP A N 1
ATOM 8560 C CA . TRP A 1 1094 ? -36.550 17.241 68.545 1.00 75.56 1094 TRP A CA 1
ATOM 8561 C C . TRP A 1 1094 ? -36.753 16.075 67.565 1.00 75.56 1094 TRP A C 1
ATOM 8563 O O . TRP A 1 1094 ? -37.867 15.741 67.155 1.00 75.56 1094 TRP A O 1
ATOM 8573 N N . VAL A 1 1095 ? -35.652 15.424 67.195 1.00 77.31 1095 VAL A N 1
ATOM 8574 C CA . VAL A 1 1095 ? -35.600 14.332 66.215 1.00 77.31 1095 VAL A CA 1
ATOM 8575 C C . VAL A 1 1095 ? -36.520 13.165 66.599 1.00 77.31 1095 VAL A C 1
ATOM 8577 O O . VAL A 1 1095 ? -37.259 12.670 65.748 1.00 77.31 1095 VAL A O 1
ATOM 8580 N N . ALA A 1 1096 ? -36.557 12.768 67.875 1.00 83.88 1096 ALA A N 1
ATOM 8581 C CA . ALA A 1 1096 ? -37.405 11.670 68.345 1.00 83.88 1096 ALA A CA 1
ATOM 8582 C C . ALA A 1 1096 ? -38.907 11.914 68.086 1.00 83.88 1096 ALA A C 1
ATOM 8584 O O . ALA A 1 1096 ? -39.616 11.002 67.652 1.00 83.88 1096 ALA A O 1
ATOM 8585 N N . LEU A 1 1097 ? -39.385 13.154 68.243 1.00 81.75 1097 LEU A N 1
ATOM 8586 C CA . LEU A 1 1097 ? -40.787 13.519 67.998 1.00 81.75 1097 LEU A CA 1
ATOM 8587 C C . LEU A 1 1097 ? -41.187 13.452 66.523 1.00 81.75 1097 LEU A C 1
ATOM 8589 O O . LEU A 1 1097 ? -42.365 13.267 66.216 1.00 81.75 1097 LEU A O 1
ATOM 8593 N N . HIS A 1 1098 ? -40.230 13.570 65.602 1.00 79.69 1098 HIS A N 1
ATOM 8594 C CA . HIS A 1 1098 ? -40.488 13.378 64.175 1.00 79.69 1098 HIS A CA 1
ATOM 8595 C C . HIS A 1 1098 ? -40.594 11.897 63.788 1.00 79.69 1098 HIS A C 1
ATOM 8597 O O . HIS A 1 1098 ? -41.316 11.566 62.845 1.00 79.69 1098 HIS A O 1
ATOM 8603 N N . ILE A 1 1099 ? -39.904 11.014 64.516 1.00 82.38 1099 ILE A N 1
ATOM 8604 C CA . ILE A 1 1099 ? -39.791 9.583 64.200 1.00 82.38 1099 ILE A CA 1
ATOM 8605 C C . ILE A 1 1099 ? -40.942 8.780 64.818 1.00 82.38 1099 ILE A C 1
ATOM 8607 O O . ILE A 1 1099 ? -41.513 7.915 64.159 1.00 82.38 1099 ILE A O 1
ATOM 8611 N N . LEU A 1 1100 ? -41.325 9.075 66.066 1.00 86.00 1100 LEU A N 1
ATOM 8612 C CA . LEU A 1 1100 ? -42.336 8.313 66.815 1.00 86.00 1100 LEU A CA 1
ATOM 8613 C C . LEU A 1 1100 ? -43.701 8.161 66.100 1.00 86.00 1100 LEU A C 1
ATOM 8615 O O . LEU A 1 1100 ? -44.254 7.057 66.130 1.00 86.00 1100 LEU A O 1
ATOM 8619 N N . PRO A 1 1101 ? -44.256 9.185 65.416 1.00 83.94 1101 PRO A N 1
ATOM 8620 C CA . PRO A 1 1101 ? -45.520 9.054 64.680 1.00 83.94 1101 PRO A CA 1
ATOM 8621 C C . PRO A 1 1101 ? -45.399 8.279 63.356 1.00 83.94 1101 PRO A C 1
ATOM 8623 O O . PRO A 1 1101 ? -46.409 7.869 62.778 1.00 83.94 1101 PRO A O 1
ATOM 8626 N N . ARG A 1 1102 ? -44.179 8.092 62.838 1.00 82.81 1102 ARG A N 1
ATOM 8627 C CA . ARG A 1 1102 ? -43.904 7.419 61.562 1.00 82.81 1102 ARG A CA 1
ATOM 8628 C C . ARG A 1 1102 ? -43.659 5.923 61.782 1.00 82.81 1102 ARG A C 1
ATOM 8630 O O . ARG A 1 1102 ? -43.662 5.427 62.910 1.00 82.81 1102 ARG A O 1
ATOM 8637 N N . ARG A 1 1103 ? -43.519 5.155 60.697 1.00 74.94 1103 ARG A N 1
ATOM 8638 C CA . ARG A 1 1103 ? -42.994 3.786 60.816 1.00 74.94 1103 ARG A CA 1
ATOM 8639 C C . ARG A 1 1103 ? -41.547 3.888 61.374 1.00 74.94 1103 ARG A C 1
ATOM 8641 O O . ARG A 1 1103 ? -40.939 4.944 61.270 1.00 74.94 1103 ARG A O 1
ATOM 8648 N N . PRO A 1 1104 ? -41.046 2.881 62.109 1.00 76.56 1104 PRO A N 1
ATOM 8649 C CA . PRO A 1 1104 ? -41.682 1.611 62.446 1.00 76.56 1104 PRO A CA 1
ATOM 8650 C C . PRO A 1 1104 ? -42.617 1.669 63.673 1.00 76.56 1104 PRO A C 1
ATOM 8652 O O . PRO A 1 1104 ? -43.331 0.696 63.904 1.00 76.56 1104 PRO A O 1
ATOM 8655 N N . TYR A 1 1105 ? -42.666 2.778 64.424 1.00 83.81 1105 TYR A N 1
ATOM 8656 C CA . TYR A 1 1105 ? -43.372 2.872 65.714 1.00 83.81 1105 TYR A CA 1
ATOM 8657 C C . TYR A 1 1105 ? -44.877 3.149 65.600 1.00 83.81 1105 TYR A C 1
ATOM 8659 O O . TYR A 1 1105 ? -45.678 2.448 66.217 1.00 83.81 1105 TYR A O 1
ATOM 8667 N N . ARG A 1 1106 ? -45.276 4.144 64.795 1.00 83.12 1106 ARG A N 1
ATOM 8668 C CA . ARG A 1 1106 ? -46.670 4.607 64.624 1.00 83.12 1106 ARG A CA 1
ATOM 8669 C C . ARG A 1 1106 ? -47.356 4.966 65.948 1.00 83.12 1106 ARG A C 1
ATOM 8671 O O . ARG A 1 1106 ? -48.513 4.608 66.174 1.00 83.12 1106 ARG A O 1
ATOM 8678 N N . TYR A 1 1107 ? -46.639 5.640 66.841 1.00 87.88 1107 TYR A N 1
ATOM 8679 C CA . TYR A 1 1107 ? -47.156 5.983 68.161 1.00 87.88 1107 TYR A CA 1
ATOM 8680 C C . TYR A 1 1107 ? -48.168 7.122 68.095 1.00 87.88 1107 TYR A C 1
ATOM 8682 O O . TYR A 1 1107 ? -47.971 8.132 67.423 1.00 87.88 1107 TYR A O 1
ATOM 8690 N N . THR A 1 1108 ? -49.261 6.943 68.832 1.00 84.12 1108 THR A N 1
ATOM 8691 C CA . THR A 1 1108 ? -50.257 7.984 69.091 1.00 84.12 1108 THR A CA 1
ATOM 8692 C C . THR A 1 1108 ? -49.752 8.942 70.164 1.00 84.12 1108 THR A C 1
ATOM 8694 O O . THR A 1 1108 ? -48.903 8.565 70.974 1.00 84.12 1108 THR A O 1
ATOM 8697 N N . PHE A 1 1109 ? -50.310 10.154 70.224 1.00 81.56 1109 PHE A N 1
ATOM 8698 C CA . PHE A 1 1109 ? -49.964 11.159 71.236 1.00 81.56 1109 PHE A CA 1
ATOM 8699 C C . PHE A 1 1109 ? -49.906 10.579 72.662 1.00 81.56 1109 PHE A C 1
ATOM 8701 O O . PHE A 1 1109 ? -48.889 10.700 73.339 1.00 81.56 1109 PHE A O 1
ATOM 8708 N N . LEU A 1 1110 ? -50.947 9.850 73.081 1.00 79.31 1110 LEU A N 1
ATOM 8709 C CA . LEU A 1 1110 ? -51.007 9.220 74.404 1.00 79.31 1110 LEU A CA 1
ATOM 8710 C C . LEU A 1 1110 ? -49.861 8.224 74.650 1.00 79.31 1110 LEU A C 1
ATOM 8712 O O . LEU A 1 1110 ? -49.336 8.137 75.757 1.00 79.31 1110 LEU A O 1
ATOM 8716 N N . THR A 1 1111 ? -49.468 7.469 73.625 1.00 83.69 1111 THR A N 1
ATOM 8717 C CA . THR A 1 1111 ? -48.358 6.507 73.717 1.00 83.69 1111 THR A CA 1
ATOM 8718 C C . THR A 1 1111 ? -47.017 7.227 73.849 1.00 83.69 1111 THR A C 1
ATOM 8720 O O . THR A 1 1111 ? -46.158 6.781 74.603 1.00 83.69 1111 THR A O 1
ATOM 8723 N N . ILE A 1 1112 ? -46.855 8.363 73.163 1.00 85.06 1112 ILE A N 1
ATOM 8724 C CA . ILE A 1 1112 ? -45.670 9.221 73.273 1.00 85.06 1112 ILE A CA 1
ATOM 8725 C C . ILE A 1 1112 ? -45.582 9.809 74.687 1.00 85.06 1112 ILE A C 1
ATOM 8727 O O . ILE A 1 1112 ? -44.548 9.669 75.329 1.00 85.06 1112 ILE A O 1
ATOM 8731 N N . VAL A 1 1113 ? -46.666 10.378 75.224 1.00 81.06 1113 VAL A N 1
ATOM 8732 C CA . VAL A 1 1113 ? -46.687 10.922 76.597 1.00 81.06 1113 VAL A CA 1
ATOM 8733 C C . VAL A 1 1113 ? -46.326 9.848 77.628 1.00 81.06 1113 VAL A C 1
ATOM 8735 O O . VAL A 1 1113 ? -45.487 10.092 78.491 1.00 81.06 1113 VAL A O 1
ATOM 8738 N N . LYS A 1 1114 ? -46.886 8.636 77.506 1.00 82.62 1114 LYS A N 1
ATOM 8739 C CA . LYS A 1 1114 ? -46.543 7.498 78.378 1.00 82.62 1114 LYS A CA 1
ATOM 8740 C C . LYS A 1 1114 ? -45.074 7.097 78.273 1.00 82.62 1114 LYS A C 1
ATOM 8742 O O . LYS A 1 1114 ? -44.442 6.858 79.294 1.00 82.62 1114 LYS A O 1
ATOM 8747 N N . LEU A 1 1115 ? -44.522 7.063 77.060 1.00 86.81 1115 LEU A N 1
ATOM 8748 C CA . LEU A 1 1115 ? -43.111 6.748 76.841 1.00 86.81 1115 LEU A CA 1
ATOM 8749 C C . LEU A 1 1115 ? -42.194 7.761 77.541 1.00 86.81 1115 LEU A C 1
ATOM 8751 O O . LEU A 1 1115 ? -41.282 7.354 78.253 1.00 86.81 1115 LEU A O 1
ATOM 8755 N N . TYR A 1 1116 ? -42.448 9.063 77.376 1.00 85.31 1116 TYR A N 1
ATOM 8756 C CA . TYR A 1 1116 ? -41.647 10.104 78.030 1.00 85.31 1116 TYR A CA 1
ATOM 8757 C C . TYR A 1 1116 ? -41.842 10.101 79.554 1.00 85.31 1116 TYR A C 1
ATOM 8759 O O . TYR A 1 1116 ? -40.880 10.311 80.287 1.00 85.31 1116 TYR A O 1
ATOM 8767 N N . ALA A 1 1117 ? -43.042 9.781 80.049 1.00 80.50 1117 ALA A N 1
ATOM 8768 C CA . ALA A 1 1117 ? -43.284 9.587 81.479 1.00 80.50 1117 ALA A CA 1
ATOM 8769 C C . ALA A 1 1117 ? -42.448 8.436 82.058 1.00 80.50 1117 ALA A C 1
ATOM 8771 O O . ALA A 1 1117 ? -41.828 8.583 83.112 1.00 80.50 1117 ALA A O 1
ATOM 8772 N N . ASP A 1 1118 ? -42.400 7.306 81.350 1.00 83.25 1118 ASP A N 1
ATOM 8773 C CA . ASP A 1 1118 ? -41.598 6.143 81.730 1.00 83.25 1118 ASP A CA 1
ATOM 8774 C C . ASP A 1 1118 ? -40.090 6.451 81.647 1.00 83.25 1118 ASP A C 1
ATOM 8776 O O . ASP A 1 1118 ? -39.322 5.999 82.497 1.00 83.25 1118 ASP A O 1
ATOM 8780 N N . MET A 1 1119 ? -39.658 7.262 80.672 1.00 85.06 1119 MET A N 1
ATOM 8781 C CA . MET A 1 1119 ? -38.273 7.741 80.570 1.00 85.06 1119 MET A CA 1
ATOM 8782 C C . MET A 1 1119 ? -37.882 8.631 81.754 1.00 85.06 1119 MET A C 1
ATOM 8784 O O . MET A 1 1119 ? -36.791 8.462 82.293 1.00 85.06 1119 MET A O 1
ATOM 8788 N N . ILE A 1 1120 ? -38.760 9.540 82.188 1.00 81.44 1120 ILE A N 1
ATOM 8789 C CA . ILE A 1 1120 ? -38.528 10.394 83.363 1.00 81.44 1120 ILE A CA 1
ATOM 8790 C C . ILE A 1 1120 ? -38.461 9.540 84.637 1.00 81.44 1120 ILE A C 1
ATOM 8792 O O . ILE A 1 1120 ? -37.533 9.680 85.429 1.00 81.44 1120 ILE A O 1
ATOM 8796 N N . ALA A 1 1121 ? -39.397 8.602 84.815 1.00 81.31 1121 ALA A N 1
ATOM 8797 C CA . ALA A 1 1121 ? -39.413 7.710 85.976 1.00 81.31 1121 ALA A CA 1
ATOM 8798 C C . ALA A 1 1121 ? -38.175 6.793 86.047 1.00 81.31 1121 ALA A C 1
ATOM 8800 O O . ALA A 1 1121 ? -37.724 6.439 87.135 1.00 81.31 1121 ALA A O 1
ATOM 8801 N N . GLY A 1 1122 ? -37.622 6.411 84.892 1.00 82.19 1122 GLY A N 1
ATOM 8802 C CA . GLY A 1 1122 ? -36.436 5.563 84.776 1.00 82.19 1122 GLY A CA 1
ATOM 8803 C C . GLY A 1 1122 ? -35.101 6.305 84.650 1.00 82.19 1122 GLY A C 1
ATOM 8804 O O . GLY A 1 1122 ? -34.093 5.627 84.449 1.00 82.19 1122 GLY A O 1
ATOM 8805 N N . LEU A 1 1123 ? -35.076 7.645 84.740 1.00 83.56 1123 LEU A N 1
ATOM 8806 C CA . LEU A 1 1123 ? -33.934 8.498 84.369 1.00 83.56 1123 LEU A CA 1
ATOM 8807 C C . LEU A 1 1123 ? -32.595 8.025 84.941 1.00 83.56 1123 LEU A C 1
ATOM 8809 O O . LEU A 1 1123 ? -31.659 7.797 84.182 1.00 83.56 1123 LEU A O 1
ATOM 8813 N N . GLY A 1 1124 ? -32.522 7.804 86.255 1.00 78.75 1124 GLY A N 1
ATOM 8814 C CA . GLY A 1 1124 ? -31.274 7.408 86.917 1.00 78.75 1124 GLY A CA 1
ATOM 8815 C C . GLY A 1 1124 ? -30.735 6.035 86.491 1.00 78.75 1124 GLY A C 1
ATOM 8816 O O . GLY A 1 1124 ? -29.536 5.799 86.576 1.00 78.75 1124 GLY A O 1
ATOM 8817 N N . VAL A 1 1125 ? -31.589 5.127 86.004 1.00 83.31 1125 VAL A N 1
ATOM 8818 C CA . VAL A 1 1125 ? -31.165 3.784 85.571 1.00 83.31 1125 VAL A CA 1
ATOM 8819 C C . VAL A 1 1125 ? -30.652 3.829 84.136 1.00 83.31 1125 VAL A C 1
ATOM 8821 O O . VAL A 1 1125 ? -29.505 3.473 83.879 1.00 83.31 1125 VAL A O 1
ATOM 8824 N N . TRP A 1 1126 ? -31.462 4.323 83.195 1.00 85.50 1126 TRP A N 1
ATOM 8825 C CA . TRP A 1 1126 ? -31.063 4.297 81.786 1.00 85.50 1126 TRP A CA 1
ATOM 8826 C C . TRP A 1 1126 ? -29.975 5.328 81.463 1.00 85.50 1126 TRP A C 1
ATOM 8828 O O . TRP A 1 1126 ? -29.145 5.072 80.591 1.00 85.50 1126 TRP A O 1
ATOM 8838 N N . ALA A 1 1127 ? -29.926 6.469 82.163 1.00 82.06 1127 ALA A N 1
ATOM 8839 C CA . ALA A 1 1127 ? -28.846 7.436 81.979 1.00 82.06 1127 ALA A CA 1
ATOM 8840 C C . ALA A 1 1127 ? -27.504 6.863 82.460 1.00 82.06 1127 ALA A C 1
ATOM 8842 O O . ALA A 1 1127 ? -26.488 7.066 81.796 1.00 82.06 1127 ALA A O 1
ATOM 8843 N N . ALA A 1 1128 ? -27.493 6.109 83.567 1.00 81.38 1128 ALA A N 1
ATOM 8844 C CA . ALA A 1 1128 ? -26.305 5.404 84.043 1.00 81.38 1128 ALA A CA 1
ATOM 8845 C C . ALA A 1 1128 ? -25.873 4.290 83.071 1.00 81.38 1128 ALA A C 1
ATOM 8847 O O . ALA A 1 1128 ? -24.689 4.191 82.746 1.00 81.38 1128 ALA A O 1
ATOM 8848 N N . ASP A 1 1129 ? -26.824 3.512 82.544 1.00 80.88 1129 ASP A N 1
ATOM 8849 C CA . ASP A 1 1129 ? -26.553 2.451 81.566 1.00 80.88 1129 ASP A CA 1
ATOM 8850 C C . ASP A 1 1129 ? -25.970 3.012 80.253 1.00 80.88 1129 ASP A C 1
ATOM 8852 O O . ASP A 1 1129 ? -24.970 2.493 79.744 1.00 80.88 1129 ASP A O 1
ATOM 8856 N N . LEU A 1 1130 ? -26.522 4.113 79.727 1.00 80.56 1130 LEU A N 1
ATOM 8857 C CA . LEU A 1 1130 ? -25.979 4.787 78.541 1.00 80.56 1130 LEU A CA 1
ATOM 8858 C C . LEU A 1 1130 ? -24.597 5.387 78.809 1.00 80.56 1130 LEU A C 1
ATOM 8860 O O . LEU A 1 1130 ? -23.691 5.181 78.004 1.00 80.56 1130 LEU A O 1
ATOM 8864 N N . LYS A 1 1131 ? -24.400 6.066 79.948 1.00 78.56 1131 LYS A N 1
ATOM 8865 C CA . LYS A 1 1131 ? -23.088 6.609 80.342 1.00 78.56 1131 LYS A CA 1
ATOM 8866 C C . LYS A 1 1131 ? -22.034 5.510 80.464 1.00 78.56 1131 LYS A C 1
ATOM 8868 O O . LYS A 1 1131 ? -20.922 5.692 79.992 1.00 78.56 1131 LYS A O 1
ATOM 8873 N N . SER A 1 1132 ? -22.392 4.339 80.997 1.00 79.44 1132 SER A N 1
ATOM 8874 C CA . SER A 1 1132 ? -21.476 3.190 81.074 1.00 79.44 1132 SER A CA 1
ATOM 8875 C C . SER A 1 1132 ? -21.052 2.646 79.701 1.00 79.44 1132 SER A C 1
ATOM 8877 O O . SER A 1 1132 ? -20.002 2.015 79.580 1.00 79.44 1132 SER A O 1
ATOM 8879 N N . SER A 1 1133 ? -21.857 2.906 78.666 1.00 75.19 1133 SER A N 1
ATOM 8880 C CA . SER A 1 1133 ? -21.635 2.446 77.292 1.00 75.19 1133 SER A CA 1
ATOM 8881 C C . SER A 1 1133 ? -20.912 3.475 76.410 1.00 75.19 1133 SER A C 1
ATOM 8883 O O . SER A 1 1133 ? -20.474 3.128 75.314 1.00 75.19 1133 SER A O 1
ATOM 8885 N N . ILE A 1 1134 ? -20.786 4.729 76.859 1.00 76.31 1134 ILE A N 1
ATOM 8886 C CA . ILE A 1 1134 ? -20.163 5.833 76.119 1.00 76.31 1134 ILE A CA 1
ATOM 8887 C C . ILE A 1 1134 ? -18.780 6.109 76.723 1.00 76.31 1134 ILE A C 1
ATOM 8889 O O . ILE A 1 1134 ? -18.621 6.205 77.934 1.00 76.31 1134 ILE A O 1
ATOM 8893 N N . SER A 1 1135 ? -17.751 6.267 75.889 1.00 63.28 1135 SER A N 1
ATOM 8894 C CA . SER A 1 1135 ? -16.437 6.723 76.357 1.00 63.28 1135 SER A CA 1
ATOM 8895 C C . SER A 1 1135 ? -16.502 8.222 76.685 1.00 63.28 1135 SER A C 1
ATOM 8897 O O . SER A 1 1135 ? -16.584 9.042 75.767 1.00 63.28 1135 SER A O 1
ATOM 8899 N N . ASP A 1 1136 ? -16.512 8.562 77.976 1.00 55.69 1136 ASP A N 1
ATOM 8900 C CA . ASP A 1 1136 ? -16.671 9.913 78.539 1.00 55.69 1136 ASP A CA 1
ATOM 8901 C C . ASP A 1 1136 ? -15.898 11.002 77.777 1.00 55.69 1136 ASP A C 1
ATOM 8903 O O . ASP A 1 1136 ? -14.677 11.125 77.887 1.00 55.69 1136 ASP A O 1
ATOM 8907 N N . THR A 1 1137 ? -16.618 11.845 77.033 1.00 56.91 1137 THR A N 1
ATOM 8908 C CA . THR A 1 1137 ? -16.051 13.093 76.492 1.00 56.91 1137 THR A CA 1
ATOM 8909 C C . THR A 1 1137 ? -16.819 14.340 76.924 1.00 56.91 1137 THR A C 1
ATOM 8911 O O . THR A 1 1137 ? -16.205 15.400 76.980 1.00 56.91 1137 THR A O 1
ATOM 8914 N N . HIS A 1 1138 ? -18.110 14.242 77.277 1.00 62.94 1138 HIS A N 1
ATOM 8915 C CA . HIS A 1 1138 ? -18.941 15.380 77.705 1.00 62.94 1138 HIS A CA 1
ATOM 8916 C C . HIS A 1 1138 ? -19.939 14.925 78.792 1.00 62.94 1138 HIS A C 1
ATOM 8918 O O . HIS A 1 1138 ? -20.926 14.262 78.463 1.00 62.94 1138 HIS A O 1
ATOM 8924 N N . PRO A 1 1139 ? -19.686 15.204 80.083 1.00 65.50 1139 PRO A N 1
ATOM 8925 C CA . PRO A 1 1139 ? -20.555 14.751 81.164 1.00 65.50 1139 PRO A CA 1
ATOM 8926 C C . PRO A 1 1139 ? -21.789 15.653 81.280 1.00 65.50 1139 PRO A C 1
ATOM 8928 O O . PRO A 1 1139 ? -21.686 16.772 81.766 1.00 65.50 1139 PRO A O 1
ATOM 8931 N N . ILE A 1 1140 ? -22.954 15.148 80.872 1.00 77.75 1140 ILE A N 1
ATOM 8932 C CA . ILE A 1 1140 ? -24.250 15.788 81.153 1.00 77.75 1140 ILE A CA 1
ATOM 8933 C C . ILE A 1 1140 ? -24.715 15.382 82.550 1.00 77.75 1140 ILE A C 1
ATOM 8935 O O . ILE A 1 1140 ? -24.691 14.189 82.901 1.00 77.75 1140 ILE A O 1
ATOM 8939 N N . SER A 1 1141 ? -25.154 16.349 83.351 1.00 81.81 1141 SER A N 1
ATOM 8940 C CA . SER A 1 1141 ? -25.733 16.069 84.669 1.00 81.81 1141 SER A CA 1
ATOM 8941 C C . SER A 1 1141 ? -27.118 15.413 84.549 1.00 81.81 1141 SER A C 1
ATOM 8943 O O . SER A 1 1141 ? -27.831 15.580 83.562 1.00 81.81 1141 SER A O 1
ATOM 8945 N N . GLU A 1 1142 ? -27.526 14.614 85.540 1.00 79.75 1142 GLU A N 1
ATOM 8946 C CA . GLU A 1 1142 ? -28.900 14.072 85.542 1.00 79.75 1142 GLU A CA 1
ATOM 8947 C C . GLU A 1 1142 ? -29.949 15.196 85.571 1.00 79.75 1142 GLU A C 1
ATOM 8949 O O . GLU A 1 1142 ? -31.007 15.057 84.957 1.00 79.75 1142 GLU A O 1
ATOM 8954 N N . ASP A 1 1143 ? -29.616 16.328 86.197 1.00 79.12 1143 ASP A N 1
ATOM 8955 C CA . ASP A 1 1143 ? -30.464 17.519 86.277 1.00 79.12 1143 ASP A CA 1
ATOM 8956 C C . ASP A 1 1143 ? -30.658 18.181 84.895 1.00 79.12 1143 ASP A C 1
ATOM 8958 O O . ASP A 1 1143 ? -31.786 18.483 84.510 1.00 79.12 1143 ASP A O 1
ATOM 8962 N N . GLU A 1 1144 ? -29.599 18.327 84.088 1.00 81.12 1144 GLU A N 1
ATOM 8963 C CA . GLU A 1 1144 ? -29.688 18.836 82.705 1.00 81.12 1144 GLU A CA 1
ATOM 8964 C C . GLU A 1 1144 ? -30.559 17.950 81.810 1.00 81.12 1144 GLU A C 1
ATOM 8966 O O . GLU A 1 1144 ? -31.398 18.446 81.056 1.00 81.12 1144 GLU A O 1
ATOM 8971 N N . LEU A 1 1145 ? -30.392 16.630 81.913 1.00 83.94 1145 LEU A N 1
ATOM 8972 C CA . LEU A 1 1145 ? -31.168 15.673 81.129 1.00 83.94 1145 LEU A CA 1
ATOM 8973 C C . LEU A 1 1145 ? -32.641 15.670 81.558 1.00 83.94 1145 LEU A C 1
ATOM 8975 O O . LEU A 1 1145 ? -33.534 15.594 80.711 1.00 83.94 1145 LEU A O 1
ATOM 8979 N N . CYS A 1 1146 ? -32.905 15.810 82.860 1.00 81.75 1146 CYS A N 1
ATOM 8980 C CA . CYS A 1 1146 ? -34.253 15.986 83.386 1.00 81.75 1146 CYS A CA 1
ATOM 8981 C C . CYS A 1 1146 ? -34.899 17.280 82.866 1.00 81.75 1146 CYS A C 1
ATOM 8983 O O . CYS A 1 1146 ? -36.048 17.257 82.418 1.00 81.75 1146 CYS A O 1
ATOM 8985 N N . ASN A 1 1147 ? -34.156 18.390 82.864 1.00 79.88 1147 ASN A N 1
ATOM 8986 C CA . ASN A 1 1147 ? -34.601 19.674 82.318 1.00 79.88 1147 ASN A CA 1
ATOM 8987 C C . ASN A 1 1147 ? -34.887 19.592 80.809 1.00 79.88 1147 ASN A C 1
ATOM 8989 O O . ASN A 1 1147 ? -35.904 20.105 80.333 1.00 79.88 1147 ASN A O 1
ATOM 8993 N N . HIS A 1 1148 ? -34.050 18.891 80.042 1.00 82.62 1148 HIS A N 1
ATOM 8994 C CA . HIS A 1 1148 ? -34.275 18.671 78.612 1.00 82.62 1148 HIS A CA 1
ATOM 8995 C C . HIS A 1 1148 ? -35.541 17.845 78.353 1.00 82.62 1148 HIS A C 1
ATOM 8997 O O . HIS A 1 1148 ? -36.436 18.290 77.635 1.00 82.62 1148 HIS A O 1
ATOM 9003 N N . ILE A 1 1149 ? -35.672 16.676 78.984 1.00 83.44 1149 ILE A N 1
ATOM 9004 C CA . ILE A 1 1149 ? -36.817 15.775 78.771 1.00 83.44 1149 ILE A CA 1
ATOM 9005 C C . ILE A 1 1149 ? -38.125 16.417 79.251 1.00 83.44 1149 ILE A C 1
ATOM 9007 O O . ILE A 1 1149 ? -39.145 16.311 78.567 1.00 83.44 1149 ILE A O 1
ATOM 9011 N N . GLY A 1 1150 ? -38.104 17.129 80.384 1.00 78.44 1150 GLY A N 1
ATOM 9012 C CA . GLY A 1 1150 ? -39.257 17.887 80.872 1.00 78.44 1150 GLY A CA 1
ATOM 9013 C C . GLY A 1 1150 ? -39.675 18.995 79.904 1.00 78.44 1150 GLY A C 1
ATOM 9014 O O . GLY A 1 1150 ? -40.861 19.153 79.622 1.00 78.44 1150 GLY A O 1
ATOM 9015 N N . THR A 1 1151 ? -38.711 19.689 79.295 1.00 79.31 1151 THR A N 1
ATOM 9016 C CA . THR A 1 1151 ? -38.974 20.691 78.253 1.00 79.31 1151 THR A CA 1
ATOM 9017 C C . THR A 1 1151 ? -39.612 20.074 77.006 1.00 79.31 1151 THR A C 1
ATOM 9019 O O . THR A 1 1151 ? -40.585 20.614 76.479 1.00 79.31 1151 THR A O 1
ATOM 9022 N N . VAL A 1 1152 ? -39.090 18.935 76.536 1.00 81.56 1152 VAL A N 1
ATOM 9023 C CA . VAL A 1 1152 ? -39.646 18.204 75.384 1.00 81.56 1152 VAL A CA 1
ATOM 9024 C C . VAL A 1 1152 ? -41.088 17.786 75.681 1.00 81.56 1152 VAL A C 1
ATOM 9026 O O . VAL A 1 1152 ? -41.974 17.984 74.853 1.00 81.56 1152 VAL A O 1
ATOM 9029 N N . LEU A 1 1153 ? -41.350 17.262 76.880 1.00 79.50 1153 LEU A N 1
ATOM 9030 C CA . LEU A 1 1153 ? -42.687 16.852 77.301 1.00 79.50 1153 LEU A CA 1
ATOM 9031 C C . LEU A 1 1153 ? -43.671 18.030 77.347 1.00 79.50 1153 LEU A C 1
ATOM 9033 O O . LEU A 1 1153 ? -44.782 17.910 76.828 1.00 79.50 1153 LEU A O 1
ATOM 9037 N N . LEU A 1 1154 ? -43.276 19.167 77.928 1.00 77.50 1154 LEU A N 1
ATOM 9038 C CA . LEU A 1 1154 ? -44.113 20.371 77.963 1.00 77.50 1154 LEU A CA 1
ATOM 9039 C C . LEU A 1 1154 ? -44.437 20.869 76.554 1.00 77.50 1154 LEU A C 1
ATOM 9041 O O . LEU A 1 1154 ? -45.574 21.253 76.292 1.00 77.50 1154 LEU A O 1
ATOM 9045 N N . PHE A 1 1155 ? -43.485 20.776 75.624 1.00 78.88 1155 PHE A N 1
ATOM 9046 C CA . PHE A 1 1155 ? -43.744 21.089 74.224 1.00 78.88 1155 PHE A CA 1
ATOM 9047 C C . PHE A 1 1155 ? -44.717 20.110 73.555 1.00 78.88 1155 PHE A C 1
ATOM 9049 O O . PHE A 1 1155 ? -45.600 20.534 72.811 1.00 78.88 1155 PHE A O 1
ATOM 9056 N N . ILE A 1 1156 ? -44.588 18.801 73.804 1.00 78.12 1156 ILE A N 1
ATOM 9057 C CA . ILE A 1 1156 ? -45.534 17.796 73.291 1.00 78.12 1156 ILE A CA 1
ATOM 9058 C C . ILE A 1 1156 ? -46.956 18.135 73.753 1.00 78.12 1156 ILE A C 1
ATOM 9060 O O . ILE A 1 1156 ? -47.887 18.109 72.944 1.00 78.12 1156 ILE A O 1
ATOM 9064 N N . ILE A 1 1157 ? -47.110 18.488 75.034 1.00 75.88 1157 ILE A N 1
ATOM 9065 C CA . ILE A 1 1157 ? -48.389 18.875 75.633 1.00 75.88 1157 ILE A CA 1
ATOM 9066 C C . ILE A 1 1157 ? -48.905 20.182 75.007 1.00 75.88 1157 ILE A C 1
ATOM 9068 O O . ILE A 1 1157 ? -50.043 20.199 74.546 1.00 75.88 1157 ILE A O 1
ATOM 9072 N N . ASP A 1 1158 ? -48.086 21.236 74.903 1.00 74.06 1158 ASP A N 1
ATOM 9073 C CA . ASP A 1 1158 ? -48.449 22.510 74.250 1.00 74.06 1158 ASP A CA 1
ATOM 9074 C C . ASP A 1 1158 ? -48.900 22.304 72.793 1.00 74.06 1158 ASP A C 1
ATOM 9076 O O . ASP A 1 1158 ? -49.982 22.746 72.395 1.00 74.06 1158 ASP A O 1
ATOM 9080 N N . ARG A 1 1159 ? -48.140 21.535 72.005 1.00 76.62 1159 ARG A N 1
ATOM 9081 C CA . ARG A 1 1159 ? -48.472 21.231 70.608 1.00 76.62 1159 ARG A CA 1
ATOM 9082 C C . ARG A 1 1159 ? -49.785 20.462 70.474 1.00 76.62 1159 ARG A C 1
ATOM 9084 O O . ARG A 1 1159 ? -50.566 20.746 69.562 1.00 76.62 1159 ARG A O 1
ATOM 9091 N N . TRP A 1 1160 ? -50.038 19.492 71.349 1.00 75.81 1160 TRP A N 1
ATOM 9092 C CA . TRP A 1 1160 ? -51.296 18.746 71.356 1.00 75.81 1160 TRP A CA 1
ATOM 9093 C C . TRP A 1 1160 ? -52.478 19.618 71.769 1.00 75.81 1160 TRP A C 1
ATOM 9095 O O . TRP A 1 1160 ? -53.511 19.598 71.100 1.00 75.81 1160 TRP A O 1
ATOM 9105 N N . MET A 1 1161 ? -52.300 20.473 72.779 1.00 69.69 1161 MET A N 1
ATOM 9106 C CA . MET A 1 1161 ? -53.324 21.436 73.179 1.00 69.69 1161 MET A CA 1
ATOM 9107 C C . MET A 1 1161 ? -53.711 22.369 72.029 1.00 69.69 1161 MET A C 1
ATOM 9109 O O . MET A 1 1161 ? -54.884 22.663 71.837 1.00 69.69 1161 MET A O 1
ATOM 9113 N N . ARG A 1 1162 ? -52.758 22.796 71.197 1.00 69.38 1162 ARG A N 1
ATOM 9114 C CA . ARG A 1 1162 ? -53.064 23.636 70.028 1.00 69.38 1162 ARG A CA 1
ATOM 9115 C C . ARG A 1 1162 ? -53.768 22.895 68.887 1.00 69.38 1162 ARG A C 1
ATOM 9117 O O . ARG A 1 1162 ? -54.329 23.557 68.017 1.00 69.38 1162 ARG A O 1
ATOM 9124 N N . THR A 1 1163 ? -53.718 21.561 68.844 1.00 68.19 1163 THR A N 1
ATOM 9125 C CA . THR A 1 1163 ? -54.148 20.767 67.676 1.00 68.19 1163 THR A CA 1
ATOM 9126 C C . THR A 1 1163 ? -55.383 19.895 67.911 1.00 68.19 1163 THR A C 1
ATOM 9128 O O . THR A 1 1163 ? -56.180 19.758 66.988 1.00 68.19 1163 THR A O 1
ATOM 9131 N N . GLU A 1 1164 ? -55.595 19.350 69.112 1.00 64.06 1164 GLU A N 1
ATOM 9132 C CA . GLU A 1 1164 ? -56.640 18.341 69.385 1.00 64.06 1164 GLU A CA 1
ATOM 9133 C C . GLU A 1 1164 ? -57.479 18.632 70.651 1.00 64.06 1164 GLU A C 1
ATOM 9135 O O . GLU A 1 1164 ? -58.111 17.738 71.213 1.00 64.06 1164 GLU A O 1
ATOM 9140 N N . LEU A 1 1165 ? -57.546 19.895 71.096 1.00 60.59 1165 LEU A N 1
ATOM 9141 C CA . LEU A 1 1165 ? -58.216 20.285 72.351 1.00 60.59 1165 LEU A CA 1
ATOM 9142 C C . LEU A 1 1165 ? -59.716 19.920 72.433 1.00 60.59 1165 LEU A C 1
ATOM 9144 O O . LEU A 1 1165 ? -60.270 19.814 73.525 1.00 60.59 1165 LEU A O 1
ATOM 9148 N N . ILE A 1 1166 ? -60.385 19.763 71.287 1.00 54.97 1166 ILE A N 1
ATOM 9149 C CA . ILE A 1 1166 ? -61.853 19.694 71.186 1.00 54.97 1166 ILE A CA 1
ATOM 9150 C C . ILE A 1 1166 ? -62.392 18.257 71.374 1.00 54.97 1166 ILE A C 1
ATOM 9152 O O . ILE A 1 1166 ? -63.517 18.100 71.844 1.00 54.97 1166 ILE A O 1
ATOM 9156 N N . ASP A 1 1167 ? -61.579 17.221 71.123 1.00 55.97 1167 ASP A N 1
ATOM 9157 C CA . ASP A 1 1167 ? -61.986 15.799 71.132 1.00 55.97 1167 ASP A CA 1
ATOM 9158 C C . ASP A 1 1167 ? -61.214 14.942 72.167 1.00 55.97 1167 ASP A C 1
ATOM 9160 O O . ASP A 1 1167 ? -61.172 13.713 72.085 1.00 55.97 1167 ASP A O 1
ATOM 9164 N N . ALA A 1 1168 ? -60.571 15.580 73.150 1.00 58.59 1168 ALA A N 1
ATOM 9165 C CA . ALA A 1 1168 ? -59.604 14.937 74.037 1.00 58.59 1168 ALA A CA 1
ATOM 9166 C C . ALA A 1 1168 ? -60.194 13.855 74.979 1.00 58.59 1168 ALA A C 1
ATOM 9168 O O . ALA A 1 1168 ? -61.100 14.112 75.776 1.00 58.59 1168 ALA A O 1
ATOM 9169 N N . ASP A 1 1169 ? -59.596 12.658 74.951 1.00 63.66 1169 ASP A N 1
ATOM 9170 C CA . ASP A 1 1169 ? -59.910 11.505 75.809 1.00 63.66 1169 ASP A CA 1
ATOM 9171 C C . ASP A 1 1169 ? -59.549 11.788 77.296 1.00 63.66 1169 ASP A C 1
ATOM 9173 O O . ASP A 1 1169 ? -58.415 12.194 77.583 1.00 63.66 1169 ASP A O 1
ATOM 9177 N N . PRO A 1 1170 ? -60.456 11.572 78.276 1.00 67.12 1170 PRO A N 1
ATOM 9178 C CA . PRO A 1 1170 ? -60.180 11.780 79.705 1.00 67.12 1170 PRO A CA 1
ATOM 9179 C C . PRO A 1 1170 ? -58.957 11.021 80.237 1.00 67.12 1170 PRO A C 1
ATOM 9181 O O . PRO A 1 1170 ? -58.306 11.467 81.184 1.00 67.12 1170 PRO A O 1
ATOM 9184 N N . SER A 1 1171 ? -58.633 9.879 79.626 1.00 67.31 1171 SER A N 1
ATOM 9185 C CA . SER A 1 1171 ? -57.472 9.066 79.996 1.00 67.31 1171 SER A CA 1
ATOM 9186 C C . SER A 1 1171 ? -56.135 9.742 79.674 1.00 67.31 1171 SER A C 1
ATOM 9188 O O . SER A 1 1171 ? -55.161 9.538 80.399 1.00 67.31 1171 SER A O 1
ATOM 9190 N N . ALA A 1 1172 ? -56.090 10.589 78.642 1.00 68.50 1172 ALA A N 1
ATOM 9191 C CA . ALA A 1 1172 ? -54.898 11.346 78.275 1.00 68.50 1172 ALA A CA 1
ATOM 9192 C C . ALA A 1 1172 ? -54.606 12.473 79.268 1.00 68.50 1172 ALA A C 1
ATOM 9194 O O . ALA A 1 1172 ? -53.462 12.642 79.681 1.00 68.50 1172 ALA A O 1
ATOM 9195 N N . TRP A 1 1173 ? -55.643 13.176 79.728 1.00 70.50 1173 TRP A N 1
ATOM 9196 C CA . TRP A 1 1173 ? -55.516 14.216 80.755 1.00 70.50 1173 TRP A CA 1
ATOM 9197 C C . TRP A 1 1173 ? -55.052 13.664 82.105 1.00 70.50 1173 TRP A C 1
ATOM 9199 O O . TRP A 1 1173 ? -54.209 14.271 82.761 1.00 70.50 1173 TRP A O 1
ATOM 9209 N N . SER A 1 1174 ? -55.551 12.488 82.502 1.00 71.25 1174 SER A N 1
ATOM 9210 C CA . SER A 1 1174 ? -55.091 11.815 83.723 1.00 71.25 1174 SER A CA 1
ATOM 9211 C C . SER A 1 1174 ? -53.621 11.404 83.637 1.00 71.25 1174 SER A C 1
ATOM 9213 O O . SER A 1 1174 ? -52.921 11.418 84.648 1.00 71.25 1174 SER A O 1
ATOM 9215 N N . GLU A 1 1175 ? -53.160 11.014 82.450 1.00 71.25 1175 GLU A N 1
ATOM 9216 C CA . GLU A 1 1175 ? -51.766 10.656 82.223 1.00 71.25 1175 GLU A CA 1
ATOM 9217 C C . GLU A 1 1175 ? -50.873 11.898 82.291 1.00 71.25 1175 GLU A C 1
ATOM 9219 O O . GLU A 1 1175 ? -49.893 11.884 83.023 1.00 71.25 1175 GLU A O 1
ATOM 9224 N N . VAL A 1 1176 ? -51.252 12.994 81.622 1.00 71.62 1176 VAL A N 1
ATOM 9225 C CA . VAL A 1 1176 ? -50.534 14.283 81.662 1.00 71.62 1176 VAL A CA 1
ATOM 9226 C C . VAL A 1 1176 ? -50.385 14.800 83.096 1.00 71.62 1176 VAL A C 1
ATOM 9228 O O . VAL A 1 1176 ? -49.278 15.161 83.492 1.00 71.62 1176 VAL A O 1
ATOM 9231 N N . ALA A 1 1177 ? -51.455 14.758 83.898 1.00 70.75 1177 ALA A N 1
ATOM 9232 C CA . ALA A 1 1177 ? -51.406 15.122 85.316 1.00 70.75 1177 ALA A CA 1
ATOM 9233 C C . ALA A 1 1177 ? -50.395 14.259 86.096 1.00 70.75 1177 ALA A C 1
ATOM 9235 O O . ALA A 1 1177 ? -49.554 14.787 86.823 1.00 70.75 1177 ALA A O 1
ATOM 9236 N N . ARG A 1 1178 ? -50.408 12.935 85.870 1.00 74.44 1178 ARG A N 1
ATOM 9237 C CA . ARG A 1 1178 ? -49.452 11.997 86.477 1.00 74.44 1178 ARG A CA 1
ATOM 9238 C C . ARG A 1 1178 ? -48.008 12.342 86.114 1.00 74.44 1178 ARG A C 1
ATOM 9240 O O . ARG A 1 1178 ? -47.141 12.248 86.982 1.00 74.44 1178 ARG A O 1
ATOM 9247 N N . VAL A 1 1179 ? -47.725 12.712 84.862 1.00 72.00 1179 VAL A N 1
ATOM 9248 C CA . VAL A 1 1179 ? -46.352 13.042 84.439 1.00 72.00 1179 VAL A CA 1
ATOM 9249 C C . VAL A 1 1179 ? -45.876 14.367 85.035 1.00 72.00 1179 VAL A C 1
ATOM 9251 O O . VAL A 1 1179 ? -44.736 14.452 85.487 1.00 72.00 1179 VAL A O 1
ATOM 9254 N N . LEU A 1 1180 ? -46.740 15.383 85.094 1.00 71.62 1180 LEU A N 1
ATOM 9255 C CA . LEU A 1 1180 ? -46.405 16.671 85.711 1.00 71.62 1180 LEU A CA 1
ATOM 9256 C C . LEU A 1 1180 ? -46.126 16.530 87.215 1.00 71.62 1180 LEU A C 1
ATOM 9258 O O . LEU A 1 1180 ? -45.210 17.166 87.731 1.00 71.62 1180 LEU A O 1
ATOM 9262 N N . ASP A 1 1181 ? -46.824 15.624 87.903 1.00 70.69 1181 ASP A N 1
ATOM 9263 C CA . ASP A 1 1181 ? -46.511 15.285 89.296 1.00 70.69 1181 ASP A CA 1
ATOM 9264 C C . ASP A 1 1181 ? -45.132 14.611 89.445 1.00 70.69 1181 ASP A C 1
ATOM 9266 O O . ASP A 1 1181 ? -44.446 14.827 90.445 1.00 70.69 1181 ASP A O 1
ATOM 9270 N N . HIS A 1 1182 ? -44.677 13.834 88.452 1.00 67.81 1182 HIS A N 1
ATOM 9271 C CA . HIS A 1 1182 ? -43.317 13.271 88.452 1.00 67.81 1182 HIS A CA 1
ATOM 9272 C C . HIS A 1 1182 ? -42.251 14.349 88.200 1.00 67.81 1182 HIS A C 1
ATOM 9274 O O . HIS A 1 1182 ? -41.169 14.276 88.779 1.00 67.81 1182 HIS A O 1
ATOM 9280 N N . LEU A 1 1183 ? -42.563 15.379 87.404 1.00 67.50 1183 LEU A N 1
ATOM 9281 C CA . LEU A 1 1183 ? -41.680 16.532 87.188 1.00 67.50 1183 LEU A CA 1
ATOM 9282 C C . LEU A 1 1183 ? -41.526 17.419 88.430 1.00 67.50 1183 LEU A C 1
ATOM 9284 O O . LEU A 1 1183 ? -40.498 18.063 88.564 1.00 67.50 1183 LEU A O 1
ATOM 9288 N N . LYS A 1 1184 ? -42.479 17.420 89.373 1.00 64.81 1184 LYS A N 1
ATOM 9289 C CA . LYS A 1 1184 ? -42.314 18.097 90.677 1.00 64.81 1184 LYS A CA 1
ATOM 9290 C C . LYS A 1 1184 ? -41.268 17.437 91.580 1.00 64.81 1184 LYS A C 1
ATOM 9292 O O . LYS A 1 1184 ? -40.703 18.092 92.453 1.00 64.81 1184 LYS A O 1
ATOM 9297 N N . LEU A 1 1185 ? -41.067 16.126 91.431 1.00 61.03 1185 LEU A N 1
ATOM 9298 C CA . LEU A 1 1185 ? -40.163 15.331 92.273 1.00 61.03 1185 LEU A CA 1
ATOM 9299 C C . LEU A 1 1185 ? -38.699 15.425 91.824 1.00 61.03 1185 LEU A C 1
ATOM 9301 O O . LEU A 1 1185 ? -37.796 15.168 92.621 1.00 61.03 1185 LEU A O 1
ATOM 9305 N N . LEU A 1 1186 ? -38.467 15.798 90.568 1.00 57.88 1186 LEU A N 1
ATOM 9306 C CA . LEU A 1 1186 ? -37.155 15.994 89.964 1.00 57.88 1186 LEU A CA 1
ATOM 9307 C C . LEU A 1 1186 ? -36.938 17.507 89.820 1.00 57.88 1186 LEU A C 1
ATOM 9309 O O . LEU A 1 1186 ? -37.879 18.221 89.511 1.00 57.88 1186 LEU A O 1
ATOM 9313 N N . ARG A 1 1187 ? -35.752 18.043 90.118 1.00 61.62 1187 ARG A N 1
ATOM 9314 C CA . ARG A 1 1187 ? -35.512 19.499 90.223 1.00 61.62 1187 ARG A CA 1
ATOM 9315 C C . ARG A 1 1187 ? -35.563 20.203 88.856 1.00 61.62 1187 ARG A C 1
ATOM 9317 O O . ARG A 1 1187 ? -34.528 20.538 88.299 1.00 61.62 1187 ARG A O 1
ATOM 9324 N N . PHE A 1 1188 ? -36.761 20.390 88.310 1.00 66.44 1188 PHE A N 1
ATOM 9325 C CA . PHE A 1 1188 ? -36.976 21.044 87.026 1.00 66.44 1188 PHE A CA 1
ATOM 9326 C C . PHE A 1 1188 ? -36.882 22.574 87.163 1.00 66.44 1188 PHE A C 1
ATOM 9328 O O . 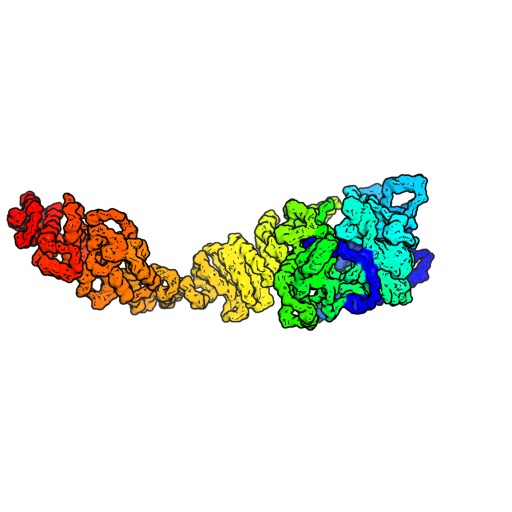PHE A 1 1188 ? -37.693 23.181 87.863 1.00 66.44 1188 PHE A O 1
ATOM 9335 N N . ASP A 1 1189 ? -35.908 23.195 86.495 1.00 60.69 1189 ASP A N 1
ATOM 9336 C CA . ASP A 1 1189 ? -35.561 24.616 86.674 1.00 60.69 1189 ASP A CA 1
ATOM 9337 C C . ASP A 1 1189 ? -36.341 25.580 85.749 1.00 60.69 1189 ASP A C 1
ATOM 9339 O O . ASP A 1 1189 ? -36.337 26.793 85.973 1.00 60.69 1189 ASP A O 1
ATOM 9343 N N . ASP A 1 1190 ? -37.061 25.081 84.733 1.00 63.81 1190 ASP A N 1
ATOM 9344 C CA . ASP A 1 1190 ? -37.737 25.901 83.703 1.00 63.81 1190 ASP A CA 1
ATOM 9345 C C . ASP A 1 1190 ? -39.157 26.354 84.143 1.00 63.81 1190 ASP A C 1
ATOM 9347 O O . ASP A 1 1190 ? -40.171 26.146 83.466 1.00 63.81 1190 ASP A O 1
ATOM 9351 N N . ALA A 1 1191 ? -39.243 26.969 85.331 1.00 62.06 1191 ALA A N 1
ATOM 9352 C CA . ALA A 1 1191 ? -40.497 27.357 85.999 1.00 62.06 1191 ALA A CA 1
ATOM 9353 C C . ALA A 1 1191 ? -41.391 28.284 85.150 1.00 62.06 1191 ALA A C 1
ATOM 9355 O O . ALA A 1 1191 ? -42.617 28.202 85.203 1.00 62.06 1191 ALA A O 1
ATOM 9356 N N . THR A 1 1192 ? -40.791 29.137 84.319 1.00 63.22 1192 THR A N 1
ATOM 9357 C CA . THR A 1 1192 ? -41.494 30.033 83.388 1.00 63.22 1192 THR A CA 1
ATOM 9358 C C . THR A 1 1192 ? -42.369 29.283 82.386 1.00 63.22 1192 THR A C 1
ATOM 9360 O O . THR A 1 1192 ? -43.487 29.710 82.114 1.00 63.22 1192 THR A O 1
ATOM 9363 N N . ARG A 1 1193 ? -41.914 28.131 81.879 1.00 64.69 1193 ARG A N 1
ATOM 9364 C CA . ARG A 1 1193 ? -42.674 27.346 80.896 1.00 64.69 1193 ARG A CA 1
ATOM 9365 C C . ARG A 1 1193 ? -43.801 26.540 81.518 1.00 64.69 1193 ARG A C 1
ATOM 9367 O O . ARG A 1 1193 ? -44.859 26.410 80.909 1.00 64.69 1193 ARG A O 1
ATOM 9374 N N . LEU A 1 1194 ? -43.602 26.038 82.736 1.00 66.44 1194 LEU A N 1
ATOM 9375 C CA . LEU A 1 1194 ? -44.680 25.425 83.516 1.00 66.44 1194 LEU A CA 1
ATOM 9376 C C . LEU A 1 1194 ? -45.802 26.434 83.782 1.00 66.44 1194 LEU A C 1
ATOM 9378 O O . LEU A 1 1194 ? -46.972 26.101 83.600 1.00 66.44 1194 LEU A O 1
ATOM 9382 N N . LEU A 1 1195 ? -45.448 27.678 84.116 1.00 67.50 1195 LEU A N 1
ATOM 9383 C CA . LEU A 1 1195 ? -46.408 28.764 84.318 1.00 67.50 1195 LEU A CA 1
ATOM 9384 C C . LEU A 1 1195 ? -47.128 29.172 83.024 1.00 67.50 1195 LEU A C 1
ATOM 9386 O O . LEU A 1 1195 ? -48.335 29.411 83.063 1.00 67.50 1195 LEU A O 1
ATOM 9390 N N . ASP A 1 1196 ? -46.440 29.205 81.879 1.00 66.12 1196 ASP A N 1
ATOM 9391 C CA . ASP A 1 1196 ? -47.064 29.489 80.579 1.00 66.12 1196 ASP A CA 1
ATOM 9392 C C . ASP A 1 1196 ? -48.023 28.372 80.142 1.00 66.12 1196 ASP A C 1
ATOM 9394 O O . ASP A 1 1196 ? -49.145 28.655 79.718 1.00 66.12 1196 ASP A O 1
ATOM 9398 N N . VAL A 1 1197 ? -47.635 27.101 80.297 1.00 64.94 1197 VAL A N 1
ATOM 9399 C CA . VAL A 1 1197 ? -48.506 25.945 80.022 1.00 64.94 1197 VAL A CA 1
ATOM 9400 C C . VAL A 1 1197 ? -49.701 25.933 80.982 1.00 64.94 1197 VAL A C 1
ATOM 9402 O O . VAL A 1 1197 ? -50.836 25.768 80.536 1.00 64.94 1197 VAL A O 1
ATOM 9405 N N . GLY A 1 1198 ? -49.483 26.200 82.274 1.00 67.38 1198 GLY A N 1
ATOM 9406 C CA . GLY A 1 1198 ? -50.545 26.370 83.271 1.00 67.38 1198 GLY A CA 1
ATOM 9407 C C . GLY A 1 1198 ? -51.494 27.525 82.937 1.00 67.38 1198 GLY A C 1
ATOM 9408 O O . GLY A 1 1198 ? -52.713 27.388 83.051 1.00 67.38 1198 GLY A O 1
ATOM 9409 N N . GLY A 1 1199 ? -50.958 28.638 82.430 1.00 67.12 1199 GLY A N 1
ATOM 9410 C CA . GLY A 1 1199 ? -51.722 29.790 81.957 1.00 67.12 1199 GLY A CA 1
ATOM 9411 C C . GLY A 1 1199 ? -52.557 29.491 80.708 1.00 67.12 1199 GLY A C 1
ATOM 9412 O O . GLY A 1 1199 ? -53.730 29.866 80.647 1.00 67.12 1199 GLY A O 1
ATOM 9413 N N . GLN A 1 1200 ? -52.003 28.769 79.731 1.00 67.19 1200 GLN A N 1
ATOM 9414 C CA . GLN A 1 1200 ? -52.737 28.312 78.545 1.00 67.19 1200 GLN A CA 1
ATOM 9415 C C . GLN A 1 1200 ? -53.828 27.290 78.904 1.00 67.19 1200 GLN A C 1
ATOM 9417 O O . GLN A 1 1200 ? -54.957 27.381 78.412 1.00 67.19 1200 GLN A O 1
ATOM 9422 N N . LEU A 1 1201 ? -53.543 26.365 79.825 1.00 66.56 1201 LEU A N 1
ATOM 9423 C CA . LEU A 1 1201 ? -54.526 25.433 80.383 1.00 66.56 1201 LEU A CA 1
ATOM 9424 C C . LEU A 1 1201 ? -55.667 26.182 81.089 1.00 66.56 1201 LEU A C 1
ATOM 9426 O O . LEU A 1 1201 ? -56.843 25.907 80.840 1.00 66.56 1201 LEU A O 1
ATOM 9430 N N . ALA A 1 1202 ? -55.346 27.201 81.889 1.00 66.94 1202 ALA A N 1
ATOM 9431 C CA . ALA A 1 1202 ? -56.334 28.047 82.552 1.00 66.94 1202 ALA A CA 1
ATOM 9432 C C . ALA A 1 1202 ? -57.205 28.844 81.558 1.00 66.94 1202 ALA A C 1
ATOM 9434 O O . ALA A 1 1202 ? -58.403 29.019 81.798 1.00 66.94 1202 ALA A O 1
ATOM 9435 N N . GLN A 1 1203 ? -56.643 29.287 80.426 1.00 67.88 1203 GLN A N 1
ATOM 9436 C CA . GLN A 1 1203 ? -57.384 29.961 79.347 1.00 67.88 1203 GLN A CA 1
ATOM 9437 C C . GLN A 1 1203 ? -58.289 28.994 78.563 1.00 67.88 1203 GLN A C 1
ATOM 9439 O O . GLN A 1 1203 ? -59.436 29.324 78.244 1.00 67.88 1203 GLN A O 1
ATOM 9444 N N . SER A 1 1204 ? -57.812 27.775 78.308 1.00 62.34 1204 SER A N 1
ATOM 9445 C CA . SER A 1 1204 ? -58.538 26.723 77.581 1.00 62.34 1204 SER A CA 1
ATOM 9446 C C . SER A 1 1204 ? -59.653 26.044 78.403 1.00 62.34 1204 SER A C 1
ATOM 9448 O O . SER A 1 1204 ? -60.528 25.378 77.849 1.00 62.34 1204 SER A O 1
ATOM 9450 N N . ARG A 1 1205 ? -59.723 26.321 79.717 1.00 59.94 1205 ARG A N 1
ATOM 9451 C CA . ARG A 1 1205 ? -60.744 25.856 80.684 1.00 59.94 1205 ARG A CA 1
ATOM 9452 C C . ARG A 1 1205 ? -62.197 26.002 80.218 1.00 59.94 1205 ARG A C 1
ATOM 9454 O O . ARG A 1 1205 ? -63.054 25.223 80.629 1.00 59.94 1205 ARG A O 1
ATOM 9461 N N . SER A 1 1206 ? -62.495 27.022 79.414 1.00 61.72 1206 SER A N 1
ATOM 9462 C CA . SER A 1 1206 ? -63.850 27.293 78.908 1.00 61.72 1206 SER A CA 1
ATOM 9463 C C . SER A 1 1206 ? -64.263 26.407 77.725 1.00 61.72 1206 SER A C 1
ATOM 9465 O O . SER A 1 1206 ? -65.450 26.346 77.409 1.00 61.72 1206 SER A O 1
ATOM 9467 N N . GLN A 1 1207 ? -63.304 25.722 77.096 1.00 61.34 1207 GLN A N 1
ATOM 9468 C CA . GLN A 1 1207 ? -63.477 24.955 75.859 1.00 61.34 1207 GLN A CA 1
ATOM 9469 C C . GLN A 1 1207 ? -63.439 23.430 76.086 1.00 61.34 1207 GLN A C 1
ATOM 9471 O O . GLN A 1 1207 ? -63.803 22.679 75.186 1.00 61.34 1207 GLN A O 1
ATOM 9476 N N . CYS A 1 1208 ? -63.069 22.965 77.287 1.00 61.31 1208 CYS A N 1
ATOM 9477 C CA . CYS A 1 1208 ? -62.990 21.540 77.630 1.00 61.31 1208 CYS A CA 1
ATOM 9478 C C . CYS A 1 1208 ? -64.350 20.932 78.060 1.00 61.31 1208 CYS A C 1
ATOM 9480 O O . CYS A 1 1208 ? -65.131 21.593 78.756 1.00 61.31 1208 CYS A O 1
ATOM 9482 N N . PRO A 1 1209 ? -64.628 19.650 77.737 1.00 63.44 1209 PRO A N 1
ATOM 9483 C CA . PRO A 1 1209 ? -65.806 18.919 78.213 1.00 63.44 1209 PRO A CA 1
ATOM 9484 C C . PRO A 1 1209 ? -65.950 18.918 79.746 1.00 63.44 1209 PRO A C 1
ATOM 9486 O O . PRO A 1 1209 ? -64.973 18.839 80.489 1.00 63.44 1209 PRO A O 1
ATOM 9489 N N . THR A 1 1210 ? -67.185 18.918 80.259 1.00 62.09 1210 THR A N 1
ATOM 9490 C CA . THR A 1 1210 ? -67.467 18.928 81.713 1.00 62.09 1210 THR A CA 1
ATOM 9491 C C . THR A 1 1210 ? -66.843 17.759 82.480 1.00 62.09 1210 THR A C 1
ATOM 9493 O O . THR A 1 1210 ? -66.547 17.907 83.663 1.00 62.09 1210 THR A O 1
ATOM 9496 N N . VAL A 1 1211 ? -66.620 16.619 81.819 1.00 58.00 1211 VAL A N 1
ATOM 9497 C CA . VAL A 1 1211 ? -66.037 15.400 82.407 1.00 58.00 1211 VAL A CA 1
ATOM 9498 C C . VAL A 1 1211 ? -64.522 15.523 82.636 1.00 58.00 1211 VAL A C 1
ATOM 9500 O O . VAL A 1 1211 ? -64.000 14.918 83.566 1.00 58.00 1211 VAL A O 1
ATOM 9503 N N . THR A 1 1212 ? -63.811 16.324 81.837 1.00 61.66 1212 THR A N 1
ATOM 9504 C CA . THR A 1 1212 ? -62.343 16.471 81.903 1.00 61.66 1212 THR A CA 1
ATOM 9505 C C . THR A 1 1212 ? -61.894 17.688 82.714 1.00 61.66 1212 THR A C 1
ATOM 9507 O O . THR A 1 1212 ? -60.767 17.728 83.201 1.00 61.66 1212 THR A O 1
ATOM 9510 N N . ARG A 1 1213 ? -62.797 18.647 82.947 1.00 66.25 1213 ARG A N 1
ATOM 9511 C CA . ARG A 1 1213 ? -62.564 19.884 83.710 1.00 66.25 1213 ARG A CA 1
ATOM 9512 C C . ARG A 1 1213 ? -61.894 19.720 85.093 1.00 66.25 1213 ARG A C 1
ATOM 9514 O O . ARG A 1 1213 ? -60.964 20.479 85.344 1.00 66.25 1213 ARG A O 1
ATOM 9521 N N . PRO A 1 1214 ? -62.284 18.778 85.978 1.00 65.44 1214 PRO A N 1
ATOM 9522 C CA . PRO A 1 1214 ? -61.625 18.632 87.283 1.00 65.44 1214 PRO A CA 1
ATOM 9523 C C . PRO A 1 1214 ? -60.184 18.108 87.178 1.00 65.44 1214 PRO A C 1
ATOM 9525 O O . PRO A 1 1214 ? -59.338 18.474 87.986 1.00 65.44 1214 PRO A O 1
ATOM 9528 N N . VAL A 1 1215 ? -59.887 17.285 86.168 1.00 64.25 1215 VAL A N 1
ATOM 9529 C CA . VAL A 1 1215 ? -58.525 16.791 85.912 1.00 64.25 1215 VAL A CA 1
ATOM 9530 C C . VAL A 1 1215 ? -57.655 17.920 85.361 1.00 64.25 1215 VAL A C 1
ATOM 9532 O O . VAL A 1 1215 ? -56.524 18.083 85.803 1.00 64.25 1215 VAL A O 1
ATOM 9535 N N . VAL A 1 1216 ? -58.200 18.754 84.468 1.00 66.31 1216 VAL A N 1
ATOM 9536 C CA . VAL A 1 1216 ? -57.524 19.962 83.962 1.00 66.31 1216 VAL A CA 1
ATOM 9537 C C . VAL A 1 1216 ? -57.246 20.957 85.094 1.00 66.31 1216 VAL A C 1
ATOM 9539 O O . VAL A 1 1216 ? -56.156 21.508 85.148 1.00 66.31 1216 VAL A O 1
ATOM 9542 N N . GLU A 1 1217 ? -58.176 21.150 86.035 1.00 68.44 1217 GLU A N 1
ATOM 9543 C CA . GLU A 1 1217 ? -57.967 22.021 87.205 1.00 68.44 1217 GLU A CA 1
ATOM 9544 C C . GLU A 1 1217 ? -56.851 21.496 88.123 1.00 68.44 1217 GLU A C 1
ATOM 9546 O O . GLU A 1 1217 ? -55.949 22.255 88.459 1.00 68.44 1217 GLU A O 1
ATOM 9551 N N . ALA A 1 1218 ? -56.823 20.192 88.419 1.00 66.12 1218 ALA A N 1
ATOM 9552 C CA . ALA A 1 1218 ? -55.724 19.581 89.174 1.00 66.12 1218 ALA A CA 1
ATOM 9553 C C . ALA A 1 1218 ? -54.369 19.679 88.442 1.00 66.12 1218 ALA A C 1
ATOM 9555 O O . ALA A 1 1218 ? -53.326 19.826 89.067 1.00 66.12 1218 ALA A O 1
ATOM 9556 N N . THR A 1 1219 ? -54.386 19.627 87.108 1.00 65.62 1219 THR A N 1
ATOM 9557 C CA . THR A 1 1219 ? -53.191 19.777 86.264 1.00 65.62 1219 THR A CA 1
ATOM 9558 C C . THR A 1 1219 ? -52.671 21.220 86.301 1.00 65.62 1219 THR A C 1
ATOM 9560 O O . THR A 1 1219 ? -51.470 21.432 86.428 1.00 65.62 1219 THR A O 1
ATOM 9563 N N . VAL A 1 1220 ? -53.571 22.211 86.252 1.00 68.44 1220 VAL A N 1
ATOM 9564 C CA . VAL A 1 1220 ? -53.257 23.646 86.387 1.00 68.44 1220 VAL A CA 1
ATOM 9565 C C . VAL A 1 1220 ? -52.667 23.949 87.762 1.00 68.44 1220 VAL A C 1
ATOM 9567 O O . VAL A 1 1220 ? -51.640 24.615 87.840 1.00 68.44 1220 VAL A O 1
ATOM 9570 N N . ASP A 1 1221 ? -53.258 23.405 88.827 1.00 68.44 1221 ASP A N 1
ATOM 9571 C CA . ASP A 1 1221 ? -52.728 23.511 90.193 1.00 68.44 1221 ASP A CA 1
ATOM 9572 C C . ASP A 1 1221 ? -51.387 22.784 90.360 1.00 68.44 1221 ASP A C 1
ATOM 9574 O O . ASP A 1 1221 ? -50.629 23.076 91.281 1.00 68.44 1221 ASP A O 1
ATOM 9578 N N . THR A 1 1222 ? -51.083 21.818 89.488 1.00 67.56 1222 THR A N 1
ATOM 9579 C CA . THR A 1 1222 ? -49.769 21.179 89.446 1.00 67.56 1222 THR A CA 1
ATOM 9580 C C . THR A 1 1222 ? -48.728 21.994 88.675 1.00 67.56 1222 THR A C 1
ATOM 9582 O O . THR A 1 1222 ? -47.543 21.891 88.986 1.00 67.56 1222 THR A O 1
ATOM 9585 N N . CYS A 1 1223 ? -49.140 22.829 87.723 1.00 65.38 1223 CYS A N 1
ATOM 9586 C CA . CYS A 1 1223 ? -48.254 23.742 87.000 1.00 65.38 1223 CYS A CA 1
ATOM 9587 C C . CYS A 1 1223 ? -47.889 25.016 87.789 1.00 65.38 1223 CYS A C 1
ATOM 9589 O O . CYS A 1 1223 ? -46.806 25.557 87.560 1.00 65.38 1223 CYS A O 1
ATOM 9591 N N . TYR A 1 1224 ? -48.782 25.499 88.662 1.00 64.12 1224 TYR A N 1
ATOM 9592 C CA . TYR A 1 1224 ? -48.545 26.617 89.593 1.00 64.12 1224 TYR A CA 1
ATOM 9593 C C . TYR A 1 1224 ? -47.856 26.157 90.882 1.00 64.12 1224 TYR A C 1
ATOM 9595 O O . TYR A 1 1224 ? -47.084 26.975 91.435 1.00 64.12 1224 TYR A O 1
#